Protein 8SL1 (pdb70)

Structure (mmCIF, N/CA/C/O backbone):
data_8SL1
#
_entry.id   8SL1
#
_cell.length_a   1.00
_cell.length_b   1.00
_cell.length_c   1.00
_cell.angle_alpha   90.00
_cell.angle_beta   90.00
_cell.angle_gamma   90.00
#
_symmetry.space_group_name_H-M   'P 1'
#
loop_
_entity.id
_entity.type
_entity.pdbx_description
1 polymer Pappalysin-2
2 branched 2-acetamido-2-deoxy-beta-D-glucopyranose-(1-4)-2-acetamido-2-deoxy-beta-D-glucopyranose
3 non-polymer 'ZINC ION'
4 non-polymer 2-acetamido-2-deoxy-beta-D-glucopyranose
5 non-polymer 'CALCIUM ION'
6 water water
#
loop_
_atom_site.group_PDB
_atom_site.id
_atom_site.type_symbol
_atom_site.label_atom_id
_atom_site.label_alt_id
_atom_site.label_comp_id
_atom_site.label_asym_id
_atom_site.label_entity_id
_atom_site.label_seq_id
_atom_site.pdbx_PDB_ins_code
_atom_site.Cartn_x
_atom_site.Cartn_y
_atom_site.Cartn_z
_atom_site.occupancy
_atom_site.B_iso_or_equiv
_atom_site.auth_seq_id
_atom_site.auth_comp_id
_atom_site.auth_asym_id
_atom_site.auth_atom_id
_atom_site.pdbx_PDB_model_num
ATOM 1 N N . GLY A 1 25 ? 139.277 121.264 150.726 1.00 79.26 25 GLY A N 1
ATOM 2 C CA . GLY A 1 25 ? 138.749 120.327 149.752 1.00 79.22 25 GLY A CA 1
ATOM 3 C C . GLY A 1 25 ? 137.704 119.402 150.342 1.00 76.48 25 GLY A C 1
ATOM 4 O O . GLY A 1 25 ? 137.782 119.034 151.514 1.00 76.72 25 GLY A O 1
ATOM 5 N N . LEU A 1 26 ? 136.724 119.024 149.525 1.00 67.04 26 LEU A N 1
ATOM 6 C CA . LEU A 1 26 ? 135.644 118.151 149.968 1.00 67.52 26 LEU A CA 1
ATOM 7 C C . LEU A 1 26 ? 135.862 116.749 149.416 1.00 66.90 26 LEU A C 1
ATOM 8 O O . LEU A 1 26 ? 135.723 116.544 148.199 1.00 66.75 26 LEU A O 1
ATOM 13 N N . PRO A 1 27 ? 136.201 115.759 150.243 1.00 63.31 27 PRO A N 1
ATOM 14 C CA . PRO A 1 27 ? 136.342 114.393 149.724 1.00 61.96 27 PRO A CA 1
ATOM 15 C C . PRO A 1 27 ? 135.043 113.899 149.105 1.00 61.13 27 PRO A C 1
ATOM 16 O O . PRO A 1 27 ? 133.948 114.211 149.576 1.00 68.49 27 PRO A O 1
ATOM 20 N N . ILE A 1 28 ? 135.178 113.121 148.035 1.00 50.96 28 ILE A N 1
ATOM 21 C CA . ILE A 1 28 ? 134.046 112.633 147.258 1.00 51.88 28 ILE A CA 1
ATOM 22 C C . ILE A 1 28 ? 134.279 111.166 146.932 1.00 53.16 28 ILE A C 1
ATOM 23 O O . ILE A 1 28 ? 135.406 110.759 146.632 1.00 58.84 28 ILE A O 1
ATOM 28 N N . LEU A 1 29 ? 133.212 110.371 146.986 1.00 48.08 29 LEU A N 1
ATOM 29 C CA . LEU A 1 29 ? 133.265 108.961 146.615 1.00 45.43 29 LEU A CA 1
ATOM 30 C C . LEU A 1 29 ? 132.636 108.799 145.237 1.00 47.65 29 LEU A C 1
ATOM 31 O O . LEU A 1 29 ? 131.421 108.940 145.084 1.00 51.95 29 LEU A O 1
ATOM 36 N N . TYR A 1 30 ? 133.461 108.512 144.237 1.00 43.12 30 TYR A N 1
ATOM 37 C CA . TYR A 1 30 ? 132.974 108.186 142.905 1.00 37.50 30 TYR A CA 1
ATOM 38 C C . TYR A 1 30 ? 132.703 106.691 142.837 1.00 35.41 30 TYR A C 1
ATOM 39 O O . TYR A 1 30 ? 133.606 105.878 143.072 1.00 41.48 30 TYR A O 1
ATOM 48 N N . PHE A 1 31 ? 131.463 106.334 142.523 1.00 34.01 31 PHE A N 1
ATOM 49 C CA . PHE A 1 31 ? 131.094 104.962 142.220 1.00 38.93 31 PHE A CA 1
ATOM 50 C C . PHE A 1 31 ? 130.980 104.832 140.709 1.00 45.15 31 PHE A C 1
ATOM 51 O O . PHE A 1 31 ? 130.256 105.602 140.071 1.00 51.12 31 PHE A O 1
ATOM 59 N N . SER A 1 32 ? 131.712 103.880 140.136 1.00 43.78 32 SER A N 1
ATOM 60 C CA . SER A 1 32 ? 131.763 103.702 138.691 1.00 38.11 32 SER A CA 1
ATOM 61 C C . SER A 1 32 ? 130.898 102.546 138.213 1.00 42.00 32 SER A C 1
ATOM 62 O O . SER A 1 32 ? 130.903 102.235 137.018 1.00 45.91 32 SER A O 1
ATOM 65 N N . GLY A 1 33 ? 130.152 101.906 139.109 1.00 44.35 33 GLY A N 1
ATOM 66 C CA . GLY A 1 33 ? 129.458 100.687 138.768 1.00 44.97 33 GLY A CA 1
ATOM 67 C C . GLY A 1 33 ? 130.350 99.471 138.690 1.00 46.26 33 GLY A C 1
ATOM 68 O O . GLY A 1 33 ? 129.848 98.369 138.439 1.00 48.42 33 GLY A O 1
ATOM 69 N N . ARG A 1 34 ? 131.654 99.635 138.903 1.00 48.31 34 ARG A N 1
ATOM 70 C CA . ARG A 1 34 ? 132.625 98.545 138.830 1.00 51.36 34 ARG A CA 1
ATOM 71 C C . ARG A 1 34 ? 132.793 97.841 140.166 1.00 56.08 34 ARG A C 1
ATOM 72 O O . ARG A 1 34 ? 133.909 97.734 140.683 1.00 58.11 34 ARG A O 1
ATOM 80 N N . ARG A 1 35 ? 131.700 97.348 140.747 1.00 57.35 35 ARG A N 1
ATOM 81 C CA . ARG A 1 35 ? 131.764 96.610 142.002 1.00 57.35 35 ARG A CA 1
ATOM 82 C C . ARG A 1 35 ? 132.391 97.455 143.105 1.00 58.31 35 ARG A C 1
ATOM 83 O O . ARG A 1 35 ? 133.494 97.158 143.575 1.00 59.12 35 ARG A O 1
ATOM 91 N N . GLU A 1 36 ? 131.712 98.532 143.497 1.00 54.41 36 GLU A N 1
ATOM 92 C CA . GLU A 1 36 ? 132.104 99.350 144.641 1.00 50.37 36 GLU A CA 1
ATOM 93 C C . GLU A 1 36 ? 130.887 99.516 145.542 1.00 52.92 36 GLU A C 1
ATOM 94 O O . GLU A 1 36 ? 130.018 100.351 145.271 1.00 59.31 36 GLU A O 1
ATOM 100 N N . ARG A 1 37 ? 130.826 98.721 146.609 1.00 51.82 37 ARG A N 1
ATOM 101 C CA . ARG A 1 37 ? 129.732 98.766 147.575 1.00 50.47 37 ARG A CA 1
ATOM 102 C C . ARG A 1 37 ? 130.337 98.899 148.964 1.00 54.99 37 ARG A C 1
ATOM 103 O O . ARG A 1 37 ? 131.117 98.041 149.388 1.00 58.83 37 ARG A O 1
ATOM 111 N N . LEU A 1 38 ? 129.977 99.965 149.672 1.00 52.72 38 LEU A N 1
ATOM 112 C CA . LEU A 1 38 ? 130.509 100.218 151.001 1.00 51.47 38 LEU A CA 1
ATOM 113 C C . LEU A 1 38 ? 129.530 99.761 152.075 1.00 52.48 38 LEU A C 1
ATOM 114 O O . LEU A 1 38 ? 128.342 99.553 151.818 1.00 54.23 38 LEU A O 1
ATOM 119 N N . LEU A 1 39 ? 130.054 99.600 153.287 1.00 57.56 39 LEU A N 1
ATOM 120 C CA . LEU A 1 39 ? 129.279 99.197 154.446 1.00 59.68 39 LEU A CA 1
ATOM 121 C C . LEU A 1 39 ? 129.810 99.936 155.664 1.00 63.18 39 LEU A C 1
ATOM 122 O O . LEU A 1 39 ? 130.998 100.266 155.739 1.00 65.09 39 LEU A O 1
ATOM 127 N N . LEU A 1 40 ? 128.923 100.188 156.621 1.00 64.61 40 LEU A N 1
ATOM 128 C CA . LEU A 1 40 ? 129.291 100.943 157.810 1.00 63.64 40 LEU A CA 1
ATOM 129 C C . LEU A 1 40 ? 129.899 100.015 158.852 1.00 66.74 40 LEU A C 1
ATOM 130 O O . LEU A 1 40 ? 129.304 98.995 159.214 1.00 66.54 40 LEU A O 1
ATOM 135 N N . ARG A 1 41 ? 131.086 100.369 159.331 1.00 71.87 41 ARG A N 1
ATOM 136 C CA . ARG A 1 41 ? 131.729 99.581 160.370 1.00 70.33 41 ARG A CA 1
ATOM 137 C C . ARG A 1 41 ? 130.873 99.612 161.634 1.00 70.51 41 ARG A C 1
ATOM 138 O O . ARG A 1 41 ? 130.413 100.690 162.036 1.00 69.67 41 ARG A O 1
ATOM 146 N N . PRO A 1 42 ? 130.632 98.470 162.286 1.00 73.04 42 PRO A N 1
ATOM 147 C CA . PRO A 1 42 ? 129.800 98.497 163.500 1.00 73.06 42 PRO A CA 1
ATOM 148 C C . PRO A 1 42 ? 130.347 99.403 164.588 1.00 72.88 42 PRO A C 1
ATOM 149 O O . PRO A 1 42 ? 129.563 100.011 165.328 1.00 72.28 42 PRO A O 1
ATOM 153 N N . GLU A 1 43 ? 131.671 99.513 164.709 1.00 74.30 43 GLU A N 1
ATOM 154 C CA . GLU A 1 43 ? 132.251 100.332 165.769 1.00 74.82 43 GLU A CA 1
ATOM 155 C C . GLU A 1 43 ? 131.921 101.808 165.577 1.00 75.41 43 GLU A C 1
ATOM 156 O O . GLU A 1 43 ? 131.727 102.538 166.555 1.00 71.68 43 GLU A O 1
ATOM 162 N N . VAL A 1 44 ? 131.857 102.264 164.325 1.00 77.27 44 VAL A N 1
ATOM 163 C CA . VAL A 1 44 ? 131.698 103.692 164.058 1.00 75.98 44 VAL A CA 1
ATOM 164 C C . VAL A 1 44 ? 130.372 104.196 164.613 1.00 73.08 44 VAL A C 1
ATOM 165 O O . VAL A 1 44 ? 130.311 105.238 165.277 1.00 72.08 44 VAL A O 1
ATOM 169 N N . LEU A 1 45 ? 129.292 103.465 164.352 1.00 73.03 45 LEU A N 1
ATOM 170 C CA . LEU A 1 45 ? 127.943 103.889 164.703 1.00 73.50 45 LEU A CA 1
ATOM 171 C C . LEU A 1 45 ? 127.350 102.915 165.710 1.00 73.18 45 LEU A C 1
ATOM 172 O O . LEU A 1 45 ? 127.362 101.700 165.486 1.00 74.60 45 LEU A O 1
ATOM 177 N N . ALA A 1 46 ? 126.831 103.453 166.816 1.00 76.53 46 ALA A N 1
ATOM 178 C CA . ALA A 1 46 ? 126.308 102.605 167.881 1.00 78.18 46 ALA A CA 1
ATOM 179 C C . ALA A 1 46 ? 125.036 101.886 167.445 1.00 78.39 46 ALA A C 1
ATOM 180 O O . ALA A 1 46 ? 124.907 100.670 167.625 1.00 76.47 46 ALA A O 1
ATOM 182 N N . GLU A 1 47 ? 124.084 102.620 166.872 1.00 82.68 47 GLU A N 1
ATOM 183 C CA . GLU A 1 47 ? 122.817 102.029 166.465 1.00 80.44 47 GLU A CA 1
ATOM 184 C C . GLU A 1 47 ? 122.189 102.895 165.383 1.00 78.58 47 GLU A C 1
ATOM 185 O O . GLU A 1 47 ? 122.218 104.125 165.470 1.00 77.12 47 GLU A O 1
ATOM 191 N N . ILE A 1 48 ? 121.628 102.243 164.370 1.00 71.09 48 ILE A N 1
ATOM 192 C CA . ILE A 1 48 ? 120.966 102.933 163.266 1.00 71.58 48 ILE A CA 1
ATOM 193 C C . ILE A 1 48 ? 119.599 103.416 163.740 1.00 73.09 48 ILE A C 1
ATOM 194 O O . ILE A 1 48 ? 118.929 102.709 164.507 1.00 74.15 48 ILE A O 1
ATOM 199 N N . PRO A 1 49 ? 119.147 104.599 163.324 1.00 72.04 49 PRO A N 1
ATOM 200 C CA . PRO A 1 49 ? 117.794 105.034 163.685 1.00 72.28 49 PRO A CA 1
ATOM 201 C C . PRO A 1 49 ? 116.744 104.039 163.216 1.00 73.31 49 PRO A C 1
ATOM 202 O O . PRO A 1 49 ? 116.860 103.440 162.145 1.00 70.43 49 PRO A O 1
ATOM 206 N N . ARG A 1 50 ? 115.709 103.870 164.036 1.00 92.82 50 ARG A N 1
ATOM 207 C CA . ARG A 1 50 ? 114.641 102.914 163.773 1.00 93.32 50 ARG A CA 1
ATOM 208 C C . ARG A 1 50 ? 113.289 103.584 163.593 1.00 92.49 50 ARG A C 1
ATOM 209 O O . ARG A 1 50 ? 112.550 103.236 162.665 1.00 91.21 50 ARG A O 1
ATOM 217 N N . GLU A 1 51 ? 112.941 104.541 164.453 1.00 86.44 51 GLU A N 1
ATOM 218 C CA . GLU A 1 51 ? 111.639 105.191 164.360 1.00 85.43 51 GLU A CA 1
ATOM 219 C C . GLU A 1 51 ? 111.647 106.292 163.305 1.00 83.84 51 GLU A C 1
ATOM 220 O O . GLU A 1 51 ? 110.885 106.243 162.334 1.00 84.71 51 GLU A O 1
ATOM 226 N N . ALA A 1 52 ? 112.507 107.292 163.480 1.00 68.55 52 ALA A N 1
ATOM 227 C CA . ALA A 1 52 ? 112.583 108.426 162.574 1.00 65.47 52 ALA A CA 1
ATOM 228 C C . ALA A 1 52 ? 114.019 108.620 162.113 1.00 66.25 52 ALA A C 1
ATOM 229 O O . ALA A 1 52 ? 114.967 108.254 162.812 1.00 72.55 52 ALA A O 1
ATOM 231 N N . PHE A 1 53 ? 114.168 109.195 160.923 1.00 54.90 53 PHE A N 1
ATOM 232 C CA . PHE A 1 53 ? 115.490 109.451 160.369 1.00 55.17 53 PHE A CA 1
ATOM 233 C C . PHE A 1 53 ? 115.391 110.505 159.274 1.00 54.98 53 PHE A C 1
ATOM 234 O O . PHE A 1 53 ? 114.306 110.834 158.785 1.00 61.54 53 PHE A O 1
ATOM 242 N N . THR A 1 54 ? 116.563 111.059 158.928 1.00 49.66 54 THR A N 1
ATOM 243 C CA . THR A 1 54 ? 116.660 112.087 157.857 1.00 50.28 54 THR A CA 1
ATOM 244 C C . THR A 1 54 ? 117.995 111.878 157.136 1.00 53.04 54 THR A C 1
ATOM 245 O O . THR A 1 54 ? 119.040 112.162 157.755 1.00 58.67 54 THR A O 1
ATOM 249 N N . VAL A 1 55 ? 117.966 111.396 155.893 1.00 46.77 55 VAL A N 1
ATOM 250 C CA . VAL A 1 55 ? 119.170 111.093 155.127 1.00 42.60 55 VAL A CA 1
ATOM 251 C C . VAL A 1 55 ? 119.286 112.110 154.003 1.00 37.86 55 VAL A C 1
ATOM 252 O O . VAL A 1 55 ? 118.382 112.226 153.169 1.00 44.31 55 VAL A O 1
ATOM 256 N N . GLU A 1 56 ? 120.395 112.846 153.973 1.00 34.08 56 GLU A N 1
ATOM 257 C CA . GLU A 1 56 ? 120.623 113.831 152.925 1.00 41.54 56 GLU A CA 1
ATOM 258 C C . GLU A 1 56 ? 122.013 113.644 152.338 1.00 43.24 56 GLU A C 1
ATOM 259 O O . GLU A 1 56 ? 122.943 113.219 153.029 1.00 45.29 56 GLU A O 1
ATOM 265 N N . ALA A 1 57 ? 122.147 113.958 151.050 1.00 33.61 57 ALA A N 1
ATOM 266 C CA . ALA A 1 57 ? 123.406 113.721 150.363 1.00 33.27 57 ALA A CA 1
ATOM 267 C C . ALA A 1 57 ? 123.495 114.581 149.112 1.00 27.41 57 ALA A C 1
ATOM 268 O O . ALA A 1 57 ? 122.508 114.746 148.392 1.00 35.93 57 ALA A O 1
ATOM 270 N N . TRP A 1 58 ? 124.691 115.106 148.855 1.00 31.45 58 TRP A N 1
ATOM 271 C CA . TRP A 1 58 ? 125.008 115.759 147.587 1.00 32.55 58 TRP A CA 1
ATOM 272 C C . TRP A 1 58 ? 125.441 114.671 146.615 1.00 28.20 58 TRP A C 1
ATOM 273 O O . TRP A 1 58 ? 126.547 114.135 146.718 1.00 39.52 58 TRP A O 1
ATOM 284 N N . VAL A 1 59 ? 124.570 114.339 145.668 1.00 22.86 59 VAL A N 1
ATOM 285 C CA . VAL A 1 59 ? 124.810 113.279 144.698 1.00 30.03 59 VAL A CA 1
ATOM 286 C C . VAL A 1 59 ? 124.903 113.914 143.319 1.00 31.44 59 VAL A C 1
ATOM 287 O O . VAL A 1 59 ? 124.048 114.726 142.943 1.00 43.71 59 VAL A O 1
ATOM 291 N N . LYS A 1 60 ? 125.947 113.562 142.579 1.00 21.75 60 LYS A N 1
ATOM 292 C CA . LYS A 1 60 ? 126.125 114.011 141.207 1.00 26.45 60 LYS A CA 1
ATOM 293 C C . LYS A 1 60 ? 126.039 112.792 140.299 1.00 31.12 60 LYS A C 1
ATOM 294 O O . LYS A 1 60 ? 127.058 112.139 140.044 1.00 36.93 60 LYS A O 1
ATOM 300 N N . PRO A 1 61 ? 124.848 112.432 139.828 1.00 27.96 61 PRO A N 1
ATOM 301 C CA . PRO A 1 61 ? 124.715 111.233 138.999 1.00 25.47 61 PRO A CA 1
ATOM 302 C C . PRO A 1 61 ? 125.189 111.487 137.577 1.00 33.44 61 PRO A C 1
ATOM 303 O O . PRO A 1 61 ? 125.440 112.618 137.158 1.00 39.63 61 PRO A O 1
ATOM 307 N N . GLU A 1 62 ? 125.313 110.394 136.830 1.00 35.07 62 GLU A N 1
ATOM 308 C CA . GLU A 1 62 ? 125.744 110.437 135.442 1.00 36.71 62 GLU A CA 1
ATOM 309 C C . GLU A 1 62 ? 124.734 109.692 134.583 1.00 34.06 62 GLU A C 1
ATOM 310 O O . GLU A 1 62 ? 124.089 108.743 135.031 1.00 35.24 62 GLU A O 1
ATOM 316 N N . GLY A 1 63 ? 124.613 110.129 133.334 1.00 30.30 63 GLY A N 1
ATOM 317 C CA . GLY A 1 63 ? 123.612 109.546 132.459 1.00 34.77 63 GLY A CA 1
ATOM 318 C C . GLY A 1 63 ? 123.774 108.040 132.358 1.00 35.27 63 GLY A C 1
ATOM 319 O O . GLY A 1 63 ? 124.888 107.511 132.357 1.00 32.47 63 GLY A O 1
ATOM 320 N N . GLY A 1 64 ? 122.644 107.345 132.287 1.00 38.70 64 GLY A N 1
ATOM 321 C CA . GLY A 1 64 ? 122.654 105.909 132.102 1.00 34.88 64 GLY A CA 1
ATOM 322 C C . GLY A 1 64 ? 123.116 105.124 133.311 1.00 32.58 64 GLY A C 1
ATOM 323 O O . GLY A 1 64 ? 124.183 104.505 133.280 1.00 40.48 64 GLY A O 1
ATOM 324 N N . GLN A 1 65 ? 122.330 105.143 134.381 1.00 24.75 65 GLN A N 1
ATOM 325 C CA . GLN A 1 65 ? 122.584 104.321 135.550 1.00 30.83 65 GLN A CA 1
ATOM 326 C C . GLN A 1 65 ? 121.670 103.099 135.514 1.00 32.03 65 GLN A C 1
ATOM 327 O O . GLN A 1 65 ? 120.790 102.978 134.657 1.00 34.05 65 GLN A O 1
ATOM 333 N N . ASN A 1 66 ? 121.876 102.179 136.450 1.00 36.97 66 ASN A N 1
ATOM 334 C CA . ASN A 1 66 ? 120.994 101.029 136.563 1.00 38.90 66 ASN A CA 1
ATOM 335 C C . ASN A 1 66 ? 119.582 101.492 136.895 1.00 49.99 66 ASN A C 1
ATOM 336 O O . ASN A 1 66 ? 119.379 102.538 137.516 1.00 55.26 66 ASN A O 1
ATOM 341 N N . ASN A 1 67 ? 118.593 100.707 136.462 1.00 54.97 67 ASN A N 1
ATOM 342 C CA . ASN A 1 67 ? 117.203 101.102 136.678 1.00 53.06 67 ASN A CA 1
ATOM 343 C C . ASN A 1 67 ? 116.927 101.384 138.151 1.00 60.14 67 ASN A C 1
ATOM 344 O O . ASN A 1 67 ? 116.688 102.552 138.501 1.00 57.51 67 ASN A O 1
ATOM 349 N N . PRO A 1 68 ? 116.956 100.396 139.063 1.00 51.95 68 PRO A N 1
ATOM 350 C CA . PRO A 1 68 ? 116.829 100.754 140.493 1.00 40.80 68 PRO A CA 1
ATOM 351 C C . PRO A 1 68 ? 118.179 101.000 141.160 1.00 38.40 68 PRO A C 1
ATOM 352 O O . PRO A 1 68 ? 118.621 100.251 142.034 1.00 50.74 68 PRO A O 1
ATOM 356 N N . ALA A 1 69 ? 118.865 102.065 140.751 1.00 28.29 69 ALA A N 1
ATOM 357 C CA . ALA A 1 69 ? 120.163 102.386 141.328 1.00 34.03 69 ALA A CA 1
ATOM 358 C C . ALA A 1 69 ? 119.978 102.943 142.733 1.00 39.35 69 ALA A C 1
ATOM 359 O O . ALA A 1 69 ? 119.048 103.714 142.982 1.00 50.37 69 ALA A O 1
ATOM 361 N N . ILE A 1 70 ? 120.867 102.563 143.648 1.00 28.41 70 ILE A N 1
ATOM 362 C CA . ILE A 1 70 ? 120.835 103.027 145.030 1.00 25.78 70 ILE A CA 1
ATOM 363 C C . ILE A 1 70 ? 122.104 103.815 145.316 1.00 30.78 70 ILE A C 1
ATOM 364 O O . ILE A 1 70 ? 123.215 103.341 145.052 1.00 44.43 70 ILE A O 1
ATOM 369 N N . ILE A 1 71 ? 121.934 105.021 145.856 1.00 26.12 71 ILE A N 1
ATOM 370 C CA . ILE A 1 71 ? 123.045 105.861 146.281 1.00 27.64 71 ILE A CA 1
ATOM 371 C C . ILE A 1 71 ? 123.395 105.500 147.716 1.00 26.94 71 ILE A C 1
ATOM 372 O O . ILE A 1 71 ? 124.571 105.466 148.093 1.00 38.70 71 ILE A O 1
ATOM 377 N N . ALA A 1 72 ? 122.372 105.244 148.527 1.00 29.20 72 ALA A N 1
ATOM 378 C CA . ALA A 1 72 ? 122.565 104.829 149.908 1.00 37.11 72 ALA A CA 1
ATOM 379 C C . ALA A 1 72 ? 121.320 104.082 150.357 1.00 35.93 72 ALA A C 1
ATOM 380 O O . ALA A 1 72 ? 120.238 104.248 149.790 1.00 38.12 72 ALA A O 1
ATOM 382 N N . GLY A 1 73 ? 121.486 103.254 151.383 1.00 44.02 73 GLY A N 1
ATOM 383 C CA . GLY A 1 73 ? 120.355 102.508 151.897 1.00 47.48 73 GLY A CA 1
ATOM 384 C C . GLY A 1 73 ? 120.668 101.612 153.075 1.00 50.68 73 GLY A C 1
ATOM 385 O O . GLY A 1 73 ? 121.747 101.021 153.149 1.00 54.61 73 GLY A O 1
ATOM 386 N N . VAL A 1 74 ? 119.725 101.501 154.004 1.00 55.65 74 VAL A N 1
ATOM 387 C CA . VAL A 1 74 ? 119.834 100.590 155.136 1.00 55.05 74 VAL A CA 1
ATOM 388 C C . VAL A 1 74 ? 119.065 99.326 154.782 1.00 59.66 74 VAL A C 1
ATOM 389 O O . VAL A 1 74 ? 117.860 99.377 154.509 1.00 57.22 74 VAL A O 1
ATOM 393 N N . PHE A 1 75 ? 119.760 98.192 154.787 1.00 68.43 75 PHE A N 1
ATOM 394 C CA . PHE A 1 75 ? 119.187 96.919 154.385 1.00 68.05 75 PHE A CA 1
ATOM 395 C C . PHE A 1 75 ? 119.447 95.870 155.455 1.00 70.22 75 PHE A C 1
ATOM 396 O O . PHE A 1 75 ? 120.373 95.984 156.264 1.00 70.52 75 PHE A O 1
ATOM 404 N N . ASP A 1 76 ? 118.604 94.840 155.449 1.00 93.69 76 ASP A N 1
ATOM 405 C CA . ASP A 1 76 ? 118.767 93.734 156.381 1.00 96.96 76 ASP A CA 1
ATOM 406 C C . ASP A 1 76 ? 120.077 93.006 156.110 1.00 96.31 76 ASP A C 1
ATOM 407 O O . ASP A 1 76 ? 120.414 92.710 154.959 1.00 93.20 76 ASP A O 1
ATOM 412 N N . ASN A 1 77 ? 120.815 92.715 157.179 1.00 103.24 77 ASN A N 1
ATOM 413 C CA . ASN A 1 77 ? 122.087 92.009 157.099 1.00 104.21 77 ASN A CA 1
ATOM 414 C C . ASN A 1 77 ? 121.946 90.528 157.429 1.00 106.32 77 ASN A C 1
ATOM 415 O O . ASN A 1 77 ? 122.565 89.684 156.775 1.00 104.98 77 ASN A O 1
ATOM 420 N N . CYS A 1 78 ? 121.139 90.196 158.439 1.00 109.32 78 CYS A N 1
ATOM 421 C CA . CYS A 1 78 ? 120.962 88.798 158.817 1.00 108.36 78 CYS A CA 1
ATOM 422 C C . CYS A 1 78 ? 120.326 88.000 157.685 1.00 109.29 78 CYS A C 1
ATOM 423 O O . CYS A 1 78 ? 120.755 86.881 157.381 1.00 108.69 78 CYS A O 1
ATOM 426 N N . SER A 1 79 ? 119.300 88.559 157.049 1.00 108.23 79 SER A N 1
ATOM 427 C CA . SER A 1 79 ? 118.626 87.862 155.962 1.00 107.63 79 SER A CA 1
ATOM 428 C C . SER A 1 79 ? 119.517 87.824 154.727 1.00 108.42 79 SER A C 1
ATOM 429 O O . SER A 1 79 ? 120.070 88.849 154.315 1.00 109.45 79 SER A O 1
ATOM 432 N N . HIS A 1 80 ? 119.654 86.638 154.136 1.00 110.98 80 HIS A N 1
ATOM 433 C CA . HIS A 1 80 ? 120.487 86.447 152.956 1.00 110.70 80 HIS A CA 1
ATOM 434 C C . HIS A 1 80 ? 119.697 86.470 151.654 1.00 111.17 80 HIS A C 1
ATOM 435 O O . HIS A 1 80 ? 120.304 86.574 150.584 1.00 111.33 80 HIS A O 1
ATOM 442 N N . THR A 1 81 ? 118.372 86.378 151.716 1.00 108.68 81 THR A N 1
ATOM 443 C CA . THR A 1 81 ? 117.541 86.402 150.520 1.00 108.78 81 THR A CA 1
ATOM 444 C C . THR A 1 81 ? 117.391 87.847 150.044 1.00 108.52 81 THR A C 1
ATOM 445 O O . THR A 1 81 ? 118.046 88.764 150.547 1.00 107.03 81 THR A O 1
ATOM 449 N N . VAL A 1 82 ? 116.520 88.066 149.056 1.00 103.85 82 VAL A N 1
ATOM 450 C CA . VAL A 1 82 ? 116.264 89.420 148.584 1.00 101.52 82 VAL A CA 1
ATOM 451 C C . VAL A 1 82 ? 115.756 90.258 149.746 1.00 101.55 82 VAL A C 1
ATOM 452 O O . VAL A 1 82 ? 114.812 89.872 150.447 1.00 100.95 82 VAL A O 1
ATOM 456 N N . SER A 1 83 ? 116.383 91.412 149.958 1.00 96.96 83 SER A N 1
ATOM 457 C CA . SER A 1 83 ? 116.103 92.271 151.106 1.00 96.39 83 SER A CA 1
ATOM 458 C C . SER A 1 83 ? 115.686 93.650 150.605 1.00 93.61 83 SER A C 1
ATOM 459 O O . SER A 1 83 ? 116.519 94.547 150.452 1.00 92.25 83 SER A O 1
ATOM 462 N N . ASP A 1 84 ? 114.390 93.815 150.351 1.00 94.83 84 ASP A N 1
ATOM 463 C CA . ASP A 1 84 ? 113.816 95.130 150.107 1.00 98.09 84 ASP A CA 1
ATOM 464 C C . ASP A 1 84 ? 113.394 95.825 151.395 1.00 99.58 84 ASP A C 1
ATOM 465 O O . ASP A 1 84 ? 112.937 96.971 151.343 1.00 98.51 84 ASP A O 1
ATOM 470 N N . LYS A 1 85 ? 113.539 95.160 152.538 1.00 93.66 85 LYS A N 1
ATOM 471 C CA . LYS A 1 85 ? 113.183 95.755 153.817 1.00 91.92 85 LYS A CA 1
ATOM 472 C C . LYS A 1 85 ? 114.141 96.890 154.159 1.00 90.64 85 LYS A C 1
ATOM 473 O O . LYS A 1 85 ? 115.316 96.879 153.784 1.00 90.49 85 LYS A O 1
ATOM 479 N N . GLY A 1 86 ? 113.624 97.876 154.877 1.00 79.73 86 GLY A N 1
ATOM 480 C CA . GLY A 1 86 ? 114.413 99.028 155.278 1.00 77.94 86 GLY A CA 1
ATOM 481 C C . GLY A 1 86 ? 114.079 100.243 154.423 1.00 78.36 86 GLY A C 1
ATOM 482 O O . GLY A 1 86 ? 112.923 100.648 154.339 1.00 81.29 86 GLY A O 1
ATOM 483 N N . TRP A 1 87 ? 115.096 100.814 153.789 1.00 57.26 87 TRP A N 1
ATOM 484 C CA . TRP A 1 87 ? 114.866 101.933 152.889 1.00 52.25 87 TRP A CA 1
ATOM 485 C C . TRP A 1 87 ? 116.058 102.076 151.957 1.00 49.82 87 TRP A C 1
ATOM 486 O O . TRP A 1 87 ? 117.151 101.573 152.229 1.00 52.92 87 TRP A O 1
ATOM 497 N N . ALA A 1 88 ? 115.824 102.775 150.851 1.00 40.46 88 ALA A N 1
ATOM 498 C CA . ALA A 1 88 ? 116.826 102.931 149.805 1.00 40.18 88 ALA A CA 1
ATOM 499 C C . ALA A 1 88 ? 116.566 104.235 149.072 1.00 35.75 88 ALA A C 1
ATOM 500 O O . ALA A 1 88 ? 115.472 104.440 148.537 1.00 38.51 88 ALA A O 1
ATOM 502 N N . LEU A 1 89 ? 117.566 105.105 149.050 1.00 27.00 89 LEU A N 1
ATOM 503 C CA . LEU A 1 89 ? 117.515 106.360 148.316 1.00 26.09 89 LEU A CA 1
ATOM 504 C C . LEU A 1 89 ? 118.362 106.208 147.062 1.00 26.88 89 LEU A C 1
ATOM 505 O O . LEU A 1 89 ? 119.450 105.632 147.120 1.00 40.16 89 LEU A O 1
ATOM 510 N N . GLY A 1 90 ? 117.862 106.696 145.929 1.00 24.04 90 GLY A N 1
ATOM 511 C CA . GLY A 1 90 ? 118.617 106.568 144.696 1.00 25.76 90 GLY A CA 1
ATOM 512 C C . GLY A 1 90 ? 117.891 107.068 143.465 1.00 24.51 90 GLY A C 1
ATOM 513 O O . GLY A 1 90 ? 117.248 108.117 143.504 1.00 42.22 90 GLY A O 1
ATOM 514 N N . ILE A 1 91 ? 117.971 106.314 142.370 1.00 21.01 91 ILE A N 1
ATOM 515 C CA . ILE A 1 91 ? 117.371 106.691 141.094 1.00 27.16 91 ILE A CA 1
ATOM 516 C C . ILE A 1 91 ? 116.611 105.492 140.540 1.00 36.65 91 ILE A C 1
ATOM 517 O O . ILE A 1 91 ? 117.178 104.403 140.398 1.00 46.02 91 ILE A O 1
ATOM 522 N N . ARG A 1 92 ? 115.338 105.699 140.207 1.00 41.19 92 ARG A N 1
ATOM 523 C CA . ARG A 1 92 ? 114.462 104.637 139.729 1.00 42.64 92 ARG A CA 1
ATOM 524 C C . ARG A 1 92 ? 113.828 105.062 138.414 1.00 48.54 92 ARG A C 1
ATOM 525 O O . ARG A 1 92 ? 113.594 106.254 138.190 1.00 53.52 92 ARG A O 1
ATOM 533 N N . SER A 1 93 ? 113.546 104.089 137.553 1.00 55.10 93 SER A N 1
ATOM 534 C CA . SER A 1 93 ? 112.885 104.335 136.280 1.00 55.19 93 SER A CA 1
ATOM 535 C C . SER A 1 93 ? 111.520 103.661 136.255 1.00 59.07 93 SER A C 1
ATOM 536 O O . SER A 1 93 ? 111.349 102.541 136.743 1.00 62.24 93 SER A O 1
ATOM 539 N N . GLY A 1 94 ? 110.546 104.359 135.678 1.00 71.70 94 GLY A N 1
ATOM 540 C CA . GLY A 1 94 ? 109.198 103.824 135.616 1.00 74.82 94 GLY A CA 1
ATOM 541 C C . GLY A 1 94 ? 109.162 102.485 134.899 1.00 76.99 94 GLY A C 1
ATOM 542 O O . GLY A 1 94 ? 109.742 102.313 133.826 1.00 74.99 94 GLY A O 1
ATOM 543 N N . LYS A 1 95 ? 108.464 101.524 135.509 1.00 88.10 95 LYS A N 1
ATOM 544 C CA . LYS A 1 95 ? 108.376 100.192 134.919 1.00 87.61 95 LYS A CA 1
ATOM 545 C C . LYS A 1 95 ? 107.681 100.236 133.565 1.00 89.26 95 LYS A C 1
ATOM 546 O O . LYS A 1 95 ? 108.097 99.551 132.623 1.00 87.93 95 LYS A O 1
ATOM 552 N N . ASP A 1 96 ? 106.622 101.039 133.445 1.00 89.52 96 ASP A N 1
ATOM 553 C CA . ASP A 1 96 ? 105.925 101.169 132.172 1.00 90.32 96 ASP A CA 1
ATOM 554 C C . ASP A 1 96 ? 106.792 101.810 131.097 1.00 89.35 96 ASP A C 1
ATOM 555 O O . ASP A 1 96 ? 106.433 101.745 129.917 1.00 87.89 96 ASP A O 1
ATOM 560 N N . LYS A 1 97 ? 107.913 102.424 131.475 1.00 77.51 97 LYS A N 1
ATOM 561 C CA . LYS A 1 97 ? 108.845 103.022 130.530 1.00 75.44 97 LYS A CA 1
ATOM 562 C C . LYS A 1 97 ? 110.149 102.238 130.460 1.00 75.48 97 LYS A C 1
ATOM 563 O O . LYS A 1 97 ? 110.563 101.816 129.376 1.00 73.37 97 LYS A O 1
ATOM 569 N N . GLY A 1 98 ? 110.809 102.026 131.596 1.00 71.58 98 GLY A N 1
ATOM 570 C CA . GLY A 1 98 ? 111.980 101.173 131.649 1.00 67.83 98 GLY A CA 1
ATOM 571 C C . GLY A 1 98 ? 113.244 101.810 131.109 1.00 64.99 98 GLY A C 1
ATOM 572 O O . GLY A 1 98 ? 114.232 101.955 131.835 1.00 65.06 98 GLY A O 1
ATOM 573 N N . LYS A 1 99 ? 113.228 102.194 129.834 1.00 61.16 99 LYS A N 1
ATOM 574 C CA . LYS A 1 99 ? 114.428 102.674 129.163 1.00 60.40 99 LYS A CA 1
ATOM 575 C C . LYS A 1 99 ? 114.627 104.180 129.276 1.00 57.58 99 LYS A C 1
ATOM 576 O O . LYS A 1 99 ? 115.678 104.678 128.860 1.00 55.22 99 LYS A O 1
ATOM 582 N N . ARG A 1 100 ? 113.662 104.916 129.824 1.00 52.82 100 ARG A N 1
ATOM 583 C CA . ARG A 1 100 ? 113.764 106.366 129.892 1.00 51.20 100 ARG A CA 1
ATOM 584 C C . ARG A 1 100 ? 113.006 106.864 131.114 1.00 52.30 100 ARG A C 1
ATOM 585 O O . ARG A 1 100 ? 112.364 106.094 131.833 1.00 56.87 100 ARG A O 1
ATOM 593 N N . ASP A 1 101 ? 113.087 108.175 131.341 1.00 51.41 101 ASP A N 1
ATOM 594 C CA . ASP A 1 101 ? 112.365 108.840 132.421 1.00 50.12 101 ASP A CA 1
ATOM 595 C C . ASP A 1 101 ? 112.791 108.288 133.782 1.00 49.13 101 ASP A C 1
ATOM 596 O O . ASP A 1 101 ? 111.995 107.735 134.543 1.00 53.09 101 ASP A O 1
ATOM 601 N N . ALA A 1 102 ? 114.078 108.447 134.074 1.00 34.43 102 ALA A N 1
ATOM 602 C CA . ALA A 1 102 ? 114.652 108.039 135.347 1.00 31.02 102 ALA A CA 1
ATOM 603 C C . ALA A 1 102 ? 114.636 109.222 136.304 1.00 37.03 102 ALA A C 1
ATOM 604 O O . ALA A 1 102 ? 115.155 110.294 135.979 1.00 39.85 102 ALA A O 1
ATOM 606 N N . ARG A 1 103 ? 114.046 109.022 137.480 1.00 39.28 103 ARG A N 1
ATOM 607 C CA . ARG A 1 103 ? 113.855 110.093 138.444 1.00 30.91 103 ARG A CA 1
ATOM 608 C C . ARG A 1 103 ? 114.384 109.647 139.799 1.00 30.52 103 ARG A C 1
ATOM 609 O O . ARG A 1 103 ? 114.390 108.458 140.126 1.00 32.68 103 ARG A O 1
ATOM 617 N N . PHE A 1 104 ? 114.838 110.620 140.586 1.00 22.78 104 PHE A N 1
ATOM 618 C CA . PHE A 1 104 ? 115.267 110.326 141.945 1.00 18.74 104 PHE A CA 1
ATOM 619 C C . PHE A 1 104 ? 114.117 109.702 142.725 1.00 23.33 104 PHE A C 1
ATOM 620 O O . PHE A 1 104 ? 112.959 110.107 142.598 1.00 38.75 104 PHE A O 1
ATOM 628 N N . PHE A 1 105 ? 114.443 108.701 143.536 1.00 26.28 105 PHE A N 1
ATOM 629 C CA . PHE A 1 105 ? 113.437 107.917 144.232 1.00 27.18 105 PHE A CA 1
ATOM 630 C C . PHE A 1 105 ? 113.910 107.608 145.644 1.00 30.72 105 PHE A C 1
ATOM 631 O O . PHE A 1 105 ? 115.104 107.640 145.955 1.00 37.83 105 PHE A O 1
ATOM 639 N N . PHE A 1 106 ? 112.937 107.309 146.499 1.00 38.48 106 PHE A N 1
ATOM 640 C CA . PHE A 1 106 ? 113.191 106.939 147.888 1.00 39.87 106 PHE A CA 1
ATOM 641 C C . PHE A 1 106 ? 112.150 105.894 148.259 1.00 43.92 106 PHE A C 1
ATOM 642 O O . PHE A 1 106 ? 110.967 106.221 148.389 1.00 53.06 106 PHE A O 1
ATOM 650 N N . SER A 1 107 ? 112.576 104.644 148.396 1.00 46.45 107 SER A N 1
ATOM 651 C CA . SER A 1 107 ? 111.674 103.529 148.654 1.00 50.72 107 SER A CA 1
ATOM 652 C C . SER A 1 107 ? 111.882 103.047 150.081 1.00 55.94 107 SER A C 1
ATOM 653 O O . SER A 1 107 ? 112.991 102.652 150.447 1.00 58.90 107 SER A O 1
ATOM 656 N N . LEU A 1 108 ? 110.818 103.070 150.876 1.00 65.74 108 LEU A N 1
ATOM 657 C CA . LEU A 1 108 ? 110.856 102.608 152.257 1.00 65.96 108 LEU A CA 1
ATOM 658 C C . LEU A 1 108 ? 109.885 101.449 152.424 1.00 68.35 108 LEU A C 1
ATOM 659 O O . LEU A 1 108 ? 108.754 101.505 151.930 1.00 68.39 108 LEU A O 1
ATOM 664 N N . CYS A 1 109 ? 110.334 100.400 153.111 1.00 80.68 109 CYS A N 1
ATOM 665 C CA . CYS A 1 109 ? 109.541 99.194 153.338 1.00 83.19 109 CYS A CA 1
ATOM 666 C C . CYS A 1 109 ? 109.720 98.780 154.795 1.00 82.76 109 CYS A C 1
ATOM 667 O O . CYS A 1 109 ? 110.739 98.181 155.156 1.00 84.43 109 CYS A O 1
ATOM 670 N N . THR A 1 110 ? 108.738 99.106 155.627 1.00 86.41 110 THR A N 1
ATOM 671 C CA . THR A 1 110 ? 108.740 98.649 157.006 1.00 88.10 110 THR A CA 1
ATOM 672 C C . THR A 1 110 ? 108.232 97.213 157.082 1.00 89.66 110 THR A C 1
ATOM 673 O O . THR A 1 110 ? 107.694 96.662 156.117 1.00 88.27 110 THR A O 1
ATOM 677 N N . ASP A 1 111 ? 108.409 96.605 158.253 1.00 99.14 111 ASP A N 1
ATOM 678 C CA . ASP A 1 111 ? 107.925 95.249 158.473 1.00 99.52 111 ASP A CA 1
ATOM 679 C C . ASP A 1 111 ? 106.408 95.175 158.577 1.00 99.36 111 ASP A C 1
ATOM 680 O O . ASP A 1 111 ? 105.862 94.066 158.593 1.00 99.76 111 ASP A O 1
ATOM 685 N N . ARG A 1 112 ? 105.720 96.314 158.643 1.00 99.50 112 ARG A N 1
ATOM 686 C CA . ARG A 1 112 ? 104.267 96.355 158.757 1.00 100.12 112 ARG A CA 1
ATOM 687 C C . ARG A 1 112 ? 103.577 96.328 157.399 1.00 99.15 112 ARG A C 1
ATOM 688 O O . ARG A 1 112 ? 102.748 95.450 157.143 1.00 98.76 112 ARG A O 1
ATOM 696 N N . VAL A 1 113 ? 103.901 97.272 156.520 1.00 93.38 113 VAL A N 1
ATOM 697 C CA . VAL A 1 113 ? 103.310 97.312 155.187 1.00 93.32 113 VAL A CA 1
ATOM 698 C C . VAL A 1 113 ? 104.043 96.318 154.296 1.00 93.30 113 VAL A C 1
ATOM 699 O O . VAL A 1 113 ? 105.277 96.327 154.216 1.00 90.61 113 VAL A O 1
ATOM 703 N N . LYS A 1 114 ? 103.280 95.455 153.621 1.00 98.49 114 LYS A N 1
ATOM 704 C CA . LYS A 1 114 ? 103.889 94.378 152.846 1.00 97.65 114 LYS A CA 1
ATOM 705 C C . LYS A 1 114 ? 104.702 94.920 151.677 1.00 96.72 114 LYS A C 1
ATOM 706 O O . LYS A 1 114 ? 105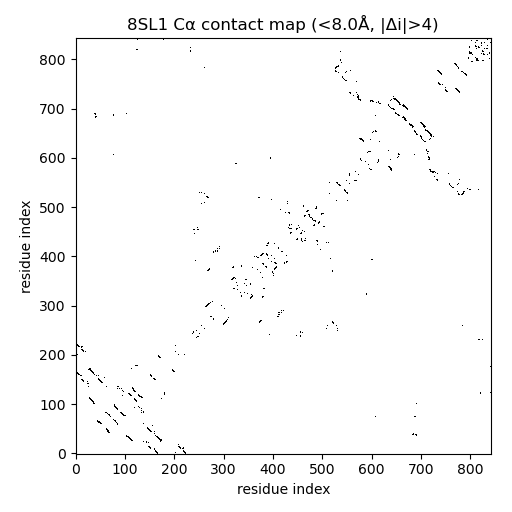.817 94.451 151.417 1.00 97.33 114 LYS A O 1
ATOM 712 N N . LYS A 1 115 ? 104.166 95.904 150.962 1.00 86.11 115 LYS A N 1
ATOM 713 C CA . LYS A 1 115 ? 104.783 96.418 149.746 1.00 84.23 115 LYS A CA 1
ATOM 714 C C . LYS A 1 115 ? 105.591 97.671 150.052 1.00 83.72 115 LYS A C 1
ATOM 715 O O . LYS A 1 115 ? 105.127 98.554 150.780 1.00 82.67 115 LYS A O 1
ATOM 721 N N . ALA A 1 116 ? 106.797 97.741 149.496 1.00 83.56 116 ALA A N 1
ATOM 722 C CA . ALA A 1 116 ? 107.615 98.935 149.634 1.00 83.26 116 ALA A CA 1
ATOM 723 C C . ALA A 1 116 ? 106.922 100.123 148.981 1.00 80.73 116 ALA A C 1
ATOM 724 O O . ALA A 1 116 ? 106.383 100.017 147.876 1.00 80.49 116 ALA A O 1
ATOM 726 N N . THR A 1 117 ? 106.939 101.259 149.669 1.00 71.03 117 THR A N 1
ATOM 727 C CA . THR A 1 117 ? 106.335 102.486 149.167 1.00 71.39 117 THR A CA 1
ATOM 728 C C . THR A 1 117 ? 107.435 103.407 148.661 1.00 69.11 117 THR A C 1
ATOM 729 O O . THR A 1 117 ? 108.402 103.682 149.380 1.00 68.51 117 THR A O 1
ATOM 733 N N . ILE A 1 118 ? 107.282 103.881 147.428 1.00 57.27 118 ILE A N 1
ATOM 734 C CA . ILE A 1 118 ? 108.332 104.600 146.717 1.00 55.90 118 ILE A CA 1
ATOM 735 C C . ILE A 1 118 ? 107.852 106.016 146.436 1.00 52.31 118 ILE A C 1
ATOM 736 O O . ILE A 1 118 ? 106.809 106.213 145.800 1.00 53.63 118 ILE A O 1
ATOM 741 N N . LEU A 1 119 ? 108.611 107.000 146.910 1.00 45.21 119 LEU A N 1
ATOM 742 C CA . LEU A 1 119 ? 108.434 108.386 146.504 1.00 43.21 119 LEU A CA 1
ATOM 743 C C . LEU A 1 119 ? 109.311 108.631 145.285 1.00 41.53 119 LEU A C 1
ATOM 744 O O . LEU A 1 119 ? 110.515 108.360 145.324 1.00 39.12 119 LEU A O 1
ATOM 749 N N . ILE A 1 120 ? 108.716 109.136 144.210 1.00 41.74 120 ILE A N 1
ATOM 750 C CA . ILE A 1 120 ? 109.417 109.364 142.952 1.00 36.61 120 ILE A CA 1
ATOM 751 C C . ILE A 1 120 ? 109.403 110.857 142.659 1.00 31.39 120 ILE A C 1
ATOM 752 O O . ILE A 1 120 ? 108.346 111.496 142.710 1.00 37.19 120 ILE A O 1
ATOM 757 N N . SER A 1 121 ? 110.574 111.408 142.351 1.00 18.64 121 SER A N 1
ATOM 758 C CA . SER A 1 121 ? 110.678 112.821 142.035 1.00 19.39 121 SER A CA 1
ATOM 759 C C . SER A 1 121 ? 109.775 113.169 140.852 1.00 31.28 121 SER A C 1
ATOM 760 O O . SER A 1 121 ? 109.207 112.300 140.188 1.00 38.95 121 SER A O 1
ATOM 763 N N . HIS A 1 122 ? 109.637 114.470 140.601 1.00 37.84 122 HIS A N 1
ATOM 764 C CA . HIS A 1 122 ? 108.767 114.948 139.535 1.00 33.01 122 HIS A CA 1
ATOM 765 C C . HIS A 1 122 ? 109.501 115.157 138.218 1.00 35.37 122 HIS A C 1
ATOM 766 O O . HIS A 1 122 ? 108.870 115.113 137.155 1.00 40.48 122 HIS A O 1
ATOM 773 N N . SER A 1 123 ? 110.811 115.380 138.257 1.00 36.65 123 SER A N 1
ATOM 774 C CA . SER A 1 123 ? 111.607 115.630 137.065 1.00 34.39 123 SER A CA 1
ATOM 775 C C . SER A 1 123 ? 112.713 114.590 136.947 1.00 39.40 123 SER A C 1
ATOM 776 O O . SER A 1 123 ? 113.247 114.122 137.956 1.00 40.76 123 SER A O 1
ATOM 779 N N . ARG A 1 124 ? 113.050 114.230 135.711 1.00 42.26 124 ARG A N 1
ATOM 780 C CA . ARG A 1 124 ? 114.174 113.334 135.481 1.00 39.23 124 ARG A CA 1
ATOM 781 C C . ARG A 1 124 ? 115.476 114.040 135.832 1.00 39.60 124 ARG A C 1
ATOM 782 O O . ARG A 1 124 ? 115.701 115.191 135.450 1.00 39.84 124 ARG A O 1
ATOM 790 N N . TYR A 1 125 ? 116.329 113.344 136.579 1.00 33.12 125 TYR A N 1
ATOM 791 C CA . TYR A 1 125 ? 117.522 113.969 137.123 1.00 33.04 125 TYR A CA 1
ATOM 792 C C . TYR A 1 125 ? 118.369 114.571 136.009 1.00 34.43 125 TYR A C 1
ATOM 793 O O . TYR A 1 125 ? 118.249 114.217 134.834 1.00 35.22 125 TYR A O 1
ATOM 802 N N . GLN A 1 126 ? 119.235 115.500 136.397 1.00 42.80 126 GLN A N 1
ATOM 803 C CA . GLN A 1 126 ? 120.138 116.154 135.460 1.00 42.32 126 GLN A CA 1
ATOM 804 C C . GLN A 1 126 ? 121.549 115.635 135.695 1.00 42.88 126 GLN A C 1
ATOM 805 O O . GLN A 1 126 ? 122.199 116.053 136.667 1.00 49.20 126 GLN A O 1
ATOM 811 N N . PRO A 1 127 ? 122.066 114.733 134.861 1.00 31.99 127 PRO A N 1
ATOM 812 C CA . PRO A 1 127 ? 123.420 114.219 135.095 1.00 32.49 127 PRO A CA 1
ATOM 813 C C . PRO A 1 127 ? 124.455 115.327 135.001 1.00 31.81 127 PRO A C 1
ATOM 814 O O . PRO A 1 127 ? 124.318 116.274 134.224 1.00 34.03 127 PRO A O 1
ATOM 818 N N . GLY A 1 128 ? 125.505 115.196 135.808 1.00 29.15 128 GLY A N 1
ATOM 819 C CA . GLY A 1 128 ? 126.564 116.179 135.847 1.00 33.14 128 GLY A CA 1
ATOM 820 C C . GLY A 1 128 ? 126.279 117.396 136.698 1.00 33.53 128 GLY A C 1
ATOM 821 O O . GLY A 1 128 ? 127.110 118.312 136.732 1.00 35.74 128 GLY A O 1
ATOM 822 N N . THR A 1 129 ? 125.138 117.442 137.382 1.00 27.23 129 THR A N 1
ATOM 823 C CA . THR A 1 129 ? 124.774 118.556 138.245 1.00 36.13 129 THR A CA 1
ATOM 824 C C . THR A 1 129 ? 124.681 118.065 139.682 1.00 37.71 129 THR A C 1
ATOM 825 O O . THR A 1 129 ? 123.980 117.087 139.963 1.00 32.86 129 THR A O 1
ATOM 829 N N . TRP A 1 130 ? 125.385 118.745 140.585 1.00 38.55 130 TRP A N 1
ATOM 830 C CA . TRP A 1 130 ? 125.339 118.403 142.001 1.00 34.54 130 TRP A CA 1
ATOM 831 C C . TRP A 1 130 ? 123.934 118.614 142.548 1.00 30.36 130 TRP A C 1
ATOM 832 O O . TRP A 1 130 ? 123.462 119.752 142.632 1.00 36.54 130 TRP A O 1
ATOM 843 N N . THR A 1 131 ? 123.260 117.531 142.923 1.00 24.93 131 THR A N 1
ATOM 844 C CA . THR A 1 131 ? 121.887 117.581 143.406 1.00 24.08 131 THR A CA 1
ATOM 845 C C . THR A 1 131 ? 121.851 117.185 144.875 1.00 23.3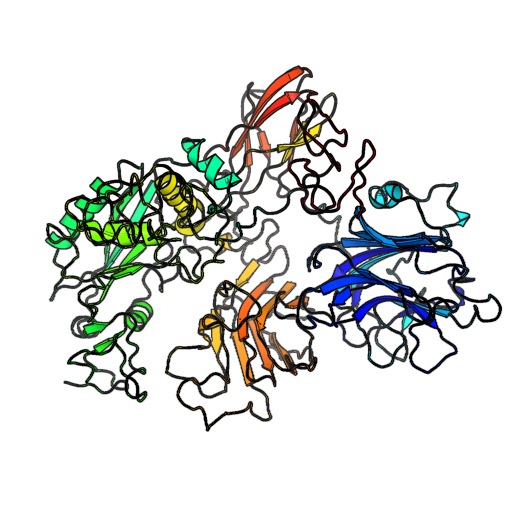8 131 THR A C 1
ATOM 846 O O . THR A 1 131 ? 122.354 116.120 145.244 1.00 36.44 131 THR A O 1
ATOM 850 N N . HIS A 1 132 ? 121.255 118.035 145.707 1.00 26.70 132 HIS A N 1
ATOM 851 C CA . HIS A 1 132 ? 121.111 117.746 147.134 1.00 27.09 132 HIS A CA 1
ATOM 852 C C . HIS A 1 132 ? 119.823 116.956 147.322 1.00 20.51 132 HIS A C 1
ATOM 853 O O . HIS A 1 132 ? 118.738 117.519 147.464 1.00 28.67 132 HIS A O 1
ATOM 860 N N . VAL A 1 133 ? 119.944 115.635 147.324 1.00 22.40 133 VAL A N 1
ATOM 861 C CA . VAL A 1 133 ? 118.794 114.755 147.490 1.00 21.07 133 VAL A CA 1
ATOM 862 C C . VAL A 1 133 ? 118.672 114.397 148.963 1.00 23.70 133 VAL A C 1
ATOM 863 O O . VAL A 1 133 ? 119.638 113.934 149.581 1.00 30.13 133 VAL A O 1
ATOM 867 N N . ALA A 1 134 ? 117.488 114.610 149.529 1.00 28.12 134 ALA A N 1
ATOM 868 C CA . ALA A 1 134 ? 117.241 114.333 150.933 1.00 30.92 134 ALA A CA 1
ATOM 869 C C . ALA A 1 134 ? 115.910 113.615 151.085 1.00 30.07 134 ALA A C 1
ATOM 870 O O . ALA A 1 134 ? 115.040 113.677 150.215 1.00 40.40 134 ALA A O 1
ATOM 872 N N . ALA A 1 135 ? 115.764 112.924 152.210 1.00 24.05 135 ALA A N 1
ATOM 873 C CA . ALA A 1 135 ? 114.534 112.203 152.498 1.00 27.07 135 ALA A CA 1
ATOM 874 C C . ALA A 1 135 ? 114.390 112.067 154.003 1.00 33.59 135 ALA A C 1
ATOM 875 O O . ALA A 1 135 ? 115.329 111.642 154.683 1.00 43.74 135 ALA A O 1
ATOM 877 N N . THR A 1 136 ? 113.213 112.412 154.511 1.00 42.35 136 THR A N 1
ATOM 878 C CA . THR A 1 136 ? 112.919 112.328 155.932 1.00 48.49 136 THR A CA 1
ATOM 879 C C . THR A 1 136 ? 111.764 111.366 156.156 1.00 47.79 136 THR A C 1
ATOM 880 O O . THR A 1 136 ? 110.899 111.199 155.292 1.00 49.19 136 THR A O 1
ATOM 884 N N . TYR A 1 137 ? 111.757 110.737 157.328 1.00 60.73 137 TYR A N 1
ATOM 885 C CA . TYR A 1 137 ? 110.663 109.855 157.717 1.00 62.31 137 TYR A CA 1
ATOM 886 C C . TYR A 1 137 ? 110.541 109.897 159.229 1.00 63.58 137 TYR A C 1
ATOM 887 O O . TYR A 1 137 ? 111.478 109.513 159.931 1.00 66.95 137 TYR A O 1
ATOM 896 N N . ASP A 1 138 ? 109.398 110.367 159.728 1.00 68.62 138 ASP A N 1
ATOM 897 C CA . ASP A 1 138 ? 109.127 110.424 161.164 1.00 71.76 138 ASP A CA 1
ATOM 898 C C . ASP A 1 138 ? 107.709 109.916 161.400 1.00 74.30 138 ASP A C 1
ATOM 899 O O . ASP A 1 138 ? 106.738 110.660 161.235 1.00 72.99 138 ASP A O 1
ATOM 904 N N . GLY A 1 139 ? 107.599 108.648 161.780 1.00 78.79 139 GLY A N 1
ATOM 905 C CA . GLY A 1 139 ? 106.320 108.053 162.106 1.00 78.60 139 GLY A CA 1
ATOM 906 C C . GLY A 1 139 ? 105.547 107.608 160.884 1.00 77.78 139 GLY A C 1
ATOM 907 O O . GLY A 1 139 ? 105.519 106.416 160.567 1.00 76.31 139 GLY A O 1
ATOM 908 N N . ARG A 1 140 ? 104.921 108.551 160.189 1.00 78.11 140 ARG A N 1
ATOM 909 C CA . ARG A 1 140 ? 104.167 108.243 158.977 1.00 78.87 140 ARG A CA 1
ATOM 910 C C . ARG A 1 140 ? 104.529 109.141 157.805 1.00 77.16 140 ARG A C 1
ATOM 911 O O . ARG A 1 140 ? 104.590 108.664 156.670 1.00 75.82 140 ARG A O 1
ATOM 919 N N . HIS A 1 141 ? 104.776 110.425 158.050 1.00 66.61 141 HIS A N 1
ATOM 920 C CA . HIS A 1 141 ? 104.978 111.398 156.979 1.00 64.32 141 HIS A CA 1
ATOM 921 C C . HIS A 1 141 ? 106.399 111.261 156.453 1.00 62.22 141 HIS A C 1
ATOM 922 O O . HIS A 1 141 ? 107.346 111.783 157.044 1.00 61.80 141 HIS A O 1
ATOM 929 N N . MET A 1 142 ? 106.552 110.560 155.333 1.00 59.96 142 MET A N 1
ATOM 930 C CA . MET A 1 142 ? 107.846 110.408 154.684 1.00 55.55 142 MET A CA 1
ATOM 931 C C . MET A 1 142 ? 107.894 111.308 153.456 1.00 50.15 142 MET A C 1
ATOM 932 O O . MET A 1 142 ? 107.007 111.249 152.599 1.00 51.17 142 MET A O 1
ATOM 937 N N . ALA A 1 143 ? 108.930 112.135 153.380 1.00 34.94 143 ALA A N 1
ATOM 938 C CA . ALA A 1 143 ? 109.038 113.168 152.361 1.00 38.29 143 ALA A CA 1
ATOM 939 C C . ALA A 1 143 ? 110.373 113.061 151.641 1.00 28.82 143 ALA A C 1
ATOM 940 O O . ALA A 1 143 ? 111.390 112.710 152.246 1.00 41.65 143 ALA A O 1
ATOM 942 N N . LEU A 1 144 ? 110.355 113.371 150.346 1.00 19.72 144 LEU A N 1
ATOM 943 C CA . LEU A 1 144 ? 111.525 113.316 149.479 1.00 25.74 144 LEU A CA 1
ATOM 944 C C . LEU A 1 144 ? 111.724 114.691 148.860 1.00 22.68 144 LEU A C 1
ATOM 945 O O . LEU A 1 144 ? 110.817 115.214 148.199 1.00 42.29 144 LEU A O 1
ATOM 950 N N . TYR A 1 145 ? 112.915 115.258 149.061 1.00 20.82 145 TYR A N 1
ATOM 951 C CA . TYR A 1 145 ? 113.252 116.613 148.653 1.00 23.38 145 TYR A CA 1
ATOM 952 C C . TYR A 1 145 ? 114.437 116.580 147.699 1.00 19.47 145 TYR A C 1
ATOM 953 O O . TYR A 1 145 ? 115.381 115.808 147.894 1.00 36.00 145 TYR A O 1
ATOM 962 N N . VAL A 1 146 ? 114.390 117.433 146.680 1.00 21.49 146 VAL A N 1
ATOM 963 C CA . VAL A 1 146 ? 115.473 117.575 145.715 1.00 24.58 146 VAL A CA 1
ATOM 964 C C . VAL A 1 146 ? 115.862 119.045 145.663 1.00 26.87 146 VAL A C 1
ATOM 965 O O . VAL A 1 146 ? 115.036 119.897 145.315 1.00 30.86 146 VAL A O 1
ATOM 969 N N . ASP A 1 147 ? 117.116 119.342 146.005 1.00 30.79 147 ASP A N 1
ATOM 970 C CA . ASP A 1 147 ? 117.621 120.715 146.047 1.00 30.51 147 ASP A CA 1
ATOM 971 C C . ASP A 1 147 ? 116.815 121.582 147.010 1.00 37.28 147 ASP A C 1
ATOM 972 O O . ASP A 1 147 ? 116.732 122.802 146.846 1.00 39.45 147 ASP A O 1
ATOM 977 N N . GLY A 1 148 ? 116.220 120.961 148.028 1.00 45.22 148 GLY A N 1
ATOM 978 C CA . GLY A 1 148 ? 115.453 121.666 149.028 1.00 45.82 148 GLY A CA 1
ATOM 979 C C . GLY A 1 148 ? 113.964 121.733 148.763 1.00 43.42 148 GLY A C 1
ATOM 980 O O . GLY A 1 148 ? 113.194 121.980 149.697 1.00 42.61 148 GLY A O 1
ATOM 981 N N . THR A 1 149 ? 113.535 121.513 147.524 1.00 39.19 149 THR A N 1
ATOM 982 C CA . THR A 1 149 ? 112.122 121.546 147.174 1.00 35.46 149 THR A CA 1
ATOM 983 C C . THR A 1 149 ? 111.536 120.153 147.357 1.00 30.79 149 THR A C 1
ATOM 984 O O . THR A 1 149 ? 111.996 119.196 146.728 1.00 42.16 149 THR A O 1
ATOM 988 N N . GLN A 1 150 ? 110.524 120.040 148.209 1.00 21.81 150 GLN A N 1
ATOM 989 C CA . GLN A 1 150 ? 109.888 118.751 148.456 1.00 23.95 150 GLN A CA 1
ATOM 990 C C . GLN A 1 150 ? 109.231 118.293 147.164 1.00 24.35 150 GLN A C 1
ATOM 991 O O . GLN A 1 150 ? 108.209 118.837 146.746 1.00 39.03 150 GLN A O 1
ATOM 997 N N . VAL A 1 151 ? 109.824 117.285 146.517 1.00 26.34 151 VAL A N 1
ATOM 998 C CA . VAL A 1 151 ? 109.280 116.773 145.265 1.00 18.72 151 VAL A CA 1
ATOM 999 C C . VAL A 1 151 ? 108.351 115.590 145.478 1.00 20.19 151 VAL A C 1
ATOM 1000 O O . VAL A 1 151 ? 107.724 115.130 144.514 1.00 30.20 151 VAL A O 1
ATOM 1004 N N . ALA A 1 152 ? 108.240 115.076 146.699 1.00 24.68 152 ALA A N 1
ATOM 1005 C CA . ALA A 1 152 ? 107.238 114.048 146.952 1.00 28.70 152 ALA A CA 1
ATOM 1006 C C . ALA A 1 152 ? 107.007 113.927 148.449 1.00 34.97 152 ALA A C 1
ATOM 1007 O O . ALA A 1 152 ? 107.860 114.297 149.258 1.00 47.81 152 ALA A O 1
ATOM 1009 N N . SER A 1 153 ? 105.844 113.388 148.804 1.00 38.06 153 SER A N 1
ATOM 1010 C CA . SER A 1 153 ? 105.515 113.128 150.198 1.00 39.15 153 SER A CA 1
ATOM 1011 C C . SER A 1 153 ? 104.432 112.063 150.244 1.00 41.49 153 SER A C 1
ATOM 1012 O O . SER A 1 153 ? 103.642 111.925 149.306 1.00 42.74 153 SER A O 1
ATOM 1015 N N . SER A 1 154 ? 104.403 111.312 151.340 1.00 47.95 154 SER A N 1
ATOM 1016 C CA . SER A 1 154 ? 103.452 110.218 151.473 1.00 52.63 154 SER A CA 1
ATOM 1017 C C . SER A 1 154 ? 103.281 109.878 152.947 1.00 55.15 154 SER A C 1
ATOM 1018 O O . SER A 1 154 ? 104.073 110.284 153.802 1.00 54.51 154 SER A O 1
ATOM 1021 N N . LEU A 1 155 ? 102.215 109.121 153.226 1.00 72.60 155 LEU A N 1
ATOM 1022 C CA . LEU A 1 155 ? 101.911 108.634 154.567 1.00 74.05 155 LEU A CA 1
ATOM 1023 C C . LEU A 1 155 ? 101.574 107.147 154.553 1.00 74.91 155 LEU A C 1
ATOM 1024 O O . LEU A 1 155 ? 100.965 106.645 155.503 1.00 73.52 155 LEU A O 1
ATOM 1029 N N . ASP A 1 156 ? 101.954 106.434 153.490 1.00 79.05 156 ASP A N 1
ATOM 1030 C CA . ASP A 1 156 ? 101.595 105.024 153.375 1.00 80.57 156 ASP A CA 1
ATOM 1031 C C . ASP A 1 156 ? 102.219 104.199 154.494 1.00 79.26 156 ASP A C 1
ATOM 1032 O O . ASP A 1 156 ? 101.555 103.339 155.085 1.00 78.92 156 ASP A O 1
ATOM 1037 N N . GLN A 1 157 ? 103.490 104.442 154.798 1.00 79.37 157 GLN A N 1
ATOM 1038 C CA . GLN A 1 157 ? 104.176 103.723 155.860 1.00 80.56 157 GLN A CA 1
ATOM 1039 C C . GLN A 1 157 ? 103.851 104.338 157.214 1.00 80.82 157 GLN A C 1
ATOM 1040 O O . GLN A 1 157 ? 103.535 105.525 157.321 1.00 81.45 157 GLN A O 1
ATOM 1046 N N . SER A 1 158 ? 103.930 103.511 158.254 1.00 87.18 158 SER A N 1
ATOM 1047 C CA . SER A 1 158 ? 103.676 103.966 159.612 1.00 87.80 158 SER A CA 1
ATOM 1048 C C . SER A 1 158 ? 104.437 103.077 160.583 1.00 90.29 158 SER A C 1
ATOM 1049 O O . SER A 1 158 ? 104.841 101.961 160.249 1.00 91.34 158 SER A O 1
ATOM 1052 N N . GLY A 1 159 ? 104.638 103.594 161.792 1.00 91.43 159 GLY A N 1
ATOM 1053 C CA . GLY A 1 159 ? 105.254 102.835 162.853 1.00 91.56 159 GLY A CA 1
ATOM 1054 C C . GLY A 1 159 ? 106.760 102.750 162.717 1.00 92.57 159 GLY A C 1
ATOM 1055 O O . GLY A 1 159 ? 107.352 103.248 161.755 1.00 92.95 159 GLY A O 1
ATOM 1056 N N . PRO A 1 160 ? 107.412 102.110 163.688 1.00 95.14 160 PRO A N 1
ATOM 1057 C CA . PRO A 1 160 ? 108.870 101.962 163.621 1.00 93.33 160 PRO A CA 1
ATOM 1058 C C . PRO A 1 160 ? 109.290 101.094 162.445 1.00 93.43 160 PRO A C 1
ATOM 1059 O O . PRO A 1 160 ? 108.540 100.234 161.978 1.00 93.00 160 PRO A O 1
ATOM 1063 N N . LEU A 1 161 ? 110.513 101.333 161.966 1.00 90.78 161 LEU A N 1
ATOM 1064 C CA . LEU A 1 161 ? 111.026 100.561 160.838 1.00 92.01 161 LEU A CA 1
ATOM 1065 C C . LEU A 1 161 ? 111.096 99.078 161.174 1.00 91.04 161 LEU A C 1
ATOM 1066 O O . LEU A 1 161 ? 110.725 98.229 160.354 1.00 90.99 161 LEU A O 1
ATOM 1071 N N . ASN A 1 162 ? 111.568 98.745 162.372 1.00 101.51 162 ASN A N 1
ATOM 1072 C CA . ASN A 1 162 ? 111.741 97.353 162.759 1.00 103.59 162 ASN A CA 1
ATOM 1073 C C . ASN A 1 162 ? 111.812 97.262 164.275 1.00 105.31 162 ASN A C 1
ATOM 1074 O O . ASN A 1 162 ? 112.052 98.256 164.966 1.00 104.49 162 ASN A O 1
ATOM 1079 N N . SER A 1 163 ? 111.599 96.052 164.780 1.00 116.08 163 SER A N 1
ATOM 1080 C CA . SER A 1 163 ? 111.716 95.818 166.210 1.00 116.18 163 SER A CA 1
ATOM 1081 C C . SER A 1 163 ? 113.172 95.985 166.645 1.00 116.73 163 SER A C 1
ATOM 1082 O O . SER A 1 163 ? 114.086 95.577 165.922 1.00 114.72 163 SER A O 1
ATOM 1085 N N . PRO A 1 164 ? 113.424 96.580 167.815 1.00 115.64 164 PRO A N 1
ATOM 1086 C CA . PRO A 1 164 ? 114.821 96.747 168.250 1.00 115.76 164 PRO A CA 1
ATOM 1087 C C . PRO A 1 164 ? 115.565 95.434 168.415 1.00 115.39 164 PRO A C 1
ATOM 1088 O O . PRO A 1 164 ? 116.798 95.415 168.305 1.00 114.26 164 PRO A O 1
ATOM 1092 N N . PHE A 1 165 ? 114.855 94.332 168.671 1.00 120.08 165 PHE A N 1
ATOM 1093 C CA . PHE A 1 165 ? 115.528 93.058 168.908 1.00 119.67 165 PHE A CA 1
ATOM 1094 C C . PHE A 1 165 ? 116.417 92.676 167.732 1.00 119.42 165 PHE A C 1
ATOM 1095 O O . PHE A 1 165 ? 117.547 92.211 167.924 1.00 118.76 165 PHE A O 1
ATOM 1103 N N . MET A 1 166 ? 115.927 92.863 166.507 1.00 116.49 166 MET A N 1
ATOM 1104 C CA . MET A 1 166 ? 116.691 92.567 165.303 1.00 117.33 166 MET A CA 1
ATOM 1105 C C . MET A 1 166 ? 117.371 93.808 164.735 1.00 117.03 166 MET A C 1
ATOM 1106 O O . MET A 1 166 ? 117.744 93.821 163.557 1.00 115.18 166 MET A O 1
ATOM 1111 N N . ALA A 1 167 ? 117.544 94.852 165.553 1.00 115.00 167 ALA A N 1
ATOM 1112 C CA . ALA A 1 167 ? 118.212 96.059 165.079 1.00 114.07 167 ALA A CA 1
ATOM 1113 C C . ALA A 1 167 ? 119.637 95.770 164.629 1.00 112.87 167 ALA A C 1
ATOM 1114 O O . ALA A 1 167 ? 120.161 96.460 163.747 1.00 113.08 167 ALA A O 1
ATOM 1116 N N . SER A 1 168 ? 120.277 94.758 165.216 1.00 109.78 168 SER A N 1
ATOM 1117 C CA . SER A 1 168 ? 121.627 94.386 164.813 1.00 110.13 168 SER A CA 1
ATOM 1118 C C . SER A 1 168 ? 121.679 93.804 163.407 1.00 110.25 168 SER A C 1
ATOM 1119 O O . SER A 1 168 ? 122.777 93.648 162.862 1.00 110.84 168 SER A O 1
ATOM 1122 N N . CYS A 1 169 ? 120.531 93.482 162.812 1.00 109.51 169 CYS A N 1
ATOM 1123 C CA . CYS A 1 169 ? 120.470 92.896 161.481 1.00 110.30 169 CYS A CA 1
ATOM 1124 C C . CYS A 1 169 ? 120.265 93.938 160.386 1.00 109.08 169 CYS A C 1
ATOM 1125 O O . CYS A 1 169 ? 119.984 93.569 159.241 1.00 107.96 169 CYS A O 1
ATOM 1128 N N . ARG A 1 170 ? 120.388 95.224 160.709 1.00 95.79 170 ARG A N 1
ATOM 1129 C CA . ARG A 1 170 ? 120.247 96.302 159.739 1.00 93.74 170 ARG A CA 1
ATOM 1130 C C . ARG A 1 170 ? 121.583 97.014 159.590 1.00 92.26 170 ARG A C 1
ATOM 1131 O O . ARG A 1 170 ? 122.181 97.429 160.588 1.00 91.93 170 ARG A O 1
ATOM 1133 N N . SER A 1 171 ? 122.047 97.155 158.349 1.00 76.01 171 SER A N 1
ATOM 1134 C CA . SER A 1 171 ? 123.329 97.783 158.067 1.00 74.14 171 SER A CA 1
ATOM 1135 C C . SER A 1 171 ? 123.184 98.768 156.916 1.00 73.05 171 SER A C 1
ATOM 1136 O O . SER A 1 171 ? 122.344 98.595 156.030 1.00 73.61 171 SER A O 1
ATOM 1139 N N . LEU A 1 172 ? 124.029 99.795 156.933 1.00 61.01 172 LEU A N 1
ATOM 1140 C CA . LEU A 1 172 ? 123.972 100.886 155.969 1.00 59.61 172 LEU A CA 1
ATOM 1141 C C . LEU A 1 172 ? 125.006 100.661 154.872 1.00 58.41 172 LEU A C 1
ATOM 1142 O O . LEU A 1 172 ? 126.166 100.351 155.161 1.00 61.59 172 LEU A O 1
ATOM 1147 N N . LEU A 1 173 ? 124.583 100.823 153.618 1.00 53.19 173 LEU A N 1
ATOM 1148 C CA . LEU A 1 173 ? 125.456 100.702 152.462 1.00 51.36 173 LEU A CA 1
ATOM 1149 C C . LEU A 1 173 ? 125.366 101.971 151.630 1.00 48.56 173 LEU A C 1
ATOM 1150 O O . LEU A 1 173 ? 124.335 102.650 151.615 1.00 53.37 173 LEU A O 1
ATOM 1155 N N . LEU A 1 174 ? 126.459 102.283 150.939 1.00 41.52 174 LEU A N 1
ATOM 1156 C CA . LEU A 1 174 ? 126.537 103.437 150.054 1.00 41.37 174 LEU A CA 1
ATOM 1157 C C . LEU A 1 174 ? 126.764 102.963 148.627 1.00 40.63 174 LEU A C 1
ATOM 1158 O O . LEU A 1 174 ? 127.637 102.126 148.377 1.00 49.80 174 LEU A O 1
ATOM 1163 N N . GLY A 1 175 ? 125.980 103.501 147.699 1.00 32.09 175 GLY A N 1
ATOM 1164 C CA . GLY A 1 175 ? 126.159 103.192 146.290 1.00 36.94 175 GLY A CA 1
ATOM 1165 C C . GLY A 1 175 ? 125.967 101.731 145.953 1.00 39.49 175 GLY A C 1
ATOM 1166 O O . GLY A 1 175 ? 126.733 101.175 145.156 1.00 40.97 175 GLY A O 1
ATOM 1167 N N . GLY A 1 176 ? 124.960 101.093 146.537 1.00 41.79 176 GLY A N 1
ATOM 1168 C CA . GLY A 1 176 ? 124.704 99.697 146.238 1.00 42.54 176 GLY A CA 1
ATOM 1169 C C . GLY A 1 176 ? 123.456 99.214 146.937 1.00 41.66 176 GLY A C 1
ATOM 1170 O O . GLY A 1 176 ? 122.840 99.930 147.731 1.00 45.04 176 GLY A O 1
ATOM 1171 N N . ASP A 1 177 ? 123.096 97.971 146.630 1.00 55.22 177 ASP A N 1
ATOM 1172 C CA . ASP A 1 177 ? 121.919 97.331 147.191 1.00 57.96 177 ASP A CA 1
ATOM 1173 C C . ASP A 1 177 ? 122.312 95.972 147.754 1.00 61.56 177 ASP A C 1
ATOM 1174 O O . ASP A 1 177 ? 123.250 95.327 147.278 1.00 67.54 177 ASP A O 1
ATOM 1179 N N . SER A 1 178 ? 121.582 95.545 148.785 1.00 68.87 178 SER A N 1
ATOM 1180 C CA . SER A 1 178 ? 121.897 94.279 149.437 1.00 68.84 178 SER A CA 1
ATOM 1181 C C . SER A 1 178 ? 121.710 93.094 148.499 1.00 72.86 178 SER A C 1
ATOM 1182 O O . SER A 1 178 ? 122.392 92.074 148.651 1.00 72.51 178 SER A O 1
ATOM 1185 N N . SER A 1 179 ? 120.804 93.204 147.531 1.00 71.93 179 SER A N 1
ATOM 1186 C CA . SER A 1 179 ? 120.528 92.091 146.637 1.00 72.56 179 SER A CA 1
ATOM 1187 C C . SER A 1 179 ? 121.737 91.792 145.755 1.00 71.61 179 SER A C 1
ATOM 1188 O O . SER A 1 179 ? 122.574 92.656 145.479 1.00 69.73 179 SER A O 1
ATOM 1191 N N . GLU A 1 180 ? 121.820 90.536 145.311 1.00 71.56 180 GLU A N 1
ATOM 1192 C CA . GLU A 1 180 ? 122.915 90.103 144.453 1.00 71.28 180 GLU A CA 1
ATOM 1193 C C . GLU A 1 180 ? 122.837 90.693 143.052 1.00 72.32 180 GLU A C 1
ATOM 1194 O O . GLU A 1 180 ? 123.816 90.598 142.305 1.00 70.44 180 GLU A O 1
ATOM 1200 N N . ASP A 1 181 ? 121.706 91.298 142.679 1.00 72.12 181 ASP A N 1
ATOM 1201 C CA . ASP A 1 181 ? 121.589 91.886 141.349 1.00 69.42 181 ASP A CA 1
ATOM 1202 C C . ASP A 1 181 ? 122.595 93.010 141.145 1.00 67.92 181 ASP A C 1
ATOM 1203 O O . ASP A 1 181 ? 122.928 93.344 140.002 1.00 65.42 181 ASP A O 1
ATOM 1208 N N . GLY A 1 182 ? 123.088 93.603 142.229 1.00 63.49 182 GLY A N 1
ATOM 1209 C CA . GLY A 1 182 ? 124.080 94.653 142.124 1.00 58.61 182 GLY A CA 1
ATOM 1210 C C . GLY A 1 182 ? 123.530 95.949 141.568 1.00 58.39 182 GLY A C 1
ATOM 1211 O O . GLY A 1 182 ? 123.886 96.356 140.459 1.00 62.55 182 GLY A O 1
ATOM 1212 N N . HIS A 1 183 ? 122.648 96.602 142.326 1.00 50.59 183 HIS A N 1
ATOM 1213 C CA . HIS A 1 183 ? 122.120 97.914 141.952 1.00 47.57 183 HIS A CA 1
ATOM 1214 C C . HIS A 1 183 ? 123.182 98.975 142.240 1.00 47.13 183 HIS A C 1
ATOM 1215 O O . HIS A 1 183 ? 123.165 99.674 143.255 1.00 55.26 183 HIS A O 1
ATOM 1222 N N . TYR A 1 184 ? 124.127 99.084 141.313 1.00 41.34 184 TYR A N 1
ATOM 1223 C CA . TYR A 1 184 ? 125.256 99.979 141.512 1.00 42.56 184 TYR A CA 1
ATOM 1224 C C . TYR A 1 184 ? 124.910 101.395 141.072 1.00 43.33 184 TYR A C 1
ATOM 1225 O O . TYR A 1 184 ? 124.216 101.605 140.074 1.00 47.31 184 TYR A O 1
ATOM 1234 N N . PHE A 1 185 ? 125.404 102.370 141.830 1.00 34.86 185 PHE A N 1
ATOM 1235 C CA . PHE A 1 185 ? 125.212 103.777 141.519 1.00 35.71 185 PHE A CA 1
ATOM 1236 C C . PHE A 1 185 ? 126.428 104.303 140.770 1.00 39.81 185 PHE A C 1
ATOM 1237 O O . PHE A 1 185 ? 127.568 104.069 141.176 1.00 47.68 185 PHE A O 1
ATOM 1245 N N . ARG A 1 186 ? 126.180 105.002 139.665 1.00 30.31 186 ARG A N 1
ATOM 1246 C CA . ARG A 1 186 ? 127.238 105.586 138.847 1.00 26.73 186 ARG A CA 1
ATOM 1247 C C . ARG A 1 186 ? 127.210 107.097 139.027 1.00 29.73 186 ARG A C 1
ATOM 1248 O O . ARG A 1 186 ? 126.260 107.759 138.598 1.00 39.66 186 ARG A O 1
ATOM 1256 N N . GLY A 1 187 ? 128.246 107.635 139.646 1.00 23.03 187 GLY A N 1
ATOM 1257 C CA . GLY A 1 187 ? 128.363 109.064 139.837 1.00 27.69 187 GLY A CA 1
ATOM 1258 C C . GLY A 1 187 ? 129.111 109.373 141.118 1.00 30.09 187 GLY A C 1
ATOM 1259 O O . GLY A 1 187 ? 129.626 108.485 141.792 1.00 40.22 187 GLY A O 1
ATOM 1260 N N . HIS A 1 188 ? 129.157 110.663 141.437 1.00 39.36 188 HIS A N 1
ATOM 1261 C CA . HIS A 1 188 ? 129.823 111.136 142.641 1.00 36.48 188 HIS A CA 1
ATOM 1262 C C . HIS A 1 188 ? 128.852 111.202 143.813 1.00 33.79 188 HIS A C 1
ATOM 1263 O O . HIS A 1 188 ? 127.662 111.482 143.647 1.00 35.64 188 HIS A O 1
ATOM 1270 N N . LEU A 1 189 ? 129.385 110.964 145.009 1.00 38.88 189 LEU A N 1
ATOM 1271 C CA . LEU A 1 189 ? 128.688 111.214 146.266 1.00 38.32 189 LEU A CA 1
ATOM 1272 C C . LEU A 1 189 ? 129.584 112.130 147.087 1.00 40.25 189 LEU A C 1
ATOM 1273 O O . LEU A 1 189 ? 130.677 111.727 147.498 1.00 41.96 189 LEU A O 1
ATOM 1278 N N . GLY A 1 190 ? 129.136 113.364 147.301 1.00 43.45 190 GLY A N 1
ATOM 1279 C CA . GLY A 1 190 ? 129.953 114.355 147.973 1.00 40.06 190 GLY A CA 1
ATOM 1280 C C . GLY A 1 190 ? 129.904 114.252 149.482 1.00 41.64 190 GLY A C 1
ATOM 1281 O O . GLY A 1 190 ? 130.935 114.051 150.130 1.00 51.29 190 GLY A O 1
ATOM 1282 N N . THR A 1 191 ? 128.711 114.389 150.052 1.00 39.97 191 THR A N 1
ATOM 1283 C CA . THR A 1 191 ? 128.530 114.328 151.494 1.00 45.78 191 THR A CA 1
ATOM 1284 C C . THR A 1 191 ? 127.295 113.504 151.812 1.00 45.37 191 THR A C 1
ATOM 1285 O O . THR A 1 191 ? 126.363 113.432 151.008 1.00 49.49 191 THR A O 1
ATOM 1289 N N . LEU A 1 192 ? 127.303 112.873 152.982 1.00 44.73 192 LEU A N 1
ATOM 1290 C CA . LEU A 1 192 ? 126.160 112.130 153.492 1.00 43.75 192 LEU A CA 1
ATOM 1291 C C . LEU A 1 192 ? 125.952 112.517 154.946 1.00 47.33 192 LEU A C 1
ATOM 1292 O O . LEU A 1 192 ? 126.905 112.517 155.731 1.00 52.48 192 LEU A O 1
ATOM 1297 N N . VAL A 1 193 ? 124.715 112.851 155.302 1.00 48.10 193 VAL A N 1
ATOM 1298 C CA . VAL A 1 193 ? 124.369 113.233 156.664 1.00 46.14 193 VAL A CA 1
ATOM 1299 C C . VAL A 1 193 ? 123.122 112.467 157.077 1.00 46.51 193 VAL A C 1
ATOM 1300 O O . VAL A 1 193 ? 122.176 112.323 156.290 1.00 50.11 193 VAL A O 1
ATOM 1304 N N . PHE A 1 194 ? 123.124 111.982 158.318 1.00 48.22 194 PHE A N 1
ATOM 1305 C CA . PHE A 1 194 ? 122.090 111.099 158.839 1.00 51.43 194 PHE A CA 1
ATOM 1306 C C . PHE A 1 194 ? 121.640 111.608 160.199 1.00 56.59 194 PHE A C 1
ATOM 1307 O O . PHE A 1 194 ? 122.446 111.667 161.134 1.00 59.29 194 PHE A O 1
ATOM 1315 N N . TRP A 1 195 ? 120.360 111.951 160.306 1.00 59.29 195 TRP A N 1
ATOM 1316 C CA . TRP A 1 195 ? 119.725 112.349 161.551 1.00 59.93 195 TRP A CA 1
ATOM 1317 C C . TRP A 1 195 ? 118.716 111.289 161.975 1.00 61.96 195 TRP A C 1
ATOM 1318 O O . TRP A 1 195 ? 118.289 110.452 161.175 1.00 60.78 195 TRP A O 1
ATOM 1329 N N . SER A 1 196 ? 118.329 111.342 163.249 1.00 67.27 196 SER A N 1
ATOM 1330 C CA . SER A 1 196 ? 117.385 110.392 163.823 1.00 66.75 196 SER A CA 1
ATOM 1331 C C . SER A 1 196 ? 115.958 110.923 163.881 1.00 67.47 196 SER A C 1
ATOM 1332 O O . SER A 1 196 ? 115.084 110.246 164.432 1.00 67.29 196 SER A O 1
ATOM 1335 N N . THR A 1 197 ? 115.700 112.112 163.340 1.00 61.26 197 THR A N 1
ATOM 1336 C CA . THR A 1 197 ? 114.364 112.691 163.324 1.00 57.82 197 THR A CA 1
ATOM 1337 C C . THR A 1 197 ? 114.182 113.473 162.034 1.00 62.77 197 THR A C 1
ATOM 1338 O O . THR A 1 197 ? 115.127 114.092 161.540 1.00 62.48 197 THR A O 1
ATOM 1342 N N . ALA A 1 198 ? 112.965 113.445 161.492 1.00 63.60 198 ALA A N 1
ATOM 1343 C CA . ALA A 1 198 ? 112.688 114.154 160.249 1.00 57.68 198 ALA A CA 1
ATOM 1344 C C . ALA A 1 198 ? 112.868 115.653 160.442 1.00 60.18 198 ALA A C 1
ATOM 1345 O O . ALA A 1 198 ? 112.079 116.296 161.141 1.00 63.85 198 ALA A O 1
ATOM 1347 N N . LEU A 1 199 ? 113.901 116.217 159.824 1.00 60.98 199 LEU A N 1
ATOM 1348 C CA . LEU A 1 199 ? 114.134 117.645 159.933 1.00 63.34 199 LEU A CA 1
ATOM 1349 C C . LEU A 1 199 ? 113.047 118.417 159.187 1.00 63.01 199 LEU A C 1
ATOM 1350 O O . LEU A 1 199 ? 112.439 117.898 158.247 1.00 62.66 199 LEU A O 1
ATOM 1355 N N . PRO A 1 200 ? 112.779 119.657 159.587 1.00 54.68 200 PRO A N 1
ATOM 1356 C CA . PRO A 1 200 ? 111.814 120.472 158.845 1.00 56.32 200 PRO A CA 1
ATOM 1357 C C . PRO A 1 200 ? 112.323 120.795 157.450 1.00 58.62 200 PRO A C 1
ATOM 1358 O O . PRO A 1 200 ? 113.529 120.877 157.204 1.00 59.63 200 PRO A O 1
ATOM 1362 N N . GLN A 1 201 ? 111.376 120.981 156.527 1.00 48.67 201 GLN A N 1
ATOM 1363 C CA . GLN A 1 201 ? 111.735 121.224 155.134 1.00 44.71 201 GLN A CA 1
ATOM 1364 C C . GLN A 1 201 ? 112.712 122.385 155.005 1.00 50.35 201 GLN A C 1
ATOM 1365 O O . GLN A 1 201 ? 113.671 122.317 154.226 1.00 48.92 201 GLN A O 1
ATOM 1371 N N . SER A 1 202 ? 112.508 123.446 155.789 1.00 60.82 202 SER A N 1
ATOM 1372 C CA . SER A 1 202 ? 113.330 124.643 155.654 1.00 61.13 202 SER A CA 1
ATOM 1373 C C . SER A 1 202 ? 114.809 124.354 155.863 1.00 63.77 202 SER A C 1
ATOM 1374 O O . SER A 1 202 ? 115.652 125.137 155.412 1.00 65.40 202 SER A O 1
ATOM 1377 N N . HIS A 1 203 ? 115.141 123.253 156.538 1.00 64.24 203 HIS A N 1
ATOM 1378 C CA . HIS A 1 203 ? 116.543 122.896 156.723 1.00 62.11 203 HIS A CA 1
ATOM 1379 C C . HIS A 1 203 ? 117.233 122.659 155.386 1.00 60.88 203 HIS A C 1
ATOM 1380 O O . HIS A 1 203 ? 118.362 123.117 155.172 1.00 63.21 203 HIS A O 1
ATOM 1387 N N . PHE A 1 204 ? 116.567 121.955 154.468 1.00 48.73 204 PHE A N 1
ATOM 1388 C CA . PHE A 1 204 ? 117.236 121.528 153.242 1.00 52.35 204 PHE A CA 1
ATOM 1389 C C . PHE A 1 204 ? 117.618 122.714 152.366 1.00 54.05 204 PHE A C 1
ATOM 1390 O O . PHE A 1 204 ? 118.716 122.739 151.797 1.00 51.47 204 PHE A O 1
ATOM 1398 N N . GLN A 1 205 ? 116.738 123.714 152.249 1.00 61.51 205 GLN A N 1
ATOM 1399 C CA . GLN A 1 205 ? 117.098 124.932 151.469 1.00 62.93 205 GLN A CA 1
ATOM 1400 C C . GLN A 1 205 ? 118.286 125.627 152.142 1.00 62.75 205 GLN A C 1
ATOM 1401 O O . GLN A 1 205 ? 119.048 126.308 151.428 1.00 62.26 205 GLN A O 1
ATOM 1407 N N . HIS A 1 206 ? 118.434 125.462 153.457 1.00 71.03 206 HIS A N 1
ATOM 1408 C CA . HIS A 1 206 ? 119.514 126.079 154.215 1.00 72.54 206 HIS A CA 1
ATOM 1409 C C . HIS A 1 206 ? 120.380 125.012 154.874 1.00 72.77 206 HIS A C 1
ATOM 1410 O O . HIS A 1 206 ? 120.776 125.133 156.035 1.00 76.09 206 HIS A O 1
ATOM 1417 N N . SER A 1 207 ? 120.679 123.943 154.131 1.00 73.79 207 SER A N 1
ATOM 1418 C CA . SER A 1 207 ? 121.480 122.857 154.687 1.00 74.01 207 SER A CA 1
ATOM 1419 C C . SER A 1 207 ? 122.866 123.346 155.087 1.00 74.67 207 SER A C 1
ATOM 1420 O O . SER A 1 207 ? 123.410 122.923 156.114 1.00 70.78 207 SER A O 1
ATOM 1423 N N . SER A 1 208 ? 123.455 124.235 154.287 1.00 88.77 208 SER A N 1
ATOM 1424 C CA . SER A 1 208 ? 124.772 124.779 154.590 1.00 86.80 208 SER A CA 1
ATOM 1425 C C . SER A 1 208 ? 124.737 125.850 155.671 1.00 87.08 208 SER A C 1
ATOM 1426 O O . SER A 1 208 ? 125.796 126.200 156.205 1.00 86.02 208 SER A O 1
ATOM 1429 N N . GLN A 1 209 ? 123.559 126.375 156.008 1.00 89.09 209 GLN A N 1
ATOM 1430 C CA . GLN A 1 209 ? 123.446 127.385 157.053 1.00 90.37 209 GLN A CA 1
ATOM 1431 C C . GLN A 1 209 ? 123.215 126.778 158.429 1.00 91.34 209 GLN A C 1
ATOM 1432 O O . GLN A 1 209 ? 123.657 127.351 159.432 1.00 90.08 209 GLN A O 1
ATOM 1438 N N . HIS A 1 210 ? 122.534 125.633 158.502 1.00 94.85 210 HIS A N 1
ATOM 1439 C CA . HIS A 1 210 ? 122.314 124.936 159.769 1.00 94.27 210 HIS A CA 1
ATOM 1440 C C . HIS A 1 210 ? 123.575 124.139 160.090 1.00 96.44 210 HIS A C 1
ATOM 1441 O O . HIS A 1 210 ? 123.656 122.925 159.896 1.00 96.14 210 HIS A O 1
ATOM 1448 N N . SER A 1 211 ? 124.581 124.852 160.594 1.00 117.83 211 SER A N 1
ATOM 1449 C CA . SER A 1 211 ? 125.900 124.273 160.848 1.00 117.98 211 SER A CA 1
ATOM 1450 C C . SER A 1 211 ? 125.936 123.730 162.270 1.00 119.33 211 SER A C 1
ATOM 1451 O O . SER A 1 211 ? 126.321 124.421 163.215 1.00 120.81 211 SER A O 1
ATOM 1454 N N . SER A 1 212 ? 125.534 122.470 162.421 1.00 118.95 212 SER A N 1
ATOM 1455 C CA . SER A 1 212 ? 125.626 121.749 163.688 1.00 118.84 212 SER A CA 1
ATOM 1456 C C . SER A 1 212 ? 124.998 122.551 164.828 1.00 118.81 212 SER A C 1
ATOM 1457 O O . SER A 1 212 ? 125.662 122.963 165.781 1.00 118.07 212 SER A O 1
ATOM 1460 N N . GLY A 1 213 ? 123.692 122.772 164.711 1.00 115.99 213 GLY A N 1
ATOM 1461 C CA . GLY A 1 213 ? 122.978 123.461 165.773 1.00 115.96 213 GLY A CA 1
ATOM 1462 C C . GLY A 1 213 ? 123.065 122.691 167.079 1.00 117.00 213 GLY A C 1
ATOM 1463 O O . GLY A 1 213 ? 123.088 121.458 167.098 1.00 117.27 213 GLY A O 1
ATOM 1464 N N . GLU A 1 214 ? 123.122 123.434 168.186 1.00 120.33 214 GLU A N 1
ATOM 1465 C CA . GLU A 1 214 ? 123.260 122.798 169.493 1.00 119.97 214 GLU A CA 1
ATOM 1466 C C . GLU A 1 214 ? 122.054 121.924 169.815 1.00 120.86 214 GLU A C 1
ATOM 1467 O O . GLU A 1 214 ? 122.204 120.819 170.349 1.00 118.81 214 GLU A O 1
ATOM 1473 N N . GLU A 1 215 ? 120.848 122.402 169.498 1.00 121.11 215 GLU A N 1
ATOM 1474 C CA . GLU A 1 215 ? 119.644 121.660 169.856 1.00 119.97 215 GLU A CA 1
ATOM 1475 C C . GLU A 1 215 ? 119.561 120.327 169.123 1.00 120.54 215 GLU A C 1
ATOM 1476 O O . GLU A 1 215 ? 118.992 119.365 169.652 1.00 121.97 215 GLU A O 1
ATOM 1482 N N . GLU A 1 216 ? 120.117 120.245 167.916 1.00 104.59 216 GLU A N 1
ATOM 1483 C CA . GLU A 1 216 ? 120.081 119.027 167.118 1.00 101.92 216 GLU A CA 1
ATOM 1484 C C . GLU A 1 216 ? 121.373 118.224 167.215 1.00 100.87 216 GLU A C 1
ATOM 1485 O O . GLU A 1 216 ? 121.578 117.302 166.420 1.00 98.64 216 GLU A O 1
ATOM 1491 N N . ALA A 1 217 ? 122.247 118.553 168.169 1.00 105.00 217 ALA A N 1
ATOM 1492 C CA . ALA A 1 217 ? 123.505 117.825 168.298 1.00 105.74 217 ALA A CA 1
ATOM 1493 C C . ALA A 1 217 ? 123.261 116.352 168.598 1.00 106.43 217 ALA A C 1
ATOM 1494 O O . ALA A 1 217 ? 123.916 115.476 168.021 1.00 103.20 217 ALA A O 1
ATOM 1496 N N . THR A 1 218 ? 122.321 116.057 169.498 1.00 106.27 218 THR A N 1
ATOM 1497 C CA . THR A 1 218 ? 122.032 114.675 169.858 1.00 104.82 218 THR A CA 1
ATOM 1498 C C . THR A 1 218 ? 121.349 113.903 168.738 1.00 102.94 218 THR A C 1
ATOM 1499 O O . THR A 1 218 ? 121.368 112.667 168.763 1.00 100.86 218 THR A O 1
ATOM 1503 N N . ASP A 1 219 ? 120.795 114.614 167.750 1.00 83.37 219 ASP A N 1
ATOM 1504 C CA . ASP A 1 219 ? 120.042 113.942 166.654 1.00 78.27 219 ASP A CA 1
ATOM 1505 C C . ASP A 1 219 ? 120.972 113.624 165.478 1.00 78.69 219 ASP A C 1
ATOM 1506 O O . ASP A 1 219 ? 120.578 112.798 164.631 1.00 77.95 219 ASP A O 1
ATOM 1511 N N . LEU A 1 220 ? 122.152 114.249 165.424 1.00 70.02 220 LEU A N 1
ATOM 1512 C CA . LEU A 1 220 ? 123.063 114.042 164.304 1.00 67.09 220 LEU A CA 1
ATOM 1513 C C . LEU A 1 220 ? 123.710 112.668 164.409 1.00 63.86 220 LEU A C 1
ATOM 1514 O O . LEU A 1 220 ? 124.783 112.522 165.004 1.00 64.46 220 LEU A O 1
ATOM 1519 N N . VAL A 1 221 ? 123.065 111.655 163.832 1.00 58.19 221 VAL A N 1
ATOM 1520 C CA . VAL A 1 221 ? 123.543 110.285 163.984 1.00 58.16 221 VAL A CA 1
ATOM 1521 C C . VAL A 1 221 ? 124.890 110.105 163.295 1.00 60.24 221 VAL A C 1
ATOM 1522 O O . VAL A 1 221 ? 125.833 109.556 163.877 1.00 62.63 221 VAL A O 1
ATOM 1526 N N . LEU A 1 222 ? 125.003 110.562 162.050 1.00 60.74 222 LEU A N 1
ATOM 1527 C CA . LEU A 1 222 ? 126.193 110.276 161.261 1.00 60.49 222 LEU A CA 1
ATOM 1528 C C . LEU A 1 222 ? 126.493 111.439 160.328 1.00 61.17 222 LEU A C 1
ATOM 1529 O O . LEU A 1 222 ? 125.584 112.098 159.818 1.00 62.97 222 LEU A O 1
ATOM 1534 N N . THR A 1 223 ? 127.786 111.671 160.099 1.00 55.05 223 THR A N 1
ATOM 1535 C CA . THR A 1 223 ? 128.260 112.689 159.158 1.00 52.55 223 THR A CA 1
ATOM 1536 C C . THR A 1 223 ? 129.463 112.090 158.433 1.00 58.95 223 THR A C 1
ATOM 1537 O O . THR A 1 223 ? 130.601 112.201 158.898 1.00 64.75 223 THR A O 1
ATOM 1541 N N . ALA A 1 224 ? 129.202 111.455 157.293 1.00 54.76 224 ALA A N 1
ATOM 1542 C CA . ALA A 1 224 ? 130.265 110.797 156.546 1.00 53.44 224 ALA A CA 1
ATOM 1543 C C . ALA A 1 224 ? 131.328 111.805 156.131 1.00 54.36 224 ALA A C 1
ATOM 1544 O O . ALA A 1 224 ? 131.013 112.890 155.632 1.00 52.66 224 ALA A O 1
ATOM 1546 N N . SER A 1 225 ? 132.592 111.443 156.341 1.00 62.21 225 SER A N 1
ATOM 1547 C CA . SER A 1 225 ? 133.724 112.284 155.969 1.00 64.66 225 SER A CA 1
ATOM 1548 C C . SER A 1 225 ? 134.278 111.929 154.595 1.00 63.71 225 SER A C 1
ATOM 1549 O O . SER A 1 225 ? 134.442 112.810 153.749 1.00 63.43 225 SER A O 1
ATOM 1552 N N . PHE A 1 226 ? 134.572 110.651 154.361 1.00 58.99 226 PHE A N 1
ATOM 1553 C CA . PHE A 1 226 ? 135.035 110.093 153.092 1.00 60.55 226 PHE A CA 1
ATOM 1554 C C . PHE A 1 226 ? 136.490 110.422 152.780 1.00 63.34 226 PHE A C 1
ATOM 1555 O O . PHE A 1 226 ? 137.010 109.927 151.772 1.00 57.11 226 PHE A O 1
ATOM 1563 N N . GLU A 1 227 ? 137.170 111.230 153.594 1.00 71.01 227 GLU A N 1
ATOM 1564 C CA . GLU A 1 227 ? 138.578 111.495 153.325 1.00 69.28 227 GLU A CA 1
ATOM 1565 C C . GLU A 1 227 ? 139.370 110.229 153.650 1.00 66.71 227 GLU A C 1
ATOM 1566 O O . GLU A 1 227 ? 140.040 109.692 152.759 1.00 65.82 227 GLU A O 1
ATOM 1572 N N . PRO A 1 228 ? 139.339 109.711 154.895 1.00 68.57 228 PRO A N 1
ATOM 1573 C CA . PRO A 1 228 ? 139.728 108.306 155.087 1.00 69.64 228 PRO A CA 1
ATOM 1574 C C . PRO A 1 228 ? 138.551 107.368 154.874 1.00 70.35 228 PRO A C 1
ATOM 1575 O O . PRO A 1 228 ? 137.557 107.441 155.603 1.00 68.41 228 PRO A O 1
ATOM 1579 N N . VAL A 1 229 ? 138.649 106.481 153.884 1.00 69.13 229 VAL A N 1
ATOM 1580 C CA . VAL A 1 229 ? 137.554 105.556 153.615 1.00 67.98 229 VAL A CA 1
ATOM 1581 C C . VAL A 1 229 ? 137.654 104.328 154.510 1.00 65.55 229 VAL A C 1
ATOM 1582 O O . VAL A 1 229 ? 136.636 103.795 154.969 1.00 62.85 229 VAL A O 1
ATOM 1586 N N . ASN A 1 230 ? 138.875 103.859 154.774 1.00 68.30 230 ASN A N 1
ATOM 1587 C CA . ASN A 1 230 ? 139.045 102.646 155.566 1.00 70.47 230 ASN A CA 1
ATOM 1588 C C . ASN A 1 230 ? 138.652 102.857 157.022 1.00 72.33 230 ASN A C 1
ATOM 1589 O O . ASN A 1 230 ? 138.175 101.922 157.673 1.00 71.32 230 ASN A O 1
ATOM 1594 N N . THR A 1 231 ? 138.838 104.068 157.549 1.00 77.64 231 THR A N 1
ATOM 1595 C CA . THR A 1 231 ? 138.562 104.302 158.963 1.00 77.60 231 THR A CA 1
ATOM 1596 C C . THR A 1 231 ? 137.088 104.085 159.286 1.00 76.61 231 THR A C 1
ATOM 1597 O O . THR A 1 231 ? 136.755 103.495 160.321 1.00 75.85 231 THR A O 1
ATOM 1601 N N . GLU A 1 232 ? 136.192 104.548 158.415 1.00 73.28 232 GLU A N 1
ATOM 1602 C CA . GLU A 1 232 ? 134.761 104.518 158.689 1.00 72.44 232 GLU A CA 1
ATOM 1603 C C . GLU A 1 232 ? 133.992 103.481 157.884 1.00 72.91 232 GLU A C 1
ATOM 1604 O O . GLU A 1 232 ? 132.947 103.020 158.347 1.00 73.24 232 GLU A O 1
ATOM 1610 N N . TRP A 1 233 ? 134.475 103.099 156.704 1.00 62.25 233 TRP A N 1
ATOM 1611 C CA . TRP A 1 233 ? 133.734 102.234 155.799 1.00 61.83 233 TRP A CA 1
ATOM 1612 C C . TRP A 1 233 ? 134.543 100.989 155.462 1.00 64.57 233 TRP A C 1
ATOM 1613 O O . TRP A 1 233 ? 135.778 101.011 155.460 1.00 64.84 233 TRP A O 1
ATOM 1624 N N . VAL A 1 234 ? 133.831 99.902 155.175 1.00 67.32 234 VAL A N 1
ATOM 1625 C CA . VAL A 1 234 ? 134.449 98.638 154.782 1.00 63.83 234 VAL A CA 1
ATOM 1626 C C . VAL A 1 234 ? 133.798 98.166 153.486 1.00 60.63 234 VAL A C 1
ATOM 1627 O O . VAL A 1 234 ? 132.569 98.234 153.360 1.00 62.65 234 VAL A O 1
ATOM 1631 N N . PRO A 1 235 ? 134.556 97.689 152.501 1.00 60.54 235 PRO A N 1
ATOM 1632 C CA . PRO A 1 235 ? 133.927 97.242 151.253 1.00 61.55 235 PRO A CA 1
ATOM 1633 C C . PRO A 1 235 ? 132.999 96.061 151.500 1.00 61.43 235 PRO A C 1
ATOM 1634 O O . PRO A 1 235 ? 133.225 95.243 152.394 1.00 62.08 235 PRO A O 1
ATOM 1638 N N . PHE A 1 236 ? 131.945 95.978 150.694 1.00 58.08 236 PHE A N 1
ATOM 1639 C CA . PHE A 1 236 ? 130.921 94.953 150.842 1.00 58.75 236 PHE A CA 1
ATOM 1640 C C . PHE A 1 236 ? 131.241 93.776 149.928 1.00 60.85 236 PHE A C 1
ATOM 1641 O O . PHE A 1 236 ? 131.235 93.918 148.701 1.00 65.38 236 PHE A O 1
ATOM 1649 N N . ARG A 1 237 ? 131.516 92.618 150.531 1.00 66.87 237 ARG A N 1
ATOM 1650 C CA . ARG A 1 237 ? 131.715 91.372 149.791 1.00 68.73 237 ARG A CA 1
ATOM 1651 C C . ARG A 1 237 ? 132.873 91.480 148.800 1.00 69.21 237 ARG A C 1
ATOM 1652 O O . ARG A 1 237 ? 132.720 91.213 147.606 1.00 68.60 237 ARG A O 1
ATOM 1660 N N . ASP A 1 238 ? 134.043 91.879 149.297 1.00 67.49 238 ASP A N 1
ATOM 1661 C CA . ASP A 1 238 ? 135.307 91.897 148.559 1.00 67.19 238 ASP A CA 1
ATOM 1662 C C . ASP A 1 238 ? 135.328 92.953 147.461 1.00 69.66 238 ASP A C 1
ATOM 1663 O O . ASP A 1 238 ? 136.361 93.121 146.796 1.00 72.71 238 ASP A O 1
ATOM 1668 N N . GLU A 1 239 ? 134.238 93.685 147.255 1.00 62.27 239 GLU A N 1
ATOM 1669 C CA . GLU A 1 239 ? 134.200 94.686 146.199 1.00 60.37 239 GLU A CA 1
ATOM 1670 C C . GLU A 1 239 ? 135.202 95.795 146.494 1.00 61.48 239 GLU A C 1
ATOM 1671 O O . GLU A 1 239 ? 135.538 96.050 147.653 1.00 61.22 239 GLU A O 1
ATOM 1677 N N . LYS A 1 240 ? 135.697 96.439 145.440 1.00 63.25 240 LYS A N 1
ATOM 1678 C CA . LYS A 1 240 ? 136.751 97.432 145.603 1.00 63.65 240 LYS A CA 1
ATOM 1679 C C . LYS A 1 240 ? 136.211 98.700 146.253 1.00 62.96 240 LYS A C 1
ATOM 1680 O O . LYS A 1 240 ? 135.015 98.997 146.199 1.00 62.18 240 LYS A O 1
ATOM 1686 N N . TYR A 1 241 ? 137.112 99.449 146.876 1.00 56.72 241 TYR A N 1
ATOM 1687 C CA . TYR A 1 241 ? 136.773 100.750 147.430 1.00 53.57 241 TYR A CA 1
ATOM 1688 C C . TYR A 1 241 ? 136.361 101.691 146.303 1.00 58.21 241 TYR A C 1
ATOM 1689 O O . TYR A 1 241 ? 137.070 101.768 145.288 1.00 62.50 241 TYR A O 1
ATOM 1698 N N . PRO A 1 242 ? 135.245 102.420 146.425 1.00 52.58 242 PRO A N 1
ATOM 1699 C CA . PRO A 1 242 ? 134.916 103.410 145.391 1.00 49.35 242 PRO A CA 1
ATOM 1700 C C . PRO A 1 242 ? 135.996 104.473 145.292 1.00 50.33 242 PRO A C 1
ATOM 1701 O O . PRO A 1 242 ? 136.637 104.800 146.296 1.00 50.73 242 PRO A O 1
ATOM 1705 N N . ARG A 1 243 ? 136.216 105.013 144.098 1.00 48.42 243 ARG A N 1
ATOM 1706 C CA . ARG A 1 243 ? 137.326 105.935 143.899 1.00 51.49 243 ARG A CA 1
ATOM 1707 C C . ARG A 1 243 ? 137.165 107.159 144.792 1.00 54.94 243 ARG A C 1
ATOM 1708 O O . ARG A 1 243 ? 136.051 107.612 145.057 1.00 57.76 243 ARG A O 1
ATOM 1716 N N . LEU A 1 244 ? 138.286 107.686 145.271 1.00 62.77 244 LEU A N 1
ATOM 1717 C CA . LEU A 1 244 ? 138.298 108.846 146.152 1.00 59.60 244 LEU A CA 1
ATOM 1718 C C . LEU A 1 244 ? 138.788 110.051 145.363 1.00 59.10 244 LEU A C 1
ATOM 1719 O O . LEU A 1 244 ? 139.882 110.017 144.788 1.00 65.80 244 LEU A O 1
ATOM 1724 N N . GLU A 1 245 ? 137.984 111.109 145.339 1.00 51.35 245 GLU A N 1
ATOM 1725 C CA . GLU A 1 245 ? 138.333 112.353 144.672 1.00 54.65 245 GLU A CA 1
ATOM 1726 C C . GLU A 1 245 ? 138.377 113.485 145.689 1.00 60.26 245 GLU A C 1
ATOM 1727 O O . GLU A 1 245 ? 137.737 113.421 146.741 1.00 68.26 245 GLU A O 1
ATOM 1733 N N . VAL A 1 246 ? 139.150 114.520 145.372 1.00 70.41 246 VAL A N 1
ATOM 1734 C CA . VAL A 1 246 ? 139.271 115.700 146.217 1.00 72.01 246 VAL A CA 1
ATOM 1735 C C . VAL A 1 246 ? 139.133 116.931 145.335 1.00 71.25 246 VAL A C 1
ATOM 1736 O O . VAL A 1 246 ? 139.797 117.034 144.298 1.00 71.68 246 VAL A O 1
ATOM 1740 N N . LEU A 1 247 ? 138.274 117.860 145.745 1.00 77.46 247 LEU A N 1
ATOM 1741 C CA . LEU A 1 247 ? 138.079 119.099 145.004 1.00 79.58 247 LEU A CA 1
ATOM 1742 C C . LEU A 1 247 ? 139.213 120.064 145.325 1.00 81.08 247 LEU A C 1
ATOM 1743 O O . LEU A 1 247 ? 139.423 120.419 146.490 1.00 79.56 247 LEU A O 1
ATOM 1748 N N . GLN A 1 248 ? 139.942 120.486 144.295 1.00 98.11 248 GLN A N 1
ATOM 1749 C CA . GLN A 1 248 ? 141.031 121.445 144.459 1.00 98.08 248 GLN A CA 1
ATOM 1750 C C . GLN A 1 248 ? 140.435 122.845 144.432 1.00 97.76 248 GLN A C 1
ATOM 1751 O O . GLN A 1 248 ? 140.155 123.397 143.366 1.00 96.91 248 GLN A O 1
ATOM 1757 N N . GLY A 1 249 ? 140.234 123.423 145.613 1.00 99.00 249 GLY A N 1
ATOM 1758 C CA . GLY A 1 249 ? 139.616 124.724 145.737 1.00 99.41 249 GLY A CA 1
ATOM 1759 C C . GLY A 1 249 ? 138.100 124.642 145.761 1.00 100.17 249 GLY A C 1
ATOM 1760 O O . GLY A 1 249 ? 137.486 123.624 145.433 1.00 98.74 249 GLY A O 1
ATOM 1761 N N . PHE A 1 250 ? 137.487 125.752 146.162 1.00 110.58 250 PHE A N 1
ATOM 1762 C CA . PHE A 1 250 ? 136.034 125.813 146.239 1.00 110.87 250 PHE A CA 1
ATOM 1763 C C . PHE A 1 250 ? 135.435 125.777 144.838 1.00 111.37 250 PHE A C 1
ATOM 1764 O O . PHE A 1 250 ? 135.848 126.535 143.955 1.00 111.23 250 PHE A O 1
ATOM 1772 N N . GLU A 1 251 ? 134.461 124.895 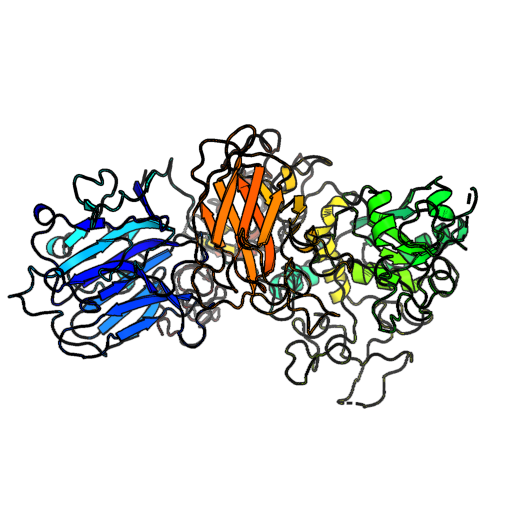144.637 1.00 106.66 251 GLU A N 1
ATOM 1773 C CA . GLU A 1 251 ? 133.823 124.782 143.338 1.00 105.38 251 GLU A CA 1
ATOM 1774 C C . GLU A 1 251 ? 132.891 125.971 143.096 1.00 106.29 251 GLU A C 1
ATOM 1775 O O . GLU A 1 251 ? 132.391 126.581 144.045 1.00 102.99 251 GLU A O 1
ATOM 1781 N N . PRO A 1 252 ? 132.644 126.324 141.835 1.00 107.36 252 PRO A N 1
ATOM 1782 C CA . PRO A 1 252 ? 131.678 127.391 141.555 1.00 105.30 252 PRO A CA 1
ATOM 1783 C C . PRO A 1 252 ? 130.296 127.034 142.082 1.00 104.03 252 PRO A C 1
ATOM 1784 O O . PRO A 1 252 ? 129.886 125.871 142.079 1.00 104.31 252 PRO A O 1
ATOM 1788 N N . GLU A 1 253 ? 129.577 128.054 142.540 1.00 94.82 253 GLU A N 1
ATOM 1789 C CA . GLU A 1 253 ? 128.239 127.836 143.059 1.00 95.19 253 GLU A CA 1
ATOM 1790 C C . GLU A 1 253 ? 127.327 127.319 141.947 1.00 94.30 253 GLU A C 1
ATOM 1791 O O . GLU A 1 253 ? 127.559 127.594 140.765 1.00 92.14 253 GLU A O 1
ATOM 1797 N N . PRO A 1 254 ? 126.286 126.563 142.292 1.00 88.51 254 PRO A N 1
ATOM 1798 C CA . PRO A 1 254 ? 125.378 126.058 141.255 1.00 87.38 254 PRO A CA 1
ATOM 1799 C C . PRO A 1 254 ? 124.747 127.203 140.478 1.00 83.84 254 PRO A C 1
ATOM 1800 O O . PRO A 1 254 ? 124.436 128.258 141.034 1.00 84.20 254 PRO A O 1
ATOM 1804 N N . GLU A 1 255 ? 124.566 126.987 139.177 1.00 69.33 255 GLU A N 1
ATOM 1805 C CA . GLU A 1 255 ? 124.016 128.027 138.319 1.00 69.58 255 GLU A CA 1
ATOM 1806 C C . GLU A 1 255 ? 122.655 128.471 138.838 1.00 71.06 255 GLU A C 1
ATOM 1807 O O . GLU A 1 255 ? 121.799 127.643 139.165 1.00 72.03 255 GLU A O 1
ATOM 1813 N N . ILE A 1 256 ? 122.457 129.789 138.909 1.00 60.24 256 ILE A N 1
ATOM 1814 C CA . ILE A 1 256 ? 121.215 130.329 139.449 1.00 56.31 256 ILE A CA 1
ATOM 1815 C C . ILE A 1 256 ? 120.156 130.521 138.373 1.00 57.60 256 ILE A C 1
ATOM 1816 O O . ILE A 1 256 ? 118.971 130.655 138.701 1.00 59.30 256 ILE A O 1
ATOM 1821 N N . LEU A 1 257 ? 120.544 130.537 137.101 1.00 47.13 257 LEU A N 1
ATOM 1822 C CA . LEU A 1 257 ? 119.620 130.757 135.998 1.00 44.91 257 LEU A CA 1
ATOM 1823 C C . LEU A 1 257 ? 119.563 129.508 135.134 1.00 47.71 257 LEU A C 1
ATOM 1824 O O . LEU A 1 257 ? 120.598 129.029 134.658 1.00 48.97 257 LEU A O 1
ATOM 1829 N N . SER A 1 258 ? 118.357 128.983 134.934 1.00 48.10 258 SER A N 1
ATOM 1830 C CA . SER A 1 258 ? 118.190 127.824 134.078 1.00 50.33 258 SER A CA 1
ATOM 1831 C C . SER A 1 258 ? 118.445 128.204 132.620 1.00 52.17 258 SER A C 1
ATOM 1832 O O . SER A 1 258 ? 118.194 129.342 132.213 1.00 49.69 258 SER A O 1
ATOM 1835 N N . PRO A 1 259 ? 118.943 127.272 131.811 1.00 53.89 259 PRO A N 1
ATOM 1836 C CA . PRO A 1 259 ? 119.200 127.588 130.403 1.00 51.60 259 PRO A CA 1
ATOM 1837 C C . PRO A 1 259 ? 117.909 127.847 129.644 1.00 52.66 259 PRO A C 1
ATOM 1838 O O . PRO A 1 259 ? 116.842 127.328 129.985 1.00 54.87 259 PRO A O 1
ATOM 1842 N N . LEU A 1 260 ? 118.017 128.667 128.599 1.00 48.76 260 LEU A N 1
ATOM 1843 C CA . LEU A 1 260 ? 116.871 129.010 127.758 1.00 45.51 260 LEU A CA 1
ATOM 1844 C C . LEU A 1 260 ? 116.656 127.882 126.753 1.00 48.17 260 LEU A C 1
ATOM 1845 O O . LEU A 1 260 ? 117.027 127.963 125.579 1.00 50.97 260 LEU A O 1
ATOM 1850 N N . GLN A 1 261 ? 116.038 126.808 127.228 1.00 49.72 261 GLN A N 1
ATOM 1851 C CA . GLN A 1 261 ? 115.789 125.670 126.358 1.00 54.53 261 GLN A CA 1
ATOM 1852 C C . GLN A 1 261 ? 114.781 126.055 125.276 1.00 55.46 261 GLN A C 1
ATOM 1853 O O . GLN A 1 261 ? 113.887 126.872 125.523 1.00 54.25 261 GLN A O 1
ATOM 1859 N N . PRO A 1 262 ? 114.895 125.496 124.074 1.00 45.91 262 PRO A N 1
ATOM 1860 C CA . PRO A 1 262 ? 113.962 125.848 122.999 1.00 40.26 262 PRO A CA 1
ATOM 1861 C C . PRO A 1 262 ? 112.562 125.352 123.308 1.00 39.95 262 PRO A C 1
ATOM 1862 O O . PRO A 1 262 ? 112.390 124.386 124.066 1.00 43.59 262 PRO A O 1
ATOM 1866 N N . PRO A 1 263 ? 111.530 125.983 122.740 1.00 39.75 263 PRO A N 1
ATOM 1867 C CA . PRO A 1 263 ? 110.162 125.504 122.976 1.00 45.23 263 PRO A CA 1
ATOM 1868 C C . PRO A 1 263 ? 109.936 124.127 122.378 1.00 48.53 263 PRO A C 1
ATOM 1869 O O . PRO A 1 263 ? 110.842 123.558 121.761 1.00 49.82 263 PRO A O 1
ATOM 1873 N N . LEU A 1 264 ? 108.733 123.580 122.554 1.00 57.07 264 LEU A N 1
ATOM 1874 C CA . LEU A 1 264 ? 108.458 122.237 122.056 1.00 58.95 264 LEU A CA 1
ATOM 1875 C C . LEU A 1 264 ? 108.637 122.167 120.545 1.00 58.33 264 LEU A C 1
ATOM 1876 O O . LEU A 1 264 ? 109.266 121.238 120.024 1.00 59.01 264 LEU A O 1
ATOM 1881 N N . CYS A 1 265 ? 108.094 123.145 119.824 1.00 62.86 265 CYS A N 1
ATOM 1882 C CA . CYS A 1 265 ? 108.167 123.160 118.370 1.00 62.88 265 CYS A CA 1
ATOM 1883 C C . CYS A 1 265 ? 109.406 123.868 117.841 1.00 58.56 265 CYS A C 1
ATOM 1884 O O . CYS A 1 265 ? 109.658 123.819 116.632 1.00 58.92 265 CYS A O 1
ATOM 1887 N N . GLY A 1 266 ? 110.180 124.521 118.704 1.00 43.27 266 GLY A N 1
ATOM 1888 C CA . GLY A 1 266 ? 111.425 125.129 118.293 1.00 38.64 266 GLY A CA 1
ATOM 1889 C C . GLY A 1 266 ? 112.554 124.121 118.244 1.00 44.77 266 GLY A C 1
ATOM 1890 O O . GLY A 1 266 ? 112.407 122.950 118.592 1.00 47.85 266 GLY A O 1
ATOM 1891 N N . GLN A 1 267 ? 113.714 124.598 117.793 1.00 41.14 267 GLN A N 1
ATOM 1892 C CA . GLN A 1 267 ? 114.893 123.756 117.668 1.00 38.29 267 GLN A CA 1
ATOM 1893 C C . GLN A 1 267 ? 116.163 124.412 118.188 1.00 38.97 267 GLN A C 1
ATOM 1894 O O . GLN A 1 267 ? 117.221 123.776 118.154 1.00 39.98 267 GLN A O 1
ATOM 1900 N N . THR A 1 268 ? 116.099 125.653 118.664 1.00 37.94 268 THR A N 1
ATOM 1901 C CA . THR A 1 268 ? 117.294 126.375 119.074 1.00 37.71 268 THR A CA 1
ATOM 1902 C C . THR A 1 268 ? 116.899 127.467 120.061 1.00 35.78 268 THR A C 1
ATOM 1903 O O . THR A 1 268 ? 115.724 127.816 120.198 1.00 38.94 268 THR A O 1
ATOM 1907 N N . VAL A 1 269 ? 117.904 128.010 120.754 1.00 40.68 269 VAL A N 1
ATOM 1908 C CA . VAL A 1 269 ? 117.677 129.086 121.713 1.00 41.98 269 VAL A CA 1
ATOM 1909 C C . VAL A 1 269 ? 117.065 130.323 121.077 1.00 41.12 269 VAL A C 1
ATOM 1910 O O . VAL A 1 269 ? 116.485 131.150 121.790 1.00 43.76 269 VAL A O 1
ATOM 1914 N N . CYS A 1 270 ? 117.183 130.478 119.761 1.00 25.87 270 CYS A N 1
ATOM 1915 C CA . CYS A 1 270 ? 116.536 131.572 119.051 1.00 21.27 270 CYS A CA 1
ATOM 1916 C C . CYS A 1 270 ? 115.074 131.282 118.744 1.00 28.23 270 CYS A C 1
ATOM 1917 O O . CYS A 1 270 ? 114.400 132.135 118.161 1.00 29.18 270 CYS A O 1
ATOM 1920 N N . ASP A 1 271 ? 114.577 130.098 119.098 1.00 36.46 271 ASP A N 1
ATOM 1921 C CA . ASP A 1 271 ? 113.153 129.807 119.046 1.00 36.43 271 ASP A CA 1
ATOM 1922 C C . ASP A 1 271 ? 112.452 130.079 120.369 1.00 40.32 271 ASP A C 1
ATOM 1923 O O . ASP A 1 271 ? 111.228 129.931 120.447 1.00 41.56 271 ASP A O 1
ATOM 1928 N N . ASN A 1 272 ? 113.194 130.467 121.403 1.00 39.40 272 ASN A N 1
ATOM 1929 C CA . ASN A 1 272 ? 112.592 130.764 122.694 1.00 41.02 272 ASN A CA 1
ATOM 1930 C C . ASN A 1 272 ? 111.799 132.062 122.625 1.00 46.08 272 ASN A C 1
ATOM 1931 O O . ASN A 1 272 ? 112.194 133.016 121.949 1.00 47.28 272 ASN A O 1
ATOM 1936 N N . VAL A 1 273 ? 110.674 132.095 123.339 1.00 47.65 273 VAL A N 1
ATOM 1937 C CA . VAL A 1 273 ? 109.792 133.255 123.275 1.00 46.41 273 VAL A CA 1
ATOM 1938 C C . VAL A 1 273 ? 110.469 134.479 123.880 1.00 45.60 273 VAL A C 1
ATOM 1939 O O . VAL A 1 273 ? 110.322 135.596 123.372 1.00 48.33 273 VAL A O 1
ATOM 1943 N N . GLU A 1 274 ? 111.222 134.296 124.966 1.00 39.77 274 GLU A N 1
ATOM 1944 C CA . GLU A 1 274 ? 111.844 135.439 125.631 1.00 41.29 274 GLU A CA 1
ATOM 1945 C C . GLU A 1 274 ? 112.931 136.059 124.760 1.00 41.27 274 GLU A C 1
ATOM 1946 O O . GLU A 1 274 ? 112.958 137.279 124.554 1.00 46.48 274 GLU A O 1
ATOM 1952 N N . LEU A 1 275 ? 113.837 135.232 124.236 1.00 36.84 275 LEU A N 1
ATOM 1953 C CA . LEU A 1 275 ? 114.913 135.756 123.401 1.00 36.66 275 LEU A CA 1
ATOM 1954 C C . LEU A 1 275 ? 114.368 136.317 122.093 1.00 36.60 275 LEU A C 1
ATOM 1955 O O . LEU A 1 275 ? 114.844 137.349 121.604 1.00 40.97 275 LEU A O 1
ATOM 1960 N N . ILE A 1 276 ? 113.364 135.657 121.515 1.00 33.38 276 ILE A N 1
ATOM 1961 C CA . ILE A 1 276 ? 112.749 136.171 120.295 1.00 32.70 276 ILE A CA 1
ATOM 1962 C C . ILE A 1 276 ? 112.103 137.524 120.557 1.00 38.03 276 ILE A C 1
ATOM 1963 O O . ILE A 1 276 ? 112.215 138.449 119.745 1.00 45.49 276 ILE A O 1
ATOM 1968 N N . SER A 1 277 ? 111.403 137.660 121.685 1.00 26.61 277 SER A N 1
ATOM 1969 C CA . SER A 1 277 ? 110.793 138.941 122.021 1.00 31.64 277 SER A CA 1
ATOM 1970 C C . SER A 1 277 ? 111.855 140.016 122.206 1.00 31.40 277 SER A C 1
ATOM 1971 O O . SER A 1 277 ? 111.683 141.156 121.759 1.00 35.79 277 SER A O 1
ATOM 1974 N N . GLN A 1 278 ? 112.962 139.670 122.866 1.00 34.79 278 GLN A N 1
ATOM 1975 C CA . GLN A 1 278 ? 114.030 140.644 123.059 1.00 37.88 278 GLN A CA 1
ATOM 1976 C C . GLN A 1 278 ? 114.650 141.059 121.732 1.00 30.56 278 GLN A C 1
ATOM 1977 O O . GLN A 1 278 ? 115.071 142.211 121.578 1.00 30.46 278 GLN A O 1
ATOM 1983 N N . TYR A 1 279 ? 114.722 140.140 120.769 1.00 26.91 279 TYR A N 1
ATOM 1984 C CA . TYR A 1 279 ? 115.242 140.493 119.452 1.00 28.21 279 TYR A CA 1
ATOM 1985 C C . TYR A 1 279 ? 114.250 141.329 118.654 1.00 30.64 279 TYR A C 1
ATOM 1986 O O . TYR A 1 279 ? 114.662 142.194 117.872 1.00 26.63 279 TYR A O 1
ATOM 1995 N N . ASN A 1 280 ? 112.950 141.087 118.832 1.00 37.66 280 ASN A N 1
ATOM 1996 C CA . ASN A 1 280 ? 111.946 141.895 118.146 1.00 28.98 280 ASN A CA 1
ATOM 1997 C C . ASN A 1 280 ? 111.894 143.308 118.712 1.00 36.08 280 ASN A C 1
ATOM 1998 O O . ASN A 1 280 ? 111.656 144.270 117.973 1.00 36.04 280 ASN A O 1
ATOM 2003 N N . GLY A 1 281 ? 112.110 143.454 120.018 1.00 38.64 281 GLY A N 1
ATOM 2004 C CA . GLY A 1 281 ? 111.975 144.743 120.669 1.00 33.64 281 GLY A CA 1
ATOM 2005 C C . GLY A 1 281 ? 113.212 145.616 120.598 1.00 32.55 281 GLY A C 1
ATOM 2006 O O . GLY A 1 281 ? 113.143 146.763 120.149 1.00 30.99 281 GLY A O 1
ATOM 2007 N N . TYR A 1 282 ? 114.349 145.088 121.042 1.00 31.27 282 TYR A N 1
ATOM 2008 C CA . TYR A 1 282 ? 115.582 145.868 121.113 1.00 33.18 282 TYR A CA 1
ATOM 2009 C C . TYR A 1 282 ? 116.231 145.915 119.734 1.00 32.99 282 TYR A C 1
ATOM 2010 O O . TYR A 1 282 ? 116.764 144.910 119.254 1.00 32.85 282 TYR A O 1
ATOM 2019 N N . TRP A 1 283 ? 116.182 147.083 119.090 1.00 31.65 283 TRP A N 1
ATOM 2020 C CA . TRP A 1 283 ? 116.627 147.225 117.708 1.00 29.91 283 TRP A CA 1
ATOM 2021 C C . TRP A 1 283 ? 118.142 147.100 117.547 1.00 34.73 283 TRP A C 1
ATOM 2022 O O . TRP A 1 283 ? 118.597 146.720 116.462 1.00 45.37 283 TRP A O 1
ATOM 2033 N N . PRO A 1 284 ? 118.997 147.384 118.557 1.00 28.35 284 PRO A N 1
ATOM 2034 C CA . PRO A 1 284 ? 120.435 147.123 118.409 1.00 29.60 284 PRO A CA 1
ATOM 2035 C C . PRO A 1 284 ? 120.671 145.628 118.136 1.00 32.22 284 PRO A C 1
ATOM 2036 O O . PRO A 1 284 ? 121.624 145.317 117.445 1.00 33.01 284 PRO A O 1
ATOM 2040 N N . LEU A 1 285 ? 119.811 144.747 118.666 1.00 28.42 285 LEU A N 1
ATOM 2041 C CA . LEU A 1 285 ? 119.939 143.319 118.405 1.00 26.00 285 LEU A CA 1
ATOM 2042 C C . LEU A 1 285 ? 119.576 142.949 116.973 1.00 30.27 285 LEU A C 1
ATOM 2043 O O . LEU A 1 285 ? 119.586 141.761 116.634 1.00 26.16 285 LEU A O 1
ATOM 2048 N N . ARG A 1 286 ? 119.251 143.930 116.137 1.00 30.97 286 ARG A N 1
ATOM 2049 C CA . ARG A 1 286 ? 118.985 143.752 114.715 1.00 23.38 286 ARG A CA 1
ATOM 2050 C C . ARG A 1 286 ? 119.791 144.765 113.916 1.00 21.67 286 ARG A C 1
ATOM 2051 O O . ARG A 1 286 ? 119.281 145.459 113.035 1.00 23.41 286 ARG A O 1
ATOM 2059 N N . GLY A 1 287 ? 121.079 144.863 114.231 1.00 30.67 287 GLY A N 1
ATOM 2060 C CA . GLY A 1 287 ? 121.939 145.871 113.655 1.00 35.80 287 GLY A CA 1
ATOM 2061 C C . GLY A 1 287 ? 122.404 145.514 112.256 1.00 34.74 287 GLY A C 1
ATOM 2062 O O . GLY A 1 287 ? 121.923 144.577 111.616 1.00 36.43 287 GLY A O 1
ATOM 2063 N N . GLU A 1 288 ? 123.373 146.292 111.781 1.00 40.69 288 GLU A N 1
ATOM 2064 C CA . GLU A 1 288 ? 123.877 146.167 110.417 1.00 42.11 288 GLU A CA 1
ATOM 2065 C C . GLU A 1 288 ? 124.876 145.019 110.350 1.00 43.79 288 GLU A C 1
ATOM 2066 O O . GLU A 1 288 ? 125.976 145.108 110.905 1.00 45.81 288 GLU A O 1
ATOM 2072 N N . LYS A 1 289 ? 124.495 143.943 109.665 1.00 28.18 289 LYS A N 1
ATOM 2073 C CA . LYS A 1 289 ? 125.342 142.776 109.466 1.00 27.91 289 LYS A CA 1
ATOM 2074 C C . LYS A 1 289 ? 125.672 142.647 107.987 1.00 32.60 289 LYS A C 1
ATOM 2075 O O . LYS A 1 289 ? 124.827 142.921 107.129 1.00 45.32 289 LYS A O 1
ATOM 2081 N N . VAL A 1 290 ? 126.900 142.233 107.689 1.00 20.61 290 VAL A N 1
ATOM 2082 C CA . VAL A 1 290 ? 127.385 142.119 106.318 1.00 23.09 290 VAL A CA 1
ATOM 2083 C C . VAL A 1 290 ? 127.855 140.683 106.131 1.00 29.04 290 VAL A C 1
ATOM 2084 O O . VAL A 1 290 ? 129.006 140.352 106.436 1.00 33.59 290 VAL A O 1
ATOM 2088 N N . ILE A 1 291 ? 126.972 139.824 105.617 1.00 25.06 291 ILE A N 1
ATOM 2089 C CA . ILE A 1 291 ? 127.322 138.419 105.453 1.00 24.47 291 ILE A CA 1
ATOM 2090 C C . ILE A 1 291 ? 128.290 138.254 104.286 1.00 28.27 291 ILE A C 1
ATOM 2091 O O . ILE A 1 291 ? 128.377 139.090 103.380 1.00 35.85 291 ILE A O 1
ATOM 2096 N N . ARG A 1 292 ? 129.037 137.153 104.322 1.00 26.37 292 ARG A N 1
ATOM 2097 C CA . ARG A 1 292 ? 129.918 136.750 103.235 1.00 28.63 292 ARG A CA 1
ATOM 2098 C C . ARG A 1 292 ? 129.446 135.409 102.698 1.00 34.15 292 ARG A C 1
ATOM 2099 O O . ARG A 1 292 ? 129.272 134.457 103.465 1.00 38.31 292 ARG A O 1
ATOM 2107 N N . TYR A 1 293 ? 129.241 135.336 101.387 1.00 35.12 293 TYR A N 1
ATOM 2108 C CA . TYR A 1 293 ? 128.818 134.109 100.732 1.00 32.01 293 TYR A CA 1
ATOM 2109 C C . TYR A 1 293 ? 129.735 133.828 99.553 1.00 36.05 293 TYR A C 1
ATOM 2110 O O . TYR A 1 293 ? 130.225 134.748 98.892 1.00 41.55 293 TYR A O 1
ATOM 2119 N N . GLN A 1 294 ? 129.969 132.543 99.305 1.00 34.73 294 GLN A N 1
ATOM 2120 C CA . GLN A 1 294 ? 130.878 132.091 98.264 1.00 36.18 294 GLN A CA 1
ATOM 2121 C C . GLN A 1 294 ? 130.091 131.401 97.161 1.00 36.84 294 GLN A C 1
ATOM 2122 O O . GLN A 1 294 ? 129.156 130.643 97.433 1.00 40.29 294 GLN A O 1
ATOM 2128 N N . VAL A 1 295 ? 130.477 131.668 95.917 1.00 34.21 295 VAL A N 1
ATOM 2129 C CA . VAL A 1 295 ? 129.839 131.088 94.743 1.00 39.34 295 VAL A CA 1
ATOM 2130 C C . VAL A 1 295 ? 130.882 130.284 93.984 1.00 48.61 295 VAL A C 1
ATOM 2131 O O . VAL A 1 295 ? 131.956 130.802 93.658 1.00 46.11 295 VAL A O 1
ATOM 2135 N N . VAL A 1 296 ? 130.567 129.020 93.707 1.00 52.94 296 VAL A N 1
ATOM 2136 C CA . VAL A 1 296 ? 131.453 128.144 92.949 1.00 42.12 296 VAL A CA 1
ATOM 2137 C C . VAL A 1 296 ? 131.108 128.334 91.475 1.00 46.85 296 VAL A C 1
ATOM 2138 O O . VAL A 1 296 ? 130.098 127.829 90.986 1.00 47.82 296 VAL A O 1
ATOM 2142 N N . ASN A 1 297 ? 131.950 129.081 90.765 1.00 55.24 297 ASN A N 1
ATOM 2143 C CA . ASN A 1 297 ? 131.680 129.380 89.366 1.00 57.02 297 ASN A CA 1
ATOM 2144 C C . ASN A 1 297 ? 131.565 128.093 88.560 1.00 59.92 297 ASN A C 1
ATOM 2145 O O . ASN A 1 297 ? 132.388 127.183 88.689 1.00 59.92 297 ASN A O 1
ATOM 2150 N N . ILE A 1 298 ? 130.528 128.018 87.726 1.00 63.63 298 ILE A N 1
ATOM 2151 C CA . ILE A 1 298 ? 130.280 126.859 86.868 1.00 66.78 298 ILE A CA 1
ATOM 2152 C C . ILE A 1 298 ? 130.080 127.396 85.453 1.00 58.22 298 ILE A C 1
ATOM 2153 O O . ILE A 1 298 ? 128.964 127.737 85.051 1.00 54.21 298 ILE A O 1
ATOM 2158 N N . CYS A 1 299 ? 131.167 127.471 84.690 1.00 60.21 299 CYS A N 1
ATOM 2159 C CA . CYS A 1 299 ? 131.113 127.882 83.295 1.00 61.55 299 CYS A CA 1
ATOM 2160 C C . CYS A 1 299 ? 132.376 127.390 82.607 1.00 66.91 299 CYS A C 1
ATOM 2161 O O . CYS A 1 299 ? 133.436 127.288 83.231 1.00 70.46 299 CYS A O 1
ATOM 2164 N N . ASP A 1 300 ? 132.252 127.087 81.318 1.00 83.76 300 ASP A N 1
ATOM 2165 C CA . ASP A 1 300 ? 133.383 126.553 80.572 1.00 85.90 300 ASP A CA 1
ATOM 2166 C C . ASP A 1 300 ? 134.555 127.525 80.612 1.00 85.85 300 ASP A C 1
ATOM 2167 O O . ASP A 1 300 ? 134.392 128.733 80.419 1.00 86.72 300 ASP A O 1
ATOM 2172 N N . ASP A 1 301 ? 135.744 126.988 80.866 1.00 82.68 301 ASP A N 1
ATOM 2173 C CA . ASP A 1 301 ? 136.950 127.800 80.965 1.00 81.75 301 ASP A CA 1
ATOM 2174 C C . ASP A 1 301 ? 137.196 128.565 79.669 1.00 83.40 301 ASP A C 1
ATOM 2175 O O . ASP A 1 301 ? 137.911 129.566 79.654 1.00 84.26 301 ASP A O 1
ATOM 2180 N N . ILE A 1 307 ? 127.188 127.922 81.850 1.00 67.29 307 ILE A N 1
ATOM 2181 C CA . ILE A 1 307 ? 126.143 127.434 82.740 1.00 68.39 307 ILE A CA 1
ATOM 2182 C C . ILE A 1 307 ? 125.828 128.511 83.774 1.00 67.37 307 ILE A C 1
ATOM 2183 O O . ILE A 1 307 ? 124.674 128.910 83.931 1.00 66.76 307 ILE A O 1
ATOM 2188 N N . VAL A 1 308 ? 126.857 128.979 84.478 1.00 58.41 308 VAL A N 1
ATOM 2189 C CA . VAL A 1 308 ? 126.736 130.094 85.418 1.00 58.94 308 VAL A CA 1
ATOM 2190 C C . VAL A 1 308 ? 127.801 131.109 85.007 1.00 57.49 308 VAL A C 1
ATOM 2191 O O . VAL A 1 308 ? 128.962 131.017 85.416 1.00 60.16 308 VAL A O 1
ATOM 2195 N N . SER A 1 309 ? 127.410 132.079 84.188 1.00 53.70 309 SER A N 1
ATOM 2196 C CA . SER A 1 309 ? 128.338 133.087 83.694 1.00 54.92 309 SER A CA 1
ATOM 2197 C C . SER A 1 309 ? 128.518 134.172 84.753 1.00 55.75 309 SER A C 1
ATOM 2198 O O . SER A 1 309 ? 128.040 134.058 85.885 1.00 55.20 309 SER A O 1
ATOM 2201 N N . GLU A 1 310 ? 129.223 135.244 84.392 1.00 61.73 310 GLU A N 1
ATOM 2202 C CA . GLU A 1 310 ? 129.420 136.351 85.318 1.00 62.30 310 GLU A CA 1
ATOM 2203 C C . GLU A 1 310 ? 128.172 137.214 85.447 1.00 60.15 310 GLU A C 1
ATOM 2204 O O . GLU A 1 310 ? 127.912 137.763 86.523 1.00 61.57 310 GLU A O 1
ATOM 2210 N N . GLU A 1 311 ? 127.396 137.347 84.368 1.00 58.24 311 GLU A N 1
ATOM 2211 C CA . GLU A 1 311 ? 126.177 138.146 84.431 1.00 59.43 311 GLU A CA 1
ATOM 2212 C C . GLU A 1 311 ? 125.182 137.549 85.415 1.00 55.14 311 GLU A C 1
ATOM 2213 O O . GLU A 1 311 ? 124.526 138.280 86.166 1.00 54.08 311 GLU A O 1
ATOM 2219 N N . GLN A 1 312 ? 125.045 136.222 85.420 1.00 49.11 312 GLN A N 1
ATOM 2220 C CA . GLN A 1 312 ? 124.170 135.577 86.393 1.00 47.89 312 GLN A CA 1
ATOM 2221 C C . GLN A 1 312 ? 124.599 135.919 87.813 1.00 47.02 312 GLN A C 1
ATOM 2222 O O . GLN A 1 312 ? 123.771 136.289 88.653 1.00 52.40 312 GLN A O 1
ATOM 2228 N N . ILE A 1 313 ? 125.898 135.811 88.093 1.00 47.47 313 ILE A N 1
ATOM 2229 C CA . ILE A 1 313 ? 126.399 136.087 89.437 1.00 46.59 313 ILE A CA 1
ATOM 2230 C C . ILE A 1 313 ? 126.114 137.533 89.818 1.00 53.15 313 ILE A C 1
ATOM 2231 O O . ILE A 1 313 ? 125.633 137.820 90.919 1.00 57.74 313 ILE A O 1
ATOM 2236 N N . ARG A 1 314 ? 126.409 138.467 88.912 1.00 53.26 314 ARG A N 1
ATOM 2237 C CA . ARG A 1 314 ? 126.238 139.881 89.228 1.00 52.55 314 ARG A CA 1
ATOM 2238 C C . ARG A 1 314 ? 124.770 140.217 89.466 1.00 48.86 314 ARG A C 1
ATOM 2239 O O . ARG A 1 314 ? 124.427 140.904 90.437 1.00 46.02 314 ARG A O 1
ATOM 2247 N N . LEU A 1 315 ? 123.885 139.737 88.590 1.00 50.34 315 LEU A N 1
ATOM 2248 C CA . LEU A 1 315 ? 122.465 140.034 88.746 1.00 49.27 315 LEU A CA 1
ATOM 2249 C C . LEU A 1 315 ? 121.907 139.405 90.016 1.00 46.63 315 LEU A C 1
ATOM 2250 O O . LEU A 1 315 ? 121.116 140.034 90.728 1.00 50.44 315 LEU A O 1
ATOM 2255 N N . GLN A 1 316 ? 122.300 138.165 90.318 1.00 39.03 316 GLN A N 1
ATOM 2256 C CA . GLN A 1 316 ? 121.814 137.524 91.532 1.00 34.68 316 GLN A CA 1
ATOM 2257 C C . GLN A 1 316 ? 122.323 138.242 92.772 1.00 33.52 316 GLN A C 1
ATOM 2258 O O . GLN A 1 316 ? 121.587 138.394 93.752 1.00 43.15 316 GLN A O 1
ATOM 2264 N N . HIS A 1 317 ? 123.582 138.683 92.756 1.00 36.70 317 HIS A N 1
ATOM 2265 C CA . HIS A 1 317 ? 124.112 139.432 93.889 1.00 43.29 317 HIS A CA 1
ATOM 2266 C C . HIS A 1 317 ? 123.356 140.739 94.079 1.00 44.72 317 HIS A C 1
ATOM 2267 O O . HIS A 1 317 ? 123.021 141.114 95.210 1.00 42.24 317 HIS A O 1
ATOM 2274 N N . GLU A 1 318 ? 123.073 141.446 92.983 1.00 46.42 318 GLU A N 1
ATOM 2275 C CA . GLU A 1 318 ? 122.317 142.689 93.090 1.00 42.95 318 GLU A CA 1
ATOM 2276 C C . GLU A 1 318 ? 120.918 142.435 93.636 1.00 39.14 318 GLU A C 1
ATOM 2277 O O . GLU A 1 318 ? 120.437 143.177 94.500 1.00 41.06 318 GLU A O 1
ATOM 2283 N N . ALA A 1 319 ? 120.248 141.390 93.146 1.00 37.70 319 ALA A N 1
ATOM 2284 C CA . ALA A 1 319 ? 118.909 141.080 93.636 1.00 34.84 319 ALA A CA 1
ATOM 2285 C C . ALA A 1 319 ? 118.935 140.713 95.113 1.00 31.63 319 ALA A C 1
ATOM 2286 O O . ALA A 1 319 ? 118.068 141.140 95.884 1.00 41.03 319 ALA A O 1
ATOM 2288 N N . LEU A 1 320 ? 119.925 139.919 95.526 1.00 31.16 320 LEU A N 1
ATOM 2289 C CA . LEU A 1 320 ? 120.048 139.548 96.931 1.00 31.93 320 LEU A CA 1
ATOM 2290 C C . LEU A 1 320 ? 120.265 140.775 97.804 1.00 36.16 320 LEU A C 1
ATOM 2291 O O . LEU A 1 320 ? 119.625 140.924 98.853 1.00 37.17 320 LEU A O 1
ATOM 2296 N N . ASN A 1 321 ? 121.161 141.671 97.385 1.00 38.02 321 ASN A N 1
ATOM 2297 C CA . ASN A 1 321 ? 121.399 142.881 98.161 1.00 35.32 321 ASN A CA 1
ATOM 2298 C C . ASN A 1 321 ? 120.141 143.733 98.244 1.00 38.03 321 ASN A C 1
ATOM 2299 O O . ASN A 1 321 ? 119.789 144.226 99.318 1.00 42.35 321 ASN A O 1
ATOM 2304 N N . GLU A 1 322 ? 119.437 143.904 97.125 1.00 40.58 322 GLU A N 1
ATOM 2305 C CA . GLU A 1 322 ? 118.226 144.717 97.146 1.00 39.72 322 GLU A CA 1
ATOM 2306 C C . GLU A 1 322 ? 117.172 144.110 98.063 1.00 38.26 322 GLU A C 1
ATOM 2307 O O . GLU A 1 322 ? 116.484 144.833 98.793 1.00 41.46 322 GLU A O 1
ATOM 2313 N N . ALA A 1 323 ? 117.029 142.786 98.043 1.00 39.31 323 ALA A N 1
ATOM 2314 C CA . ALA A 1 323 ? 115.990 142.131 98.824 1.00 34.20 323 ALA A CA 1
ATOM 2315 C C . ALA A 1 323 ? 116.358 141.942 100.289 1.00 29.70 323 ALA A C 1
ATOM 2316 O O . ALA A 1 323 ? 115.466 141.649 101.092 1.00 34.21 323 ALA A O 1
ATOM 2318 N N . PHE A 1 324 ? 117.633 142.091 100.663 1.00 32.76 324 PHE A N 1
ATOM 2319 C CA . PHE A 1 324 ? 118.043 141.865 102.042 1.00 31.57 324 PHE A CA 1
ATOM 2320 C C . PHE A 1 324 ? 118.626 143.083 102.747 1.00 27.01 324 PHE A C 1
ATOM 2321 O O . PHE A 1 324 ? 118.815 143.025 103.966 1.00 32.10 324 PHE A O 1
ATOM 2329 N N . SER A 1 325 ? 118.913 144.178 102.039 1.00 34.61 325 SER A N 1
ATOM 2330 C CA . SER A 1 325 ? 119.535 145.332 102.678 1.00 34.86 325 SER A CA 1
ATOM 2331 C C . SER A 1 325 ? 118.555 146.158 103.498 1.00 38.14 325 SER A C 1
ATOM 2332 O O . SER A 1 325 ? 118.976 146.815 104.456 1.00 39.49 325 SER A O 1
ATOM 2335 N N . ARG A 1 326 ? 117.268 146.147 103.151 1.00 40.02 326 ARG A N 1
ATOM 2336 C CA . ARG A 1 326 ? 116.289 146.871 103.949 1.00 41.81 326 ARG A CA 1
ATOM 2337 C C . ARG A 1 326 ? 116.168 146.310 105.359 1.00 33.71 326 ARG A C 1
ATOM 2338 O O . ARG A 1 326 ? 115.609 146.984 106.231 1.00 32.10 326 ARG A O 1
ATOM 2346 N N . TYR A 1 327 ? 116.677 145.101 105.598 1.00 29.17 327 TYR A N 1
ATOM 2347 C CA . TYR A 1 327 ? 116.679 144.479 106.915 1.00 29.93 327 TYR A CA 1
ATOM 2348 C C . TYR A 1 327 ? 118.047 144.559 107.583 1.00 26.30 327 TYR A C 1
ATOM 2349 O O . TYR A 1 327 ? 118.344 143.762 108.478 1.00 19.41 327 TYR A O 1
ATOM 2358 N N . ASN A 1 328 ? 118.887 145.503 107.160 1.00 29.03 328 ASN A N 1
ATOM 2359 C CA . ASN A 1 328 ? 120.222 145.682 107.726 1.00 28.08 328 ASN A CA 1
ATOM 2360 C C . ASN A 1 328 ? 121.099 144.451 107.509 1.00 30.08 328 ASN A C 1
ATOM 2361 O O . ASN A 1 328 ? 121.959 144.137 108.335 1.00 29.20 328 ASN A O 1
ATOM 2366 N N . ILE A 1 329 ? 120.889 143.745 106.400 1.00 30.55 329 ILE A N 1
ATOM 2367 C CA . ILE A 1 329 ? 121.686 142.578 106.034 1.00 24.04 329 ILE A CA 1
ATOM 2368 C C . ILE A 1 329 ? 122.163 142.801 104.606 1.00 26.19 329 ILE A C 1
ATOM 2369 O O . ILE A 1 329 ? 121.384 142.670 103.655 1.00 33.13 329 ILE A O 1
ATOM 2374 N N . SER A 1 330 ? 123.438 143.135 104.445 1.00 21.53 330 SER A N 1
ATOM 2375 C CA . SER A 1 330 ? 124.058 143.242 103.134 1.00 26.40 330 SER A CA 1
ATOM 2376 C C . SER A 1 330 ? 124.989 142.057 102.910 1.00 28.76 330 SER A C 1
ATOM 2377 O O . SER A 1 330 ? 125.399 141.374 103.851 1.00 38.00 330 SER A O 1
ATOM 2380 N N . TRP A 1 331 ? 125.316 141.815 101.644 1.00 30.45 331 TRP A N 1
ATOM 2381 C CA . TRP A 1 331 ? 126.113 140.664 101.248 1.00 33.44 331 TRP A CA 1
ATOM 2382 C C . TRP A 1 331 ? 127.319 141.114 100.437 1.00 36.56 331 TRP A C 1
ATOM 2383 O O . TRP A 1 331 ? 127.214 142.006 99.590 1.00 42.67 331 TRP A O 1
ATOM 2394 N N . GLN A 1 332 ? 128.463 140.493 100.707 1.00 37.08 332 GLN A N 1
ATOM 2395 C CA . GLN A 1 332 ? 129.689 140.717 99.955 1.00 39.61 332 GLN A CA 1
ATOM 2396 C C . GLN A 1 332 ? 129.950 139.501 99.078 1.00 47.24 332 GLN A C 1
ATOM 2397 O O . GLN A 1 332 ? 129.827 138.361 99.539 1.00 42.57 332 GLN A O 1
ATOM 2403 N N . LEU A 1 333 ? 130.304 139.744 97.819 1.00 51.33 333 LEU A N 1
ATOM 2404 C CA . LEU A 1 333 ? 130.436 138.676 96.838 1.00 45.53 333 LEU A CA 1
ATOM 2405 C C . LEU A 1 333 ? 131.847 138.106 96.858 1.00 43.37 333 LEU A C 1
ATOM 2406 O O . LEU A 1 333 ? 132.830 138.853 96.847 1.00 46.13 333 LEU A O 1
ATOM 2411 N N . SER A 1 334 ? 131.935 136.779 96.888 1.00 44.42 334 SER A N 1
ATOM 2412 C CA . SER A 1 334 ? 133.199 136.062 96.752 1.00 46.30 334 SER A CA 1
ATOM 2413 C C . SER A 1 334 ? 132.944 134.883 95.824 1.00 44.34 334 SER A C 1
ATOM 2414 O O . SER A 1 334 ? 132.142 134.003 96.148 1.00 41.06 334 SER A O 1
ATOM 2417 N N . VAL A 1 335 ? 133.609 134.867 94.674 1.00 47.20 335 VAL A N 1
ATOM 2418 C CA . VAL A 1 335 ? 133.417 133.830 93.668 1.00 47.88 335 VAL A CA 1
ATOM 2419 C C . VAL A 1 335 ? 134.658 132.951 93.648 1.00 52.52 335 VAL A C 1
ATOM 2420 O O . VAL A 1 335 ? 135.779 133.448 93.482 1.00 54.47 335 VAL A O 1
ATOM 2424 N N . HIS A 1 336 ? 134.458 131.649 93.830 1.00 53.67 336 HIS A N 1
ATOM 2425 C CA . HIS A 1 336 ? 135.536 130.667 93.825 1.00 50.16 336 HIS A CA 1
ATOM 2426 C C . HIS A 1 336 ? 135.442 129.877 92.528 1.00 54.86 336 HIS A C 1
ATOM 2427 O O . HIS A 1 336 ? 134.515 129.080 92.346 1.00 55.19 336 HIS A O 1
ATOM 2434 N N . GLN A 1 337 ? 136.397 130.098 91.631 1.00 60.76 337 GLN A N 1
ATOM 2435 C CA . GLN A 1 337 ? 136.406 129.438 90.332 1.00 60.16 337 GLN A CA 1
ATOM 2436 C C . GLN A 1 337 ? 137.153 128.116 90.455 1.00 61.65 337 GLN A C 1
ATOM 2437 O O . GLN A 1 337 ? 138.322 128.092 90.856 1.00 60.49 337 GLN A O 1
ATOM 2443 N N . VAL A 1 338 ? 136.480 127.025 90.110 1.00 59.83 338 VAL A N 1
ATOM 2444 C CA . VAL A 1 338 ? 137.039 125.683 90.204 1.00 57.72 338 VAL A CA 1
ATOM 2445 C C . VAL A 1 338 ? 137.448 125.258 88.800 1.00 60.99 338 VAL A C 1
ATOM 2446 O O . VAL A 1 338 ? 136.594 124.976 87.953 1.00 65.34 338 VAL A O 1
ATOM 2450 N N . HIS A 1 339 ? 138.755 125.211 88.550 1.00 64.07 339 HIS A N 1
ATOM 2451 C CA . HIS A 1 339 ? 139.282 124.815 87.244 1.00 61.32 339 HIS A CA 1
ATOM 2452 C C . HIS A 1 339 ? 139.574 123.314 87.219 1.00 63.00 339 HIS A C 1
ATOM 2453 O O . HIS A 1 339 ? 140.671 122.863 86.892 1.00 66.79 339 HIS A O 1
ATOM 2460 N N . ASN A 1 340 ? 138.556 122.536 87.577 1.00 63.81 340 ASN A N 1
ATOM 2461 C CA . ASN A 1 340 ? 138.627 121.077 87.560 1.00 64.99 340 ASN A CA 1
ATOM 2462 C C . ASN A 1 340 ? 137.612 120.589 86.534 1.00 63.28 340 ASN A C 1
ATOM 2463 O O . ASN A 1 340 ? 136.436 120.392 86.856 1.00 61.63 340 ASN A O 1
ATOM 2468 N N . SER A 1 341 ? 138.074 120.394 85.298 1.00 71.14 341 SER A N 1
ATOM 2469 C CA . SER A 1 341 ? 137.184 119.942 84.236 1.00 73.97 341 SER A CA 1
ATOM 2470 C C . SER A 1 341 ? 136.486 118.644 84.624 1.00 71.82 341 SER A C 1
ATOM 2471 O O . SER A 1 341 ? 135.337 118.400 84.228 1.00 70.43 341 SER A O 1
ATOM 2474 N N . THR A 1 342 ? 137.162 117.807 85.415 1.00 73.76 342 THR A N 1
ATOM 2475 C CA . THR A 1 342 ? 136.569 116.546 85.846 1.00 74.72 342 THR A CA 1
ATOM 2476 C C . THR A 1 342 ? 135.220 116.782 86.513 1.00 75.71 342 THR A C 1
ATOM 2477 O O . THR A 1 342 ? 134.203 116.215 86.100 1.00 74.81 342 THR A O 1
ATOM 2481 N N . LEU A 1 343 ? 135.187 117.648 87.528 1.00 74.40 343 LEU A N 1
ATOM 2482 C CA . LEU A 1 343 ? 133.927 118.014 88.163 1.00 72.67 343 LEU A CA 1
ATOM 2483 C C . LEU A 1 343 ? 133.069 118.899 87.275 1.00 73.45 343 LEU A C 1
ATOM 2484 O O . LEU A 1 343 ? 131.844 118.922 87.439 1.00 71.39 343 LEU A O 1
ATOM 2489 N N . ARG A 1 344 ? 133.684 119.626 86.341 1.00 69.19 344 ARG A N 1
ATOM 2490 C CA . ARG A 1 344 ? 132.924 120.526 85.484 1.00 65.74 344 ARG A CA 1
ATOM 2491 C C . ARG A 1 344 ? 131.944 119.754 84.611 1.00 67.99 344 ARG A C 1
ATOM 2492 O O . ARG A 1 344 ? 130.784 120.155 84.457 1.00 67.05 344 ARG A O 1
ATOM 2500 N N . HIS A 1 345 ? 132.389 118.639 84.026 1.00 76.99 345 HIS A N 1
ATOM 2501 C CA . HIS A 1 345 ? 131.517 117.908 83.109 1.00 75.36 345 HIS A CA 1
ATOM 2502 C C . HIS A 1 345 ? 130.434 117.089 83.804 1.00 76.71 345 HIS A C 1
ATOM 2503 O O . HIS A 1 345 ? 129.311 117.037 83.293 1.00 77.79 345 HIS A O 1
ATOM 2510 N N . ARG A 1 346 ? 130.720 116.453 84.938 1.00 84.70 346 ARG A N 1
ATOM 2511 C CA . ARG A 1 346 ? 129.707 115.607 85.559 1.00 87.63 346 ARG A CA 1
ATOM 2512 C C . ARG A 1 346 ? 128.480 116.424 85.936 1.00 87.15 346 ARG A C 1
ATOM 2513 O O . ARG A 1 346 ? 128.585 117.584 86.344 1.00 85.93 346 ARG A O 1
ATOM 2521 N N . VAL A 1 347 ? 127.312 115.808 85.797 1.00 87.96 347 VAL A N 1
ATOM 2522 C CA . VAL A 1 347 ? 126.072 116.416 86.261 1.00 86.55 347 VAL A CA 1
ATOM 2523 C C . VAL A 1 347 ? 125.941 116.163 87.756 1.00 88.19 347 VAL A C 1
ATOM 2524 O O . VAL A 1 347 ? 126.021 115.016 88.216 1.00 89.81 347 VAL A O 1
ATOM 2528 N N . VAL A 1 348 ? 125.760 117.235 88.519 1.00 79.94 348 VAL A N 1
ATOM 2529 C CA . VAL A 1 348 ? 125.656 117.153 89.971 1.00 76.29 348 VAL A CA 1
ATOM 2530 C C . VAL A 1 348 ? 124.181 117.077 90.337 1.00 76.48 348 VAL A C 1
ATOM 2531 O O . VAL A 1 348 ? 123.410 117.997 90.046 1.00 80.26 348 VAL A O 1
ATOM 2535 N N . LEU A 1 349 ? 123.790 115.981 90.978 1.00 85.72 349 LEU A N 1
ATOM 2536 C CA . LEU A 1 349 ? 122.403 115.715 91.329 1.00 88.16 349 LEU A CA 1
ATOM 2537 C C . LEU A 1 349 ? 122.239 115.812 92.839 1.00 86.02 349 LEU A C 1
ATOM 2538 O O . LEU A 1 349 ? 123.060 115.278 93.593 1.00 87.89 349 LEU A O 1
ATOM 2543 N N . VAL A 1 350 ? 121.183 116.492 93.273 1.00 81.41 350 VAL A N 1
ATOM 2544 C CA . VAL A 1 350 ? 120.926 116.681 94.696 1.00 82.90 350 VAL A CA 1
ATOM 2545 C C . VAL A 1 350 ? 120.244 115.431 95.239 1.00 85.80 350 VAL A C 1
ATOM 2546 O O . VAL A 1 350 ? 119.207 115.002 94.723 1.00 87.11 350 VAL A O 1
ATOM 2550 N N . ASN A 1 351 ? 120.827 114.846 96.284 1.00 98.57 351 ASN A N 1
ATOM 2551 C CA . ASN A 1 351 ? 120.279 113.704 97.009 1.00 100.89 351 ASN A CA 1
ATOM 2552 C C . ASN A 1 351 ? 120.320 112.408 96.210 1.00 101.34 351 ASN A C 1
ATOM 2553 O O . ASN A 1 351 ? 119.732 111.410 96.642 1.00 101.39 351 ASN A O 1
ATOM 2558 N N . CYS A 1 352 ? 120.988 112.389 95.056 1.00 102.17 352 CYS A N 1
ATOM 2559 C CA . CYS A 1 352 ? 121.122 111.171 94.256 1.00 102.95 352 CYS A CA 1
ATOM 2560 C C . CYS A 1 352 ? 122.547 110.646 94.412 1.00 102.09 352 CYS A C 1
ATOM 2561 O O . CYS A 1 352 ? 123.432 110.898 93.594 1.00 100.11 352 CYS A O 1
ATOM 2564 N N . GLU A 1 353 ? 122.759 109.894 95.488 1.00 97.27 353 GLU A N 1
ATOM 2565 C CA . GLU A 1 353 ? 124.046 109.262 95.717 1.00 97.07 353 GLU A CA 1
ATOM 2566 C C . GLU A 1 353 ? 124.295 108.189 94.656 1.00 98.53 353 GLU A C 1
ATOM 2567 O O . GLU A 1 353 ? 123.356 107.533 94.197 1.00 100.18 353 GLU A O 1
ATOM 2573 N N . PRO A 1 354 ? 125.551 107.989 94.243 1.00 105.40 354 PRO A N 1
ATOM 2574 C CA . PRO A 1 354 ? 125.811 106.977 93.205 1.00 105.99 354 PRO A CA 1
ATOM 2575 C C . PRO A 1 354 ? 125.355 105.578 93.581 1.00 105.08 354 PRO A C 1
ATOM 2576 O O . PRO A 1 354 ? 125.099 104.763 92.686 1.00 104.19 354 PRO A O 1
ATOM 2580 N N . SER A 1 355 ? 125.247 105.268 94.871 1.00 104.72 355 SER A N 1
ATOM 2581 C CA . SER A 1 355 ? 124.914 103.917 95.307 1.00 103.87 355 SER A CA 1
ATOM 2582 C C . SER A 1 355 ? 123.414 103.654 95.379 1.00 104.90 355 SER A C 1
ATOM 2583 O O . SER A 1 355 ? 123.019 102.520 95.671 1.00 105.57 355 SER A O 1
ATOM 2586 N N . LYS A 1 356 ? 122.570 104.657 95.125 1.00 109.29 356 LYS A N 1
ATOM 2587 C CA . LYS A 1 356 ? 121.129 104.439 95.209 1.00 109.90 356 LYS A CA 1
ATOM 2588 C C . LYS A 1 356 ? 120.617 103.572 94.065 1.00 109.55 356 LYS A C 1
ATOM 2589 O O . LYS A 1 356 ? 119.660 102.812 94.248 1.00 110.05 356 LYS A O 1
ATOM 2595 N N . ILE A 1 357 ? 121.232 103.670 92.887 1.00 111.65 357 ILE A N 1
ATOM 2596 C CA . ILE A 1 357 ? 120.769 102.912 91.730 1.00 113.27 357 ILE A CA 1
ATOM 2597 C C . ILE A 1 357 ? 120.842 101.422 92.034 1.00 113.88 357 ILE A C 1
ATOM 2598 O O . ILE A 1 357 ? 121.841 100.928 92.574 1.00 112.57 357 ILE A O 1
ATOM 2603 N N . GLY A 1 358 ? 119.779 100.698 91.690 1.00 119.49 358 GLY A N 1
ATOM 2604 C CA . GLY A 1 358 ? 119.743 99.263 91.886 1.00 118.86 358 GLY A CA 1
ATOM 2605 C C . GLY A 1 358 ? 119.219 98.860 93.249 1.00 118.46 358 GLY A C 1
ATOM 2606 O O . GLY A 1 358 ? 119.856 98.073 93.955 1.00 117.58 358 GLY A O 1
ATOM 2607 N N . ASN A 1 359 ? 118.057 99.394 93.630 1.00 127.26 359 ASN A N 1
ATOM 2608 C CA . ASN A 1 359 ? 117.440 99.091 94.917 1.00 128.28 359 ASN A CA 1
ATOM 2609 C C . ASN A 1 359 ? 116.009 98.585 94.762 1.00 128.83 359 ASN A C 1
ATOM 2610 O O . ASN A 1 359 ? 115.239 98.612 95.727 1.00 127.89 359 ASN A O 1
ATOM 2615 N N . ASP A 1 360 ? 115.636 98.127 93.568 1.00 132.17 360 ASP A N 1
ATOM 2616 C CA . ASP A 1 360 ? 114.314 97.563 93.307 1.00 131.68 360 ASP A CA 1
ATOM 2617 C C . ASP A 1 360 ? 113.192 98.565 93.559 1.00 131.02 360 ASP A C 1
ATOM 2618 O O . ASP A 1 360 ? 112.029 98.175 93.699 1.00 131.41 360 ASP A O 1
ATOM 2623 N N . HIS A 1 361 ? 113.515 99.856 93.620 1.00 129.66 361 HIS A N 1
ATOM 2624 C CA . HIS A 1 361 ? 112.523 100.892 93.859 1.00 130.28 361 HIS A CA 1
ATOM 2625 C C . HIS A 1 361 ? 112.788 102.065 92.928 1.00 129.62 361 HIS A C 1
ATOM 2626 O O . HIS A 1 361 ? 113.921 102.289 92.494 1.00 128.61 361 HIS A O 1
ATOM 2633 N N . CYS A 1 362 ? 111.729 102.811 92.624 1.00 127.48 362 CYS A N 1
ATOM 2634 C CA . CYS A 1 362 ? 111.822 103.983 91.760 1.00 127.66 362 CYS A CA 1
ATOM 2635 C C . CYS A 1 362 ? 112.234 105.178 92.612 1.00 127.76 362 CYS A C 1
ATOM 2636 O O . CYS A 1 362 ? 111.473 105.626 93.476 1.00 127.68 362 CYS A O 1
ATOM 2639 N N . ASP A 1 363 ? 113.438 105.693 92.367 1.00 122.39 363 ASP A N 1
ATOM 2640 C CA . ASP A 1 363 ? 113.969 106.805 93.139 1.00 120.77 363 ASP A CA 1
ATOM 2641 C C . ASP A 1 363 ? 113.731 108.100 92.377 1.00 120.40 363 ASP A C 1
ATOM 2642 O O . ASP A 1 363 ? 114.335 108.296 91.311 1.00 119.71 363 ASP A O 1
ATOM 2647 N N . PRO A 1 364 ? 112.876 109.005 92.863 1.00 121.49 364 PRO A N 1
ATOM 2648 C CA . PRO A 1 364 ? 112.641 110.251 92.114 1.00 121.37 364 PRO A CA 1
ATOM 2649 C C . PRO A 1 364 ? 113.897 111.076 91.897 1.00 120.63 364 PRO A C 1
ATOM 2650 O O . PRO A 1 364 ? 114.023 111.734 90.857 1.00 119.05 364 PRO A O 1
ATOM 2654 N N . GLU A 1 365 ? 114.832 111.064 92.848 1.00 116.93 365 GLU A N 1
ATOM 2655 C CA . GLU A 1 365 ? 116.023 111.897 92.741 1.00 115.72 365 GLU A CA 1
ATOM 2656 C C . GLU A 1 365 ? 117.015 111.390 91.703 1.00 115.76 365 GLU A C 1
ATOM 2657 O O . GLU A 1 365 ? 117.910 112.147 91.312 1.00 115.46 365 GLU A O 1
ATOM 2663 N N . CYS A 1 366 ? 116.881 110.143 91.246 1.00 115.44 366 CYS A N 1
ATOM 2664 C CA . CYS A 1 366 ? 117.831 109.549 90.312 1.00 114.28 366 CYS A CA 1
ATOM 2665 C C . CYS A 1 366 ? 117.180 109.166 88.987 1.00 114.04 366 CYS A C 1
ATOM 2666 O O . CYS A 1 366 ? 117.701 108.306 88.271 1.00 113.67 366 CYS A O 1
ATOM 2669 N N . GLU A 1 367 ? 116.051 109.787 88.642 1.00 113.57 367 GLU A N 1
ATOM 2670 C CA . GLU A 1 367 ? 115.426 109.551 87.347 1.00 112.87 367 GLU A CA 1
ATOM 2671 C C . GLU A 1 367 ? 116.072 110.430 86.283 1.00 113.09 367 GLU A C 1
ATOM 2672 O O . GLU A 1 367 ? 115.385 111.198 85.602 1.00 111.71 367 GLU A O 1
ATOM 2678 N N . HIS A 1 368 ? 117.391 110.319 86.134 1.00 108.95 368 HIS A N 1
ATOM 2679 C CA . HIS A 1 368 ? 118.151 111.111 85.183 1.00 108.26 368 HIS A CA 1
ATOM 2680 C C . HIS A 1 368 ? 118.557 110.255 83.986 1.00 106.69 368 HIS A C 1
ATOM 2681 O O . HIS A 1 368 ? 118.764 109.046 84.127 1.00 106.36 368 HIS A O 1
ATOM 2688 N N . PRO A 1 369 ? 118.677 110.843 82.791 1.00 106.36 369 PRO A N 1
ATOM 2689 C CA . PRO A 1 369 ? 119.159 110.051 81.649 1.00 107.42 369 PRO A CA 1
ATOM 2690 C C . PRO A 1 369 ? 120.526 109.436 81.883 1.00 106.26 369 PRO A C 1
ATOM 2691 O O . PRO A 1 369 ? 120.799 108.342 81.373 1.00 104.75 369 PRO A O 1
ATOM 2695 N N . LEU A 1 370 ? 121.393 110.103 82.640 1.00 106.76 370 LEU A N 1
ATOM 2696 C CA . LEU A 1 370 ? 122.733 109.604 82.915 1.00 108.44 370 LEU A CA 1
ATOM 2697 C C . LEU A 1 370 ? 122.776 108.633 84.088 1.00 107.82 370 LEU A C 1
ATOM 2698 O O . LEU A 1 370 ? 123.853 108.118 84.406 1.00 106.99 370 LEU A O 1
ATOM 2703 N N . THR A 1 371 ? 121.641 108.373 84.739 1.00 106.97 371 THR A N 1
ATOM 2704 C CA . THR A 1 371 ? 121.568 107.417 85.838 1.00 107.37 371 THR A CA 1
ATOM 2705 C C . THR A 1 371 ? 120.708 106.206 85.499 1.00 107.24 371 THR A C 1
ATOM 2706 O O . THR A 1 371 ? 120.444 105.380 86.381 1.00 106.90 371 THR A O 1
ATOM 2710 N N . GLY A 1 372 ? 120.265 106.075 84.252 1.00 101.22 372 GLY A N 1
ATOM 2711 C CA . GLY A 1 372 ? 119.433 104.956 83.854 1.00 100.61 372 GLY A CA 1
ATOM 2712 C C . GLY A 1 372 ? 118.049 105.011 84.472 1.00 100.85 372 GLY A C 1
ATOM 2713 O O . GLY A 1 372 ? 117.855 104.608 85.619 1.00 99.88 372 GLY A O 1
ATOM 2714 N N . THR A 1 421 ? 128.519 108.706 79.111 1.00 108.18 421 THR A N 1
ATOM 2715 C CA . THR A 1 421 ? 127.961 107.396 78.795 1.00 108.25 421 THR A CA 1
ATOM 2716 C C . THR A 1 421 ? 128.334 106.363 79.854 1.00 107.73 421 THR A C 1
ATOM 2717 O O . THR A 1 421 ? 127.805 105.252 79.859 1.00 107.95 421 THR A O 1
ATOM 2721 N N . CYS A 1 422 ? 129.247 106.732 80.751 1.00 104.15 422 CYS A N 1
ATOM 2722 C CA . CYS A 1 422 ? 129.707 105.838 81.811 1.00 104.72 422 CYS A CA 1
ATOM 2723 C C . CYS A 1 422 ? 128.764 105.982 82.999 1.00 106.44 422 CYS A C 1
ATOM 2724 O O . CYS A 1 422 ? 128.873 106.928 83.783 1.00 107.20 422 CYS A O 1
ATOM 2727 N N . PHE A 1 423 ? 127.832 105.041 83.132 1.00 106.92 423 PHE A N 1
ATOM 2728 C CA . PHE A 1 423 ? 126.848 105.064 84.206 1.00 105.53 423 PHE A CA 1
ATOM 2729 C C . PHE A 1 423 ? 127.259 104.220 85.406 1.00 106.74 423 PHE A C 1
ATOM 2730 O O . PHE A 1 423 ? 126.479 104.105 86.357 1.00 105.99 423 PHE A O 1
ATOM 2738 N N . ASP A 1 424 ? 128.447 103.633 85.389 1.00 112.39 424 ASP A N 1
ATOM 2739 C CA . ASP A 1 424 ? 128.876 102.770 86.484 1.00 111.92 424 ASP A CA 1
ATOM 2740 C C . ASP A 1 424 ? 129.232 103.612 87.703 1.00 111.70 424 ASP A C 1
ATOM 2741 O O . ASP A 1 424 ? 130.098 104.491 87.603 1.00 110.42 424 ASP A O 1
ATOM 2746 N N . PRO A 1 425 ? 128.605 103.389 88.862 1.00 114.30 425 PRO A N 1
ATOM 2747 C CA . PRO A 1 425 ? 128.913 104.237 90.026 1.00 113.05 425 PRO A CA 1
ATOM 2748 C C . PRO A 1 425 ? 130.359 104.152 90.477 1.00 113.29 425 PRO A C 1
ATOM 2749 O O . PRO A 1 425 ? 130.900 105.145 90.981 1.00 113.32 425 PRO A O 1
ATOM 2753 N N . ASP A 1 426 ? 131.005 102.998 90.314 1.00 111.20 426 ASP A N 1
ATOM 2754 C CA . ASP A 1 426 ? 132.348 102.773 90.829 1.00 111.17 426 ASP A CA 1
ATOM 2755 C C . ASP A 1 426 ? 133.437 103.138 89.826 1.00 109.76 426 ASP A C 1
ATOM 2756 O O . ASP A 1 426 ? 134.563 102.640 89.942 1.00 107.83 426 ASP A O 1
ATOM 2761 N N . SER A 1 427 ? 133.133 103.996 88.850 1.00 107.33 427 SER A N 1
ATOM 2762 C CA . SER A 1 427 ? 134.125 104.390 87.864 1.00 107.37 427 SER A CA 1
ATOM 2763 C C . SER A 1 427 ? 134.687 105.770 88.189 1.00 108.93 427 SER A C 1
ATOM 2764 O O . SER A 1 427 ? 133.922 106.683 88.522 1.00 107.70 427 SER A O 1
ATOM 2767 N N . PRO A 1 428 ? 136.008 105.960 88.107 1.00 107.58 428 PRO A N 1
ATOM 2768 C CA . PRO A 1 428 ? 136.575 107.289 88.388 1.00 106.64 428 PRO A CA 1
ATOM 2769 C C . PRO A 1 428 ? 136.220 108.340 87.350 1.00 107.17 428 PRO A C 1
ATOM 2770 O O . PRO A 1 428 ? 136.370 109.535 87.636 1.00 105.90 428 PRO A O 1
ATOM 2774 N N . LYS A 1 429 ? 135.758 107.941 86.164 1.00 103.72 429 LYS A N 1
ATOM 2775 C CA . LYS A 1 429 ? 135.428 108.870 85.091 1.00 101.21 429 LYS A CA 1
ATOM 2776 C C . LYS A 1 429 ? 133.928 108.929 84.818 1.00 101.99 429 LYS A C 1
ATOM 2777 O O . LYS A 1 429 ? 133.518 109.223 83.691 1.00 104.54 429 LYS A O 1
ATOM 2779 N N . ARG A 1 430 ? 133.103 108.657 85.825 1.00 97.44 430 ARG A N 1
ATOM 2780 C CA . ARG A 1 430 ? 131.660 108.698 85.636 1.00 97.36 430 ARG A CA 1
ATOM 2781 C C . ARG A 1 430 ? 131.202 110.117 85.320 1.00 95.93 430 ARG A C 1
ATOM 2782 O O . ARG A 1 430 ? 131.818 111.101 85.737 1.00 96.97 430 ARG A O 1
ATOM 2790 N N . ALA A 1 431 ? 130.114 110.214 84.560 1.00 95.08 431 ALA A N 1
ATOM 2791 C CA . ALA A 1 431 ? 129.580 111.494 84.114 1.00 96.11 431 ALA A CA 1
ATOM 2792 C C . ALA A 1 431 ? 128.500 112.048 85.034 1.00 96.45 431 ALA A C 1
ATOM 2793 O O . ALA A 1 431 ? 127.939 113.107 84.733 1.00 97.50 431 ALA A O 1
ATOM 2795 N N . TYR A 1 432 ? 128.188 111.366 86.133 1.00 97.72 432 TYR A N 1
ATOM 2796 C CA . TYR A 1 432 ? 127.206 111.843 87.095 1.00 97.67 432 TYR A CA 1
ATOM 2797 C C . TYR A 1 432 ? 127.794 111.761 88.495 1.00 95.51 432 TYR A C 1
ATOM 2798 O O . TYR A 1 432 ? 128.623 110.895 88.787 1.00 95.33 432 TYR A O 1
ATOM 2807 N N . MET A 1 433 ? 127.356 112.672 89.362 1.00 83.21 433 MET A N 1
ATOM 2808 C CA . MET A 1 433 ? 127.891 112.745 90.712 1.00 82.41 433 MET A CA 1
ATOM 2809 C C . MET A 1 433 ? 126.841 113.374 91.616 1.00 82.84 433 MET A C 1
ATOM 2810 O O . MET A 1 433 ? 125.917 114.039 91.144 1.00 86.62 433 MET A O 1
ATOM 2815 N N . SER A 1 434 ? 126.980 113.139 92.918 1.00 77.19 434 SER A N 1
ATOM 2816 C CA . SER A 1 434 ? 126.078 113.729 93.893 1.00 78.07 434 SER A CA 1
ATOM 2817 C C . SER A 1 434 ? 126.668 115.020 94.452 1.00 78.81 434 SER A C 1
ATOM 2818 O O . SER A 1 434 ? 127.885 115.223 94.471 1.00 77.98 434 SER A O 1
ATOM 2821 N N . VAL A 1 435 ? 125.780 115.902 94.916 1.00 70.28 435 VAL A N 1
ATOM 2822 C CA . VAL A 1 435 ? 126.235 117.172 95.472 1.00 65.61 435 VAL A CA 1
ATOM 2823 C C . VAL A 1 435 ? 127.029 116.944 96.750 1.00 68.74 435 VAL A C 1
ATOM 2824 O O . VAL A 1 435 ? 127.929 117.727 97.077 1.00 70.56 435 VAL A O 1
ATOM 2828 N N . LYS A 1 436 ? 126.715 115.884 97.497 1.00 68.07 436 LYS A N 1
ATOM 2829 C CA . LYS A 1 436 ? 127.522 115.547 98.665 1.00 63.03 436 LYS A CA 1
ATOM 2830 C C . LYS A 1 436 ? 128.964 115.270 98.264 1.00 60.96 436 LYS A C 1
ATOM 2831 O O . LYS A 1 436 ? 129.903 115.730 98.924 1.00 62.35 436 LYS A O 1
ATOM 2837 N N . GLU A 1 437 ? 129.158 114.520 97.176 1.00 67.34 437 GLU A N 1
ATOM 2838 C CA . GLU A 1 437 ? 130.509 114.226 96.713 1.00 72.62 437 GLU A CA 1
ATOM 2839 C C . GLU A 1 437 ? 131.221 115.496 96.268 1.00 68.48 437 GLU A C 1
ATOM 2840 O O . GLU A 1 437 ? 132.420 115.662 96.516 1.00 68.89 437 GLU A O 1
ATOM 2846 N N . LEU A 1 438 ? 130.502 116.400 95.599 1.00 59.19 438 LEU A N 1
ATOM 2847 C CA . LEU A 1 438 ? 131.105 117.667 95.199 1.00 59.77 438 LEU A CA 1
ATOM 2848 C C . LEU A 1 438 ? 131.536 118.470 96.418 1.00 59.70 438 LEU A C 1
ATOM 2849 O O . LEU A 1 438 ? 132.632 119.044 96.441 1.00 62.63 438 LEU A O 1
ATOM 2854 N N . LYS A 1 439 ? 130.686 118.517 97.447 1.00 52.95 439 LYS A N 1
ATOM 2855 C CA . LYS A 1 439 ? 131.037 119.229 98.670 1.00 47.84 439 LYS A CA 1
ATOM 2856 C C . LYS A 1 439 ? 132.275 118.621 99.316 1.00 54.09 439 LYS A C 1
ATOM 2857 O O . LYS A 1 439 ? 133.192 119.339 99.730 1.00 53.71 439 LYS A O 1
ATOM 2863 N N . GLU A 1 440 ? 132.319 117.290 99.404 1.00 62.86 440 GLU A N 1
ATOM 2864 C CA . GLU A 1 440 ? 133.459 116.630 100.033 1.00 59.80 440 GLU A CA 1
ATOM 2865 C C . GLU A 1 440 ? 134.740 116.868 99.244 1.00 57.26 440 GLU A C 1
ATOM 2866 O O . GLU A 1 440 ? 135.802 117.105 99.829 1.00 60.61 440 GLU A O 1
ATOM 2872 N N . ALA A 1 441 ? 134.663 116.802 97.914 1.00 50.56 441 ALA A N 1
ATOM 2873 C CA . ALA A 1 441 ? 135.853 117.010 97.096 1.00 51.55 441 ALA A CA 1
ATOM 2874 C C . ALA A 1 441 ? 136.348 118.447 97.194 1.00 50.83 441 ALA A C 1
ATOM 2875 O O . ALA A 1 441 ? 137.558 118.687 97.283 1.00 51.75 441 ALA A O 1
ATOM 2877 N N . LEU A 1 442 ? 135.433 119.417 97.175 1.00 52.47 442 LEU A N 1
ATOM 2878 C CA . LEU A 1 442 ? 135.846 120.816 97.193 1.00 50.88 442 LEU A CA 1
ATOM 2879 C C . LEU A 1 442 ? 136.461 121.197 98.535 1.00 52.95 442 LEU A C 1
ATOM 2880 O O . LEU A 1 442 ? 137.549 121.782 98.585 1.00 53.54 442 LEU A O 1
ATOM 2885 N N . GLN A 1 443 ? 135.786 120.864 99.633 1.00 54.44 443 GLN A N 1
ATOM 2886 C CA . GLN A 1 443 ? 136.211 121.253 100.976 1.00 52.02 443 GLN A CA 1
ATOM 2887 C C . GLN A 1 443 ? 136.564 122.740 101.024 1.00 51.56 443 GLN A C 1
ATOM 2888 O O . GLN A 1 443 ? 137.679 123.137 101.364 1.00 50.49 443 GLN A O 1
ATOM 2894 N N . LEU A 1 444 ? 135.583 123.563 100.669 1.00 41.51 444 LEU A N 1
ATOM 2895 C CA . LEU A 1 444 ? 135.771 125.003 100.687 1.00 40.61 444 LEU A CA 1
ATOM 2896 C C . LEU A 1 444 ? 135.739 125.527 102.119 1.00 46.37 444 LEU A C 1
ATOM 2897 O O . LEU A 1 444 ? 135.318 124.839 103.053 1.00 45.83 444 LEU A O 1
ATOM 2902 N N . ASN A 1 445 ? 136.191 126.769 102.283 1.00 41.96 445 ASN A N 1
ATOM 2903 C CA . ASN A 1 445 ? 136.174 127.407 103.592 1.00 32.60 445 ASN A CA 1
ATOM 2904 C C . ASN A 1 445 ? 134.748 127.771 103.978 1.00 30.99 445 ASN A C 1
ATOM 2905 O O . ASN A 1 445 ? 134.264 128.856 103.640 1.00 40.79 445 ASN A O 1
ATOM 2910 N N . SER A 1 446 ? 134.071 126.872 104.685 1.00 29.88 446 SER A N 1
ATOM 2911 C CA . SER A 1 446 ? 132.707 127.099 105.137 1.00 33.89 446 SER A CA 1
ATOM 2912 C C . SER A 1 446 ? 132.642 127.737 106.517 1.00 31.59 446 SER A C 1
ATOM 2913 O O . SER A 1 446 ? 131.543 127.920 107.047 1.00 37.92 446 SER A O 1
ATOM 2916 N N . THR A 1 447 ? 133.788 128.071 107.111 1.00 35.26 447 THR A N 1
ATOM 2917 C CA . THR A 1 447 ? 133.788 128.659 108.444 1.00 25.51 447 THR A CA 1
ATOM 2918 C C . THR A 1 447 ? 133.615 130.172 108.385 1.00 24.44 447 THR A C 1
ATOM 2919 O O . THR A 1 447 ? 133.064 130.770 109.315 1.00 33.87 447 THR A O 1
ATOM 2923 N N . HIS A 1 448 ? 134.068 130.806 107.303 1.00 30.40 448 HIS A N 1
ATOM 2924 C CA . HIS A 1 448 ? 133.951 132.248 107.138 1.00 29.60 448 HIS A CA 1
ATOM 2925 C C . HIS A 1 448 ? 133.099 132.658 105.945 1.00 29.17 448 HIS A C 1
ATOM 2926 O O . HIS A 1 448 ? 132.967 133.859 105.688 1.00 37.73 448 HIS A O 1
ATOM 2933 N N . PHE A 1 449 ? 132.523 131.710 105.210 1.00 16.66 449 PHE A N 1
ATOM 2934 C CA . PHE A 1 449 ? 131.761 132.024 104.012 1.00 16.51 449 PHE A CA 1
ATOM 2935 C C . PHE A 1 449 ? 130.505 131.168 103.961 1.00 22.73 449 PHE A C 1
ATOM 2936 O O . PHE A 1 449 ? 130.445 130.077 104.531 1.00 20.70 449 PHE A O 1
ATOM 2944 N N . LEU A 1 450 ? 129.495 131.687 103.266 1.00 31.57 450 LEU A N 1
ATOM 2945 C CA . LEU A 1 450 ? 128.290 130.934 102.925 1.00 30.12 450 LEU A CA 1
ATOM 2946 C C . LEU A 1 450 ? 128.453 130.455 101.487 1.00 32.88 450 LEU A C 1
ATOM 2947 O O . LEU A 1 450 ? 128.273 131.225 100.540 1.00 34.10 450 LEU A O 1
ATOM 2952 N N . ASN A 1 451 ? 128.789 129.180 101.325 1.00 36.89 451 ASN A N 1
ATOM 2953 C CA . ASN A 1 451 ? 129.139 128.634 100.023 1.00 31.55 451 ASN A CA 1
ATOM 2954 C C . ASN A 1 451 ? 127.882 128.323 99.223 1.00 30.58 451 ASN A C 1
ATOM 2955 O O . ASN A 1 451 ? 126.934 127.727 99.746 1.00 35.53 451 ASN A O 1
ATOM 2960 N N . ILE A 1 452 ? 127.881 128.727 97.955 1.00 32.62 452 ILE A N 1
ATOM 2961 C CA . ILE A 1 452 ? 126.789 128.462 97.026 1.00 36.49 452 ILE A CA 1
ATOM 2962 C C . ILE A 1 452 ? 127.259 127.404 96.041 1.00 38.17 452 ILE A C 1
ATOM 2963 O O . ILE A 1 452 ? 128.319 127.552 95.420 1.00 36.23 452 ILE A O 1
ATOM 2968 N N . TYR A 1 453 ? 126.476 126.340 95.901 1.00 41.66 453 TYR A N 1
ATOM 2969 C CA . TYR A 1 453 ? 126.785 125.239 95.001 1.00 39.81 453 TYR A CA 1
ATOM 2970 C C . TYR A 1 453 ? 125.707 125.150 93.933 1.00 42.55 453 TYR A C 1
ATOM 2971 O O . TYR A 1 453 ? 124.562 125.550 94.160 1.00 47.11 453 TYR A O 1
ATOM 2980 N N . PHE A 1 454 ? 126.080 124.642 92.763 1.00 44.45 454 PHE A N 1
ATOM 2981 C CA . PHE A 1 454 ? 125.196 124.601 91.602 1.00 40.03 454 PHE A CA 1
ATOM 2982 C C . PHE A 1 454 ? 125.017 123.151 91.171 1.00 42.17 454 PHE A C 1
ATOM 2983 O O . PHE A 1 454 ? 125.855 122.597 90.454 1.00 50.37 454 PHE A O 1
ATOM 2991 N N . ALA A 1 455 ? 123.917 122.543 91.605 1.00 50.10 455 ALA A N 1
ATOM 2992 C CA . ALA A 1 455 ? 123.579 121.170 91.265 1.00 57.48 455 ALA A CA 1
ATOM 2993 C C . ALA A 1 455 ? 122.280 121.153 90.474 1.00 61.30 455 ALA A C 1
ATOM 2994 O O . ALA A 1 455 ? 121.271 121.711 90.918 1.00 66.19 455 ALA A O 1
ATOM 2996 N N . SER A 1 456 ? 122.306 120.511 89.310 1.00 69.25 456 SER A N 1
ATOM 2997 C CA . SER A 1 456 ? 121.141 120.450 88.429 1.00 71.33 456 SER A CA 1
ATOM 2998 C C . SER A 1 456 ? 120.242 119.312 88.890 1.00 73.22 456 SER A C 1
ATOM 2999 O O . SER A 1 456 ? 120.475 118.146 88.561 1.00 76.72 456 SER A O 1
ATOM 3002 N N . SER A 1 457 ? 119.205 119.646 89.652 1.00 87.04 457 SER A N 1
ATOM 3003 C CA . SER A 1 457 ? 118.263 118.646 90.131 1.00 89.05 457 SER A CA 1
ATOM 3004 C C . SER A 1 457 ? 117.355 118.186 88.998 1.00 92.72 457 SER A C 1
ATOM 3005 O O . SER A 1 457 ? 116.950 118.981 88.144 1.00 90.90 457 SER A O 1
ATOM 3008 N N . VAL A 1 458 ? 117.035 116.891 88.996 1.00 105.65 458 VAL A N 1
ATOM 3009 C CA . VAL A 1 458 ? 116.168 116.343 87.957 1.00 105.34 458 VAL A CA 1
ATOM 3010 C C . VAL A 1 458 ? 114.781 116.967 88.039 1.00 105.79 458 VAL A C 1
ATOM 3011 O O . VAL A 1 458 ? 114.198 117.358 87.020 1.00 103.74 458 VAL A O 1
ATOM 3015 N N . ARG A 1 459 ? 114.231 117.069 89.247 1.00 108.19 459 ARG A N 1
ATOM 3016 C CA . ARG A 1 459 ? 112.904 117.645 89.416 1.00 108.22 459 ARG A CA 1
ATOM 3017 C C . ARG A 1 459 ? 112.897 119.101 88.969 1.00 107.11 459 ARG A C 1
ATOM 3018 O O . ARG A 1 459 ? 113.786 119.879 89.328 1.00 106.22 459 ARG A O 1
ATOM 3026 N N . GLU A 1 460 ? 111.885 119.468 88.181 1.00 108.62 460 GLU A N 1
ATOM 3027 C CA . GLU A 1 460 ? 111.779 120.845 87.714 1.00 108.74 460 GLU A CA 1
ATOM 3028 C C . GLU A 1 460 ? 111.312 121.779 88.822 1.00 107.87 460 GLU A C 1
ATOM 3029 O O . GLU A 1 460 ? 111.703 122.952 88.847 1.00 105.99 460 GLU A O 1
ATOM 3035 N N . ASP A 1 461 ? 110.482 121.286 89.740 1.00 108.27 461 ASP A N 1
ATOM 3036 C CA . ASP A 1 461 ? 109.965 122.101 90.831 1.00 108.71 461 ASP A CA 1
ATOM 3037 C C . ASP A 1 461 ? 110.936 122.226 91.998 1.00 107.53 461 ASP A C 1
ATOM 3038 O O . ASP A 1 461 ? 110.752 123.110 92.841 1.00 105.96 461 ASP A O 1
ATOM 3043 N N . LEU A 1 462 ? 111.957 121.375 92.068 1.00 95.32 462 LEU A N 1
ATOM 3044 C CA . LEU A 1 462 ? 112.938 121.408 93.152 1.00 93.72 462 LEU A CA 1
ATOM 3045 C C . LEU A 1 462 ? 114.075 122.325 92.711 1.00 93.06 462 LEU A C 1
ATOM 3046 O O . LEU A 1 462 ? 115.082 121.879 92.161 1.00 91.51 462 LEU A O 1
ATOM 3051 N N . ALA A 1 463 ? 113.902 123.625 92.958 1.00 75.69 463 ALA A N 1
ATOM 3052 C CA . ALA A 1 463 ? 114.903 124.597 92.531 1.00 73.07 463 ALA A CA 1
ATOM 3053 C C . ALA A 1 463 ? 116.237 124.367 93.230 1.00 75.98 463 ALA A C 1
ATOM 3054 O O . ALA A 1 463 ? 117.295 124.441 92.595 1.00 74.92 463 ALA A O 1
ATOM 3056 N N . GLY A 1 464 ? 116.210 124.086 94.526 1.00 66.28 464 GLY A N 1
ATOM 3057 C CA . GLY A 1 464 ? 117.447 123.900 95.257 1.00 59.87 464 GLY A CA 1
ATOM 3058 C C . GLY A 1 464 ? 117.183 123.452 96.677 1.00 57.36 464 GLY A C 1
ATOM 3059 O O . GLY A 1 464 ? 116.095 122.978 97.011 1.00 55.77 464 GLY A O 1
ATOM 3060 N N . ALA A 1 465 ? 118.210 123.608 97.509 1.00 47.65 465 ALA A N 1
ATOM 3061 C CA . ALA A 1 465 ? 118.140 123.199 98.905 1.00 44.13 465 ALA A CA 1
ATOM 3062 C C . ALA A 1 465 ? 119.093 124.048 99.733 1.00 42.28 465 ALA A C 1
ATOM 3063 O O . ALA A 1 465 ? 120.039 124.648 99.214 1.00 42.37 465 ALA A O 1
ATOM 3065 N N . ALA A 1 466 ? 118.832 124.084 101.040 1.00 34.51 466 ALA A N 1
ATOM 3066 C CA . ALA A 1 466 ? 119.620 124.870 101.978 1.00 30.51 466 ALA A CA 1
ATOM 3067 C C . ALA A 1 466 ? 119.768 124.100 103.282 1.00 30.70 466 ALA A C 1
ATOM 3068 O O . ALA A 1 466 ? 118.983 123.200 103.590 1.00 29.43 466 ALA A O 1
ATOM 3070 N N . THR A 1 467 ? 120.787 124.473 104.053 1.00 30.19 467 THR A N 1
ATOM 3071 C CA . THR A 1 467 ? 121.126 123.795 105.297 1.00 27.95 467 THR A CA 1
ATOM 3072 C C . THR A 1 467 ? 120.576 124.576 106.484 1.00 31.26 467 THR A C 1
ATOM 3073 O O . THR A 1 467 ? 120.730 125.800 106.556 1.00 32.67 467 THR A O 1
ATOM 3077 N N . TRP A 1 468 ? 119.929 123.867 107.404 1.00 31.23 468 TRP A N 1
ATOM 3078 C CA . TRP A 1 468 ? 119.375 124.506 108.587 1.00 22.26 468 TRP A CA 1
ATOM 3079 C C . TRP A 1 468 ? 120.497 124.960 109.521 1.00 27.94 468 TRP A C 1
ATOM 3080 O O . TRP A 1 468 ? 121.551 124.320 109.581 1.00 40.89 468 TRP A O 1
ATOM 3091 N N . PRO A 1 469 ? 120.307 126.058 110.260 1.00 20.25 469 PRO A N 1
ATOM 3092 C CA . PRO A 1 469 ? 121.293 126.412 111.296 1.00 24.55 469 PRO A CA 1
ATOM 3093 C C . PRO A 1 469 ? 121.453 125.351 112.368 1.00 28.50 469 PRO A C 1
ATOM 3094 O O . PRO A 1 469 ? 122.555 125.191 112.908 1.00 25.99 469 PRO A O 1
ATOM 3098 N N . TRP A 1 470 ? 120.391 124.620 112.696 1.00 25.92 470 TRP A N 1
ATOM 3099 C CA . TRP A 1 470 ? 120.433 123.630 113.764 1.00 29.34 470 TRP A CA 1
ATOM 3100 C C . TRP A 1 470 ? 120.871 122.256 113.275 1.00 35.23 470 TRP A C 1
ATOM 3101 O O . TRP A 1 470 ? 120.833 121.295 114.051 1.00 41.68 470 TRP A O 1
ATOM 3112 N N . ASP A 1 471 ? 121.279 122.137 112.016 1.00 31.00 471 ASP A N 1
ATOM 3113 C CA . ASP A 1 471 ? 121.881 120.912 111.518 1.00 34.58 471 ASP A CA 1
ATOM 3114 C C . ASP A 1 471 ? 123.381 120.935 111.779 1.00 37.52 471 ASP A C 1
ATOM 3115 O O . ASP A 1 471 ? 124.005 121.998 111.842 1.00 39.60 471 ASP A O 1
ATOM 3120 N N . LYS A 1 472 ? 123.959 119.741 111.926 1.00 33.31 472 LYS A N 1
ATOM 3121 C CA . LYS A 1 472 ? 125.341 119.632 112.381 1.00 30.78 472 LYS A CA 1
ATOM 3122 C C . LYS A 1 472 ? 126.336 120.251 111.410 1.00 35.28 472 LYS A C 1
ATOM 3123 O O . LYS A 1 472 ? 127.477 120.519 111.802 1.00 34.67 472 LYS A O 1
ATOM 3129 N N . ASP A 1 473 ? 125.942 120.486 110.159 1.00 35.24 473 ASP A N 1
ATOM 3130 C CA . ASP A 1 473 ? 126.856 120.961 109.127 1.00 29.50 473 ASP A CA 1
ATOM 3131 C C . ASP A 1 473 ? 126.554 122.399 108.712 1.00 34.37 473 ASP A C 1
ATOM 3132 O O . ASP A 1 473 ? 126.736 122.769 107.551 1.00 39.37 473 ASP A O 1
ATOM 3137 N N . ALA A 1 474 ? 126.101 123.223 109.657 1.00 37.88 474 ALA A N 1
ATOM 3138 C CA . ALA A 1 474 ? 125.738 124.597 109.329 1.00 31.78 474 ALA A CA 1
ATOM 3139 C C . ALA A 1 474 ? 126.946 125.387 108.838 1.00 28.78 474 ALA A C 1
ATOM 3140 O O . ALA A 1 474 ? 126.859 126.126 107.850 1.00 27.17 474 ALA A O 1
ATOM 3142 N N . VAL A 1 475 ? 128.086 125.241 109.512 1.00 35.56 475 VAL A N 1
ATOM 3143 C CA . VAL A 1 475 ? 129.284 126.019 109.210 1.00 38.65 475 VAL A CA 1
ATOM 3144 C C . VAL A 1 475 ? 130.414 125.165 108.662 1.00 42.97 475 VAL A C 1
ATOM 3145 O O . VAL A 1 475 ? 131.500 125.699 108.393 1.00 36.66 475 VAL A O 1
ATOM 3149 N N . THR A 1 476 ? 130.201 123.866 108.482 1.00 37.10 476 THR A N 1
ATOM 3150 C CA . THR A 1 476 ? 131.232 122.993 107.944 1.00 31.98 476 THR A CA 1
ATOM 3151 C C . THR A 1 476 ? 131.135 122.938 106.420 1.00 34.22 476 THR A C 1
ATOM 3152 O O . THR A 1 476 ? 130.207 123.469 105.808 1.00 38.41 476 THR A O 1
ATOM 3156 N N . HIS A 1 477 ? 132.123 122.285 105.802 1.00 44.14 477 HIS A N 1
ATOM 3157 C CA . HIS A 1 477 ? 132.198 122.255 104.345 1.00 42.20 477 HIS A CA 1
ATOM 3158 C C . HIS A 1 477 ? 130.954 121.650 103.709 1.00 34.71 477 HIS A C 1
ATOM 3159 O O . HIS A 1 477 ? 130.647 121.966 102.555 1.00 38.01 477 HIS A O 1
ATOM 3166 N N . LEU A 1 478 ? 130.233 120.795 104.428 1.00 35.13 478 LEU A N 1
ATOM 3167 C CA . LEU A 1 478 ? 129.019 120.180 103.911 1.00 37.60 478 LEU A CA 1
ATOM 3168 C C . LEU A 1 478 ? 127.826 121.127 103.901 1.00 38.65 478 LEU A C 1
ATOM 3169 O O . LEU A 1 478 ? 126.766 120.752 103.390 1.00 39.85 478 LEU A O 1
ATOM 3174 N N . GLY A 1 479 ? 127.964 122.333 104.453 1.00 38.10 479 GLY A N 1
ATOM 3175 C CA . GLY A 1 479 ? 126.873 123.280 104.513 1.00 35.70 479 GLY A CA 1
ATOM 3176 C C . GLY A 1 479 ? 126.938 124.320 103.405 1.00 29.52 479 GLY A C 1
ATOM 3177 O O . GLY A 1 479 ? 127.974 124.558 102.790 1.00 29.90 479 GLY A O 1
ATOM 3178 N N . GLY A 1 480 ? 125.794 124.944 103.164 1.00 24.44 480 GLY A N 1
ATOM 3179 C CA . GLY A 1 480 ? 125.645 125.953 102.143 1.00 23.82 480 GLY A CA 1
ATOM 3180 C C . GLY A 1 480 ? 124.311 125.798 101.450 1.00 31.08 480 GLY A C 1
ATOM 3181 O O . GLY A 1 480 ? 123.424 125.096 101.932 1.00 28.38 480 GLY A O 1
ATOM 3182 N N . ILE A 1 481 ? 124.177 126.462 100.305 1.00 38.72 481 ILE A N 1
ATOM 3183 C CA . ILE A 1 481 ? 122.966 126.412 99.494 1.00 30.84 481 ILE A CA 1
ATOM 3184 C C . ILE A 1 481 ? 123.317 125.829 98.135 1.00 40.14 481 ILE A C 1
ATOM 3185 O O . ILE A 1 481 ? 124.327 126.211 97.532 1.00 40.53 481 ILE A O 1
ATOM 3190 N N . VAL A 1 482 ? 122.485 124.907 97.659 1.00 49.33 482 VAL A N 1
ATOM 3191 C CA . VAL A 1 482 ? 122.593 124.355 96.314 1.00 47.19 482 VAL A CA 1
ATOM 3192 C C . VAL A 1 482 ? 121.447 124.925 95.490 1.00 51.17 482 VAL A C 1
ATOM 3193 O O . VAL A 1 482 ? 120.284 124.854 95.904 1.00 53.35 482 VAL A O 1
ATOM 3197 N N . LEU A 1 483 ? 121.777 125.512 94.339 1.00 43.00 483 LEU A N 1
ATOM 3198 C CA . LEU A 1 483 ? 120.797 126.181 93.497 1.00 39.21 483 LEU A CA 1
ATOM 3199 C C . LEU A 1 483 ? 121.007 125.780 92.045 1.00 46.76 483 LEU A C 1
ATOM 3200 O O . LEU A 1 483 ? 122.141 125.621 91.588 1.00 55.67 483 LEU A O 1
ATOM 3205 N N . SER A 1 484 ? 119.906 125.636 91.321 1.00 47.05 484 SER A N 1
ATOM 3206 C CA . SER A 1 484 ? 119.989 125.286 89.908 1.00 46.18 484 SER A CA 1
ATOM 3207 C C . SER A 1 484 ? 120.653 126.419 89.132 1.00 45.33 484 SER A C 1
ATOM 3208 O O . SER A 1 484 ? 120.311 127.588 89.343 1.00 46.67 484 SER A O 1
ATOM 3211 N N . PRO A 1 485 ? 121.600 126.126 88.236 1.00 55.36 485 PRO A N 1
ATOM 3212 C CA . PRO A 1 485 ? 122.206 127.211 87.446 1.00 58.65 485 PRO A CA 1
ATOM 3213 C C . PRO A 1 485 ? 121.203 127.980 86.606 1.00 61.76 485 PRO A C 1
ATOM 3214 O O . PRO A 1 485 ? 121.356 129.195 86.431 1.00 64.55 485 PRO A O 1
ATOM 3218 N N . ALA A 1 486 ? 120.184 127.305 86.070 1.00 60.98 486 ALA A N 1
ATOM 3219 C CA . ALA A 1 486 ? 119.207 127.976 85.222 1.00 59.38 486 ALA A CA 1
ATOM 3220 C C . ALA A 1 486 ? 118.304 128.915 86.007 1.00 57.72 486 ALA A C 1
ATOM 3221 O O . ALA A 1 486 ? 117.626 129.752 85.402 1.00 57.52 486 ALA A O 1
ATOM 3223 N N . TYR A 1 487 ? 118.269 128.789 87.334 1.00 57.61 487 TYR A N 1
ATOM 3224 C CA . TYR A 1 487 ? 117.444 129.631 88.190 1.00 57.89 487 TYR A CA 1
ATOM 3225 C C . TYR A 1 487 ? 118.284 130.563 89.057 1.00 56.54 487 TYR A C 1
ATOM 3226 O O . TYR A 1 487 ? 117.791 131.080 90.065 1.00 55.93 487 TYR A O 1
ATOM 3235 N N . TYR A 1 488 ? 119.542 130.789 88.686 1.00 46.92 488 TYR A N 1
ATOM 3236 C CA . TYR A 1 488 ? 120.468 131.601 89.470 1.00 50.09 488 TYR A CA 1
ATOM 3237 C C . TYR A 1 488 ? 120.874 132.811 88.639 1.00 48.74 488 TYR A C 1
ATOM 3238 O O . TYR A 1 488 ? 121.667 132.686 87.700 1.00 49.03 488 TYR A O 1
ATOM 3247 N N . GLY A 1 489 ? 120.335 133.978 88.988 1.00 42.57 489 GLY A N 1
ATOM 3248 C CA . GLY A 1 489 ? 120.696 135.218 88.336 1.00 43.13 489 GLY A CA 1
ATOM 3249 C C . GLY A 1 489 ? 119.927 135.532 87.074 1.00 45.90 489 GLY A C 1
ATOM 3250 O O . GLY A 1 489 ? 120.082 136.635 86.535 1.00 45.54 489 GLY A O 1
ATOM 3251 N N . MET A 1 490 ? 119.113 134.611 86.579 1.00 49.84 490 MET A N 1
ATOM 3252 C CA . MET A 1 490 ? 118.290 134.903 85.415 1.00 50.94 490 MET A CA 1
ATOM 3253 C C . MET A 1 490 ? 117.144 135.823 85.824 1.00 52.40 490 MET A C 1
ATOM 3254 O O . MET A 1 490 ? 116.567 135.639 86.902 1.00 50.63 490 MET A O 1
ATOM 3259 N N . PRO A 1 491 ? 116.785 136.814 85.010 1.00 54.00 491 PRO A N 1
ATOM 3260 C CA . PRO A 1 491 ? 115.650 137.673 85.367 1.00 49.99 491 PRO A CA 1
ATOM 3261 C C . PRO A 1 491 ? 114.384 136.854 85.566 1.00 52.91 491 PRO A C 1
ATOM 3262 O O . PRO A 1 491 ? 114.109 135.908 84.826 1.00 54.34 491 PRO A O 1
ATOM 3266 N N . GLY A 1 492 ? 113.607 137.226 86.581 1.00 54.73 492 GLY A N 1
ATOM 3267 C CA . GLY A 1 492 ? 112.384 136.526 86.903 1.00 56.13 492 GLY A CA 1
ATOM 3268 C C . GLY A 1 492 ? 112.560 135.292 87.760 1.00 57.92 492 GLY A C 1
ATOM 3269 O O . GLY A 1 492 ? 111.575 134.580 87.997 1.00 58.76 492 GLY A O 1
ATOM 3270 N N . HIS A 1 493 ? 113.779 135.009 88.229 1.00 55.64 493 HIS A N 1
ATOM 3271 C CA . HIS A 1 493 ? 114.014 133.844 89.073 1.00 52.82 493 HIS A CA 1
ATOM 3272 C C . HIS A 1 493 ? 114.971 134.132 90.224 1.00 52.94 493 HIS A C 1
ATOM 3273 O O . HIS A 1 493 ? 115.378 133.191 90.917 1.00 56.36 493 HIS A O 1
ATOM 3280 N N . THR A 1 494 ? 115.340 135.393 90.457 1.00 46.43 494 THR A N 1
ATOM 3281 C CA . THR A 1 494 ? 116.302 135.718 91.503 1.00 41.78 494 THR A CA 1
ATOM 3282 C C . THR A 1 494 ? 115.757 135.495 92.907 1.00 36.90 494 THR A C 1
ATOM 3283 O O . THR A 1 494 ? 116.545 135.481 93.859 1.00 39.18 494 THR A O 1
ATOM 3287 N N . ASP A 1 495 ? 114.445 135.323 93.065 1.00 37.17 495 ASP A N 1
ATOM 3288 C CA . ASP A 1 495 ? 113.861 135.173 94.391 1.00 41.09 495 ASP A CA 1
ATOM 3289 C C . ASP A 1 495 ? 114.003 133.766 94.954 1.00 42.41 495 ASP A C 1
ATOM 3290 O O . ASP A 1 495 ? 113.821 133.582 96.163 1.00 41.88 495 ASP A O 1
ATOM 3295 N N . THR A 1 496 ? 114.321 132.771 94.123 1.00 46.44 496 THR A N 1
ATOM 3296 C CA . THR A 1 496 ? 114.530 131.425 94.648 1.00 47.49 496 THR A CA 1
ATOM 3297 C C . THR A 1 496 ? 115.748 131.377 95.561 1.00 46.46 496 THR A C 1
ATOM 3298 O O . THR A 1 496 ? 115.720 130.724 96.613 1.00 45.17 496 THR A O 1
ATOM 3302 N N . MET A 1 497 ? 116.831 132.060 95.181 1.00 43.84 497 MET A N 1
ATOM 3303 C CA . MET A 1 497 ? 117.994 132.104 96.058 1.00 37.10 497 MET A CA 1
ATOM 3304 C C . MET A 1 497 ? 117.672 132.848 97.345 1.00 35.64 497 MET A C 1
ATOM 3305 O O . MET A 1 497 ? 118.203 132.514 98.406 1.00 35.48 497 MET A O 1
ATOM 3310 N N . ILE A 1 498 ? 116.821 133.873 97.270 1.00 42.35 498 ILE A N 1
ATOM 3311 C CA . ILE A 1 498 ? 116.410 134.574 98.483 1.00 39.43 498 ILE A CA 1
ATOM 3312 C C . ILE A 1 498 ? 115.626 133.638 99.393 1.00 31.48 498 ILE A C 1
ATOM 3313 O O . ILE A 1 498 ? 115.815 133.631 100.615 1.00 28.00 498 ILE A O 1
ATOM 3318 N N . HIS A 1 499 ? 114.736 132.832 98.814 1.00 26.53 499 HIS A N 1
ATOM 3319 C CA . HIS A 1 499 ? 114.015 131.834 99.596 1.00 22.52 499 HIS A CA 1
ATOM 3320 C C . HIS A 1 499 ? 114.983 130.869 100.270 1.00 38.68 499 HIS A C 1
ATOM 3321 O O . HIS A 1 499 ? 114.865 130.579 101.468 1.00 42.53 499 HIS A O 1
ATOM 3328 N N . GLN A 1 500 ? 115.960 130.366 99.514 1.00 42.93 500 GLN A N 1
ATOM 3329 C CA . GLN A 1 500 ? 116.898 129.398 100.077 1.00 30.01 500 GLN A CA 1
ATOM 3330 C C . GLN A 1 500 ? 117.780 130.032 101.148 1.00 27.30 500 GLN A C 1
ATOM 3331 O O . GLN A 1 500 ? 118.107 129.388 102.150 1.00 29.72 500 GLN A O 1
ATOM 3337 N N . VAL A 1 501 ? 118.184 131.289 100.952 1.00 30.40 501 VAL A N 1
ATOM 3338 C CA . VAL A 1 501 ? 118.988 131.985 101.952 1.00 29.37 501 VAL A CA 1
ATOM 3339 C C . VAL A 1 501 ? 118.181 132.197 103.225 1.00 26.67 501 VAL A C 1
ATOM 3340 O O . VAL A 1 501 ? 118.696 132.041 104.337 1.00 28.58 501 VAL A O 1
ATOM 3344 N N . GLY A 1 502 ? 116.908 132.568 103.086 1.00 27.43 502 GLY A N 1
ATOM 3345 C CA . GLY A 1 502 ? 116.048 132.639 104.253 1.00 21.82 502 GLY A CA 1
ATOM 3346 C C . GLY A 1 502 ? 115.947 131.304 104.961 1.00 16.79 502 GLY A C 1
ATOM 3347 O O . GLY A 1 502 ? 115.915 131.242 106.191 1.00 27.97 502 GLY A O 1
ATOM 3348 N N . HIS A 1 503 ? 115.898 130.216 104.191 1.00 22.49 503 HIS A N 1
ATOM 3349 C CA . HIS A 1 503 ? 115.946 128.889 104.797 1.00 22.57 503 HIS A CA 1
ATOM 3350 C C . HIS A 1 503 ? 117.252 128.684 105.555 1.00 23.54 503 HIS A C 1
ATOM 3351 O O . HIS A 1 503 ? 117.273 128.047 106.615 1.00 21.57 503 HIS A O 1
ATOM 3358 N N . VAL A 1 504 ? 118.356 129.211 105.021 1.00 31.46 504 VAL A N 1
ATOM 3359 C CA . VAL A 1 504 ? 119.648 129.077 105.689 1.00 22.63 504 VAL A CA 1
ATOM 3360 C C . VAL A 1 504 ? 119.618 129.766 107.044 1.00 28.07 504 VAL A C 1
ATOM 3361 O O . VAL A 1 504 ? 120.155 129.250 108.030 1.00 35.61 504 VAL A O 1
ATOM 3365 N N . LEU A 1 505 ? 118.996 130.943 107.116 1.00 22.93 505 LEU A N 1
ATOM 3366 C CA . LEU A 1 505 ? 119.017 131.769 108.316 1.00 7.15 505 LEU A CA 1
ATOM 3367 C C . LEU A 1 505 ? 117.895 131.425 109.288 1.00 9.39 505 LEU A C 1
ATOM 3368 O O . LEU A 1 505 ? 117.463 132.287 110.064 1.00 6.34 505 LEU A O 1
ATOM 3373 N N . GLY A 1 506 ? 117.403 130.191 109.257 1.00 17.83 506 GLY A N 1
ATOM 3374 C CA . GLY A 1 506 ? 116.512 129.698 110.283 1.00 17.16 506 GLY A CA 1
ATOM 3375 C C . GLY A 1 506 ? 115.037 129.904 110.037 1.00 20.42 506 GLY A C 1
ATOM 3376 O O . GLY A 1 506 ? 114.241 129.669 110.952 1.00 26.92 506 GLY A O 1
ATOM 3377 N N . LEU A 1 507 ? 114.641 130.323 108.839 1.00 29.38 507 LEU A N 1
ATOM 3378 C CA . LEU A 1 507 ? 113.241 130.593 108.544 1.00 23.43 507 LEU A CA 1
ATOM 3379 C C . LEU A 1 507 ? 112.581 129.353 107.956 1.00 20.43 507 LEU A C 1
ATOM 3380 O O . LEU A 1 507 ? 113.052 128.808 106.954 1.00 22.22 507 LEU A O 1
ATOM 3385 N N . TYR A 1 508 ? 111.490 128.914 108.578 1.00 29.29 508 TYR A N 1
ATOM 3386 C CA . TYR A 1 508 ? 110.685 127.835 108.021 1.00 31.86 508 TYR A CA 1
ATOM 3387 C C . TYR A 1 508 ? 109.812 128.393 106.900 1.00 36.06 508 TYR A C 1
ATOM 3388 O O . TYR A 1 508 ? 110.005 129.514 106.422 1.00 35.74 508 TYR A O 1
ATOM 3397 N N . HIS A 1 509 ? 108.839 127.602 106.462 1.00 41.65 509 HIS A N 1
ATOM 3398 C CA . HIS A 1 509 ? 107.893 128.031 105.446 1.00 46.75 509 HIS A CA 1
ATOM 3399 C C . HIS A 1 509 ? 106.664 128.639 106.106 1.00 47.26 509 HIS A C 1
ATOM 3400 O O . HIS A 1 509 ? 106.178 128.137 107.123 1.00 43.37 509 HIS A O 1
ATOM 3407 N N . VAL A 1 510 ? 106.159 129.725 105.514 1.00 47.40 510 VAL A N 1
ATOM 3408 C CA . VAL A 1 510 ? 104.972 130.381 106.057 1.00 40.39 510 VAL A CA 1
ATOM 3409 C C . VAL A 1 510 ? 103.814 129.403 106.153 1.00 47.41 510 VAL A C 1
ATOM 3410 O O . VAL A 1 510 ? 102.921 129.565 106.993 1.00 53.00 510 VAL A O 1
ATOM 3414 N N . PHE A 1 511 ? 103.806 128.375 105.306 1.00 55.28 511 PHE A N 1
ATOM 3415 C CA . PHE A 1 511 ? 102.761 127.360 105.360 1.00 55.29 511 PHE A CA 1
ATOM 3416 C C . PHE A 1 511 ? 103.079 126.245 106.347 1.00 56.23 511 PHE A C 1
ATOM 3417 O O . PHE A 1 511 ? 102.339 125.257 106.400 1.00 59.51 511 PHE A O 1
ATOM 3425 N N . LYS A 1 512 ? 104.153 126.376 107.120 1.00 52.99 512 LYS A N 1
ATOM 3426 C CA . LYS A 1 512 ? 104.424 125.427 108.189 1.00 52.89 512 LYS A CA 1
ATOM 3427 C C . LYS A 1 512 ? 103.299 125.462 109.217 1.00 55.81 512 LYS A C 1
ATOM 3428 O O . LYS A 1 512 ? 102.821 126.531 109.604 1.00 54.30 512 LYS A O 1
ATOM 3434 N N . GLY A 1 513 ? 102.872 124.279 109.655 1.00 60.99 513 GLY A N 1
ATOM 3435 C CA . GLY A 1 513 ? 101.810 124.147 110.626 1.00 62.63 513 GLY A CA 1
ATOM 3436 C C . GLY A 1 513 ? 100.444 123.863 110.039 1.00 59.73 513 GLY A C 1
ATOM 3437 O O . GLY A 1 513 ? 99.585 123.318 110.740 1.00 60.92 513 GLY A O 1
ATOM 3438 N N . VAL A 1 514 ? 100.218 124.213 108.773 1.00 63.52 514 VAL A N 1
ATOM 3439 C CA . VAL A 1 514 ? 98.982 123.894 108.074 1.00 67.33 514 VAL A CA 1
ATOM 3440 C C . VAL A 1 514 ? 99.232 122.980 106.883 1.00 68.68 514 VAL A C 1
ATOM 3441 O O . VAL A 1 514 ? 98.438 122.071 106.614 1.00 65.56 514 VAL A O 1
ATOM 3445 N N . SER A 1 515 ? 100.327 123.201 106.157 1.00 66.44 515 SER A N 1
ATOM 3446 C CA . SER A 1 515 ? 100.724 122.327 105.061 1.00 63.32 515 SER A CA 1
ATOM 3447 C C . SER A 1 515 ? 101.710 121.260 105.524 1.00 62.50 515 SER A C 1
ATOM 3448 O O . SER A 1 515 ? 101.493 120.066 105.293 1.00 65.70 515 SER A O 1
ATOM 3451 N N . GLU A 1 516 ? 102.792 121.675 106.180 1.00 60.46 516 GLU A N 1
ATOM 3452 C CA . GLU A 1 516 ? 103.822 120.750 106.651 1.00 65.34 516 GLU A CA 1
ATOM 3453 C C . GLU A 1 516 ? 103.542 120.330 108.095 1.00 66.59 516 GLU A C 1
ATOM 3454 O O . GLU A 1 516 ? 104.348 120.522 109.004 1.00 66.76 516 GLU A O 1
ATOM 3460 N N . ARG A 1 517 ? 102.365 119.740 108.290 1.00 82.85 517 ARG A N 1
ATOM 3461 C CA . ARG A 1 517 ? 101.930 119.251 109.589 1.00 84.01 517 ARG A CA 1
ATOM 3462 C C . ARG A 1 517 ? 101.663 117.754 109.506 1.00 85.56 517 ARG A C 1
ATOM 3463 O O . ARG A 1 517 ? 101.151 117.253 108.501 1.00 85.15 517 ARG A O 1
ATOM 3465 N N . GLU A 1 518 ? 102.014 117.043 110.578 1.00 98.17 518 GLU A N 1
ATOM 3466 C CA . GLU A 1 518 ? 101.899 115.588 110.577 1.00 99.12 518 GLU A CA 1
ATOM 3467 C C . GLU A 1 518 ? 100.458 115.145 110.815 1.00 99.53 518 GLU A C 1
ATOM 3468 O O . GLU A 1 518 ? 99.853 114.482 109.966 1.00 98.61 518 GLU A O 1
ATOM 3474 N N . SER A 1 519 ? 99.895 115.502 111.968 1.00 103.27 519 SER A N 1
ATOM 3475 C CA . SER A 1 519 ? 98.564 115.054 112.351 1.00 103.11 519 SER A CA 1
ATOM 3476 C C . SER A 1 519 ? 97.797 116.213 112.971 1.00 103.94 519 SER A C 1
ATOM 3477 O O . SER A 1 519 ? 98.347 117.287 113.230 1.00 103.72 519 SER A O 1
ATOM 3480 N N . CYS A 1 520 ? 96.503 115.981 113.207 1.00 108.76 520 CYS A N 1
ATOM 3481 C CA . CYS A 1 520 ? 95.662 116.998 113.826 1.00 108.33 520 CYS A CA 1
ATOM 3482 C C . CYS A 1 520 ? 96.123 117.343 115.235 1.00 107.21 520 CYS A C 1
ATOM 3483 O O . CYS A 1 520 ? 95.786 118.419 115.740 1.00 104.87 520 CYS A O 1
ATOM 3486 N N . ASN A 1 521 ? 96.881 116.459 115.879 1.00 104.45 521 ASN A N 1
ATOM 3487 C CA . ASN A 1 521 ? 97.403 116.695 117.217 1.00 104.12 521 ASN A CA 1
ATOM 3488 C C . ASN A 1 521 ? 98.774 117.358 117.201 1.00 103.02 521 ASN A C 1
ATOM 3489 O O . ASN A 1 521 ? 99.396 117.495 118.259 1.00 101.44 521 ASN A O 1
ATOM 3494 N N . ASP A 1 522 ? 99.255 117.768 116.036 1.00 91.62 522 ASP A N 1
ATOM 3495 C CA . ASP A 1 522 ? 100.571 118.385 115.942 1.00 90.56 522 ASP A CA 1
ATOM 3496 C C . ASP A 1 522 ? 100.567 119.705 116.703 1.00 88.82 522 ASP A C 1
ATOM 3497 O O . ASP A 1 522 ? 99.773 120.594 116.369 1.00 86.86 522 ASP A O 1
ATOM 3502 N N . PRO A 1 523 ? 101.406 119.885 117.750 1.00 77.58 523 PRO A N 1
ATOM 3503 C CA . PRO A 1 523 ? 101.460 121.150 118.490 1.00 76.45 523 PRO A CA 1
ATOM 3504 C C . PRO A 1 523 ? 101.861 122.332 117.598 1.00 75.36 523 PRO A C 1
ATOM 3505 O O . PRO A 1 523 ? 101.395 123.426 117.851 1.00 74.89 523 PRO A O 1
ATOM 3509 N N . CYS A 1 524 ? 102.698 122.089 116.586 1.00 70.17 524 CYS A N 1
ATOM 3510 C CA . CYS A 1 524 ? 103.182 123.163 115.728 1.00 69.44 524 CYS A CA 1
ATOM 3511 C C . CYS A 1 524 ? 102.101 123.722 114.815 1.00 69.53 524 CYS A C 1
ATOM 3512 O O . CYS A 1 524 ? 102.343 124.737 114.153 1.00 70.20 524 CYS A O 1
ATOM 3515 N N . LYS A 1 525 ? 100.930 123.093 114.756 1.00 70.54 525 LYS A N 1
ATOM 3516 C CA . LYS A 1 525 ? 99.867 123.584 113.891 1.00 70.05 525 LYS A CA 1
ATOM 3517 C C . LYS A 1 525 ? 99.544 125.033 114.229 1.00 68.02 525 LYS A C 1
ATOM 3518 O O . LYS A 1 525 ? 99.326 125.381 115.393 1.00 72.64 525 LYS A O 1
ATOM 3524 N N . GLU A 1 526 ? 99.512 125.878 113.201 1.00 55.17 526 GLU A N 1
ATOM 3525 C CA . GLU A 1 526 ? 99.330 127.320 113.362 1.00 55.53 526 GLU A CA 1
ATOM 3526 C C . GLU A 1 526 ? 97.871 127.655 113.070 1.00 59.56 526 GLU A C 1
ATOM 3527 O O . GLU A 1 526 ? 97.494 127.942 111.934 1.00 61.63 526 GLU A O 1
ATOM 3533 N N . THR A 1 527 ? 97.041 127.611 114.112 1.00 64.75 527 THR A N 1
ATOM 3534 C CA . THR A 1 527 ? 95.653 128.038 113.990 1.00 66.64 527 THR A CA 1
ATOM 3535 C C . THR A 1 527 ? 95.480 129.526 114.253 1.00 68.09 527 THR A C 1
ATOM 3536 O O . THR A 1 527 ? 94.562 130.142 113.699 1.00 67.31 527 THR A O 1
ATOM 3540 N N . VAL A 1 528 ? 96.337 130.113 115.081 1.00 66.57 528 VAL A N 1
ATOM 3541 C CA . VAL A 1 528 ? 96.292 131.543 115.368 1.00 65.56 528 VAL A CA 1
ATOM 3542 C C . VAL A 1 528 ? 97.709 132.095 115.271 1.00 66.38 528 VAL A C 1
ATOM 3543 O O . VAL A 1 528 ? 98.676 131.346 115.474 1.00 65.97 528 VAL A O 1
ATOM 3547 N N . PRO A 1 529 ? 97.887 133.383 114.961 1.00 66.12 529 PRO A N 1
ATOM 3548 C CA . PRO A 1 529 ? 99.241 133.952 114.952 1.00 63.62 529 PRO A CA 1
ATOM 3549 C C . PRO A 1 529 ? 99.949 133.745 116.280 1.00 63.82 529 PRO A C 1
ATOM 3550 O O . PRO A 1 529 ? 99.532 134.296 117.304 1.00 63.63 529 PRO A O 1
ATOM 3554 N N . SER A 1 530 ? 101.021 132.955 116.277 1.00 53.40 530 SER A N 1
ATOM 3555 C CA . SER A 1 530 ? 101.713 132.593 117.504 1.00 53.96 530 SER A CA 1
ATOM 3556 C C . SER A 1 530 ? 103.205 132.478 117.234 1.00 52.90 530 SER A C 1
ATOM 3557 O O . SER A 1 530 ? 103.644 132.328 116.092 1.00 52.75 530 SER A O 1
ATOM 3560 N N . MET A 1 531 ? 103.981 132.553 118.314 1.00 48.01 531 MET A N 1
ATOM 3561 C CA . MET A 1 531 ? 105.431 132.452 118.257 1.00 42.71 531 MET A CA 1
ATOM 3562 C C . MET A 1 531 ? 105.935 131.068 118.644 1.00 45.61 531 MET A C 1
ATOM 3563 O O . MET A 1 531 ? 107.147 130.879 118.788 1.00 49.63 531 MET A O 1
ATOM 3568 N N . GLU A 1 532 ? 105.035 130.099 118.821 1.00 53.49 532 GLU A N 1
ATOM 3569 C CA . GLU A 1 532 ? 105.415 128.752 119.219 1.00 57.01 532 GLU A CA 1
ATOM 3570 C C . GLU A 1 532 ? 104.840 127.673 118.313 1.00 51.98 532 GLU A C 1
ATOM 3571 O O . GLU A 1 532 ? 105.040 126.486 118.593 1.00 48.62 532 GLU A O 1
ATOM 3577 N N . THR A 1 533 ? 104.135 128.042 117.248 1.00 48.76 533 THR A N 1
ATOM 3578 C CA . THR A 1 533 ? 103.532 127.084 116.336 1.00 55.79 533 THR A CA 1
ATOM 3579 C C . THR A 1 533 ? 103.793 127.517 114.901 1.00 57.90 533 THR A C 1
ATOM 3580 O O . THR A 1 533 ? 104.006 128.697 114.614 1.00 59.17 533 THR A O 1
ATOM 3584 N N . GLY A 1 534 ? 103.775 126.542 114.000 1.00 56.51 534 GLY A N 1
ATOM 3585 C CA . GLY A 1 534 ? 104.017 126.844 112.599 1.00 52.77 534 GLY A CA 1
ATOM 3586 C C . GLY A 1 534 ? 105.459 127.251 112.380 1.00 49.34 534 GLY A C 1
ATOM 3587 O O . GLY A 1 534 ? 106.393 126.560 112.802 1.00 45.22 534 GLY A O 1
ATOM 3588 N N . ASP A 1 535 ? 105.653 128.388 111.713 1.00 42.07 535 ASP A N 1
ATOM 3589 C CA . ASP A 1 535 ? 106.981 128.895 111.403 1.00 37.63 535 ASP A CA 1
ATOM 3590 C C . ASP A 1 535 ? 107.548 129.773 112.513 1.00 42.76 535 ASP A C 1
ATOM 3591 O O . ASP A 1 535 ? 108.492 130.532 112.268 1.00 45.03 535 ASP A O 1
ATOM 3596 N N . LEU A 1 536 ? 106.996 129.686 113.723 1.00 42.37 536 LEU A N 1
ATOM 3597 C CA . LEU A 1 536 ? 107.507 130.432 114.872 1.00 42.06 536 LEU A CA 1
ATOM 3598 C C . LEU A 1 536 ? 107.578 131.928 114.575 1.00 39.94 536 LEU A C 1
ATOM 3599 O O . LEU A 1 536 ? 108.544 132.609 114.927 1.00 36.94 536 LEU A O 1
ATOM 3604 N N . CYS A 1 537 ? 106.542 132.445 113.919 1.00 37.84 537 CYS A N 1
ATOM 3605 C CA . CYS A 1 537 ? 106.433 133.870 113.638 1.00 39.85 537 CYS A CA 1
ATOM 3606 C C . CYS A 1 537 ? 104.975 134.282 113.749 1.00 42.24 537 CYS A C 1
ATOM 3607 O O . CYS A 1 537 ? 104.103 133.657 113.139 1.00 43.20 537 CYS A O 1
ATOM 3610 N N . ALA A 1 538 ? 104.715 135.330 114.532 1.00 45.57 538 ALA A N 1
ATOM 3611 C CA . ALA A 1 538 ? 103.349 135.803 114.716 1.00 45.25 538 ALA A CA 1
ATOM 3612 C C . ALA A 1 538 ? 102.846 136.588 113.513 1.00 45.78 538 ALA A C 1
ATOM 3613 O O . ALA A 1 538 ? 101.669 136.476 113.155 1.00 47.29 538 ALA A O 1
ATOM 3615 N N . ASP A 1 539 ? 103.711 137.379 112.876 1.00 45.99 539 ASP A N 1
ATOM 3616 C CA . ASP A 1 539 ? 103.266 138.199 111.755 1.00 45.99 539 ASP A CA 1
ATOM 3617 C C . ASP A 1 539 ? 102.779 137.334 110.599 1.00 39.71 539 ASP A C 1
ATOM 3618 O O . ASP A 1 539 ? 101.847 137.712 109.880 1.00 41.96 539 ASP A O 1
ATOM 3623 N N . THR A 1 540 ? 103.394 136.169 110.405 1.00 43.09 540 THR A N 1
ATOM 3624 C CA . THR A 1 540 ? 103.045 135.288 109.296 1.00 48.67 540 THR A CA 1
ATOM 3625 C C . THR A 1 540 ? 101.772 134.527 109.642 1.00 48.88 540 THR A C 1
ATOM 3626 O O . THR A 1 540 ? 101.783 133.643 110.504 1.00 49.06 540 THR A O 1
ATOM 3630 N N . ALA A 1 541 ? 100.675 134.866 108.970 1.00 57.41 541 ALA A N 1
ATOM 3631 C CA . ALA A 1 541 ? 99.419 134.174 109.185 1.00 57.25 541 ALA A CA 1
ATOM 3632 C C . ALA A 1 541 ? 99.475 132.774 108.578 1.00 61.92 541 ALA A C 1
ATOM 3633 O O . ALA A 1 541 ? 100.258 132.515 107.662 1.00 63.45 541 ALA A O 1
ATOM 3635 N N . PRO A 1 542 ? 98.650 131.850 109.073 1.00 63.38 542 PRO A N 1
ATOM 3636 C CA . PRO A 1 542 ? 98.686 130.471 108.558 1.00 62.03 542 PRO A CA 1
ATOM 3637 C C . PRO A 1 542 ? 98.043 130.379 107.182 1.00 66.03 542 PRO A C 1
ATOM 3638 O O . PRO A 1 542 ? 96.896 130.788 106.989 1.00 68.28 542 PRO A O 1
ATOM 3642 N N . THR A 1 543 ? 98.791 129.833 106.224 1.00 66.03 543 THR A N 1
ATOM 3643 C CA . THR A 1 543 ? 98.305 129.633 104.869 1.00 65.69 543 THR A CA 1
ATOM 3644 C C . THR A 1 543 ? 98.736 128.263 104.365 1.00 67.11 543 THR A C 1
ATOM 3645 O O . THR A 1 543 ? 99.857 127.827 104.648 1.00 66.60 543 THR A O 1
ATOM 3649 N N . PRO A 1 544 ? 97.883 127.559 103.625 1.00 74.01 544 PRO A N 1
ATOM 3650 C CA . PRO A 1 544 ? 98.314 126.301 103.013 1.00 72.05 544 PRO A CA 1
ATOM 3651 C C . PRO A 1 544 ? 99.251 126.556 101.844 1.00 73.08 544 PRO A C 1
ATOM 3652 O O . PRO A 1 544 ? 99.284 127.641 101.259 1.00 74.27 544 PRO A O 1
ATOM 3656 N N . LYS A 1 545 ? 100.028 125.529 101.507 1.00 66.36 545 LYS A N 1
ATOM 3657 C CA . LYS A 1 545 ? 100.941 125.631 100.377 1.00 66.28 545 LYS A CA 1
ATOM 3658 C C . LYS A 1 545 ? 100.148 125.855 99.097 1.00 67.76 545 LYS A C 1
ATOM 3659 O O . LYS A 1 545 ? 99.442 124.955 98.630 1.00 65.99 545 LYS A O 1
ATOM 3661 N N . SER A 1 546 ? 100.254 127.053 98.526 1.00 69.60 546 SER A N 1
ATOM 3662 C CA . SER A 1 546 ? 99.526 127.405 97.317 1.00 70.22 546 SER A CA 1
ATOM 3663 C C . SER A 1 546 ? 100.413 128.262 96.429 1.00 70.70 546 SER A C 1
ATOM 3664 O O . SER A 1 546 ? 101.154 129.118 96.919 1.00 69.43 546 SER A O 1
ATOM 3667 N N . GLU A 1 547 ? 100.332 128.025 95.121 1.00 74.30 547 GLU A N 1
ATOM 3668 C CA . GLU A 1 547 ? 101.119 128.771 94.150 1.00 74.98 547 GLU A CA 1
ATOM 3669 C C . GLU A 1 547 ? 100.425 130.039 93.672 1.00 77.69 547 GLU A C 1
ATOM 3670 O O . GLU A 1 547 ? 101.051 130.843 92.974 1.00 77.04 547 GLU A O 1
ATOM 3676 N N . LEU A 1 548 ? 99.158 130.236 94.026 1.00 82.10 548 LEU A N 1
ATOM 3677 C CA . LEU A 1 548 ? 98.441 131.434 93.618 1.00 78.70 548 LEU A CA 1
ATOM 3678 C C . LEU A 1 548 ? 98.800 132.605 94.524 1.00 80.29 548 LEU A C 1
ATOM 3679 O O . LEU A 1 548 ? 98.914 132.463 95.744 1.00 82.60 548 LEU A O 1
ATOM 3684 N N . CYS A 1 549 ? 98.973 133.776 93.917 1.00 82.64 549 CYS A N 1
ATOM 3685 C CA . CYS A 1 549 ? 99.214 134.999 94.681 1.00 84.87 549 CYS A CA 1
ATOM 3686 C C . CYS A 1 549 ? 97.898 135.648 95.103 1.00 85.38 549 CYS A C 1
ATOM 3687 O O . CYS A 1 549 ? 97.649 136.831 94.874 1.00 84.58 549 CYS A O 1
ATOM 3690 N N . ARG A 1 550 ? 97.042 134.846 95.732 1.00 86.02 550 ARG A N 1
ATOM 3691 C CA . ARG A 1 550 ? 95.789 135.317 96.299 1.00 83.76 550 ARG A CA 1
ATOM 3692 C C . ARG A 1 550 ? 95.469 134.449 97.505 1.00 84.92 550 ARG A C 1
ATOM 3693 O O . ARG A 1 550 ? 96.017 133.355 97.666 1.00 84.20 550 ARG A O 1
ATOM 3701 N N . GLU A 1 551 ? 94.579 134.943 98.353 1.00 85.83 551 GLU A N 1
ATOM 3702 C CA . GLU A 1 551 ? 94.238 134.217 99.565 1.00 85.11 551 GLU A CA 1
ATOM 3703 C C . GLU A 1 551 ? 93.662 132.852 99.196 1.00 84.38 551 GLU A C 1
ATOM 3704 O O . GLU A 1 551 ? 92.672 132.790 98.451 1.00 83.17 551 GLU A O 1
ATOM 3710 N N . PRO A 1 552 ? 94.237 131.749 99.676 1.00 85.31 552 PRO A N 1
ATOM 3711 C CA . PRO A 1 552 ? 93.737 130.428 99.277 1.00 85.98 552 PRO A CA 1
ATOM 3712 C C . PRO A 1 552 ? 92.277 130.236 99.655 1.00 86.91 552 PRO A C 1
ATOM 3713 O O . PRO A 1 552 ? 91.710 130.965 100.472 1.00 83.87 552 PRO A O 1
ATOM 3717 N N . GLU A 1 553 ? 91.669 129.227 99.041 1.00 100.57 553 GLU A N 1
ATOM 3718 C CA . GLU A 1 553 ? 90.283 128.894 99.319 1.00 99.60 553 GLU A CA 1
ATOM 3719 C C . GLU A 1 553 ? 90.183 128.078 100.604 1.00 99.05 553 GLU A C 1
ATOM 3720 O O . GLU A 1 553 ? 91.166 127.482 101.051 1.00 98.90 553 GLU A O 1
ATOM 3726 N N . PRO A 1 554 ? 89.001 128.034 101.222 1.00 97.32 554 PRO A N 1
ATOM 3727 C CA . PRO A 1 554 ? 88.850 127.241 102.450 1.00 96.70 554 PRO A CA 1
ATOM 3728 C C . PRO A 1 554 ? 88.999 125.751 102.197 1.00 97.49 554 PRO A C 1
ATOM 3729 O O . PRO A 1 554 ? 88.194 125.154 101.475 1.00 96.60 554 PRO A O 1
ATOM 3733 N N . THR A 1 555 ? 90.023 125.141 102.785 1.00 93.43 555 THR A N 1
ATOM 3734 C CA . THR A 1 555 ? 90.249 123.709 102.631 1.00 92.99 555 THR A CA 1
ATOM 3735 C C . THR A 1 555 ? 89.445 122.928 103.665 1.00 92.78 555 THR A C 1
ATOM 3736 O O . THR A 1 555 ? 89.071 123.465 104.708 1.00 91.05 555 THR A O 1
ATOM 3740 N N . THR A 1 562 ? 88.788 125.172 107.812 1.00 92.67 562 THR A N 1
ATOM 3741 C CA . THR A 1 562 ? 89.604 126.271 108.315 1.00 93.21 562 THR A CA 1
ATOM 3742 C C . THR A 1 562 ? 89.771 127.350 107.250 1.00 92.37 562 THR A C 1
ATOM 3743 O O . THR A 1 562 ? 89.987 127.048 106.077 1.00 90.65 562 THR A O 1
ATOM 3747 N N . ARG A 1 563 ? 89.669 128.606 107.667 1.00 93.64 563 ARG A N 1
ATOM 3748 C CA . ARG A 1 563 ? 89.821 129.747 106.778 1.00 92.39 563 ARG A CA 1
ATOM 3749 C C . ARG A 1 563 ? 91.202 130.366 106.964 1.00 91.53 563 ARG A C 1
ATOM 3750 O O . ARG A 1 563 ? 91.831 130.234 108.017 1.00 92.20 563 ARG A O 1
ATOM 3758 N N . PHE A 1 564 ? 91.670 131.051 105.922 1.00 81.13 564 PHE A N 1
ATOM 3759 C CA . PHE A 1 564 ? 93.003 131.655 105.903 1.00 81.38 564 PHE A CA 1
ATOM 3760 C C . PHE A 1 564 ? 92.894 133.117 105.490 1.00 79.89 564 PHE A C 1
ATOM 3761 O O . PHE A 1 564 ? 93.289 133.497 104.382 1.00 80.48 564 PHE A O 1
ATOM 3769 N N . PRO A 1 565 ? 92.362 133.969 106.364 1.00 76.86 565 PRO A N 1
ATOM 3770 C CA . PRO A 1 565 ? 92.340 135.405 106.069 1.00 78.21 565 PRO A CA 1
ATOM 3771 C C . PRO A 1 565 ? 93.717 136.030 106.225 1.00 77.15 565 PRO A C 1
ATOM 3772 O O . PRO A 1 565 ? 94.490 135.670 107.117 1.00 74.72 565 PRO A O 1
ATOM 3776 N N . GLY A 1 566 ? 94.019 136.976 105.342 1.00 73.93 566 GLY A N 1
ATOM 3777 C CA . GLY A 1 566 ? 95.298 137.667 105.399 1.00 71.88 566 GLY A CA 1
ATOM 3778 C C . GLY A 1 566 ? 96.492 136.762 105.189 1.00 74.86 566 GLY A C 1
ATOM 3779 O O . GLY A 1 566 ? 97.501 136.896 105.892 1.00 73.75 566 GLY A O 1
ATOM 3780 N N . ALA A 1 567 ? 96.404 135.843 104.233 1.00 78.58 567 ALA A N 1
ATOM 3781 C CA . ALA A 1 567 ? 97.509 134.931 103.984 1.00 74.81 567 ALA A CA 1
ATOM 3782 C C . ALA A 1 567 ? 98.728 135.710 103.492 1.00 71.99 567 ALA A C 1
ATOM 3783 O O . ALA A 1 567 ? 98.588 136.633 102.680 1.00 72.62 567 ALA A O 1
ATOM 3785 N N . PRO A 1 568 ? 99.939 135.373 103.957 1.00 56.87 568 PRO A N 1
ATOM 3786 C CA . PRO A 1 568 ? 101.142 136.110 103.535 1.00 58.56 568 PRO A CA 1
ATOM 3787 C C . PRO A 1 568 ? 101.746 135.562 102.243 1.00 60.06 568 PRO A C 1
ATOM 3788 O O . PRO A 1 568 ? 102.867 135.044 102.220 1.00 60.73 568 PRO A O 1
ATOM 3792 N N . PHE A 1 569 ? 100.996 135.679 101.146 1.00 68.17 569 PHE A N 1
ATOM 3793 C CA . PHE A 1 569 ? 101.510 135.237 99.854 1.00 68.31 569 PHE A CA 1
ATOM 3794 C C . PHE A 1 569 ? 102.608 136.148 99.319 1.00 67.01 569 PHE A C 1
ATOM 3795 O O . PHE A 1 569 ? 103.254 135.791 98.329 1.00 66.84 569 PHE A O 1
ATOM 3803 N N . THR A 1 570 ? 102.829 137.305 99.941 1.00 57.36 570 THR A N 1
ATOM 3804 C CA . THR A 1 570 ? 103.894 138.215 99.544 1.00 56.11 570 THR A CA 1
ATOM 3805 C C . THR A 1 570 ? 105.225 137.893 100.212 1.00 53.00 570 THR A C 1
ATOM 3806 O O . THR A 1 570 ? 106.241 138.503 99.862 1.00 52.70 570 THR A O 1
ATOM 3810 N N . ASN A 1 571 ? 105.247 136.956 101.155 1.00 43.10 571 ASN A N 1
ATOM 3811 C CA . ASN A 1 571 ? 106.471 136.648 101.879 1.00 41.96 571 ASN A CA 1
ATOM 3812 C C . ASN A 1 571 ? 107.440 135.869 100.998 1.00 46.90 571 ASN A C 1
ATOM 3813 O O . ASN A 1 571 ? 107.041 135.058 100.159 1.00 53.05 571 ASN A O 1
ATOM 3818 N N . TYR A 1 572 ? 108.735 136.124 101.203 1.00 44.41 572 TYR A N 1
ATOM 3819 C CA . TYR A 1 572 ? 109.758 135.455 100.407 1.00 34.65 572 TYR A CA 1
ATOM 3820 C C . TYR A 1 572 ? 109.747 133.948 100.621 1.00 36.43 572 TYR A C 1
ATOM 3821 O O . TYR A 1 572 ? 110.114 133.192 99.715 1.00 44.51 572 TYR A O 1
ATOM 3830 N N . MET A 1 573 ? 109.326 133.490 101.802 1.00 32.25 573 MET A N 1
ATOM 3831 C CA . MET A 1 573 ? 109.362 132.074 102.149 1.00 38.39 573 MET A CA 1
ATOM 3832 C C . MET A 1 573 ? 108.088 131.340 101.754 1.00 43.13 573 MET A C 1
ATOM 3833 O O . MET A 1 573 ? 107.735 130.334 102.383 1.00 44.52 573 MET A O 1
ATOM 3838 N N . SER A 1 574 ? 107.387 131.819 100.733 1.00 49.36 574 SER A N 1
ATOM 3839 C CA . SER A 1 574 ? 106.225 131.145 100.181 1.00 51.28 574 SER A CA 1
ATOM 3840 C C . SER A 1 574 ? 106.559 130.596 98.801 1.00 55.07 574 SER A C 1
ATOM 3841 O O . SER A 1 574 ? 107.456 131.087 98.111 1.00 54.59 574 SER A O 1
ATOM 3844 N N . TYR A 1 575 ? 105.821 129.563 98.401 1.00 66.74 575 TYR A N 1
ATOM 3845 C CA . TYR A 1 575 ? 106.033 128.912 97.115 1.00 67.97 575 TYR A CA 1
ATOM 3846 C C . TYR A 1 575 ? 105.438 129.695 95.949 1.00 64.11 575 TYR A C 1
ATOM 3847 O O . TYR A 1 575 ? 105.376 129.164 94.835 1.00 62.51 575 TYR A O 1
ATOM 3856 N N . THR A 1 576 ? 105.007 130.933 96.172 1.00 62.93 576 THR A N 1
ATOM 3857 C CA . THR A 1 576 ? 104.444 131.742 95.105 1.00 64.62 576 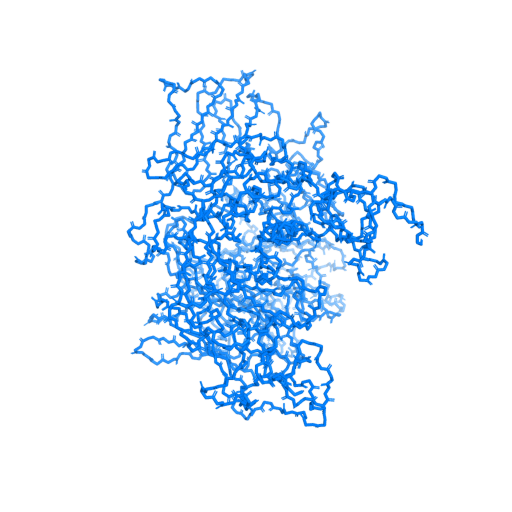THR A CA 1
ATOM 3858 C C . THR A 1 576 ? 105.560 132.306 94.227 1.00 65.41 576 THR A C 1
ATOM 3859 O O . THR A 1 576 ? 106.708 132.460 94.654 1.00 65.30 576 THR A O 1
ATOM 3863 N N . ASP A 1 577 ? 105.206 132.614 92.979 1.00 68.24 577 ASP A N 1
ATOM 3864 C CA . ASP A 1 577 ? 106.183 132.999 91.967 1.00 67.35 577 ASP A CA 1
ATOM 3865 C C . ASP A 1 577 ? 106.938 134.262 92.358 1.00 67.18 577 ASP A C 1
ATOM 3866 O O . ASP A 1 577 ? 106.590 134.932 93.333 1.00 70.59 577 ASP A O 1
ATOM 3871 N N . ASP A 1 578 ? 107.968 134.595 91.579 1.00 59.88 578 ASP A N 1
ATOM 3872 C CA . ASP A 1 578 ? 108.852 135.700 91.931 1.00 60.79 578 ASP A CA 1
ATOM 3873 C C . ASP A 1 578 ? 108.096 137.024 91.939 1.00 61.03 578 ASP A C 1
ATOM 3874 O O . ASP A 1 578 ? 108.358 137.893 92.781 1.00 59.08 578 ASP A O 1
ATOM 3879 N N . ASN A 1 579 ? 107.128 137.182 91.039 1.00 66.85 579 ASN A N 1
ATOM 3880 C CA . ASN A 1 579 ? 106.582 138.497 90.724 1.00 68.47 579 ASN A CA 1
ATOM 3881 C C . ASN A 1 579 ? 105.892 139.179 91.902 1.00 69.23 579 ASN A C 1
ATOM 3882 O O . ASN A 1 579 ? 105.666 140.393 91.853 1.00 69.53 579 ASN A O 1
ATOM 3887 N N . CYS A 1 580 ? 105.550 138.442 92.958 1.00 69.18 580 CYS A N 1
ATOM 3888 C CA . CYS A 1 580 ? 104.814 139.054 94.061 1.00 72.62 580 CYS A CA 1
ATOM 3889 C C . CYS A 1 580 ? 105.336 138.696 95.445 1.00 67.17 580 CYS A C 1
ATOM 3890 O O . CYS A 1 580 ? 104.868 139.269 96.431 1.00 68.17 580 CYS A O 1
ATOM 3893 N N . THR A 1 581 ? 106.285 137.769 95.564 1.00 52.73 581 THR A N 1
ATOM 3894 C CA . THR A 1 581 ? 106.969 137.573 96.840 1.00 53.55 581 THR A CA 1
ATOM 3895 C C . THR A 1 581 ? 108.063 138.624 96.990 1.00 53.10 581 THR A C 1
ATOM 3896 O O . THR A 1 581 ? 109.035 138.627 96.229 1.00 52.73 581 THR A O 1
ATOM 3900 N N . ASP A 1 582 ? 107.906 139.518 97.970 1.00 56.32 582 ASP A N 1
ATOM 3901 C CA . ASP A 1 582 ? 108.747 140.711 98.040 1.00 56.89 582 ASP A CA 1
ATOM 3902 C C . ASP A 1 582 ? 109.298 141.047 99.420 1.00 57.00 582 ASP A C 1
ATOM 3903 O O . ASP A 1 582 ? 110.288 141.784 99.487 1.00 56.66 582 ASP A O 1
ATOM 3908 N N . ASN A 1 583 ? 108.724 140.560 100.519 1.00 45.67 583 ASN A N 1
ATOM 3909 C CA . ASN A 1 583 ? 109.025 141.114 101.832 1.00 43.36 583 ASN A CA 1
ATOM 3910 C C . ASN A 1 583 ? 109.283 140.014 102.852 1.00 42.12 583 ASN A C 1
ATOM 3911 O O . ASN A 1 583 ? 108.828 138.876 102.708 1.00 42.58 583 ASN A O 1
ATOM 3916 N N . PHE A 1 584 ? 110.030 140.382 103.891 1.00 34.93 584 PHE A N 1
ATOM 3917 C CA . PHE A 1 584 ? 110.184 139.591 105.105 1.00 30.95 584 PHE A CA 1
ATOM 3918 C C . PHE A 1 584 ? 109.514 140.340 106.249 1.00 35.25 584 PHE A C 1
ATOM 3919 O O . PHE A 1 584 ? 109.699 141.553 106.391 1.00 30.71 584 PHE A O 1
ATOM 3927 N N . THR A 1 585 ? 108.743 139.623 107.062 1.00 40.93 585 THR A N 1
ATOM 3928 C CA . THR A 1 585 ? 108.078 140.253 108.190 1.00 34.99 585 THR A CA 1
ATOM 3929 C C . THR A 1 585 ? 109.093 140.576 109.285 1.00 33.65 585 THR A C 1
ATOM 3930 O O . THR A 1 585 ? 110.172 139.982 109.339 1.00 41.03 585 THR A O 1
ATOM 3934 N N . PRO A 1 586 ? 108.773 141.524 110.170 1.00 26.89 586 PRO A N 1
ATOM 3935 C CA . PRO A 1 586 ? 109.727 141.865 111.239 1.00 30.34 586 PRO A CA 1
ATOM 3936 C C . PRO A 1 586 ? 110.113 140.681 112.106 1.00 30.50 586 PRO A C 1
ATOM 3937 O O . PRO A 1 586 ? 111.262 140.606 112.558 1.00 31.69 586 PRO A O 1
ATOM 3941 N N . ASN A 1 587 ? 109.187 139.754 112.362 1.00 30.24 587 ASN A N 1
ATOM 3942 C CA . ASN A 1 587 ? 109.537 138.561 113.125 1.00 28.80 587 ASN A CA 1
ATOM 3943 C C . ASN A 1 587 ? 110.580 137.732 112.388 1.00 36.00 587 ASN A C 1
ATOM 3944 O O . ASN A 1 587 ? 111.541 137.241 112.995 1.00 42.60 587 ASN A O 1
ATOM 3949 N N . GLN A 1 588 ? 110.408 137.566 111.076 1.00 31.87 588 GLN A N 1
ATOM 3950 C CA . GLN A 1 588 ? 111.379 136.815 110.290 1.00 22.51 588 GLN A CA 1
ATOM 3951 C C . GLN A 1 588 ? 112.728 137.519 110.267 1.00 17.82 588 GLN A C 1
ATOM 3952 O O . GLN A 1 588 ? 113.775 136.866 110.321 1.00 32.21 588 GLN A O 1
ATOM 3958 N N . VAL A 1 589 ? 112.726 138.851 110.187 1.00 11.86 589 VAL A N 1
ATOM 3959 C CA . VAL A 1 589 ? 113.978 139.603 110.227 1.00 13.69 589 VAL A CA 1
ATOM 3960 C C . VAL A 1 589 ? 114.679 139.398 111.565 1.00 21.58 589 VAL A C 1
ATOM 3961 O O . VAL A 1 589 ? 115.902 139.203 111.625 1.00 33.51 589 VAL A O 1
ATOM 3965 N N . ALA A 1 590 ? 113.908 139.451 112.653 1.00 19.79 590 ALA A N 1
ATOM 3966 C CA . ALA A 1 590 ? 114.504 139.191 113.983 1.00 13.77 590 ALA A CA 1
ATOM 3967 C C . ALA A 1 590 ? 115.128 137.792 113.975 1.00 21.41 590 ALA A C 1
ATOM 3968 O O . ALA A 1 590 ? 116.249 137.640 114.501 1.00 28.28 590 ALA A O 1
ATOM 3970 N N . ARG A 1 591 ? 114.430 136.803 113.408 1.00 30.00 591 ARG A N 1
ATOM 3971 C CA . ARG A 1 591 ? 114.993 135.430 113.311 1.00 30.00 591 ARG A CA 1
ATOM 3972 C C . ARG A 1 591 ? 116.283 135.486 112.488 1.00 30.00 591 ARG A C 1
ATOM 3973 O O . ARG A 1 591 ? 117.303 134.934 112.948 1.00 30.00 591 ARG A O 1
ATOM 3981 N N . MET A 1 592 ? 116.232 136.134 111.321 1.00 17.40 592 MET A N 1
ATOM 3982 C CA . MET A 1 592 ? 117.417 136.241 110.431 1.00 6.72 592 MET A CA 1
ATOM 3983 C C . MET A 1 592 ? 118.607 136.755 111.242 1.00 9.13 592 MET A C 1
ATOM 3984 O O . MET A 1 592 ? 119.730 136.282 110.994 1.00 28.07 592 MET A O 1
ATOM 3989 N N . HIS A 1 593 ? 118.365 137.669 112.186 1.00 17.10 593 HIS A N 1
ATOM 3990 C CA . HIS A 1 593 ? 119.456 138.272 112.949 1.00 17.99 593 HIS A CA 1
ATOM 3991 C C . HIS A 1 593 ? 119.858 137.396 114.130 1.00 20.76 593 HIS A C 1
ATOM 3992 O O . HIS A 1 593 ? 121.048 137.286 114.455 1.00 24.27 593 HIS A O 1
ATOM 3999 N N . CYS A 1 594 ? 118.884 136.763 114.786 1.00 21.33 594 CYS A N 1
ATOM 4000 C CA . CYS A 1 594 ? 119.196 135.887 115.908 1.00 14.54 594 CYS A CA 1
ATOM 4001 C C . CYS A 1 594 ? 120.070 134.723 115.468 1.00 18.28 594 CYS A C 1
ATOM 4002 O O . CYS A 1 594 ? 121.044 134.378 116.146 1.00 25.04 594 CYS A O 1
ATOM 4005 N N . TYR A 1 595 ? 119.741 134.104 114.333 1.00 26.48 595 TYR A N 1
ATOM 4006 C CA . TYR A 1 595 ? 120.534 132.982 113.843 1.00 16.78 595 TYR A CA 1
ATOM 4007 C C . TYR A 1 595 ? 121.821 133.423 113.162 1.00 11.81 595 TYR A C 1
ATOM 4008 O O . TYR A 1 595 ? 122.732 132.604 113.005 1.00 26.37 595 TYR A O 1
ATOM 4017 N N . LEU A 1 596 ? 121.919 134.688 112.753 1.00 16.56 596 LEU A N 1
ATOM 4018 C CA . LEU A 1 596 ? 123.192 135.217 112.281 1.00 14.61 596 LEU A CA 1
ATOM 4019 C C . LEU A 1 596 ? 124.150 135.453 113.439 1.00 13.30 596 LEU A C 1
ATOM 4020 O O . LEU A 1 596 ? 125.358 135.232 113.305 1.00 30.69 596 LEU A O 1
ATOM 4025 N N . ASP A 1 597 ? 123.632 135.913 114.578 1.00 13.98 597 ASP A N 1
ATOM 4026 C CA . ASP A 1 597 ? 124.472 136.066 115.760 1.00 26.28 597 ASP A CA 1
ATOM 4027 C C . ASP A 1 597 ? 124.815 134.723 116.391 1.00 24.93 597 ASP A C 1
ATOM 4028 O O . ASP A 1 597 ? 125.962 134.506 116.791 1.00 24.43 597 ASP A O 1
ATOM 4033 N N . LEU A 1 598 ? 123.851 133.807 116.464 1.00 26.50 598 LEU A N 1
ATOM 4034 C CA . LEU A 1 598 ? 124.053 132.562 117.195 1.00 20.86 598 LEU A CA 1
ATOM 4035 C C . LEU A 1 598 ? 125.058 131.656 116.492 1.00 29.52 598 LEU A C 1
ATOM 4036 O O . LEU A 1 598 ? 126.095 131.302 117.063 1.00 39.97 598 LEU A O 1
ATOM 4041 N N . VAL A 1 599 ? 124.768 131.275 115.253 1.00 20.33 599 VAL A N 1
ATOM 4042 C CA . VAL A 1 599 ? 125.523 130.241 114.552 1.00 20.00 599 VAL A CA 1
ATOM 4043 C C . VAL A 1 599 ? 126.520 130.836 113.566 1.00 18.81 599 VAL A C 1
ATOM 4044 O O . VAL A 1 599 ? 127.682 130.434 113.531 1.00 26.72 599 VAL A O 1
ATOM 4048 N N . TYR A 1 600 ? 126.086 131.801 112.759 1.00 13.46 600 TYR A N 1
ATOM 4049 C CA . TYR A 1 600 ? 126.872 132.307 111.635 1.00 6.68 600 TYR A CA 1
ATOM 4050 C C . TYR A 1 600 ? 127.613 133.590 111.976 1.00 17.88 600 TYR A C 1
ATOM 4051 O O . TYR A 1 600 ? 127.741 134.476 111.128 1.00 19.33 600 TYR A O 1
ATOM 4060 N N . GLN A 1 601 ? 128.109 133.729 113.206 1.00 26.42 601 GLN A N 1
ATOM 4061 C CA . GLN A 1 601 ? 128.843 134.941 113.557 1.00 30.15 601 GLN A CA 1
ATOM 4062 C C . GLN A 1 601 ? 130.085 135.097 112.691 1.00 30.03 601 GLN A C 1
ATOM 4063 O O . GLN A 1 601 ? 130.449 136.214 112.306 1.00 34.12 601 GLN A O 1
ATOM 4069 N N . GLN A 1 602 ? 130.754 133.986 112.380 1.00 25.39 602 GLN A N 1
ATOM 4070 C CA . GLN A 1 602 ? 131.998 134.051 111.624 1.00 23.64 602 GLN A CA 1
ATOM 4071 C C . GLN A 1 602 ? 131.787 134.512 110.188 1.00 31.26 602 GLN A C 1
ATOM 4072 O O . GLN A 1 602 ? 132.724 135.034 109.576 1.00 35.09 602 GLN A O 1
ATOM 4078 N N . TRP A 1 603 ? 130.584 134.333 109.638 1.00 22.89 603 TRP A N 1
ATOM 4079 C CA . TRP A 1 603 ? 130.340 134.735 108.256 1.00 12.26 603 TRP A CA 1
ATOM 4080 C C . TRP A 1 603 ? 130.414 136.248 108.098 1.00 22.50 603 TRP A C 1
ATOM 4081 O O . TRP A 1 603 ? 130.902 136.746 107.077 1.00 32.31 603 TRP A O 1
ATOM 4092 N N . THR A 1 604 ? 129.944 136.993 109.093 1.00 26.54 604 THR A N 1
ATOM 4093 C CA . THR A 1 604 ? 129.949 138.445 109.002 1.00 22.53 604 THR A CA 1
ATOM 4094 C C . THR A 1 604 ? 131.373 138.982 109.113 1.00 27.62 604 THR A C 1
ATOM 4095 O O . THR A 1 604 ? 132.275 138.329 109.644 1.00 35.08 604 THR A O 1
ATOM 4099 N N . GLU A 1 605 ? 131.570 140.196 108.604 1.00 29.62 605 GLU A N 1
ATOM 4100 C CA . GLU A 1 605 ? 132.869 140.852 108.668 1.00 35.50 605 GLU A CA 1
ATOM 4101 C C . GLU A 1 605 ? 133.120 141.543 110.001 1.00 40.08 605 GLU A C 1
ATOM 4102 O O . GLU A 1 605 ? 134.214 142.077 110.208 1.00 40.06 605 GLU A O 1
ATOM 4108 N N . SER A 1 606 ? 132.143 141.552 110.903 1.00 46.99 606 SER A N 1
ATOM 4109 C CA . SER A 1 606 ? 132.297 142.235 112.178 1.00 45.53 606 SER A CA 1
ATOM 4110 C C . SER A 1 606 ? 133.119 141.381 113.135 1.00 45.25 606 SER A C 1
ATOM 4111 O O . SER A 1 606 ? 132.847 140.189 113.307 1.00 48.21 606 SER A O 1
ATOM 4114 N N . ARG A 1 607 ? 134.127 141.995 113.753 1.00 53.68 607 ARG A N 1
ATOM 4115 C CA . ARG A 1 607 ? 134.895 141.338 114.803 1.00 52.47 607 ARG A CA 1
ATOM 4116 C C . ARG A 1 607 ? 134.244 141.485 116.169 1.00 50.71 607 ARG A C 1
ATOM 4117 O O . ARG A 1 607 ? 134.760 140.936 117.148 1.00 48.16 607 ARG A O 1
ATOM 4125 N N . LYS A 1 608 ? 133.136 142.208 116.254 1.00 47.84 608 LYS A N 1
ATOM 4126 C CA . LYS A 1 608 ? 132.484 142.436 117.533 1.00 45.42 608 LYS A CA 1
ATOM 4127 C C . LYS A 1 608 ? 131.808 141.151 117.993 1.00 44.26 608 LYS A C 1
ATOM 4128 O O . LYS A 1 608 ? 131.062 140.542 117.219 1.00 41.79 608 LYS A O 1
ATOM 4134 N N . PRO A 1 609 ? 132.026 140.713 119.231 1.00 33.95 609 PRO A N 1
ATOM 4135 C CA . PRO A 1 609 ? 131.345 139.505 119.697 1.00 31.37 609 PRO A CA 1
ATOM 4136 C C . PRO A 1 609 ? 129.840 139.709 119.694 1.00 32.19 609 PRO A C 1
ATOM 4137 O O . PRO A 1 609 ? 129.338 140.832 119.793 1.00 35.50 609 PRO A O 1
ATOM 4141 N N . THR A 1 610 ? 129.120 138.597 119.567 1.00 31.50 610 THR A N 1
ATOM 4142 C CA . THR A 1 610 ? 127.668 138.635 119.526 1.00 35.32 610 THR A CA 1
ATOM 4143 C C . THR A 1 610 ? 127.122 139.344 120.763 1.00 22.06 610 THR A C 1
ATOM 4144 O O . THR A 1 610 ? 127.855 139.573 121.730 1.00 30.37 610 THR A O 1
ATOM 4148 N N . PRO A 1 611 ? 125.821 139.725 120.767 1.00 24.75 611 PRO A N 1
ATOM 4149 C CA . PRO A 1 611 ? 125.232 140.440 121.894 1.00 29.10 611 PRO A CA 1
ATOM 4150 C C . PRO A 1 611 ? 124.636 139.506 122.954 1.00 30.69 611 PRO A C 1
ATOM 4151 O O . PRO A 1 611 ? 124.135 138.454 122.597 1.00 33.07 611 PRO A O 1
ATOM 4155 N N . ILE A 1 612 ? 124.714 139.909 124.221 1.00 28.55 612 ILE A N 1
ATOM 4156 C CA . ILE A 1 612 ? 124.147 139.130 125.324 1.00 25.11 612 ILE A CA 1
ATOM 4157 C C . ILE A 1 612 ? 122.633 139.058 125.148 1.00 28.34 612 ILE A C 1
ATOM 4158 O O . ILE A 1 612 ? 121.965 140.110 125.086 1.00 29.86 612 ILE A O 1
ATOM 4163 N N . PRO A 1 613 ? 122.031 137.865 125.080 1.00 28.06 613 PRO A N 1
ATOM 4164 C CA . PRO A 1 613 ? 120.646 137.773 124.595 1.00 26.77 613 PRO A CA 1
ATOM 4165 C C . PRO A 1 613 ? 119.611 138.382 125.527 1.00 31.68 613 PRO A C 1
ATOM 4166 O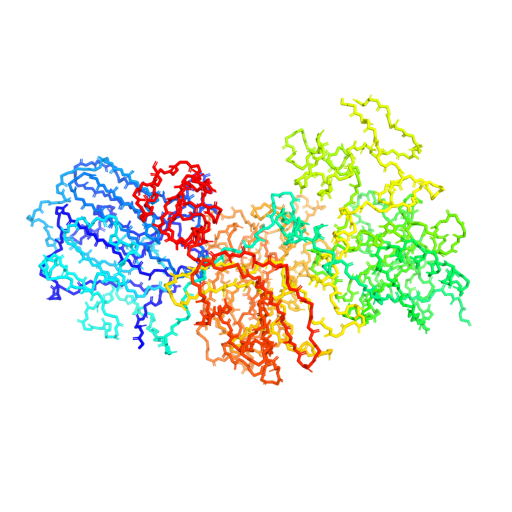 O . PRO A 1 613 ? 118.730 139.124 125.083 1.00 34.56 613 PRO A O 1
ATOM 4170 N N . ILE A 1 614 ? 119.701 138.069 126.815 1.00 34.13 614 ILE A N 1
ATOM 4171 C CA . ILE A 1 614 ? 118.692 138.471 127.791 1.00 33.22 614 ILE A CA 1
ATOM 4172 C C . ILE A 1 614 ? 119.282 139.574 128.660 1.00 36.77 614 ILE A C 1
ATOM 4173 O O . ILE A 1 614 ? 120.478 139.524 128.985 1.00 31.33 614 ILE A O 1
ATOM 4178 N N . PRO A 1 615 ? 118.506 140.583 129.062 1.00 39.98 615 PRO A N 1
ATOM 4179 C CA . PRO A 1 615 ? 119.060 141.630 129.913 1.00 35.02 615 PRO A CA 1
ATOM 4180 C C . PRO A 1 615 ? 119.500 141.064 131.249 1.00 40.25 615 PRO A C 1
ATOM 4181 O O . PRO A 1 615 ? 118.960 140.045 131.717 1.00 40.90 615 PRO A O 1
ATOM 4185 N N . PRO A 1 616 ? 120.482 141.682 131.904 1.00 39.57 616 PRO A N 1
ATOM 4186 C CA . PRO A 1 616 ? 120.885 141.210 133.231 1.00 28.51 616 PRO A CA 1
ATOM 4187 C C . PRO A 1 616 ? 119.723 141.292 134.206 1.00 35.20 616 PRO A C 1
ATOM 4188 O O . PRO A 1 616 ? 118.856 142.160 134.099 1.00 43.97 616 PRO A O 1
ATOM 4192 N N . MET A 1 617 ? 119.700 140.363 135.155 1.00 40.27 617 MET A N 1
ATOM 4193 C CA . MET A 1 617 ? 118.660 140.321 136.169 1.00 42.60 617 MET A CA 1
ATOM 4194 C C . MET A 1 617 ? 119.291 140.332 137.554 1.00 43.12 617 MET A C 1
ATOM 4195 O O . MET A 1 617 ? 120.412 139.859 137.755 1.00 43.83 617 MET A O 1
ATOM 4200 N N . VAL A 1 618 ? 118.554 140.888 138.510 1.00 46.93 618 VAL A N 1
ATOM 4201 C CA . VAL A 1 618 ? 119.042 141.060 139.872 1.00 45.86 618 VAL A CA 1
ATOM 4202 C C . VAL A 1 618 ? 118.778 139.776 140.648 1.00 45.74 618 VAL A C 1
ATOM 4203 O O . VAL A 1 618 ? 117.640 139.295 140.704 1.00 41.77 618 VAL A O 1
ATOM 4207 N N . ILE A 1 619 ? 119.832 139.222 141.244 1.00 43.56 619 ILE A N 1
ATOM 4208 C CA . ILE A 1 619 ? 119.729 138.012 142.054 1.00 42.23 619 ILE A CA 1
ATOM 4209 C C . ILE A 1 619 ? 119.937 138.281 143.534 1.00 49.55 619 ILE A C 1
ATOM 4210 O O . ILE A 1 619 ? 119.646 137.394 144.354 1.00 51.46 619 ILE A O 1
ATOM 4215 N N . GLY A 1 620 ? 120.426 139.461 143.906 1.00 49.05 620 GLY A N 1
ATOM 4216 C CA . GLY A 1 620 ? 120.620 139.804 145.300 1.00 48.58 620 GLY A CA 1
ATOM 4217 C C . GLY A 1 620 ? 120.626 141.303 145.519 1.00 50.63 620 GLY A C 1
ATOM 4218 O O . GLY A 1 620 ? 121.202 142.050 144.723 1.00 50.41 620 GLY A O 1
ATOM 4219 N N . GLN A 1 621 ? 119.988 141.760 146.593 1.00 57.26 621 GLN A N 1
ATOM 4220 C CA . GLN A 1 621 ? 119.884 143.186 146.866 1.00 58.40 621 GLN A CA 1
ATOM 4221 C C . GLN A 1 621 ? 120.065 143.443 148.352 1.00 61.57 621 GLN A C 1
ATOM 4222 O O . GLN A 1 621 ? 119.558 142.686 149.185 1.00 59.74 621 GLN A O 1
ATOM 4228 N N . THR A 1 622 ? 120.787 144.509 148.672 1.00 65.77 622 THR A N 1
ATOM 4229 C CA . THR A 1 622 ? 120.974 144.981 150.035 1.00 64.89 622 THR A CA 1
ATOM 4230 C C . THR A 1 622 ? 120.707 146.485 150.071 1.00 65.02 622 THR A C 1
ATOM 4231 O O . THR A 1 622 ? 120.391 147.106 149.053 1.00 66.39 622 THR A O 1
ATOM 4235 N N . ASN A 1 623 ? 120.842 147.073 151.257 1.00 68.10 623 ASN A N 1
ATOM 4236 C CA . ASN A 1 623 ? 120.647 148.507 151.414 1.00 68.91 623 ASN A CA 1
ATOM 4237 C C . ASN A 1 623 ? 121.797 149.328 150.845 1.00 68.85 623 ASN A C 1
ATOM 4238 O O . ASN A 1 623 ? 121.687 150.557 150.786 1.00 67.66 623 ASN A O 1
ATOM 4243 N N . LYS A 1 624 ? 122.891 148.684 150.430 1.00 73.71 624 LYS A N 1
ATOM 4244 C CA . LYS A 1 624 ? 124.039 149.388 149.878 1.00 74.68 624 LYS A CA 1
ATOM 4245 C C . LYS A 1 624 ? 124.589 148.771 148.600 1.00 74.86 624 LYS A C 1
ATOM 4246 O O . LYS A 1 624 ? 125.374 149.435 147.914 1.00 73.80 624 LYS A O 1
ATOM 4252 N N . SER A 1 625 ? 124.209 147.542 148.249 1.00 71.76 625 SER A N 1
ATOM 4253 C CA . SER A 1 625 ? 124.783 146.866 147.095 1.00 72.54 625 SER A CA 1
ATOM 4254 C C . SER A 1 625 ? 123.701 146.137 146.310 1.00 70.59 625 SER A C 1
ATOM 4255 O O . SER A 1 625 ? 122.665 145.751 146.858 1.00 66.74 625 SER A O 1
ATOM 4258 N N . LEU A 1 626 ? 123.961 145.954 145.015 1.00 64.21 626 LEU A N 1
ATOM 4259 C CA . LEU A 1 626 ? 123.072 145.231 144.111 1.00 62.64 626 LEU A CA 1
ATOM 4260 C C . LEU A 1 626 ? 123.895 144.261 143.277 1.00 63.43 626 LEU A C 1
ATOM 4261 O O . LEU A 1 626 ? 124.947 144.636 142.752 1.00 59.22 626 LEU A O 1
ATOM 4266 N N . THR A 1 627 ? 123.416 143.026 143.135 1.00 55.30 627 THR A N 1
ATOM 4267 C CA . THR A 1 627 ? 124.106 142.000 142.362 1.00 47.57 627 THR A CA 1
ATOM 4268 C C . THR A 1 627 ? 123.290 141.694 141.114 1.00 49.95 627 THR A C 1
ATOM 4269 O O . THR A 1 627 ? 122.108 141.344 141.210 1.00 52.75 627 THR A O 1
ATOM 4273 N N . ILE A 1 628 ? 123.925 141.816 139.951 1.00 43.67 628 ILE A N 1
ATOM 4274 C CA . ILE A 1 628 ? 123.291 141.576 138.659 1.00 38.89 628 ILE A CA 1
ATOM 4275 C C . ILE A 1 628 ? 124.010 140.427 137.968 1.00 43.86 628 ILE A C 1
ATOM 4276 O O . ILE A 1 628 ? 125.246 140.391 137.925 1.00 46.60 628 ILE A O 1
ATOM 4281 N N . HIS A 1 629 ? 123.234 139.488 137.437 1.00 41.11 629 HIS A N 1
ATOM 4282 C CA . HIS A 1 629 ? 123.744 138.336 136.714 1.00 36.29 629 HIS A CA 1
ATOM 4283 C C . HIS A 1 629 ? 123.299 138.429 135.260 1.00 43.40 629 HIS A C 1
ATOM 4284 O O . HIS A 1 629 ? 122.227 138.959 134.959 1.00 52.64 629 HIS A O 1
ATOM 4291 N N . TRP A 1 630 ? 124.140 137.935 134.352 1.00 40.10 630 TRP A N 1
ATOM 4292 C CA . TRP A 1 630 ? 123.852 138.037 132.929 1.00 36.09 630 TRP A CA 1
ATOM 4293 C C . TRP A 1 630 ? 124.360 136.802 132.203 1.00 30.30 630 TRP A C 1
ATOM 4294 O O . TRP A 1 630 ? 125.398 136.242 132.562 1.00 38.75 630 TRP A O 1
ATOM 4305 N N . LEU A 1 631 ? 123.621 136.389 131.177 1.00 27.55 631 LEU A N 1
ATOM 4306 C CA . LEU A 1 631 ? 124.021 135.257 130.365 1.00 36.57 631 LEU A CA 1
ATOM 4307 C C . LEU A 1 631 ? 125.194 135.640 129.466 1.00 38.21 631 LEU A C 1
ATOM 4308 O O . LEU A 1 631 ? 125.433 136.822 129.210 1.00 39.99 631 LEU A O 1
ATOM 4313 N N . PRO A 1 632 ? 125.949 134.659 128.980 1.00 31.05 632 PRO A N 1
ATOM 4314 C CA . PRO A 1 632 ? 127.086 134.962 128.108 1.00 27.19 632 PRO A CA 1
ATOM 4315 C C . PRO A 1 632 ? 126.611 135.358 126.723 1.00 38.72 632 PRO A C 1
ATOM 4316 O O . PRO A 1 632 ? 125.398 135.439 126.477 1.00 44.97 632 PRO A O 1
ATOM 4320 N N . PRO A 1 633 ? 127.527 135.616 125.790 1.00 29.73 633 PRO A N 1
ATOM 4321 C CA . PRO A 1 633 ? 127.102 135.940 124.427 1.00 14.70 633 PRO A CA 1
ATOM 4322 C C . PRO A 1 633 ? 126.239 134.834 123.842 1.00 20.11 633 PRO A C 1
ATOM 4323 O O . PRO A 1 633 ? 126.420 133.650 124.137 1.00 27.09 633 PRO A O 1
ATOM 4327 N N . ILE A 1 634 ? 125.281 135.239 123.008 1.00 24.30 634 ILE A N 1
ATOM 4328 C CA . ILE A 1 634 ? 124.310 134.290 122.470 1.00 26.64 634 ILE A CA 1
ATOM 4329 C C . ILE A 1 634 ? 125.019 133.157 121.740 1.00 26.59 634 ILE A C 1
ATOM 4330 O O . ILE A 1 634 ? 124.639 131.986 121.865 1.00 24.35 634 ILE A O 1
ATOM 4335 N N . SER A 1 635 ? 126.062 133.481 120.972 1.00 35.01 635 SER A N 1
ATOM 4336 C CA . SER A 1 635 ? 126.791 132.448 120.244 1.00 30.29 635 SER A CA 1
ATOM 4337 C C . SER A 1 635 ? 127.367 131.399 121.183 1.00 33.80 635 SER A C 1
ATOM 4338 O O . SER A 1 635 ? 127.568 130.248 120.779 1.00 36.90 635 SER A O 1
ATOM 4341 N N . GLY A 1 636 ? 127.634 131.771 122.433 1.00 38.50 636 GLY A N 1
ATOM 4342 C CA . GLY A 1 636 ? 128.229 130.869 123.394 1.00 34.05 636 GLY A CA 1
ATOM 4343 C C . GLY A 1 636 ? 129.740 130.899 123.444 1.00 35.22 636 GLY A C 1
ATOM 4344 O O . GLY A 1 636 ? 130.325 130.230 124.304 1.00 43.97 636 GLY A O 1
ATOM 4345 N N . VAL A 1 637 ? 130.389 131.648 122.559 1.00 35.80 637 VAL A N 1
ATOM 4346 C CA . VAL A 1 637 ? 131.843 131.751 122.548 1.00 35.37 637 VAL A CA 1
ATOM 4347 C C . VAL A 1 637 ? 132.257 132.741 123.627 1.00 39.58 637 VAL A C 1
ATOM 4348 O O . VAL A 1 637 ? 131.840 133.904 123.610 1.00 43.37 637 VAL A O 1
ATOM 4352 N N . VAL A 1 638 ? 133.082 132.281 124.562 1.00 40.87 638 VAL A N 1
ATOM 4353 C CA . VAL A 1 638 ? 133.522 133.086 125.691 1.00 33.65 638 VAL A CA 1
ATOM 4354 C C . VAL A 1 638 ? 135.012 133.407 125.593 1.00 38.71 638 VAL A C 1
ATOM 4355 O O . VAL A 1 638 ? 135.646 133.723 126.597 1.00 45.79 638 VAL A O 1
ATOM 4359 N N . TYR A 1 639 ? 135.579 133.332 124.391 1.00 42.17 639 TYR A N 1
ATOM 4360 C CA . TYR A 1 639 ? 136.988 133.609 124.165 1.00 43.76 639 TYR A CA 1
ATOM 4361 C C . TYR A 1 639 ? 137.129 134.526 122.960 1.00 45.15 639 TYR A C 1
ATOM 4362 O O . TYR A 1 639 ? 136.216 134.656 122.142 1.00 47.06 639 TYR A O 1
ATOM 4371 N N . ASP A 1 640 ? 138.292 135.160 122.854 1.00 49.40 640 ASP A N 1
ATOM 4372 C CA . ASP A 1 640 ? 138.595 136.006 121.704 1.00 48.40 640 ASP A CA 1
ATOM 4373 C C . ASP A 1 640 ? 138.679 135.114 120.474 1.00 49.74 640 ASP A C 1
ATOM 4374 O O . ASP A 1 640 ? 139.673 134.417 120.261 1.00 50.62 640 ASP A O 1
ATOM 4379 N N . ARG A 1 641 ? 137.633 135.138 119.653 1.00 49.98 641 ARG A N 1
ATOM 4380 C CA . ARG A 1 641 ? 137.513 134.216 118.529 1.00 44.66 641 ARG A CA 1
ATOM 4381 C C . ARG A 1 641 ? 138.399 134.698 117.388 1.00 42.64 641 ARG A C 1
ATOM 4382 O O . ARG A 1 641 ? 138.074 135.677 116.708 1.00 45.17 641 ARG A O 1
ATOM 4390 N N . ALA A 1 642 ? 139.517 134.011 117.179 1.00 51.44 642 ALA A N 1
ATOM 4391 C CA . ALA A 1 642 ? 140.417 134.288 116.070 1.00 54.94 642 ALA A CA 1
ATOM 4392 C C . ALA A 1 642 ? 140.238 133.225 114.994 1.00 55.64 642 ALA A C 1
ATOM 4393 O O . ALA A 1 642 ? 140.134 132.033 115.295 1.00 52.43 642 ALA A O 1
ATOM 4395 N N . SER A 1 643 ? 140.196 133.667 113.739 1.00 55.13 643 SER A N 1
ATOM 4396 C CA . SER A 1 643 ? 139.972 132.748 112.630 1.00 55.37 643 SER A CA 1
ATOM 4397 C C . SER A 1 643 ? 141.032 131.655 112.621 1.00 56.32 643 SER A C 1
ATOM 4398 O O . SER A 1 643 ? 142.230 131.930 112.741 1.00 57.30 643 SER A O 1
ATOM 4401 N N . GLY A 1 644 ? 140.586 130.408 112.478 1.00 56.68 644 GLY A N 1
ATOM 4402 C CA . GLY A 1 644 ? 141.479 129.270 112.455 1.00 56.52 644 GLY A CA 1
ATOM 4403 C C . GLY A 1 644 ? 141.893 128.748 113.813 1.00 56.48 644 GLY A C 1
ATOM 4404 O O . GLY A 1 644 ? 142.613 127.744 113.877 1.00 55.92 644 GLY A O 1
ATOM 4405 N N . SER A 1 645 ? 141.464 129.387 114.897 1.00 55.79 645 SER A N 1
ATOM 4406 C CA . SER A 1 645 ? 141.820 128.960 116.240 1.00 54.57 645 SER A CA 1
ATOM 4407 C C . SER A 1 645 ? 140.766 128.005 116.796 1.00 52.18 645 SER A C 1
ATOM 4408 O O . SER A 1 645 ? 139.698 127.802 116.213 1.00 49.99 645 SER A O 1
ATOM 4411 N N . LEU A 1 646 ? 141.083 127.412 117.945 1.00 52.77 646 LEU A N 1
ATOM 4412 C CA . LEU A 1 646 ? 140.188 126.489 118.627 1.00 52.32 646 LEU A CA 1
ATOM 4413 C C . LEU A 1 646 ? 139.420 127.153 119.762 1.00 53.14 646 LEU A C 1
ATOM 4414 O O . LEU A 1 646 ? 138.739 126.460 120.525 1.00 48.72 646 LEU A O 1
ATOM 4419 N N . CYS A 1 647 ? 139.509 128.478 119.888 1.00 57.15 647 CYS A N 1
ATOM 4420 C CA . CYS A 1 647 ? 138.893 129.168 121.015 1.00 58.20 647 CYS A CA 1
ATOM 4421 C C . CYS A 1 647 ? 137.376 129.031 121.028 1.00 53.76 647 CYS A C 1
ATOM 4422 O O . CYS A 1 647 ? 136.752 129.276 122.065 1.00 49.63 647 CYS A O 1
ATOM 4425 N N . GLY A 1 648 ? 136.768 128.648 119.905 1.00 47.95 648 GLY A N 1
ATOM 4426 C CA . GLY A 1 648 ? 135.322 128.526 119.866 1.00 48.56 648 GLY A CA 1
ATOM 4427 C C . GLY A 1 648 ? 134.784 127.451 120.787 1.00 48.21 648 GLY A C 1
ATOM 4428 O O . GLY A 1 648 ? 133.706 127.611 121.366 1.00 50.30 648 GLY A O 1
ATOM 4429 N N . ALA A 1 649 ? 135.517 126.351 120.940 1.00 39.24 649 ALA A N 1
ATOM 4430 C CA . ALA A 1 649 ? 135.064 125.204 121.714 1.00 40.40 649 ALA A CA 1
ATOM 4431 C C . ALA A 1 649 ? 135.592 125.203 123.143 1.00 44.64 649 ALA A C 1
ATOM 4432 O O . ALA A 1 649 ? 135.385 124.224 123.867 1.00 41.60 649 ALA A O 1
ATOM 4434 N N . CYS A 1 650 ? 136.261 126.272 123.568 1.00 48.91 650 CYS A N 1
ATOM 4435 C CA . CYS A 1 650 ? 136.877 126.327 124.886 1.00 39.73 650 CYS A CA 1
ATOM 4436 C C . CYS A 1 650 ? 135.925 126.959 125.893 1.00 44.68 650 CYS A C 1
ATOM 4437 O O . CYS A 1 650 ? 135.398 128.051 125.659 1.00 49.87 650 CYS A O 1
ATOM 4440 N N . THR A 1 651 ? 135.711 126.270 127.011 1.00 42.97 651 THR A N 1
ATOM 4441 C CA . THR A 1 651 ? 134.915 126.809 128.100 1.00 44.54 651 THR A CA 1
ATOM 4442 C C . THR A 1 651 ? 135.730 127.833 128.890 1.00 41.04 651 THR A C 1
ATOM 4443 O O . THR A 1 651 ? 136.956 127.906 128.787 1.00 44.58 651 THR A O 1
ATOM 4447 N N . GLU A 1 652 ? 135.028 128.627 129.701 1.00 42.15 652 GLU A N 1
ATOM 4448 C CA . GLU A 1 652 ? 135.661 129.757 130.373 1.00 44.28 652 GLU A CA 1
ATOM 4449 C C . GLU A 1 652 ? 136.843 129.345 131.240 1.00 51.09 652 GLU A C 1
ATOM 4450 O O . GLU A 1 652 ? 137.741 130.163 131.467 1.00 51.69 652 GLU A O 1
ATOM 4456 N N . ASP A 1 653 ? 136.871 128.106 131.727 1.00 53.43 653 ASP A N 1
ATOM 4457 C CA . ASP A 1 653 ? 137.929 127.640 132.612 1.00 48.01 653 ASP A CA 1
ATOM 4458 C C . ASP A 1 653 ? 139.017 126.871 131.874 1.00 44.07 653 ASP A C 1
ATOM 4459 O O . ASP A 1 653 ? 139.867 126.249 132.519 1.00 48.92 653 ASP A O 1
ATOM 4464 N N . GLY A 1 654 ? 139.015 126.899 130.542 1.00 37.45 654 GLY A N 1
ATOM 4465 C CA . GLY A 1 654 ? 140.016 126.222 129.748 1.00 40.67 654 GLY A CA 1
ATOM 4466 C C . GLY A 1 654 ? 139.594 124.871 129.213 1.00 42.64 654 GLY A C 1
ATOM 4467 O O . GLY A 1 654 ? 140.307 124.310 128.371 1.00 49.13 654 GLY A O 1
ATOM 4468 N N . THR A 1 655 ? 138.466 124.333 129.672 1.00 36.51 655 THR A N 1
ATOM 4469 C CA . THR A 1 655 ? 137.986 123.054 129.171 1.00 34.82 655 THR A CA 1
ATOM 4470 C C . THR A 1 655 ? 137.893 123.087 127.651 1.00 42.02 655 THR A C 1
ATOM 4471 O O . THR A 1 655 ? 137.837 124.154 127.035 1.00 44.27 655 THR A O 1
ATOM 4475 N N . PHE A 1 656 ? 137.891 121.903 127.041 1.00 45.41 656 PHE A N 1
ATOM 4476 C CA . PHE A 1 656 ? 137.831 121.764 125.589 1.00 40.96 656 PHE A CA 1
ATOM 4477 C C . PHE A 1 656 ? 136.810 120.688 125.247 1.00 37.05 656 PHE A C 1
ATOM 4478 O O . PHE A 1 656 ? 137.055 119.500 125.481 1.00 38.19 656 PHE A O 1
ATOM 4486 N N . ARG A 1 657 ? 135.675 121.100 124.693 1.00 35.09 657 ARG A N 1
ATOM 4487 C CA . ARG A 1 657 ? 134.610 120.188 124.300 1.00 36.11 657 ARG A CA 1
ATOM 4488 C C . ARG A 1 657 ? 134.654 119.988 122.793 1.00 38.80 657 ARG A C 1
ATOM 4489 O O . ARG A 1 657 ? 134.612 120.961 122.034 1.00 43.59 657 ARG A O 1
ATOM 4497 N N . GLN A 1 658 ? 134.737 118.732 122.360 1.00 34.85 658 GLN A N 1
ATOM 4498 C CA . GLN A 1 658 ? 134.797 118.443 120.935 1.00 31.15 658 GLN A CA 1
ATOM 4499 C C . GLN A 1 658 ? 133.965 117.210 120.628 1.00 28.85 658 GLN A C 1
ATOM 4500 O O . GLN A 1 658 ? 134.000 116.227 121.370 1.00 29.20 658 GLN A O 1
ATOM 4506 N N . TYR A 1 659 ? 133.225 117.267 119.526 1.00 24.50 659 TYR A N 1
ATOM 4507 C CA . TYR A 1 659 ? 132.404 116.150 119.098 1.00 25.59 659 TYR A CA 1
ATOM 4508 C C . TYR A 1 659 ? 133.226 115.217 118.212 1.00 26.44 659 TYR A C 1
ATOM 4509 O O . TYR A 1 659 ? 134.395 115.470 117.912 1.00 26.18 659 TYR A O 1
ATOM 4518 N N . VAL A 1 660 ? 132.605 114.116 117.787 1.00 28.32 660 VAL A N 1
ATOM 4519 C CA . VAL A 1 660 ? 133.304 113.139 116.962 1.00 15.62 660 VAL A CA 1
ATOM 4520 C C . VAL A 1 660 ? 133.784 113.805 115.683 1.00 23.11 660 VAL A C 1
ATOM 4521 O O . VAL A 1 660 ? 133.078 114.627 115.086 1.00 36.58 660 VAL A O 1
ATOM 4525 N N . HIS A 1 661 ? 134.999 113.456 115.260 1.00 28.73 661 HIS A N 1
ATOM 4526 C CA . HIS A 1 661 ? 135.560 113.956 114.012 1.00 26.83 661 HIS A CA 1
ATOM 4527 C C . HIS A 1 661 ? 135.609 112.900 112.918 1.00 25.86 661 HIS A C 1
ATOM 4528 O O . HIS A 1 661 ? 135.641 113.257 111.736 1.00 40.37 661 HIS A O 1
ATOM 4535 N N . THR A 1 662 ? 135.614 111.621 113.283 1.00 20.47 662 THR A N 1
ATOM 4536 C CA . THR A 1 662 ? 135.630 110.535 112.317 1.00 23.81 662 THR A CA 1
ATOM 4537 C C . THR A 1 662 ? 134.892 109.351 112.921 1.00 26.13 662 THR A C 1
ATOM 4538 O O . THR A 1 662 ? 134.767 109.234 114.142 1.00 41.36 662 THR A O 1
ATOM 4542 N N . ALA A 1 663 ? 134.400 108.472 112.054 1.00 25.38 663 ALA A N 1
ATOM 4543 C CA . ALA A 1 663 ? 133.652 107.310 112.506 1.00 26.24 663 ALA A CA 1
ATOM 4544 C C . ALA A 1 663 ? 133.911 106.150 111.560 1.00 28.52 663 ALA A C 1
ATOM 4545 O O . ALA A 1 663 ? 134.348 106.335 110.421 1.00 34.52 663 ALA A O 1
ATOM 4547 N N . SER A 1 664 ? 133.640 104.944 112.051 1.00 30.47 664 SER A N 1
ATOM 4548 C CA . SER A 1 664 ? 133.819 103.735 111.261 1.00 34.60 664 SER A CA 1
ATOM 4549 C C . SER A 1 664 ? 133.072 102.599 111.943 1.00 37.63 664 SER A C 1
ATOM 4550 O O . SER A 1 664 ? 132.705 102.687 113.116 1.00 46.77 664 SER A O 1
ATOM 4553 N N . SER A 1 665 ? 132.852 101.527 111.187 1.00 43.79 665 SER A N 1
ATOM 4554 C CA . SER A 1 665 ? 132.183 100.343 111.711 1.00 43.96 665 SER A CA 1
ATOM 4555 C C . SER A 1 665 ? 132.667 99.128 110.938 1.00 48.67 665 SER A C 1
ATOM 4556 O O . SER A 1 665 ? 132.670 99.138 109.703 1.00 53.09 665 SER A O 1
ATOM 4559 N N . ARG A 1 666 ? 133.069 98.085 111.664 1.00 72.00 666 ARG A N 1
ATOM 4560 C CA . ARG A 1 666 ? 133.578 96.874 111.036 1.00 74.47 666 ARG A CA 1
ATOM 4561 C C . ARG A 1 666 ? 132.487 96.051 110.364 1.00 75.01 666 ARG A C 1
ATOM 4562 O O . ARG A 1 666 ? 132.810 95.141 109.593 1.00 74.94 666 ARG A O 1
ATOM 4570 N N . ARG A 1 667 ? 131.217 96.342 110.631 1.00 80.00 667 ARG A N 1
ATOM 4571 C CA . ARG A 1 667 ? 130.141 95.705 109.894 1.00 80.56 667 ARG A CA 1
ATOM 4572 C C . ARG A 1 667 ? 130.120 96.224 108.458 1.00 80.43 667 ARG A C 1
ATOM 4573 O O . ARG A 1 667 ? 130.798 97.195 108.108 1.00 79.02 667 ARG A O 1
ATOM 4581 N N . VAL A 1 668 ? 129.333 95.556 107.615 1.00 87.65 668 VAL A N 1
ATOM 4582 C CA . VAL A 1 668 ? 129.253 95.948 106.213 1.00 87.53 668 VAL A CA 1
ATOM 4583 C C . VAL A 1 668 ? 128.842 97.411 106.135 1.00 87.98 668 VAL A C 1
ATOM 4584 O O . VAL A 1 668 ? 127.771 97.802 106.615 1.00 86.10 668 VAL A O 1
ATOM 4588 N N . CYS A 1 669 ? 129.704 98.233 105.542 1.00 98.59 669 CYS A N 1
ATOM 4589 C CA . CYS A 1 669 ? 129.445 99.664 105.405 1.00 98.89 669 CYS A CA 1
ATOM 4590 C C . CYS A 1 669 ? 128.418 99.858 104.299 1.00 97.25 669 CYS A C 1
ATOM 4591 O O . CYS A 1 669 ? 128.756 99.867 103.113 1.00 95.03 669 CYS A O 1
ATOM 4594 N N . ASP A 1 670 ? 127.154 100.009 104.686 1.00 98.97 670 ASP A N 1
ATOM 4595 C CA . ASP A 1 670 ? 126.093 100.186 103.705 1.00 99.43 670 ASP A CA 1
ATOM 4596 C C . ASP A 1 670 ? 126.388 101.393 102.825 1.00 99.11 670 ASP A C 1
ATOM 4597 O O . ASP A 1 670 ? 126.701 102.479 103.321 1.00 97.67 670 ASP A O 1
ATOM 4602 N N . SER A 1 671 ? 126.287 101.197 101.514 1.00 100.02 671 SER A N 1
ATOM 4603 C CA . SER A 1 671 ? 126.535 102.258 100.550 1.00 100.83 671 SER A CA 1
ATOM 4604 C C . SER A 1 671 ? 125.304 103.116 100.288 1.00 101.57 671 SER A C 1
ATOM 4605 O O . SER A 1 671 ? 125.400 104.102 99.549 1.00 102.74 671 SER A O 1
ATOM 4608 N N . SER A 1 672 ? 124.156 102.771 100.876 1.00 93.60 672 SER A N 1
ATOM 4609 C CA . SER A 1 672 ? 122.947 103.559 100.674 1.00 92.30 672 SER A CA 1
ATOM 4610 C C . SER A 1 672 ? 123.069 104.965 101.247 1.00 92.22 672 SER A C 1
ATOM 4611 O O . SER A 1 672 ? 122.297 105.847 100.858 1.00 91.76 672 SER A O 1
ATOM 4614 N N . GLY A 1 673 ? 124.016 105.193 102.155 1.00 79.95 673 GLY A N 1
ATOM 4615 C CA . GLY A 1 673 ? 124.189 106.488 102.774 1.00 78.02 673 GLY A CA 1
ATOM 4616 C C . GLY A 1 673 ? 123.346 106.724 104.006 1.00 77.11 673 GLY A C 1
ATOM 4617 O O . GLY A 1 673 ? 123.502 107.769 104.650 1.00 75.47 673 GLY A O 1
ATOM 4618 N N . TYR A 1 674 ? 122.465 105.793 104.360 1.00 69.35 674 TYR A N 1
ATOM 4619 C CA . TYR A 1 674 ? 121.621 105.915 105.538 1.00 67.33 674 TYR A CA 1
ATOM 4620 C C . TYR A 1 674 ? 122.254 105.157 106.697 1.00 68.38 674 TYR A C 1
ATOM 4621 O O . TYR A 1 674 ? 122.785 104.057 106.516 1.00 68.84 674 TYR A O 1
ATOM 4630 N N . TRP A 1 675 ? 122.196 105.752 107.887 1.00 57.30 675 TRP A N 1
ATOM 4631 C CA . TRP A 1 675 ? 122.778 105.152 109.086 1.00 50.38 675 TRP A CA 1
ATOM 4632 C C . TRP A 1 675 ? 124.269 104.890 108.896 1.00 51.80 675 TRP A C 1
ATOM 4633 O O . TRP A 1 675 ? 124.826 103.924 109.419 1.00 51.54 675 TRP A O 1
ATOM 4644 N N . THR A 1 676 ? 124.919 105.762 108.136 1.00 51.29 676 THR A N 1
ATOM 4645 C CA . THR A 1 676 ? 126.357 105.687 107.950 1.00 48.07 676 THR A CA 1
ATOM 4646 C C . THR A 1 676 ? 127.075 106.207 109.192 1.00 44.87 676 THR A C 1
ATOM 4647 O O . THR A 1 676 ? 126.509 106.977 109.970 1.00 49.51 676 THR A O 1
ATOM 4651 N N . PRO A 1 677 ? 128.329 105.799 109.406 1.00 33.14 677 PRO A N 1
ATOM 4652 C CA . PRO A 1 677 ? 129.059 106.312 110.575 1.00 35.93 677 PRO A CA 1
ATOM 4653 C C . PRO A 1 677 ? 129.123 107.827 110.627 1.00 32.66 677 PRO A C 1
ATOM 4654 O O . PRO A 1 677 ? 129.224 108.394 111.722 1.00 42.05 677 PRO A O 1
ATOM 4658 N N . GLU A 1 678 ? 129.066 108.505 109.480 1.00 33.77 678 GLU A N 1
ATOM 4659 C CA . GLU A 1 678 ? 129.036 109.962 109.492 1.00 35.96 678 GLU A CA 1
ATOM 4660 C C . GLU A 1 678 ? 127.800 110.501 110.198 1.00 37.25 678 GLU A C 1
ATOM 4661 O O . GLU A 1 678 ? 127.794 111.667 110.607 1.00 43.02 678 GLU A O 1
ATOM 4667 N N . GLU A 1 679 ? 126.752 109.686 110.347 1.00 34.05 679 GLU A N 1
ATOM 4668 C CA . GLU A 1 679 ? 125.583 110.104 111.110 1.00 37.04 679 GLU A CA 1
ATOM 4669 C C . GLU A 1 679 ? 125.869 110.202 112.601 1.00 43.70 679 GLU A C 1
ATOM 4670 O O . GLU A 1 679 ? 125.111 110.868 113.316 1.00 37.36 679 GLU A O 1
ATOM 4676 N N . ALA A 1 680 ? 126.931 109.556 113.084 1.00 39.27 680 ALA A N 1
ATOM 4677 C CA . ALA A 1 680 ? 127.378 109.678 114.466 1.00 20.96 680 ALA A CA 1
ATOM 4678 C C . ALA A 1 680 ? 128.524 110.673 114.603 1.00 14.92 680 ALA A C 1
ATOM 4679 O O . ALA A 1 680 ? 129.384 110.515 115.475 1.00 18.70 680 ALA A O 1
ATOM 4681 N N . VAL A 1 681 ? 128.551 111.693 113.752 1.00 24.50 681 VAL A N 1
ATOM 4682 C CA . VAL A 1 681 ? 129.608 112.694 113.742 1.00 26.23 681 VAL A CA 1
ATOM 4683 C C . VAL A 1 681 ? 128.987 114.054 114.018 1.00 31.59 681 VAL A C 1
ATOM 4684 O O . VAL A 1 681 ? 127.810 114.293 113.727 1.00 38.32 681 VAL A O 1
ATOM 4688 N N . GLY A 1 682 ? 129.785 114.947 114.597 1.00 22.75 682 GLY A N 1
ATOM 4689 C CA . GLY A 1 682 ? 129.343 116.291 114.879 1.00 24.84 682 GLY A CA 1
ATOM 4690 C C . GLY A 1 682 ? 128.340 116.335 116.013 1.00 27.50 682 GLY A C 1
ATOM 4691 O O . GLY A 1 682 ? 128.106 115.340 116.705 1.00 38.82 682 GLY A O 1
ATOM 4692 N N . PRO A 1 683 ? 127.720 117.493 116.221 1.00 22.89 683 PRO A N 1
ATOM 4693 C CA . PRO A 1 683 ? 126.764 117.638 117.324 1.00 27.73 683 PRO A CA 1
ATOM 4694 C C . PRO A 1 683 ? 125.574 116.716 117.142 1.00 27.13 683 PRO A C 1
ATOM 4695 O O . PRO A 1 683 ? 125.294 116.262 116.022 1.00 25.74 683 PRO A O 1
ATOM 4699 N N . PRO A 1 684 ? 124.852 116.406 118.219 1.00 17.79 684 PRO A N 1
ATOM 4700 C CA . PRO A 1 684 ? 123.693 115.516 118.095 1.00 23.86 684 PRO A CA 1
ATOM 4701 C C . PRO A 1 684 ? 122.634 116.109 117.178 1.00 39.78 684 PRO A C 1
ATOM 4702 O O . PRO A 1 684 ? 122.460 117.327 117.096 1.00 39.67 684 PRO A O 1
ATOM 4706 N N . ASP A 1 685 ? 121.922 115.222 116.481 1.00 43.86 685 ASP A N 1
ATOM 4707 C CA . ASP A 1 685 ? 120.954 115.627 115.474 1.00 29.37 685 ASP A CA 1
ATOM 4708 C C . ASP A 1 685 ? 119.549 115.100 115.717 1.00 34.05 685 ASP A C 1
ATOM 4709 O O . ASP A 1 685 ? 118.600 115.671 115.169 1.00 47.85 685 ASP A O 1
ATOM 4714 N N . VAL A 1 686 ? 119.380 114.043 116.508 1.00 35.55 686 VAL A N 1
ATOM 4715 C CA . VAL A 1 686 ? 118.075 113.405 116.660 1.00 42.21 686 VAL A CA 1
ATOM 4716 C C . VAL A 1 686 ? 117.116 114.413 117.286 1.00 43.87 686 VAL A C 1
ATOM 4717 O O . VAL A 1 686 ? 117.287 114.815 118.440 1.00 42.18 686 VAL A O 1
ATOM 4721 N N . ASP A 1 687 ? 116.100 114.823 116.523 1.00 50.58 687 ASP A N 1
ATOM 4722 C CA . ASP A 1 687 ? 115.126 115.781 117.033 1.00 52.27 687 ASP A CA 1
ATOM 4723 C C . ASP A 1 687 ? 114.326 115.189 118.187 1.00 51.95 687 ASP A C 1
ATOM 4724 O O . ASP A 1 687 ? 114.110 115.848 119.211 1.00 48.64 687 ASP A O 1
ATOM 4729 N N . GLN A 1 688 ? 113.877 113.941 118.040 1.00 55.84 688 GLN A N 1
ATOM 4730 C CA . GLN A 1 688 ? 113.111 113.244 119.070 1.00 54.72 688 GLN A CA 1
ATOM 4731 C C . GLN A 1 688 ? 113.950 112.090 119.600 1.00 54.36 688 GLN A C 1
ATOM 4732 O O . GLN A 1 688 ? 113.970 111.003 119.002 1.00 53.40 688 GLN A O 1
ATOM 4738 N N . PRO A 1 689 ? 114.658 112.266 120.714 1.00 44.62 689 PRO A N 1
ATOM 4739 C CA . PRO A 1 689 ? 115.473 111.169 121.240 1.00 39.39 689 PRO A CA 1
ATOM 4740 C C . PRO A 1 689 ? 114.632 109.973 121.655 1.00 40.64 689 PRO A C 1
ATOM 4741 O O . PRO A 1 689 ? 113.463 110.097 122.027 1.00 46.11 689 PRO A O 1
ATOM 4745 N N . CYS A 1 690 ? 115.254 108.801 121.562 1.00 47.17 690 CYS A N 1
ATOM 4746 C CA . CYS A 1 690 ? 114.776 107.532 122.096 1.00 49.25 690 CYS A CA 1
ATOM 4747 C C . CYS A 1 690 ? 113.687 106.935 121.208 1.00 46.73 690 CYS A C 1
ATOM 4748 O O . CYS A 1 690 ? 113.001 105.986 121.599 1.00 48.71 690 CYS A O 1
ATOM 4751 N N . GLU A 1 691 ? 113.536 107.457 119.991 1.00 55.09 691 GLU A N 1
ATOM 4752 C CA . GLU A 1 691 ? 112.704 106.864 118.958 1.00 59.09 691 GLU A CA 1
ATOM 4753 C C . GLU A 1 691 ? 113.536 106.646 117.699 1.00 58.72 691 GLU A C 1
ATOM 4754 O O . GLU A 1 691 ? 114.530 107.347 117.482 1.00 58.28 691 GLU A O 1
ATOM 4760 N N . PRO A 1 692 ? 113.164 105.685 116.854 1.00 57.94 692 PRO A N 1
ATOM 4761 C CA . PRO A 1 692 ? 113.958 105.428 115.647 1.00 55.38 692 PRO A CA 1
ATOM 4762 C C . PRO A 1 692 ? 114.110 106.687 114.807 1.00 56.53 692 PRO A C 1
ATOM 4763 O O . PRO A 1 692 ? 113.162 107.454 114.626 1.00 60.43 692 PRO A O 1
ATOM 4767 N N . SER A 1 693 ? 115.320 106.893 114.292 1.00 48.78 693 SER A N 1
ATOM 4768 C CA . SER A 1 693 ? 115.637 108.099 113.543 1.00 53.54 693 SER A CA 1
ATOM 4769 C C . SER A 1 693 ? 116.667 107.770 112.474 1.00 51.06 693 SER A C 1
ATOM 4770 O O . SER A 1 693 ? 117.388 106.773 112.562 1.00 51.63 693 SER A O 1
ATOM 4773 N N . LEU A 1 694 ? 116.728 108.630 111.458 1.00 53.93 694 LEU A N 1
ATOM 4774 C CA . LEU A 1 694 ? 117.659 108.480 110.349 1.00 53.98 694 LEU A CA 1
ATOM 4775 C C . LEU A 1 694 ? 118.900 109.349 110.506 1.00 49.56 694 LEU A C 1
ATOM 4776 O O . LEU A 1 694 ? 119.712 109.424 109.579 1.00 52.07 694 LEU A O 1
ATOM 4781 N N . GLN A 1 695 ? 119.064 110.007 111.654 1.00 40.64 695 GLN A N 1
ATOM 4782 C CA . GLN A 1 695 ? 120.180 110.914 111.892 1.00 43.83 695 GLN A CA 1
ATOM 4783 C C . GLN A 1 695 ? 121.217 110.318 112.840 1.00 48.76 695 GLN A C 1
ATOM 4784 O O . GLN A 1 695 ? 122.049 111.051 113.387 1.00 46.99 695 GLN A O 1
ATOM 4790 N N . ALA A 1 696 ? 121.188 109.003 113.041 1.00 42.74 696 ALA A N 1
ATOM 4791 C CA . ALA A 1 696 ? 122.095 108.328 113.954 1.00 37.32 696 ALA A CA 1
ATOM 4792 C C . ALA A 1 696 ? 122.651 107.073 113.298 1.00 35.06 696 ALA A C 1
ATOM 4793 O O . ALA A 1 696 ? 121.983 106.429 112.486 1.00 46.82 696 ALA A O 1
ATOM 4795 N N . TRP A 1 697 ? 123.885 106.733 113.662 1.00 30.23 697 TRP A N 1
ATOM 4796 C CA . TRP A 1 697 ? 124.510 105.519 113.157 1.00 32.47 697 TRP A CA 1
ATOM 4797 C C . TRP A 1 697 ? 123.774 104.288 113.670 1.00 32.56 697 TRP A C 1
ATOM 4798 O O . TRP A 1 697 ? 123.253 104.278 114.787 1.00 37.88 697 TRP A O 1
ATOM 4809 N N . SER A 1 698 ? 123.726 103.243 112.844 1.00 45.60 698 SER A N 1
ATOM 4810 C CA . SER A 1 698 ? 123.075 101.999 113.239 1.00 46.11 698 SER A CA 1
ATOM 4811 C C . SER A 1 698 ? 123.548 100.849 112.354 1.00 50.11 698 SER A C 1
ATOM 4812 O O . SER A 1 698 ? 123.520 100.970 111.123 1.00 55.15 698 SER A O 1
ATOM 4815 N N . PRO A 1 699 ? 123.997 99.721 112.929 1.00 57.31 699 PRO A N 1
ATOM 4816 C CA . PRO A 1 699 ? 124.461 98.608 112.087 1.00 64.61 699 PRO A CA 1
ATOM 4817 C C . PRO A 1 699 ? 123.347 97.894 111.337 1.00 67.73 699 PRO A C 1
ATOM 4818 O O . PRO A 1 699 ? 123.420 97.705 110.118 1.00 68.63 699 PRO A O 1
ATOM 4822 N N . GLU A 1 700 ? 122.304 97.494 112.069 1.00 76.79 700 GLU A N 1
ATOM 4823 C CA . GLU A 1 700 ? 121.373 96.492 111.559 1.00 76.26 700 GLU A CA 1
ATOM 4824 C C . GLU A 1 700 ? 120.508 97.015 110.422 1.00 75.12 700 GLU A C 1
ATOM 4825 O O . GLU A 1 700 ? 120.217 96.269 109.481 1.00 78.23 700 GLU A O 1
ATOM 4831 N N . VAL A 1 701 ? 120.080 98.272 110.484 1.00 71.90 701 VAL A N 1
ATOM 4832 C CA . VAL A 1 701 ? 118.948 98.712 109.675 1.00 77.10 701 VAL A CA 1
ATOM 4833 C C . VAL A 1 701 ? 119.305 98.642 108.196 1.00 80.01 701 VAL A C 1
ATOM 4834 O O . VAL A 1 701 ? 120.112 99.434 107.696 1.00 80.56 701 VAL A O 1
ATOM 4838 N N . HIS A 1 702 ? 118.702 97.684 107.492 1.00 94.66 702 HIS A N 1
ATOM 4839 C CA . HIS A 1 702 ? 118.814 97.557 106.044 1.00 94.08 702 HIS A CA 1
ATOM 4840 C C . HIS A 1 702 ? 117.409 97.596 105.465 1.00 97.96 702 HIS A C 1
ATOM 4841 O O . HIS A 1 702 ? 116.564 96.770 105.826 1.00 98.24 702 HIS A O 1
ATOM 4848 N N . LEU A 1 703 ? 117.159 98.555 104.571 1.00 111.67 703 LEU A N 1
ATOM 4849 C CA . LEU A 1 703 ? 115.795 98.806 104.117 1.00 110.49 703 LEU A CA 1
ATOM 4850 C C . LEU A 1 703 ? 115.312 97.736 103.144 1.00 109.59 703 LEU A C 1
ATOM 4851 O O . LEU A 1 703 ? 114.164 97.285 103.233 1.00 109.57 703 LEU A O 1
ATOM 4856 N N . TYR A 1 704 ? 116.164 97.316 102.212 1.00 120.17 704 TYR A N 1
ATOM 4857 C CA . TYR A 1 704 ? 115.745 96.485 101.091 1.00 121.75 704 TYR A CA 1
ATOM 4858 C C . TYR A 1 704 ? 116.049 95.005 101.292 1.00 122.02 704 TYR A C 1
ATOM 4859 O O . TYR A 1 704 ? 116.012 94.241 100.322 1.00 121.85 704 TYR A O 1
ATOM 4868 N N . HIS A 1 705 ? 116.347 94.581 102.520 1.00 121.87 705 HIS A N 1
ATOM 4869 C CA . HIS A 1 705 ? 116.602 93.174 102.835 1.00 122.69 705 HIS A CA 1
ATOM 4870 C C . HIS A 1 705 ? 115.808 92.827 104.091 1.00 122.40 705 HIS A C 1
ATOM 4871 O O . HIS A 1 705 ? 116.305 92.967 105.212 1.00 121.92 705 HIS A O 1
ATOM 4878 N N . MET A 1 706 ? 114.568 92.371 103.898 1.00 118.25 706 MET A N 1
ATOM 4879 C CA . MET A 1 706 ? 113.718 92.013 105.029 1.00 118.32 706 MET A CA 1
ATOM 4880 C C . MET A 1 706 ? 114.003 90.595 105.508 1.00 118.23 706 MET A C 1
ATOM 4881 O O . MET A 1 706 ? 114.176 90.360 106.709 1.00 117.67 706 MET A O 1
ATOM 4886 N N . ASN A 1 707 ? 114.051 89.635 104.582 1.00 118.82 707 ASN A N 1
ATOM 4887 C CA . ASN A 1 707 ? 114.336 88.256 104.966 1.00 119.41 707 ASN A CA 1
ATOM 4888 C C . ASN A 1 707 ? 115.719 88.137 105.592 1.00 118.62 707 ASN A C 1
ATOM 4889 O O . ASN A 1 707 ? 115.905 87.411 106.576 1.00 116.86 707 ASN A O 1
ATOM 4894 N N . MET A 1 708 ? 116.703 88.844 105.035 1.00 116.16 708 MET A N 1
ATOM 4895 C CA . MET A 1 708 ? 118.079 88.797 105.528 1.00 114.39 708 MET A CA 1
ATOM 4896 C C . MET A 1 708 ? 118.219 89.780 106.688 1.00 114.40 708 MET A C 1
ATOM 4897 O O . MET A 1 708 ? 118.693 90.910 106.543 1.00 114.39 708 MET A O 1
ATOM 4902 N N . THR A 1 709 ? 117.790 89.331 107.868 1.00 112.07 709 THR A N 1
ATOM 4903 C CA . THR A 1 709 ? 117.948 90.102 109.101 1.00 112.05 709 THR A CA 1
ATOM 4904 C C . THR A 1 709 ? 119.342 89.821 109.654 1.00 110.98 709 THR A C 1
ATOM 4905 O O . THR A 1 709 ? 119.559 88.926 110.475 1.00 109.39 709 THR A O 1
ATOM 4909 N N . VAL A 1 710 ? 120.306 90.607 109.186 1.00 99.62 710 VAL A N 1
ATOM 4910 C CA . VAL A 1 710 ? 121.701 90.359 109.564 1.00 97.14 710 VAL A CA 1
ATOM 4911 C C . VAL A 1 710 ? 121.880 90.663 111.048 1.00 99.75 710 VAL A C 1
ATOM 4912 O O . VAL A 1 710 ? 121.632 91.806 111.479 1.00 99.26 710 VAL A O 1
ATOM 4916 N N . PRO A 1 711 ? 122.307 89.699 111.874 1.00 99.26 711 PRO A N 1
ATOM 4917 C CA . PRO A 1 711 ? 122.562 90.007 113.286 1.00 95.74 711 PRO A CA 1
ATOM 4918 C C . PRO A 1 711 ? 123.980 90.501 113.520 1.00 93.88 711 PRO A C 1
ATOM 4919 O O . PRO A 1 711 ? 124.821 90.440 112.618 1.00 92.83 711 PRO A O 1
ATOM 4923 N N . CYS A 1 712 ? 124.256 90.990 114.727 1.00 84.60 712 CYS A N 1
ATOM 4924 C CA . CYS A 1 712 ? 125.613 91.435 115.017 1.00 85.09 712 CYS A CA 1
ATOM 4925 C C . CYS A 1 712 ? 126.549 90.232 115.117 1.00 84.00 712 CYS A C 1
ATOM 4926 O O . CYS A 1 712 ? 126.127 89.153 115.546 1.00 86.53 712 CYS A O 1
ATOM 4929 N N . PRO A 1 713 ? 127.816 90.372 114.733 1.00 71.15 713 PRO A 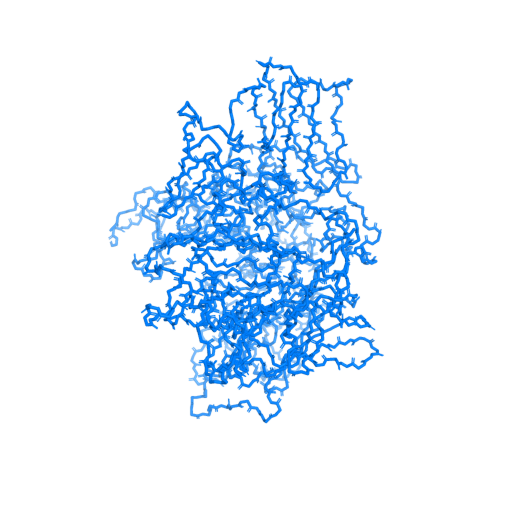N 1
ATOM 4930 C CA . PRO A 1 713 ? 128.739 89.234 114.816 1.00 70.87 713 PRO A CA 1
ATOM 4931 C C . PRO A 1 713 ? 128.989 88.828 116.260 1.00 69.83 713 PRO A C 1
ATOM 4932 O O . PRO A 1 713 ? 128.491 89.436 117.210 1.00 71.35 713 PRO A O 1
ATOM 4936 N N . THR A 1 714 ? 129.782 87.766 116.419 1.00 72.11 714 THR A N 1
ATOM 4937 C CA . THR A 1 714 ? 130.141 87.313 117.759 1.00 72.37 714 THR A CA 1
ATOM 4938 C C . THR A 1 714 ? 130.914 88.389 118.510 1.00 74.89 714 THR A C 1
ATOM 4939 O O . THR A 1 714 ? 130.686 88.610 119.705 1.00 74.71 714 THR A O 1
ATOM 4943 N N . GLU A 1 715 ? 131.834 89.071 117.825 1.00 75.12 715 GLU A N 1
ATOM 4944 C CA . GLU A 1 715 ? 132.580 90.161 118.440 1.00 76.38 715 GLU A CA 1
ATOM 4945 C C . GLU A 1 715 ? 131.702 91.361 118.768 1.00 74.55 715 GLU A C 1
ATOM 4946 O O . GLU A 1 715 ? 132.144 92.246 119.508 1.00 72.63 715 GLU A O 1
ATOM 4952 N N . GLY A 1 716 ? 130.482 91.414 118.240 1.00 68.80 716 GLY A N 1
ATOM 4953 C CA . GLY A 1 716 ? 129.592 92.527 118.502 1.00 66.64 716 GLY A CA 1
ATOM 4954 C C . GLY A 1 716 ? 129.830 93.686 117.559 1.00 64.92 716 GLY A C 1
ATOM 4955 O O . GLY A 1 716 ? 130.971 93.953 117.170 1.00 65.40 716 GLY A O 1
ATOM 4956 N N . CYS A 1 717 ? 128.762 94.383 117.183 1.00 57.63 717 CYS A N 1
ATOM 4957 C CA . CYS A 1 717 ? 128.893 95.512 116.273 1.00 56.08 717 CYS A CA 1
ATOM 4958 C C . CYS A 1 717 ? 129.631 96.650 116.967 1.00 54.84 717 CYS A C 1
ATOM 4959 O O . CYS A 1 717 ? 129.295 97.027 118.092 1.00 58.31 717 CYS A O 1
ATOM 4962 N N . SER A 1 718 ? 130.636 97.201 116.295 1.00 48.48 718 SER A N 1
ATOM 4963 C CA . SER A 1 718 ? 131.514 98.194 116.892 1.00 47.24 718 SER A CA 1
ATOM 4964 C C . SER A 1 718 ? 131.428 99.509 116.132 1.00 41.27 718 SER A C 1
ATOM 4965 O O . SER A 1 718 ? 131.303 99.532 114.904 1.00 48.86 718 SER A O 1
ATOM 4968 N N . LEU A 1 719 ? 131.492 100.607 116.883 1.00 27.45 719 LEU A N 1
ATOM 4969 C CA . LEU A 1 719 ? 131.567 101.950 116.319 1.00 24.94 719 LEU A CA 1
ATOM 4970 C C . LEU A 1 719 ? 132.782 102.641 116.914 1.00 27.37 719 LEU A C 1
ATOM 4971 O O . LEU A 1 719 ? 132.875 102.786 118.136 1.00 38.87 719 LEU A O 1
ATOM 4976 N N . GLU A 1 720 ? 133.700 103.074 116.058 1.00 29.65 720 GLU A N 1
ATOM 4977 C CA . GLU A 1 720 ? 134.977 103.647 116.481 1.00 31.70 720 GLU A CA 1
ATOM 4978 C C . GLU A 1 720 ? 134.945 105.146 116.190 1.00 36.37 720 GLU A C 1
ATOM 4979 O O . GLU A 1 720 ? 135.282 105.587 115.090 1.00 49.54 720 GLU A O 1
ATOM 4985 N N . LEU A 1 721 ? 134.551 105.928 117.190 1.00 22.59 721 LEU A N 1
ATOM 4986 C CA . LEU A 1 721 ? 134.470 107.375 117.046 1.00 16.68 721 LEU A CA 1
ATOM 4987 C C . LEU A 1 721 ? 135.820 107.991 117.388 1.00 18.59 721 LEU A C 1
ATOM 4988 O O . LEU A 1 721 ? 136.314 107.830 118.508 1.00 34.20 721 LEU A O 1
ATOM 4993 N N . LEU A 1 722 ? 136.411 108.693 116.427 1.00 16.87 722 LEU A N 1
ATOM 4994 C CA . LEU A 1 722 ? 137.704 109.340 116.601 1.00 19.33 722 LEU A CA 1
ATOM 4995 C C . LEU A 1 722 ? 137.518 110.841 116.762 1.00 25.97 722 LEU A C 1
ATOM 4996 O O . LEU A 1 722 ? 136.801 111.476 115.983 1.00 30.54 722 LEU A O 1
ATOM 5001 N N . PHE A 1 723 ? 138.171 111.405 117.772 1.00 25.94 723 PHE A N 1
ATOM 5002 C CA . PHE A 1 723 ? 138.116 112.831 118.051 1.00 21.87 723 PHE A CA 1
ATOM 5003 C C . PHE A 1 723 ? 139.377 113.497 117.519 1.00 26.01 723 PHE A C 1
ATOM 5004 O O . PHE A 1 723 ? 140.480 112.958 117.651 1.00 26.53 723 PHE A O 1
ATOM 5012 N N . GLN A 1 724 ? 139.205 114.674 116.913 1.00 34.07 724 GLN A N 1
ATOM 5013 C CA . GLN A 1 724 ? 140.288 115.278 116.144 1.00 36.03 724 GLN A CA 1
ATOM 5014 C C . GLN A 1 724 ? 141.517 115.537 117.005 1.00 39.13 724 GLN A C 1
ATOM 5015 O O . GLN A 1 724 ? 142.639 115.193 116.614 1.00 43.80 724 GLN A O 1
ATOM 5021 N N . HIS A 1 725 ? 141.331 116.140 118.177 1.00 41.78 725 HIS A N 1
ATOM 5022 C CA . HIS A 1 725 ? 142.446 116.596 118.996 1.00 44.58 725 HIS A CA 1
ATOM 5023 C C . HIS A 1 725 ? 142.585 115.715 120.228 1.00 44.85 725 HIS A C 1
ATOM 5024 O O . HIS A 1 725 ? 141.649 115.659 121.040 1.00 46.23 725 HIS A O 1
ATOM 5031 N N . PRO A 1 726 ? 143.704 115.012 120.419 1.00 45.24 726 PRO A N 1
ATOM 5032 C CA . PRO A 1 726 ? 143.891 114.255 121.665 1.00 45.51 726 PRO A CA 1
ATOM 5033 C C . PRO A 1 726 ? 144.043 115.199 122.851 1.00 51.02 726 PRO A C 1
ATOM 5034 O O . PRO A 1 726 ? 144.731 116.218 122.767 1.00 52.73 726 PRO A O 1
ATOM 5038 N N . VAL A 1 727 ? 143.392 114.849 123.961 1.00 48.95 727 VAL A N 1
ATOM 5039 C CA . VAL A 1 727 ? 143.416 115.649 125.178 1.00 45.45 727 VAL A CA 1
ATOM 5040 C C . VAL A 1 727 ? 143.218 114.722 126.368 1.00 46.68 727 VAL A C 1
ATOM 5041 O O . VAL A 1 727 ? 142.652 113.633 126.251 1.00 48.58 727 VAL A O 1
ATOM 5045 N N . GLN A 1 728 ? 143.685 115.174 127.531 1.00 50.19 728 GLN A N 1
ATOM 5046 C CA . GLN A 1 728 ? 143.499 114.409 128.756 1.00 49.67 728 GLN A CA 1
ATOM 5047 C C . GLN A 1 728 ? 142.031 114.466 129.150 1.00 45.92 728 GLN A C 1
ATOM 5048 O O . GLN A 1 728 ? 141.598 115.396 129.837 1.00 48.66 728 GLN A O 1
ATOM 5054 N N . ALA A 1 729 ? 141.264 113.469 128.719 1.00 43.68 729 ALA A N 1
ATOM 5055 C CA . ALA A 1 729 ? 139.814 113.550 128.799 1.00 44.19 729 ALA A CA 1
ATOM 5056 C C . ALA A 1 729 ? 139.345 113.733 130.234 1.00 41.74 729 ALA A C 1
ATOM 5057 O O . ALA A 1 729 ? 139.833 113.078 131.158 1.00 40.64 729 ALA A O 1
ATOM 5059 N N . ASP A 1 730 ? 138.388 114.640 130.412 1.00 46.53 730 ASP A N 1
ATOM 5060 C CA . ASP A 1 730 ? 137.673 114.809 131.668 1.00 48.61 730 ASP A CA 1
ATOM 5061 C C . ASP A 1 730 ? 136.392 113.987 131.669 1.00 47.91 730 ASP A C 1
ATOM 5062 O O . ASP A 1 730 ? 136.078 113.324 132.662 1.00 47.40 730 ASP A O 1
ATOM 5067 N N . THR A 1 731 ? 135.654 114.003 130.561 1.00 43.33 731 THR A N 1
ATOM 5068 C CA . THR A 1 731 ? 134.395 113.277 130.482 1.00 43.41 731 THR A CA 1
ATOM 5069 C C . THR A 1 731 ? 134.138 112.860 129.041 1.00 43.50 731 THR A C 1
ATOM 5070 O O . THR A 1 731 ? 134.631 113.478 128.095 1.00 43.87 731 THR A O 1
ATOM 5074 N N . LEU A 1 732 ? 133.352 111.797 128.887 1.00 36.60 732 LEU A N 1
ATOM 5075 C CA . LEU A 1 732 ? 132.888 111.338 127.585 1.00 31.78 732 LEU A CA 1
ATOM 5076 C C . LEU A 1 732 ? 131.381 111.163 127.655 1.00 36.97 732 LEU A C 1
ATOM 5077 O O . LEU A 1 732 ? 130.850 110.738 128.685 1.00 42.57 732 LEU A O 1
ATOM 5082 N N . THR A 1 733 ? 130.694 111.504 126.569 1.00 37.47 733 THR A N 1
ATOM 5083 C CA . THR A 1 733 ? 129.241 111.475 126.515 1.00 31.80 733 THR A CA 1
ATOM 5084 C C . THR A 1 733 ? 128.798 110.818 125.217 1.00 30.25 733 THR A C 1
ATOM 5085 O O . THR A 1 733 ? 129.209 111.242 124.133 1.00 34.60 733 THR A O 1
ATOM 5089 N N . LEU A 1 734 ? 127.964 109.790 125.333 1.00 27.46 734 LEU A N 1
ATOM 5090 C CA . LEU A 1 734 ? 127.372 109.103 124.193 1.00 29.16 734 LEU A CA 1
ATOM 5091 C C . LEU A 1 734 ? 125.889 109.426 124.127 1.00 32.71 734 LEU A C 1
ATOM 5092 O O . LEU A 1 734 ? 125.175 109.289 125.127 1.00 39.98 734 LEU A O 1
ATOM 5097 N N . TRP A 1 735 ? 125.429 109.848 122.954 1.00 20.50 735 TRP A N 1
ATOM 5098 C CA . TRP A 1 735 ? 124.013 110.123 122.730 1.00 5.93 735 TRP A CA 1
ATOM 5099 C C . TRP A 1 735 ? 123.354 108.907 122.081 1.00 14.66 735 TRP A C 1
ATOM 5100 O O . TRP A 1 735 ? 122.999 108.900 120.904 1.00 40.28 735 TRP A O 1
ATOM 5111 N N . VAL A 1 736 ? 123.202 107.857 122.883 1.00 11.49 736 VAL A N 1
ATOM 5112 C CA . VAL A 1 736 ? 122.507 106.656 122.434 1.00 19.22 736 VAL A CA 1
ATOM 5113 C C . VAL A 1 736 ? 121.012 106.942 122.464 1.00 27.77 736 VAL A C 1
ATOM 5114 O O . VAL A 1 736 ? 120.380 106.879 123.524 1.00 39.78 736 VAL A O 1
ATOM 5118 N N . THR A 1 737 ? 120.436 107.253 121.303 1.00 29.75 737 THR A N 1
ATOM 5119 C CA . THR A 1 737 ? 119.065 107.733 121.214 1.00 21.16 737 THR A CA 1
ATOM 5120 C C . THR A 1 737 ? 118.082 106.656 120.769 1.00 22.01 737 THR A C 1
ATOM 5121 O O . THR A 1 737 ? 116.978 106.989 120.328 1.00 28.00 737 THR A O 1
ATOM 5125 N N . SER A 1 738 ? 118.459 105.383 120.849 1.00 31.15 738 SER A N 1
ATOM 5126 C CA . SER A 1 738 ? 117.513 104.300 120.598 1.00 33.54 738 SER A CA 1
ATOM 5127 C C . SER A 1 738 ? 118.198 102.971 120.873 1.00 40.61 738 SER A C 1
ATOM 5128 O O . SER A 1 738 ? 119.425 102.858 120.809 1.00 50.33 738 SER A O 1
ATOM 5131 N N . PHE A 1 739 ? 117.384 101.968 121.192 1.00 44.17 739 PHE A N 1
ATOM 5132 C CA . PHE A 1 739 ? 117.817 100.579 121.272 1.00 45.26 739 PHE A CA 1
ATOM 5133 C C . PHE A 1 739 ? 116.605 99.743 121.654 1.00 45.83 739 PHE A C 1
ATOM 5134 O O . PHE A 1 739 ? 115.614 100.262 122.175 1.00 54.23 739 PHE A O 1
ATOM 5142 N N . PHE A 1 740 ? 116.695 98.441 121.388 1.00 59.68 740 PHE A N 1
ATOM 5143 C CA . PHE A 1 740 ? 115.576 97.531 121.588 1.00 63.54 740 PHE A CA 1
ATOM 5144 C C . PHE A 1 740 ? 115.837 96.448 122.620 1.00 64.94 740 PHE A C 1
ATOM 5145 O O . PHE A 1 740 ? 114.895 96.011 123.283 1.00 63.58 740 PHE A O 1
ATOM 5153 N N . MET A 1 741 ? 117.081 96.001 122.774 1.00 70.27 741 MET A N 1
ATOM 5154 C CA . MET A 1 741 ? 117.371 94.918 123.703 1.00 72.75 741 MET A CA 1
ATOM 5155 C C . MET A 1 741 ? 117.031 95.341 125.125 1.00 76.00 741 MET A C 1
ATOM 5156 O O . MET A 1 741 ? 117.587 96.313 125.645 1.00 76.30 741 MET A O 1
ATOM 5161 N N . GLU A 1 742 ? 116.115 94.602 125.756 1.00 78.49 742 GLU A N 1
ATOM 5162 C CA . GLU A 1 742 ? 115.702 94.927 127.115 1.00 76.77 742 GLU A CA 1
ATOM 5163 C C . GLU A 1 742 ? 116.794 94.639 128.135 1.00 73.75 742 GLU A C 1
ATOM 5164 O O . GLU A 1 742 ? 116.714 95.130 129.266 1.00 73.16 74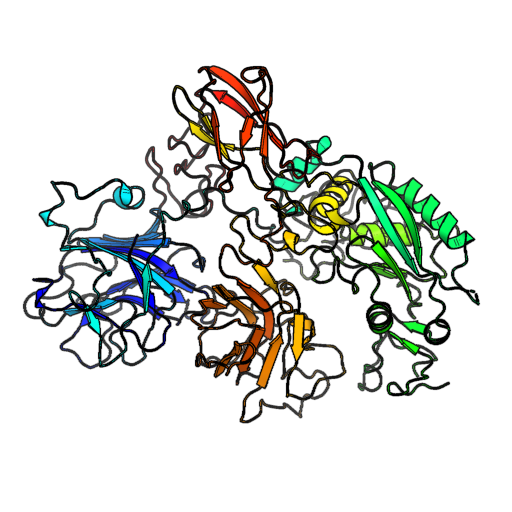2 GLU A O 1
ATOM 5170 N N . SER A 1 743 ? 117.806 93.858 127.766 1.00 74.84 743 SER A N 1
ATOM 5171 C CA . SER A 1 743 ? 118.891 93.560 128.684 1.00 77.40 743 SER A CA 1
ATOM 5172 C C . SER A 1 743 ? 119.757 94.797 128.907 1.00 77.51 743 SER A C 1
ATOM 5173 O O . SER A 1 743 ? 119.819 95.708 128.076 1.00 74.56 743 SER A O 1
ATOM 5176 N N . SER A 1 744 ? 120.433 94.819 130.056 1.00 70.20 744 SER A N 1
ATOM 5177 C CA . SER A 1 744 ? 121.312 95.929 130.398 1.00 67.31 744 SER A CA 1
ATOM 5178 C C . SER A 1 744 ? 122.577 95.959 129.551 1.00 63.10 744 SER A C 1
ATOM 5179 O O . SER A 1 744 ? 123.324 96.940 129.621 1.00 60.57 744 SER A O 1
ATOM 5182 N N . GLN A 1 745 ? 122.831 94.920 128.754 1.00 61.72 745 GLN A N 1
ATOM 5183 C CA . GLN A 1 745 ? 124.055 94.804 127.973 1.00 63.98 745 GLN A CA 1
ATOM 5184 C C . GLN A 1 745 ? 123.893 95.337 126.553 1.00 64.10 745 GLN A C 1
ATOM 5185 O O . GLN A 1 745 ? 124.523 94.824 125.623 1.00 62.28 745 GLN A O 1
ATOM 5191 N N . VAL A 1 746 ? 123.052 96.358 126.366 1.00 58.86 746 VAL A N 1
ATOM 5192 C CA . VAL A 1 746 ? 122.961 97.004 125.059 1.00 53.79 746 VAL A CA 1
ATOM 5193 C C . VAL A 1 746 ? 124.337 97.484 124.620 1.00 52.19 746 VAL A C 1
ATOM 5194 O O . VAL A 1 746 ? 124.740 97.293 123.466 1.00 53.88 746 VAL A O 1
ATOM 5198 N N . LEU A 1 747 ? 125.076 98.115 125.528 1.00 44.76 747 LEU A N 1
ATOM 5199 C CA . LEU A 1 747 ? 126.488 98.421 125.312 1.00 44.06 747 LEU A CA 1
ATOM 5200 C C . LEU A 1 747 ? 127.295 97.274 125.904 1.00 45.81 747 LEU A C 1
ATOM 5201 O O . LEU A 1 747 ? 127.582 97.253 127.103 1.00 51.27 747 LEU A O 1
ATOM 5206 N N . PHE A 1 748 ? 127.661 96.307 125.060 1.00 49.45 748 PHE A N 1
ATOM 5207 C CA . PHE A 1 748 ? 128.426 95.161 125.534 1.00 47.77 748 PHE A CA 1
ATOM 5208 C C . PHE A 1 748 ? 129.781 95.571 126.093 1.00 48.92 748 PHE A C 1
ATOM 5209 O O . PHE A 1 748 ? 130.347 94.842 126.914 1.00 53.29 748 PHE A O 1
ATOM 5217 N N . ASP A 1 749 ? 130.307 96.719 125.676 1.00 45.14 749 ASP A N 1
ATOM 5218 C CA . ASP A 1 749 ? 131.594 97.202 126.156 1.00 46.71 749 ASP A CA 1
ATOM 5219 C C . ASP A 1 749 ? 131.791 98.615 125.627 1.00 45.17 749 ASP A C 1
ATOM 5220 O O . ASP A 1 749 ? 131.147 99.027 124.659 1.00 49.26 749 ASP A O 1
ATOM 5225 N N . THR A 1 750 ? 132.689 99.352 126.279 1.00 41.37 750 THR A N 1
ATOM 5226 C CA . THR A 1 750 ? 133.052 100.706 125.858 1.00 36.87 750 THR A CA 1
ATOM 5227 C C . THR A 1 750 ? 134.565 100.824 125.998 1.00 36.26 750 THR A C 1
ATOM 5228 O O . THR A 1 750 ? 135.076 101.083 127.091 1.00 45.35 750 THR A O 1
ATOM 5232 N N . GLU A 1 751 ? 135.274 100.632 124.891 1.00 39.21 751 GLU A N 1
ATOM 5233 C CA . GLU A 1 751 ? 136.732 100.601 124.888 1.00 42.34 751 GLU A CA 1
ATOM 5234 C C . GLU A 1 751 ? 137.257 101.993 124.556 1.00 39.51 751 GLU A C 1
ATOM 5235 O O . GLU A 1 751 ? 137.209 102.423 123.399 1.00 44.42 751 GLU A O 1
ATOM 5241 N N . ILE A 1 752 ? 137.760 102.696 125.566 1.00 37.30 752 ILE A N 1
ATOM 5242 C CA . ILE A 1 752 ? 138.351 104.014 125.364 1.00 34.86 752 ILE A CA 1
ATOM 5243 C C . ILE A 1 752 ? 139.727 103.827 124.738 1.00 40.57 752 ILE A C 1
ATOM 5244 O O . ILE A 1 752 ? 140.555 103.067 125.252 1.00 48.66 752 ILE A O 1
ATOM 5249 N N . LEU A 1 753 ? 139.972 104.525 123.630 1.00 46.25 753 LEU A N 1
ATOM 5250 C CA . LEU A 1 753 ? 141.226 104.428 122.891 1.00 44.89 753 LEU A CA 1
ATOM 5251 C C . LEU A 1 753 ? 142.107 105.615 123.265 1.00 44.99 753 LEU A C 1
ATOM 5252 O O . LEU A 1 753 ? 141.723 106.773 123.067 1.00 44.28 753 LEU A O 1
ATOM 5257 N N . LEU A 1 754 ? 143.285 105.323 123.807 1.00 50.19 754 LEU A N 1
ATOM 5258 C CA . LEU A 1 754 ? 144.258 106.353 124.137 1.00 48.26 754 LEU A CA 1
ATOM 5259 C C . LEU A 1 754 ? 145.192 106.551 122.944 1.00 51.69 754 LEU A C 1
ATOM 5260 O O . LEU A 1 754 ? 145.016 105.952 121.880 1.00 55.23 754 LEU A O 1
ATOM 5265 N N . GLU A 1 755 ? 146.203 107.397 123.111 1.00 59.14 755 GLU A N 1
ATOM 5266 C CA . GLU A 1 755 ? 147.156 107.707 122.055 1.00 60.82 755 GLU A CA 1
ATOM 5267 C C . GLU A 1 755 ? 148.519 107.152 122.439 1.00 62.01 755 GLU A C 1
ATOM 5268 O O . GLU A 1 755 ? 149.024 107.435 123.530 1.00 62.60 755 GLU A O 1
ATOM 5274 N N . ASN A 1 756 ? 149.107 106.360 121.542 1.00 65.22 756 ASN A N 1
ATOM 5275 C CA . ASN A 1 756 ? 150.415 105.749 121.770 1.00 66.98 756 ASN A CA 1
ATOM 5276 C C . ASN A 1 756 ? 150.397 104.812 122.974 1.00 68.08 756 ASN A C 1
ATOM 5277 O O . ASN A 1 756 ? 151.444 104.503 123.548 1.00 70.69 756 ASN A O 1
ATOM 5282 N N . LYS A 1 757 ? 149.211 104.348 123.362 1.00 67.84 757 LYS A N 1
ATOM 5283 C CA . LYS A 1 757 ? 149.059 103.477 124.519 1.00 68.12 757 LYS A CA 1
ATOM 5284 C C . LYS A 1 757 ? 147.981 102.445 124.216 1.00 66.72 757 LYS A C 1
ATOM 5285 O O . LYS A 1 757 ? 147.315 102.495 123.178 1.00 68.25 757 LYS A O 1
ATOM 5291 N N . GLU A 1 758 ? 147.814 101.502 125.139 1.00 61.55 758 GLU A N 1
ATOM 5292 C CA . GLU A 1 758 ? 146.773 100.494 125.026 1.00 61.02 758 GLU A CA 1
ATOM 5293 C C . GLU A 1 758 ? 145.407 101.128 125.281 1.00 60.99 758 GLU A C 1
ATOM 5294 O O . GLU A 1 758 ? 145.289 102.208 125.865 1.00 57.57 758 GLU A O 1
ATOM 5300 N N . SER A 1 759 ? 144.358 100.445 124.837 1.00 55.50 759 SER A N 1
ATOM 5301 C CA . SER A 1 759 ? 142.984 100.883 125.035 1.00 50.12 759 SER A CA 1
ATOM 5302 C C . SER A 1 759 ? 142.447 100.261 126.316 1.00 51.23 759 SER A C 1
ATOM 5303 O O . SER A 1 759 ? 142.763 99.108 126.629 1.00 54.88 759 SER A O 1
ATOM 5306 N N . VAL A 1 760 ? 141.640 101.021 127.050 1.00 43.31 760 VAL A N 1
ATOM 5307 C CA . VAL A 1 760 ? 141.112 100.583 128.339 1.00 42.29 760 VAL A CA 1
ATOM 5308 C C . VAL A 1 760 ? 139.638 100.246 128.167 1.00 40.69 760 VAL A C 1
ATOM 5309 O O . VAL A 1 760 ? 138.854 101.071 127.687 1.00 45.44 760 VAL A O 1
ATOM 5313 N N . HIS A 1 761 ? 139.261 99.033 128.558 1.00 41.07 761 HIS A N 1
ATOM 5314 C CA . HIS A 1 761 ? 137.880 98.582 128.461 1.00 41.22 761 HIS A CA 1
ATOM 5315 C C . HIS A 1 761 ? 137.136 98.937 129.742 1.00 42.98 761 HIS A C 1
ATOM 5316 O O . HIS A 1 761 ? 137.636 98.696 130.845 1.00 47.37 761 HIS A O 1
ATOM 5323 N N . LEU A 1 762 ? 135.945 99.513 129.591 1.00 37.08 762 LEU A N 1
ATOM 5324 C CA . LEU A 1 762 ? 135.137 99.953 130.719 1.00 40.53 762 LEU A CA 1
ATOM 5325 C C . LEU A 1 762 ? 133.973 99.015 131.013 1.00 40.99 762 LEU A C 1
ATOM 5326 O O . LEU A 1 762 ? 133.096 99.365 131.808 1.00 35.65 762 LEU A O 1
ATOM 5331 N N . GLY A 1 763 ? 133.940 97.841 130.391 1.00 45.30 763 GLY A N 1
ATOM 5332 C CA . GLY A 1 763 ? 132.906 96.870 130.655 1.00 47.88 763 GLY A CA 1
ATOM 5333 C C . GLY A 1 763 ? 131.531 97.371 130.267 1.00 44.67 763 GLY A C 1
ATOM 5334 O O . GLY A 1 763 ? 131.346 98.540 129.918 1.00 46.73 763 GLY A O 1
ATOM 5335 N N . PRO A 1 764 ? 130.534 96.489 130.322 1.00 46.41 764 PRO A N 1
ATOM 5336 C CA . PRO A 1 764 ? 129.176 96.895 129.942 1.00 45.29 764 PRO A CA 1
ATOM 5337 C C . PRO A 1 764 ? 128.656 98.007 130.839 1.00 44.51 764 PRO A C 1
ATOM 5338 O O . PRO A 1 764 ? 128.932 98.043 132.040 1.00 52.98 764 PRO A O 1
ATOM 5342 N N . LEU A 1 765 ? 127.895 98.919 130.241 1.00 32.54 765 LEU A N 1
ATOM 5343 C CA . LEU A 1 765 ? 127.310 100.047 130.949 1.00 41.20 765 LEU A CA 1
ATOM 5344 C C . LEU A 1 765 ? 125.839 100.165 130.587 1.00 43.35 765 LEU A C 1
ATOM 5345 O O . LEU A 1 765 ? 125.448 99.896 129.447 1.00 50.29 765 LEU A O 1
ATOM 5350 N N . ASP A 1 766 ? 125.028 100.560 131.563 1.00 39.80 766 ASP A N 1
ATOM 5351 C CA . ASP A 1 766 ? 123.615 100.793 131.320 1.00 38.57 766 ASP A CA 1
ATOM 5352 C C . ASP A 1 766 ? 123.404 102.189 130.746 1.00 39.75 766 ASP A C 1
ATOM 5353 O O . ASP A 1 766 ? 124.190 103.111 130.977 1.00 43.91 766 ASP A O 1
ATOM 5358 N N . THR A 1 767 ? 122.322 102.337 129.986 1.00 39.40 767 THR A N 1
ATOM 5359 C CA . THR A 1 767 ? 122.027 103.606 129.337 1.00 43.16 767 THR A CA 1
ATOM 5360 C C . THR A 1 767 ? 120.521 103.756 129.192 1.00 44.34 767 THR A C 1
ATOM 5361 O O . THR A 1 767 ? 119.779 102.771 129.150 1.00 43.34 767 THR A O 1
ATOM 5365 N N . PHE A 1 768 ? 120.086 105.010 129.118 1.00 42.62 768 PHE A N 1
ATOM 5366 C CA . PHE A 1 768 ? 118.700 105.357 128.854 1.00 40.74 768 PHE A CA 1
ATOM 5367 C C . PHE A 1 768 ? 118.595 105.919 127.444 1.00 40.82 768 PHE A C 1
ATOM 5368 O O . PHE A 1 768 ? 119.496 106.617 126.970 1.00 37.38 768 PHE A O 1
ATOM 5376 N N . CYS A 1 769 ? 117.487 105.610 126.769 1.00 39.58 769 CYS A N 1
ATOM 5377 C CA . CYS A 1 769 ? 117.340 106.069 125.395 1.00 37.13 769 CYS A CA 1
ATOM 5378 C C . CYS A 1 769 ? 117.211 107.584 125.310 1.00 38.18 769 CYS A C 1
ATOM 5379 O O . CYS A 1 769 ? 117.608 108.169 124.297 1.00 43.73 769 CYS A O 1
ATOM 5382 N N . ASP A 1 770 ? 116.678 108.234 126.345 1.00 41.58 770 ASP A N 1
ATOM 5383 C CA . ASP A 1 770 ? 116.375 109.659 126.300 1.00 42.32 770 ASP A CA 1
ATOM 5384 C C . ASP A 1 770 ? 117.447 110.533 126.938 1.00 41.81 770 ASP A C 1
ATOM 5385 O O . ASP A 1 770 ? 117.356 111.760 126.838 1.00 41.74 770 ASP A O 1
ATOM 5390 N N . ILE A 1 771 ? 118.451 109.948 127.583 1.00 41.53 771 ILE A N 1
ATOM 5391 C CA . ILE A 1 771 ? 119.466 110.730 128.287 1.00 37.39 771 ILE A CA 1
ATOM 5392 C C . ILE A 1 771 ? 120.841 110.357 127.742 1.00 38.33 771 ILE A C 1
ATOM 5393 O O . ILE A 1 771 ? 121.087 109.181 127.440 1.00 37.59 771 ILE A O 1
ATOM 5398 N N . PRO A 1 772 ? 121.764 111.311 127.594 1.00 30.13 772 PRO A N 1
ATOM 5399 C CA . PRO A 1 772 ? 123.104 110.973 127.091 1.00 21.68 772 PRO A CA 1
ATOM 5400 C C . PRO A 1 772 ? 123.935 110.286 128.163 1.00 29.07 772 PRO A C 1
ATOM 5401 O O . PRO A 1 772 ? 124.216 110.867 129.214 1.00 38.90 772 PRO A O 1
ATOM 5405 N N . LEU A 1 773 ? 124.332 109.045 127.894 1.00 34.79 773 LEU A N 1
ATOM 5406 C CA . LEU A 1 773 ? 125.210 108.325 128.805 1.00 39.44 773 LEU A CA 1
ATOM 5407 C C . LEU A 1 773 ? 126.504 109.101 129.008 1.00 37.27 773 LEU A C 1
ATOM 5408 O O . LEU A 1 773 ? 127.088 109.620 128.056 1.00 41.13 773 LEU A O 1
ATOM 5413 N N . THR A 1 774 ? 126.951 109.187 130.258 1.00 26.38 774 THR A N 1
ATOM 5414 C CA . THR A 1 774 ? 128.142 109.949 130.604 1.00 30.05 774 THR A CA 1
ATOM 5415 C C . THR A 1 774 ? 129.099 109.076 131.401 1.00 36.12 774 THR A C 1
ATOM 5416 O O . THR A 1 774 ? 128.681 108.283 132.249 1.00 41.08 774 THR A O 1
ATOM 5420 N N . ILE A 1 775 ? 130.390 109.222 131.112 1.00 36.85 775 ILE A N 1
ATOM 5421 C CA . ILE A 1 775 ? 131.441 108.486 131.805 1.00 36.49 775 ILE A CA 1
ATOM 5422 C C . ILE A 1 775 ? 132.562 109.455 132.152 1.00 41.93 775 ILE A C 1
ATOM 5423 O O . ILE A 1 775 ? 133.030 110.206 131.290 1.00 39.69 775 ILE A O 1
ATOM 5428 N N . LYS A 1 776 ? 132.998 109.434 133.409 1.00 43.27 776 LYS A N 1
ATOM 5429 C CA . LYS A 1 776 ? 134.198 110.159 133.808 1.00 37.47 776 LYS A CA 1
ATOM 5430 C C . LYS A 1 776 ? 135.411 109.294 133.493 1.00 45.86 776 LYS A C 1
ATOM 5431 O O . LYS A 1 776 ? 135.513 108.161 133.975 1.00 47.43 776 LYS A O 1
ATOM 5437 N N . LEU A 1 777 ? 136.327 109.823 132.687 1.00 46.75 777 LEU A N 1
ATOM 5438 C CA . LEU A 1 777 ? 137.448 109.042 132.167 1.00 45.41 777 LEU A CA 1
ATOM 5439 C C . LEU A 1 777 ? 138.605 109.120 133.155 1.00 49.41 777 LEU A C 1
ATOM 5440 O O . LEU A 1 777 ? 139.291 110.141 133.251 1.00 49.55 777 LEU A O 1
ATOM 5445 N N . HIS A 1 778 ? 138.819 108.031 133.894 1.00 50.12 778 HIS A N 1
ATOM 5446 C CA . HIS A 1 778 ? 139.965 107.895 134.792 1.00 48.22 778 HIS A CA 1
ATOM 5447 C C . HIS A 1 778 ? 141.032 107.089 134.056 1.00 49.57 778 HIS A C 1
ATOM 5448 O O . HIS A 1 778 ? 141.203 105.888 134.263 1.00 48.58 778 HIS A O 1
ATOM 5455 N N . VAL A 1 779 ? 141.758 107.775 133.177 1.00 52.43 779 VAL A N 1
ATOM 5456 C CA . VAL A 1 779 ? 142.753 107.153 132.312 1.00 54.16 779 VAL A CA 1
ATOM 5457 C C . VAL A 1 779 ? 144.048 107.944 132.405 1.00 54.27 779 VAL A C 1
ATOM 5458 O O . VAL A 1 779 ? 144.032 109.180 132.441 1.00 53.22 779 VAL A O 1
ATOM 5462 N N . ASP A 1 780 ? 145.169 107.230 132.446 1.00 59.20 780 ASP A N 1
ATOM 5463 C CA . ASP A 1 780 ? 146.492 107.847 132.551 1.00 59.51 780 ASP A CA 1
ATOM 5464 C C . ASP A 1 780 ? 147.098 108.105 131.173 1.00 57.84 780 ASP A C 1
ATOM 5465 O O . ASP A 1 780 ? 148.213 107.683 130.869 1.00 56.91 780 ASP A O 1
ATOM 5470 N N . GLY A 1 781 ? 146.359 108.809 130.326 1.00 55.26 781 GLY A N 1
ATOM 5471 C CA . GLY A 1 781 ? 146.844 109.117 128.992 1.00 55.64 781 GLY A CA 1
ATOM 5472 C C . GLY A 1 781 ? 145.844 109.984 128.261 1.00 56.32 781 GLY A C 1
ATOM 5473 O O . GLY A 1 781 ? 144.753 110.276 128.761 1.00 54.46 781 GLY A O 1
ATOM 5474 N N . LYS A 1 782 ? 146.237 110.390 127.056 1.00 52.69 782 LYS A N 1
ATOM 5475 C CA . LYS A 1 782 ? 145.399 111.248 126.228 1.00 50.46 782 LYS A CA 1
ATOM 5476 C C . LYS A 1 782 ? 144.428 110.391 125.426 1.00 49.48 782 LYS A C 1
ATOM 5477 O O . LYS A 1 782 ? 144.847 109.555 124.620 1.00 49.73 782 LYS A O 1
ATOM 5483 N N . VAL A 1 783 ? 143.135 110.599 125.647 1.00 46.10 783 VAL A N 1
ATOM 5484 C CA . VAL A 1 783 ? 142.106 109.863 124.922 1.00 41.43 783 VAL A CA 1
ATOM 5485 C C . VAL A 1 783 ? 141.945 110.479 123.541 1.00 41.91 783 VAL A C 1
ATOM 5486 O O . VAL A 1 783 ? 141.797 111.700 123.407 1.00 41.19 783 VAL A O 1
ATOM 5490 N N . SER A 1 784 ? 141.982 109.638 122.505 1.00 47.07 784 SER A N 1
ATOM 5491 C CA . SER A 1 784 ? 141.803 110.104 121.139 1.00 40.72 784 SER A CA 1
ATOM 5492 C C . SER A 1 784 ? 140.648 109.420 120.424 1.00 39.60 784 SER A C 1
ATOM 5493 O O . SER A 1 784 ? 140.468 109.649 119.224 1.00 45.15 784 SER A O 1
ATOM 5496 N N . GLY A 1 785 ? 139.868 108.599 121.113 1.00 38.57 785 GLY A N 1
ATOM 5497 C CA . GLY A 1 785 ? 138.734 107.947 120.486 1.00 36.82 785 GLY A CA 1
ATOM 5498 C C . GLY A 1 785 ? 138.033 107.049 121.478 1.00 34.57 785 GLY A C 1
ATOM 5499 O O . GLY A 1 785 ? 138.489 106.850 122.609 1.00 50.89 785 GLY A O 1
ATOM 5500 N N . VAL A 1 786 ? 136.901 106.512 121.034 1.00 24.03 786 VAL A N 1
ATOM 5501 C CA . VAL A 1 786 ? 136.111 105.572 121.821 1.00 23.91 786 VAL A CA 1
ATOM 5502 C C . VAL A 1 786 ? 135.536 104.527 120.878 1.00 32.68 786 VAL A C 1
ATOM 5503 O O . VAL A 1 786 ? 134.957 104.872 119.843 1.00 47.79 786 VAL A O 1
ATOM 5507 N N . LYS A 1 787 ? 135.681 103.256 121.234 1.00 32.36 787 LYS A N 1
ATOM 5508 C CA . LYS A 1 787 ? 135.143 102.155 120.442 1.00 34.58 787 LYS A CA 1
ATOM 5509 C C . LYS A 1 787 ? 134.015 101.507 121.233 1.00 35.58 787 LYS A C 1
ATOM 5510 O O . LYS A 1 787 ? 134.264 100.738 122.166 1.00 50.07 787 LYS A O 1
ATOM 5516 N N . VAL A 1 788 ? 132.783 101.816 120.852 1.00 29.64 788 VAL A N 1
ATOM 5517 C CA . VAL A 1 788 ? 131.600 101.279 121.513 1.00 30.35 788 VAL A CA 1
ATOM 5518 C C . VAL A 1 788 ? 131.265 99.938 120.878 1.00 38.24 788 VAL A C 1
ATOM 5519 O O . VAL A 1 788 ? 131.032 99.858 119.667 1.00 51.55 788 VAL A O 1
ATOM 5523 N N . TYR A 1 789 ? 131.245 98.886 121.692 1.00 41.38 789 TYR A N 1
ATOM 5524 C CA . TYR A 1 789 ? 130.825 97.559 121.262 1.00 44.16 789 TYR A CA 1
ATOM 5525 C C . TYR A 1 789 ? 129.397 97.333 121.737 1.00 42.05 789 TYR A C 1
ATOM 5526 O O . TYR A 1 789 ? 129.063 97.655 122.881 1.00 53.32 789 TYR A O 1
ATOM 5535 N N . THR A 1 790 ? 128.559 96.786 120.862 1.00 41.44 790 THR A N 1
ATOM 5536 C CA . THR A 1 790 ? 127.145 96.605 121.147 1.00 46.60 790 THR A CA 1
ATOM 5537 C C . THR A 1 790 ? 126.672 95.280 120.573 1.00 52.71 790 THR A C 1
ATOM 5538 O O . THR A 1 790 ? 126.986 94.940 119.428 1.00 52.66 790 THR A O 1
ATOM 5542 N N . PHE A 1 791 ? 125.919 94.533 121.378 1.00 62.19 791 PHE A N 1
ATOM 5543 C CA . PHE A 1 791 ? 125.243 93.331 120.913 1.00 62.66 791 PHE A CA 1
ATOM 5544 C C . PHE A 1 791 ? 123.841 93.613 120.395 1.00 59.92 791 PHE A C 1
ATOM 5545 O O . PHE A 1 791 ? 123.213 92.712 119.830 1.00 60.10 791 PHE A O 1
ATOM 5553 N N . ASP A 1 792 ? 123.341 94.833 120.573 1.00 60.01 792 ASP A N 1
ATOM 5554 C CA . ASP A 1 792 ? 122.015 95.194 120.096 1.00 60.84 792 ASP A CA 1
ATOM 5555 C C . ASP A 1 792 ? 122.079 95.551 118.617 1.00 60.03 792 ASP A C 1
ATOM 5556 O O . ASP A 1 792 ? 123.027 96.199 118.165 1.00 62.42 792 ASP A O 1
ATOM 5561 N N . GLU A 1 793 ? 121.067 95.119 117.863 1.00 64.59 793 GLU A N 1
ATOM 5562 C CA . GLU A 1 793 ? 121.062 95.375 116.428 1.00 65.85 793 GLU A CA 1
ATOM 5563 C C . GLU A 1 793 ? 120.537 96.768 116.105 1.00 64.77 793 GLU A C 1
ATOM 5564 O O . GLU A 1 793 ? 121.019 97.407 115.163 1.00 64.74 793 GLU A O 1
ATOM 5570 N N . ARG A 1 794 ? 119.568 97.258 116.874 1.00 60.21 794 ARG A N 1
ATOM 5571 C CA . ARG A 1 794 ? 118.874 98.501 116.566 1.00 58.24 794 ARG A CA 1
ATOM 5572 C C . ARG A 1 794 ? 119.425 99.708 117.316 1.00 55.40 794 ARG A C 1
ATOM 5573 O O . ARG A 1 794 ? 118.857 100.798 117.196 1.00 57.71 794 ARG A O 1
ATOM 5581 N N . ILE A 1 795 ? 120.505 99.551 118.086 1.00 44.62 795 ILE A N 1
ATOM 5582 C CA . ILE A 1 795 ? 121.029 100.678 118.848 1.00 42.98 795 ILE A CA 1
ATOM 5583 C C . ILE A 1 795 ? 121.462 101.776 117.887 1.00 36.50 795 ILE A C 1
ATOM 5584 O O . ILE A 1 795 ? 121.938 101.508 116.776 1.00 47.68 795 ILE A O 1
ATOM 5589 N N . GLU A 1 796 ? 121.296 103.027 118.314 1.00 28.47 796 GLU A N 1
ATOM 5590 C CA . GLU A 1 796 ? 121.629 104.188 117.500 1.00 26.82 796 GLU A CA 1
ATOM 5591 C C . GLU A 1 796 ? 122.440 105.165 118.336 1.00 24.11 796 GLU A C 1
ATOM 5592 O O . GLU A 1 796 ? 121.969 105.630 119.377 1.00 40.81 796 GLU A O 1
ATOM 5598 N N . ILE A 1 797 ? 123.648 105.478 117.879 1.00 20.50 797 ILE A N 1
ATOM 5599 C CA . ILE A 1 797 ? 124.512 106.458 118.527 1.00 22.56 797 ILE A CA 1
ATOM 5600 C C . ILE A 1 797 ? 124.402 107.740 117.711 1.00 17.22 797 ILE A C 1
ATOM 5601 O O . ILE A 1 797 ? 125.000 107.865 116.640 1.00 38.26 797 ILE A O 1
ATOM 5606 N N . ASP A 1 798 ? 123.638 108.706 118.224 1.00 15.66 798 ASP A N 1
ATOM 5607 C CA . ASP A 1 798 ? 123.383 109.922 117.462 1.00 23.45 798 ASP A CA 1
ATOM 5608 C C . ASP A 1 798 ? 124.616 110.813 117.378 1.00 26.18 798 ASP A C 1
ATOM 5609 O O . ASP A 1 798 ? 124.797 111.519 116.379 1.00 31.24 798 ASP A O 1
ATOM 5614 N N . ALA A 1 799 ? 125.458 110.807 118.404 1.00 19.53 799 ALA A N 1
ATOM 5615 C CA . ALA A 1 799 ? 126.671 111.618 118.424 1.00 20.73 799 ALA A CA 1
ATOM 5616 C C . ALA A 1 799 ? 127.462 111.242 119.669 1.00 19.08 799 ALA A C 1
ATOM 5617 O O . ALA A 1 799 ? 127.059 110.371 120.445 1.00 33.47 799 ALA A O 1
ATOM 5619 N N . ALA A 1 800 ? 128.602 111.904 119.852 1.00 22.49 800 ALA A N 1
ATOM 5620 C CA . ALA A 1 800 ? 129.404 111.711 121.050 1.00 28.60 800 ALA A CA 1
ATOM 5621 C C . ALA A 1 800 ? 130.272 112.942 121.263 1.00 34.70 800 ALA A C 1
ATOM 5622 O O . ALA A 1 800 ? 130.683 113.593 120.300 1.00 39.71 800 ALA A O 1
ATOM 5624 N N . LEU A 1 801 ? 130.542 113.249 122.528 1.00 31.06 801 LEU A N 1
ATOM 5625 C CA . LEU A 1 801 ? 131.271 114.447 122.917 1.00 26.25 801 LEU A CA 1
ATOM 5626 C C . LEU A 1 801 ? 132.358 114.087 123.917 1.00 32.21 801 LEU A C 1
ATOM 5627 O O . LEU A 1 801 ? 132.136 113.282 124.824 1.00 46.38 801 LEU A O 1
ATOM 5632 N N . LEU A 1 802 ? 133.536 114.682 123.748 1.00 31.60 802 LEU A N 1
ATOM 5633 C CA . LEU A 1 802 ? 134.645 114.520 124.674 1.00 29.47 802 LEU A CA 1
ATOM 5634 C C . LEU A 1 802 ? 134.970 115.874 125.285 1.00 38.10 802 LEU A C 1
ATOM 5635 O O . LEU A 1 802 ? 135.219 116.844 124.559 1.00 39.24 802 LEU A O 1
ATOM 5640 N N . THR A 1 803 ? 134.959 115.934 126.614 1.00 45.00 803 THR A N 1
ATOM 5641 C CA . THR A 1 803 ? 135.282 117.137 127.369 1.00 36.15 803 THR A CA 1
ATOM 5642 C C . THR A 1 803 ? 136.649 116.944 128.009 1.00 42.58 803 THR A C 1
ATOM 5643 O O . THR A 1 803 ? 136.859 115.972 128.744 1.00 43.98 803 THR A O 1
ATOM 5647 N N . SER A 1 804 ? 137.562 117.874 127.737 1.00 44.64 804 SER A N 1
ATOM 5648 C CA . SER A 1 804 ? 138.946 117.766 128.169 1.00 42.49 804 SER A CA 1
ATOM 5649 C C . SER A 1 804 ? 139.098 118.199 129.624 1.00 42.33 804 SER A C 1
ATOM 5650 O O . SER A 1 804 ? 138.158 118.672 130.268 1.00 51.43 804 SER A O 1
ATOM 5653 N N . GLN A 1 805 ? 140.308 118.036 130.146 1.00 48.00 805 GLN A N 1
ATOM 5654 C CA . GLN A 1 805 ? 140.599 118.475 131.500 1.00 46.31 805 GLN A CA 1
ATOM 5655 C C . GLN A 1 805 ? 140.571 120.002 131.566 1.00 46.44 805 GLN A C 1
ATOM 5656 O O . GLN A 1 805 ? 140.960 120.670 130.604 1.00 51.18 805 GLN A O 1
ATOM 5662 N N . PRO A 1 806 ? 140.118 120.583 132.676 1.00 40.38 806 PRO A N 1
ATOM 5663 C CA . PRO A 1 806 ? 140.137 122.044 132.790 1.00 43.38 806 PRO A CA 1
ATOM 5664 C C . PRO A 1 806 ? 141.540 122.596 132.591 1.00 41.02 806 PRO A C 1
ATOM 5665 O O . PRO A 1 806 ? 142.532 121.987 132.994 1.00 41.85 806 PRO A O 1
ATOM 5669 N N . HIS A 1 807 ? 141.616 123.762 131.950 1.00 45.62 807 HIS A N 1
ATOM 5670 C CA . HIS A 1 807 ? 142.890 124.414 131.648 1.00 47.57 807 HIS A CA 1
ATOM 5671 C C . HIS A 1 807 ? 143.716 123.583 130.669 1.00 46.48 807 HIS A C 1
ATOM 5672 O O . HIS A 1 807 ? 144.941 123.504 130.777 1.00 49.77 807 HIS A O 1
ATOM 5679 N N . SER A 1 808 ? 143.040 122.965 129.705 1.00 50.36 808 SER A N 1
ATOM 5680 C CA . SER A 1 808 ? 143.728 122.209 128.672 1.00 53.71 808 SER A CA 1
ATOM 5681 C C . SER A 1 808 ? 144.608 123.150 127.848 1.00 54.15 808 SER A C 1
ATOM 5682 O O . SER A 1 808 ? 144.296 124.337 127.708 1.00 55.65 808 SER A O 1
ATOM 5685 N N . PRO A 1 809 ? 145.749 122.671 127.297 1.00 55.65 809 PRO A N 1
ATOM 5686 C CA . PRO A 1 809 ? 146.667 123.545 126.560 1.00 55.66 809 PRO A CA 1
ATOM 5687 C C . PRO A 1 809 ? 146.054 124.042 125.244 1.00 56.49 809 PRO A C 1
ATOM 5688 O O . PRO A 1 809 ? 146.468 125.087 124.778 1.00 57.74 809 PRO A O 1
ATOM 5692 N N . LEU A 1 810 ? 145.099 123.296 124.678 1.00 53.26 810 LEU A N 1
ATOM 5693 C CA . LEU A 1 810 ? 144.555 123.707 123.390 1.00 54.22 810 LEU A CA 1
ATOM 5694 C C . LEU A 1 810 ? 144.068 125.148 123.433 1.00 53.42 810 LEU A C 1
ATOM 5695 O O . LEU A 1 810 ? 144.041 125.828 122.401 1.00 56.21 810 LEU A O 1
ATOM 5700 N N . CYS A 1 811 ? 143.679 125.628 124.615 1.00 55.75 811 CYS A N 1
ATOM 5701 C CA . CYS A 1 811 ? 143.174 126.982 124.797 1.00 57.67 811 CYS A CA 1
ATOM 5702 C C . CYS A 1 811 ? 144.135 127.854 125.598 1.00 59.24 811 CYS A C 1
ATOM 5703 O O . CYS A 1 811 ? 143.728 128.892 126.128 1.00 60.14 811 CYS A O 1
ATOM 5706 N N . SER A 1 812 ? 145.402 127.450 125.701 1.00 62.79 812 SER A N 1
ATOM 5707 C CA . SER A 1 812 ? 146.366 128.244 126.456 1.00 65.35 812 SER A CA 1
ATOM 5708 C C . SER A 1 812 ? 146.544 129.624 125.837 1.00 66.43 812 SER A C 1
ATOM 5709 O O . SER A 1 812 ? 146.629 130.629 126.554 1.00 65.77 812 SER A O 1
ATOM 5712 N N . GLY A 1 813 ? 146.605 129.696 124.507 1.00 62.23 813 GLY A N 1
ATOM 5713 C CA . GLY A 1 813 ? 146.765 130.967 123.829 1.00 62.42 813 GLY A CA 1
ATOM 5714 C C . GLY A 1 813 ? 145.505 131.793 123.701 1.00 61.20 813 GLY A C 1
ATOM 5715 O O . GLY A 1 813 ? 145.594 132.990 123.411 1.00 62.03 813 GLY A O 1
ATOM 5716 N N . CYS A 1 814 ? 144.337 131.191 123.908 1.00 60.69 814 CYS A N 1
ATOM 5717 C CA . CYS A 1 814 ? 143.087 131.930 123.805 1.00 61.01 814 CYS A CA 1
ATOM 5718 C C . CYS A 1 814 ? 142.958 132.927 124.952 1.00 60.30 814 CYS A C 1
ATOM 5719 O O . CYS A 1 814 ? 143.415 132.683 126.072 1.00 63.84 814 CYS A O 1
ATOM 5722 N N . ARG A 1 815 ? 142.327 134.063 124.659 1.00 54.43 815 ARG A N 1
ATOM 5723 C CA . ARG A 1 815 ? 142.120 135.119 125.641 1.00 58.09 815 ARG A CA 1
ATOM 5724 C C . ARG A 1 815 ? 140.659 135.135 126.064 1.00 55.39 815 ARG A C 1
ATOM 5725 O O . ARG A 1 815 ? 139.780 135.254 125.199 1.00 55.11 815 ARG A O 1
ATOM 5733 N N . PRO A 1 816 ? 140.342 135.018 127.352 1.00 47.21 816 PRO A N 1
ATOM 5734 C CA . PRO A 1 816 ? 138.933 135.001 127.756 1.00 44.53 816 PRO A CA 1
ATOM 5735 C C . PRO A 1 816 ? 138.251 136.327 127.467 1.00 47.26 816 PRO A C 1
ATOM 5736 O O . PRO A 1 816 ? 138.882 137.386 127.431 1.00 49.76 816 PRO A O 1
ATOM 5740 N N . VAL A 1 817 ? 136.942 136.255 127.253 1.00 46.07 817 VAL A N 1
ATOM 5741 C CA . VAL A 1 817 ? 136.136 137.434 126.959 1.00 38.56 817 VAL A CA 1
ATOM 5742 C C . VAL A 1 817 ? 135.830 138.147 128.270 1.00 41.41 817 VAL A C 1
ATOM 5743 O O . VAL A 1 817 ? 135.276 137.550 129.200 1.00 49.32 817 VAL A O 1
ATOM 5747 N N . ARG A 1 818 ? 136.206 139.419 128.351 1.00 47.10 818 ARG A N 1
ATOM 5748 C CA . ARG A 1 818 ? 135.845 140.240 129.493 1.00 47.93 818 ARG A CA 1
ATOM 5749 C C . ARG A 1 818 ? 134.427 140.776 129.317 1.00 42.43 818 ARG A C 1
ATOM 5750 O O . ARG A 1 818 ? 133.779 140.569 128.288 1.00 47.76 818 ARG A O 1
ATOM 5758 N N . TYR A 1 819 ? 133.943 141.474 130.339 1.00 30.34 819 TYR A N 1
ATOM 5759 C CA . TYR A 1 819 ? 132.636 142.109 130.288 1.00 35.55 819 TYR A CA 1
ATOM 5760 C C . TYR A 1 819 ? 132.752 143.557 130.738 1.00 40.91 819 TYR A C 1
ATOM 5761 O O . TYR A 1 819 ? 133.605 143.902 131.556 1.00 49.18 819 TYR A O 1
ATOM 5770 N N . GLN A 1 820 ? 131.885 144.400 130.188 1.00 38.60 820 GLN A N 1
ATOM 5771 C CA . GLN A 1 820 ? 131.798 145.808 130.554 1.00 41.16 820 GLN A CA 1
ATOM 5772 C C . GLN A 1 820 ? 130.353 146.133 130.896 1.00 42.92 820 GLN A C 1
ATOM 5773 O O . GLN A 1 820 ? 129.444 145.791 130.136 1.00 50.10 820 GLN A O 1
ATOM 5779 N N . VAL A 1 821 ? 130.140 146.792 132.032 1.00 44.22 821 VAL A N 1
ATOM 5780 C CA . VAL A 1 821 ? 128.798 147.123 132.501 1.00 45.39 821 VAL A CA 1
ATOM 5781 C C . VAL A 1 821 ? 128.658 148.637 132.556 1.00 51.47 821 VAL A C 1
ATOM 5782 O O . VAL A 1 821 ? 129.562 149.335 133.033 1.00 51.18 821 VAL A O 1
ATOM 5786 N N . LEU A 1 822 ? 127.525 149.136 132.057 1.00 52.69 822 LEU A N 1
ATOM 5787 C CA . LEU A 1 822 ? 127.154 150.542 132.143 1.00 50.82 822 LEU A CA 1
ATOM 5788 C C . LEU A 1 822 ? 125.859 150.678 132.930 1.00 54.21 822 LEU A C 1
ATOM 5789 O O . LEU A 1 822 ? 124.976 149.815 132.850 1.00 49.36 822 LEU A O 1
ATOM 5794 N N . ARG A 1 823 ? 125.749 151.778 133.673 1.00 62.84 823 ARG A N 1
ATOM 5795 C CA . ARG A 1 823 ? 124.590 152.082 134.498 1.00 61.13 823 ARG A CA 1
ATOM 5796 C C . ARG A 1 823 ? 123.891 153.324 133.961 1.00 60.94 823 ARG A C 1
ATOM 5797 O O . ARG A 1 823 ? 124.457 154.073 133.159 1.00 61.47 823 ARG A O 1
ATOM 5805 N N . ASP A 1 824 ? 122.650 153.540 134.407 1.00 64.78 824 ASP A N 1
ATOM 5806 C CA . ASP A 1 824 ? 121.885 154.690 133.936 1.00 67.86 824 ASP A CA 1
ATOM 5807 C C . ASP A 1 824 ? 122.626 155.980 134.277 1.00 70.35 824 ASP A C 1
ATOM 5808 O O . ASP A 1 824 ? 122.811 156.826 133.394 1.00 70.95 824 ASP A O 1
ATOM 5813 N N . PRO A 1 825 ? 123.065 156.180 135.519 1.00 66.90 825 PRO A N 1
ATOM 5814 C CA . PRO A 1 825 ? 124.001 157.270 135.791 1.00 65.53 825 PRO A CA 1
ATOM 5815 C C . PRO A 1 825 ? 125.428 156.804 135.570 1.00 64.26 825 PRO A C 1
ATOM 5816 O O . PRO A 1 825 ? 125.750 155.638 135.838 1.00 63.53 825 PRO A O 1
ATOM 5820 N N . PRO A 1 826 ? 126.312 157.671 135.080 1.00 69.82 826 PRO A N 1
ATOM 5821 C CA . PRO A 1 826 ? 127.702 157.246 134.879 1.00 70.78 826 PRO A CA 1
ATOM 5822 C C . PRO A 1 826 ? 128.329 156.775 136.183 1.00 69.05 826 PRO A C 1
ATOM 5823 O O . PRO A 1 826 ? 128.102 157.351 137.249 1.00 67.25 826 PRO A O 1
ATOM 5827 N N . PHE A 1 827 ? 129.124 155.710 136.088 1.00 69.72 827 PHE A N 1
ATOM 5828 C CA . PHE A 1 827 ? 129.846 155.187 137.241 1.00 70.06 827 PHE A CA 1
ATOM 5829 C C . PHE A 1 827 ? 130.889 156.196 137.702 1.00 71.90 827 PHE A C 1
ATOM 5830 O O . PHE A 1 827 ? 131.033 157.264 137.098 1.00 71.64 827 PHE A O 1
ATOM 5838 N N . ALA A 1 828 ? 131.609 155.878 138.775 1.00 79.29 828 ALA A N 1
ATOM 5839 C CA . ALA A 1 828 ? 132.715 156.720 139.211 1.00 77.89 828 ALA A CA 1
ATOM 5840 C C . ALA A 1 828 ? 133.649 156.999 138.044 1.00 80.12 828 ALA A C 1
ATOM 5841 O O . ALA A 1 828 ? 134.222 156.075 137.460 1.00 80.15 828 ALA A O 1
ATOM 5843 N N . SER A 1 829 ? 133.783 158.281 137.698 1.00 80.15 829 SER A N 1
ATOM 5844 C CA . SER A 1 829 ? 134.550 158.710 136.532 1.00 80.37 829 SER A CA 1
ATOM 5845 C C . SER A 1 829 ? 133.780 158.446 135.242 1.00 79.63 829 SER A C 1
ATOM 5846 O O . SER A 1 829 ? 134.231 158.826 134.156 1.00 77.84 829 SER A O 1
ATOM 5849 N N . GLY A 1 830 ? 132.619 157.800 135.348 1.00 77.17 830 GLY A N 1
ATOM 5850 C CA . GLY A 1 830 ? 131.733 157.603 134.221 1.00 75.69 830 GLY A CA 1
ATOM 5851 C C . GLY A 1 830 ? 132.091 156.461 133.297 1.00 74.89 830 GLY A C 1
ATOM 5852 O O . GLY A 1 830 ? 131.373 156.240 132.313 1.00 75.19 830 GLY A O 1
ATOM 5853 N N . LEU A 1 831 ? 133.165 155.725 133.574 1.00 75.20 831 LEU A N 1
ATOM 5854 C CA . LEU A 1 831 ? 133.536 154.642 132.677 1.00 77.96 831 LEU A CA 1
ATOM 5855 C C . LEU A 1 831 ? 132.805 153.356 133.054 1.00 79.09 831 LEU A C 1
ATOM 5856 O O . LEU A 1 831 ? 132.463 153.149 134.223 1.00 76.80 831 LEU A O 1
ATOM 5861 N N . PRO A 1 832 ? 132.545 152.469 132.094 1.00 64.55 832 PRO A N 1
ATOM 5862 C CA . PRO A 1 832 ? 131.934 151.182 132.439 1.00 60.93 832 PRO A CA 1
ATOM 5863 C C . PRO A 1 832 ? 132.865 150.350 133.304 1.00 61.18 832 PRO A C 1
ATOM 5864 O O . PRO A 1 832 ? 134.091 150.433 133.196 1.00 60.46 832 PRO A O 1
ATOM 5868 N N . VAL A 1 833 ? 132.269 149.538 134.171 1.00 56.47 833 VAL A N 1
ATOM 5869 C CA . VAL A 1 833 ? 133.053 148.681 135.054 1.00 53.36 833 VAL A CA 1
ATOM 5870 C C . VAL A 1 833 ? 133.441 147.420 134.293 1.00 55.35 833 VAL A C 1
ATOM 5871 O O . VAL A 1 833 ? 132.627 146.850 133.556 1.00 58.28 833 VAL A O 1
ATOM 5875 N N . VAL A 1 834 ? 134.688 146.990 134.461 1.00 51.07 834 VAL A N 1
ATOM 5876 C CA . VAL A 1 834 ? 135.246 145.862 133.724 1.00 49.07 834 VAL A CA 1
ATOM 5877 C C . VAL A 1 834 ? 135.175 144.641 134.634 1.00 48.81 834 VAL A C 1
ATOM 5878 O O . VAL A 1 834 ? 135.952 144.507 135.583 1.00 51.31 834 VAL A O 1
ATOM 5882 N N . VAL A 1 835 ? 134.238 143.746 134.339 1.00 42.66 835 VAL A N 1
ATOM 5883 C CA . VAL A 1 835 ? 134.103 142.480 135.048 1.00 43.46 835 VAL A CA 1
ATOM 5884 C C . VAL A 1 835 ? 134.855 141.425 134.245 1.00 45.18 835 VAL A C 1
ATOM 5885 O O . VAL A 1 835 ? 134.401 141.004 133.177 1.00 47.01 835 VAL A O 1
ATOM 5889 N N . THR A 1 836 ? 136.008 141.001 134.755 1.00 50.49 836 THR A N 1
ATOM 5890 C CA . THR A 1 836 ? 136.854 140.024 134.082 1.00 51.88 836 THR A CA 1
ATOM 5891 C C . THR A 1 836 ? 136.610 138.598 134.555 1.00 51.75 836 THR A C 1
ATOM 5892 O O . THR A 1 836 ? 137.295 137.682 134.090 1.00 51.20 836 THR A O 1
ATOM 5896 N N . HIS A 1 837 ? 135.658 138.385 135.459 1.00 54.96 837 HIS A N 1
ATOM 5897 C CA . HIS A 1 837 ? 135.435 137.061 136.019 1.00 53.80 837 HIS A CA 1
ATOM 5898 C C . HIS A 1 837 ? 134.741 136.164 134.995 1.00 56.35 837 HIS A C 1
ATOM 5899 O O . HIS A 1 837 ? 134.489 136.550 133.850 1.00 52.56 837 HIS A O 1
ATOM 5906 N N . SER A 1 838 ? 134.429 134.938 135.424 1.00 60.57 838 SER A N 1
ATOM 5907 C CA . SER A 1 838 ? 133.806 133.950 134.557 1.00 57.38 838 SER A CA 1
ATOM 5908 C C . SER A 1 838 ? 132.506 133.384 135.111 1.00 57.98 838 SER A C 1
ATOM 5909 O O . SER A 1 838 ? 131.896 132.534 134.453 1.00 57.43 838 SER A O 1
ATOM 5912 N N . HIS A 1 839 ? 132.066 133.817 136.291 1.00 52.85 839 HIS A N 1
ATOM 5913 C CA . HIS A 1 839 ? 130.814 133.340 136.866 1.00 49.70 839 HIS A CA 1
ATOM 5914 C C . HIS A 1 839 ? 129.637 134.256 136.553 1.00 54.54 839 HIS A C 1
ATOM 5915 O O . HIS A 1 839 ? 128.517 133.969 136.987 1.00 57.72 839 HIS A O 1
ATOM 5922 N N . ARG A 1 840 ? 129.861 135.340 135.807 1.00 48.02 840 ARG A N 1
ATOM 5923 C CA . ARG A 1 840 ? 128.796 136.202 135.296 1.00 40.01 840 ARG A CA 1
ATOM 5924 C C . ARG A 1 840 ? 127.940 136.760 136.439 1.00 47.11 840 ARG A C 1
ATOM 5925 O O . ARG A 1 840 ? 126.743 136.491 136.559 1.00 44.57 840 ARG A O 1
ATOM 5933 N N . LYS A 1 841 ? 128.601 137.554 137.278 1.00 53.03 841 LYS A N 1
ATOM 5934 C CA . LYS A 1 841 ? 127.945 138.272 138.361 1.00 43.89 841 LYS A CA 1
ATOM 5935 C C . LYS A 1 841 ? 128.714 139.557 138.623 1.00 44.18 841 LYS A C 1
ATOM 5936 O O . LYS A 1 841 ? 129.947 139.566 138.578 1.00 48.23 841 LYS A O 1
ATOM 5942 N N . PHE A 1 842 ? 127.985 140.637 138.891 1.00 42.94 842 PHE A N 1
ATOM 5943 C CA . PHE A 1 842 ? 128.599 141.913 139.227 1.00 46.17 842 PHE A CA 1
ATOM 5944 C C . PHE A 1 842 ? 127.895 142.526 140.425 1.00 50.17 842 PHE A C 1
ATOM 5945 O O . PHE A 1 842 ? 126.664 142.555 140.480 1.00 54.03 842 PHE A O 1
ATOM 5953 N N . THR A 1 843 ? 128.681 143.035 141.368 1.00 59.26 843 THR A N 1
ATOM 5954 C CA . THR A 1 843 ? 128.163 143.711 142.549 1.00 61.63 843 THR A CA 1
ATOM 5955 C C . THR A 1 843 ? 128.477 145.199 142.455 1.00 64.75 843 THR A C 1
ATOM 5956 O O . THR A 1 843 ? 129.621 145.584 142.189 1.00 64.23 843 THR A O 1
ATOM 5960 N N . ASP A 1 844 ? 127.454 146.025 142.654 1.00 69.25 844 ASP A N 1
ATOM 5961 C CA . ASP A 1 844 ? 127.571 147.475 142.602 1.00 68.70 844 ASP A CA 1
ATOM 5962 C C . ASP A 1 844 ? 127.286 148.040 143.983 1.00 68.12 844 ASP A C 1
ATOM 5963 O O . ASP A 1 844 ? 126.263 147.708 144.591 1.00 67.25 844 ASP A O 1
ATOM 5968 N N . VAL A 1 845 ? 128.186 148.894 144.469 1.00 75.13 845 VAL A N 1
ATOM 5969 C CA . VAL A 1 845 ? 128.067 149.505 145.786 1.00 76.42 845 VAL A CA 1
ATOM 5970 C C . VAL A 1 845 ? 127.819 151.003 145.716 1.00 75.96 845 VAL A C 1
ATOM 5971 O O . VAL A 1 845 ? 127.745 151.655 146.762 1.00 73.63 845 VAL A O 1
ATOM 5975 N N . GLU A 1 846 ? 127.691 151.571 144.518 1.00 73.26 846 GLU A N 1
ATOM 5976 C CA . GLU A 1 846 ? 127.390 152.985 144.343 1.00 73.81 846 GLU A CA 1
ATOM 5977 C C . GLU A 1 846 ? 125.898 153.244 144.195 1.00 73.81 846 GLU A C 1
ATOM 5978 O O . GLU A 1 846 ? 125.508 154.322 143.736 1.00 74.19 846 GLU A O 1
ATOM 5984 N N . VAL A 1 847 ? 125.060 152.284 144.571 1.00 67.97 847 VAL A N 1
ATOM 5985 C CA . VAL A 1 847 ? 123.620 152.392 144.362 1.00 67.24 847 VAL A CA 1
ATOM 5986 C C . VAL A 1 847 ? 122.964 152.953 145.616 1.00 65.45 847 VAL A C 1
ATOM 5987 O O . VAL A 1 847 ? 123.234 152.504 146.736 1.00 67.13 847 VAL A O 1
ATOM 5991 N N . THR A 1 848 ? 122.092 153.944 145.426 1.00 69.63 848 THR A N 1
ATOM 5992 C CA . THR A 1 848 ? 121.364 154.578 146.514 1.00 70.91 848 THR A CA 1
ATOM 5993 C C . THR A 1 848 ? 119.922 154.096 146.517 1.00 71.67 848 THR A C 1
ATOM 5994 O O . THR A 1 848 ? 119.320 153.981 145.441 1.00 70.32 848 THR A O 1
ATOM 5998 N N . PRO A 1 849 ? 119.332 153.803 147.677 1.00 71.23 849 PRO A N 1
ATOM 5999 C CA . PRO A 1 849 ? 117.953 153.301 147.686 1.00 68.66 849 PRO A CA 1
ATOM 6000 C C . PRO A 1 849 ? 116.986 154.287 147.044 1.00 68.32 849 PRO A C 1
ATOM 6001 O O . PRO A 1 849 ? 117.116 155.504 147.195 1.00 70.01 849 PRO A O 1
ATOM 6005 N N . GLY A 1 850 ? 116.010 153.744 146.319 1.00 68.06 850 GLY A N 1
ATOM 6006 C CA . GLY A 1 850 ? 114.943 154.533 145.741 1.00 69.27 850 GLY A CA 1
ATOM 6007 C C . GLY A 1 850 ? 115.219 155.099 144.365 1.00 68.66 850 GLY A C 1
ATOM 6008 O O . GLY A 1 850 ? 114.305 155.672 143.759 1.00 67.11 850 GLY A O 1
ATOM 6009 N N . GLN A 1 851 ? 116.435 154.957 143.850 1.00 67.37 851 GLN A N 1
ATOM 6010 C CA . GLN A 1 851 ? 116.803 155.510 142.555 1.00 67.74 851 GLN A CA 1
ATOM 6011 C C . GLN A 1 851 ? 116.713 154.442 141.470 1.00 67.59 851 GLN A C 1
ATOM 6012 O O . GLN A 1 851 ? 116.900 153.249 141.718 1.00 67.57 851 GLN A O 1
ATOM 6018 N N . MET A 1 852 ? 116.419 154.893 140.254 1.00 64.55 852 MET A N 1
ATOM 6019 C CA . MET A 1 852 ? 116.288 154.018 139.096 1.00 65.03 852 MET A CA 1
ATOM 6020 C C . MET A 1 852 ? 117.649 153.835 138.440 1.00 66.64 852 MET A C 1
ATOM 6021 O O . MET A 1 852 ? 118.392 154.805 138.258 1.00 64.55 852 MET A O 1
ATOM 6026 N N . TYR A 1 853 ? 117.969 152.592 138.085 1.00 64.59 853 TYR A N 1
ATOM 6027 C CA . TYR A 1 853 ? 119.236 152.244 137.463 1.00 62.85 853 TYR A CA 1
ATOM 6028 C C . TYR A 1 853 ? 118.981 151.377 136.240 1.00 60.85 853 TYR A C 1
ATOM 6029 O O . TYR A 1 853 ? 118.127 150.483 136.265 1.00 60.57 853 TYR A O 1
ATOM 6038 N N . GLN A 1 854 ? 119.732 151.649 135.176 1.00 54.09 854 GLN A N 1
ATOM 6039 C CA . GLN A 1 854 ? 119.646 150.916 133.921 1.00 56.21 854 GLN A CA 1
ATOM 6040 C C . GLN A 1 854 ? 120.976 150.223 133.665 1.00 57.77 854 GLN A C 1
ATOM 6041 O O . GLN A 1 854 ? 121.983 150.885 133.398 1.00 59.88 854 GLN A O 1
ATOM 6047 N N . TYR A 1 855 ? 120.971 148.895 133.733 1.00 51.41 855 TYR A N 1
ATOM 6048 C CA . TYR A 1 855 ? 122.182 148.090 133.632 1.00 45.02 855 TYR A CA 1
ATOM 6049 C C . TYR A 1 855 ? 122.268 147.481 132.240 1.00 46.63 855 TYR A C 1
ATOM 6050 O O . TYR A 1 855 ? 121.313 146.848 131.777 1.00 47.63 855 TYR A O 1
ATOM 6059 N N . GLN A 1 856 ? 123.411 147.676 131.581 1.00 40.05 856 GLN A N 1
ATOM 6060 C CA . GLN A 1 856 ? 123.691 147.075 130.282 1.00 40.27 856 GLN A CA 1
ATOM 6061 C C . GLN A 1 856 ? 125.068 146.429 130.314 1.00 38.03 856 GLN A C 1
ATOM 6062 O O . GLN A 1 856 ? 125.983 146.941 130.964 1.00 44.40 856 GLN A O 1
ATOM 6068 N N . VAL A 1 857 ? 125.215 145.315 129.598 1.00 35.69 857 VAL A N 1
ATOM 6069 C CA . VAL A 1 857 ? 126.426 144.500 129.635 1.00 41.79 857 VAL A CA 1
ATOM 6070 C C . VAL A 1 857 ? 126.891 144.216 128.212 1.00 44.58 857 VAL A C 1
ATOM 6071 O O . VAL A 1 857 ? 126.079 143.880 127.343 1.00 46.40 857 VAL A O 1
ATOM 6075 N N . LEU A 1 858 ? 128.196 144.354 127.980 1.00 40.75 858 LEU A N 1
ATOM 6076 C CA . LEU A 1 858 ? 128.840 143.983 126.728 1.00 32.60 858 LEU A CA 1
ATOM 6077 C C . LEU A 1 858 ? 129.903 142.933 127.012 1.00 43.12 858 LEU A C 1
ATOM 6078 O O . LEU A 1 858 ? 130.582 142.993 128.039 1.00 49.64 858 LEU A O 1
ATOM 6083 N N . ALA A 1 859 ? 130.044 141.972 126.103 1.00 39.10 859 ALA A N 1
ATOM 6084 C CA . ALA A 1 859 ? 131.050 140.919 126.240 1.00 36.13 859 ALA A CA 1
ATOM 6085 C C . ALA A 1 859 ? 132.257 141.233 125.356 1.00 32.82 859 ALA A C 1
ATOM 6086 O O . ALA A 1 859 ? 132.563 140.528 124.397 1.00 37.53 859 ALA A O 1
ATOM 6088 N N . GLU A 1 860 ? 132.959 142.309 125.704 1.00 40.42 860 GLU A N 1
ATOM 6089 C CA . GLU A 1 860 ? 134.029 142.787 124.840 1.00 43.71 860 GLU A CA 1
ATOM 6090 C C . GLU A 1 860 ? 135.159 141.766 124.789 1.0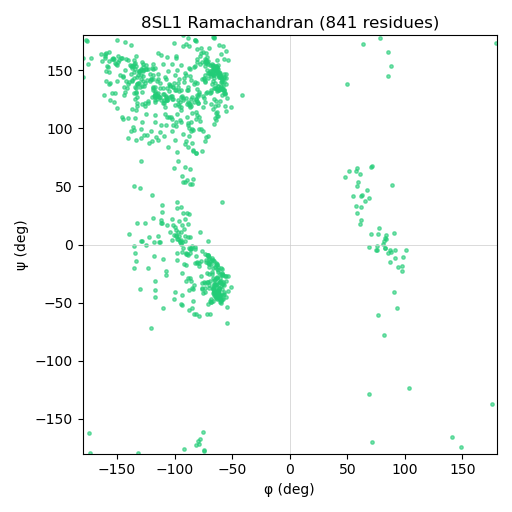0 44.63 860 GLU A C 1
ATOM 6091 O O . GLU A 1 860 ? 135.386 141.012 125.738 1.00 48.61 860 GLU A O 1
ATOM 6097 N N . ALA A 1 861 ? 135.880 141.753 123.671 1.00 48.63 861 ALA A N 1
ATOM 6098 C CA . ALA A 1 861 ? 136.972 140.799 123.493 1.00 50.23 861 ALA A CA 1
ATOM 6099 C C . ALA A 1 861 ? 137.959 141.355 122.481 1.00 53.22 861 ALA A C 1
ATOM 6100 O O . ALA A 1 861 ? 137.573 141.681 121.354 1.00 53.35 861 ALA A O 1
ATOM 6102 N N . GLY A 1 862 ? 139.225 141.463 122.879 1.00 63.67 862 GLY A N 1
ATOM 6103 C CA . GLY A 1 862 ? 140.277 141.884 121.977 1.00 63.82 862 GLY A CA 1
ATOM 6104 C C . GLY A 1 862 ? 140.322 143.365 121.686 1.00 62.58 862 GLY A C 1
ATOM 6105 O O . GLY A 1 862 ? 141.082 143.782 120.805 1.00 63.98 862 GLY A O 1
ATOM 6106 N N . GLY A 1 863 ? 139.534 144.176 122.395 1.00 59.01 863 GLY A N 1
ATOM 6107 C CA . GLY A 1 863 ? 139.463 145.605 122.180 1.00 61.19 863 GLY A CA 1
ATOM 6108 C C . GLY A 1 863 ? 138.290 146.027 121.318 1.00 60.97 863 GLY A C 1
ATOM 6109 O O . GLY A 1 863 ? 137.907 147.204 121.339 1.00 61.67 863 GLY A O 1
ATOM 6110 N N . GLU A 1 864 ? 137.715 145.097 120.561 1.00 54.91 864 GLU A N 1
ATOM 6111 C CA . GLU A 1 864 ? 136.533 145.378 119.750 1.00 56.13 864 GLU A CA 1
ATOM 6112 C C . GLU A 1 864 ? 135.304 145.184 120.627 1.00 57.55 864 GLU A C 1
ATOM 6113 O O . GLU A 1 864 ? 134.828 144.062 120.817 1.00 56.43 864 GLU A O 1
ATOM 6119 N N . LEU A 1 865 ? 134.789 146.285 121.165 1.00 51.05 865 LEU A N 1
ATOM 6120 C CA . LEU A 1 865 ? 133.654 146.224 122.076 1.00 46.17 865 LEU A CA 1
ATOM 6121 C C . LEU A 1 865 ? 132.420 145.704 121.348 1.00 44.45 865 LEU A C 1
ATOM 6122 O O . LEU A 1 865 ? 132.117 146.134 120.231 1.00 40.88 865 LEU A O 1
ATOM 6127 N N . GLY A 1 866 ? 131.707 144.780 121.985 1.00 35.74 866 GLY A N 1
ATOM 6128 C CA . GLY A 1 866 ? 130.522 144.191 121.404 1.00 31.26 866 GLY A CA 1
ATOM 6129 C C . GLY A 1 866 ? 129.332 145.130 121.456 1.00 36.76 866 GLY A C 1
ATOM 6130 O O . GLY A 1 866 ? 129.455 146.345 121.622 1.00 41.07 866 GLY A O 1
ATOM 6131 N N . GLU A 1 867 ? 128.150 144.540 121.302 1.00 39.48 867 GLU A N 1
ATOM 6132 C CA . GLU A 1 867 ? 126.910 145.300 121.357 1.00 41.60 867 GLU A CA 1
ATOM 6133 C C . GLU A 1 867 ? 126.307 145.233 122.753 1.00 41.43 867 GLU A C 1
ATOM 6134 O O . GLU A 1 867 ? 126.367 144.199 123.424 1.00 46.91 867 GLU A O 1
ATOM 6140 N N . ALA A 1 868 ? 125.722 146.346 123.185 1.00 37.67 868 ALA A N 1
ATOM 6141 C CA . ALA A 1 868 ? 125.139 146.420 124.515 1.00 38.89 868 ALA A CA 1
ATOM 6142 C C . ALA A 1 868 ? 123.903 145.534 124.619 1.00 41.28 868 ALA A C 1
ATOM 6143 O O . ALA A 1 868 ? 123.160 145.341 123.653 1.00 43.62 868 ALA A O 1
ATOM 6145 N N . SER A 1 869 ? 123.696 144.991 125.811 1.00 34.90 869 SER A N 1
ATOM 6146 C CA . SER A 1 869 ? 122.555 144.137 126.097 1.00 32.33 869 SER A CA 1
ATOM 6147 C C . SER A 1 869 ? 121.303 144.978 126.296 1.00 29.67 869 SER A C 1
ATOM 6148 O O . SER A 1 869 ? 121.378 146.184 126.536 1.00 31.35 869 SER A O 1
ATOM 6151 N N . PRO A 1 870 ? 120.125 144.369 126.206 1.00 30.98 870 PRO A N 1
ATOM 6152 C CA . PRO A 1 870 ? 118.902 145.085 126.565 1.00 34.79 870 PRO A CA 1
ATOM 6153 C C . PRO A 1 870 ? 119.000 145.621 127.980 1.00 37.04 870 PRO A C 1
ATOM 6154 O O . PRO A 1 870 ? 119.687 145.033 128.828 1.00 46.97 870 PRO A O 1
ATOM 6158 N N . PRO A 1 871 ? 118.377 146.792 128.260 1.00 36.62 871 PRO A N 1
ATOM 6159 C CA . PRO A 1 871 ? 118.545 147.456 129.558 1.00 42.14 871 PRO A CA 1
ATOM 6160 C C . PRO A 1 871 ? 117.726 146.921 130.735 1.00 44.93 871 PRO A C 1
ATOM 6161 O O . PRO A 1 871 ? 116.522 146.792 130.610 1.00 48.79 871 PRO A O 1
ATOM 6165 N N . LEU A 1 872 ? 118.405 146.627 131.841 1.00 43.35 872 LEU A N 1
ATOM 6166 C CA . LEU A 1 872 ? 117.734 146.199 133.060 1.00 44.45 872 LEU A CA 1
ATOM 6167 C C . LEU A 1 872 ? 117.390 147.432 133.882 1.00 49.34 872 LEU A C 1
ATOM 6168 O O . LEU A 1 872 ? 118.285 148.082 134.430 1.00 52.30 872 LEU A O 1
ATOM 6173 N N . ASN A 1 873 ? 116.103 147.754 133.959 1.00 54.51 873 ASN A N 1
ATOM 6174 C CA . ASN A 1 873 ? 115.620 148.892 134.728 1.00 54.22 873 ASN A CA 1
ATOM 6175 C C . ASN A 1 873 ? 115.170 148.397 136.095 1.00 59.39 873 ASN A C 1
ATOM 6176 O O . ASN A 1 873 ? 114.256 147.571 136.190 1.00 58.08 873 ASN A O 1
ATOM 6181 N N . HIS A 1 874 ? 115.813 148.896 137.148 1.00 63.24 874 HIS A N 1
ATOM 6182 C CA . HIS A 1 874 ? 115.470 148.498 138.505 1.00 60.68 874 HIS A CA 1
ATOM 6183 C C . HIS A 1 874 ? 115.605 149.689 139.439 1.00 62.96 874 HIS A C 1
ATOM 6184 O O . HIS A 1 874 ? 116.583 150.435 139.366 1.00 63.92 874 HIS A O 1
ATOM 6191 N N . ILE A 1 875 ? 114.620 149.864 140.312 1.00 63.38 875 ILE A N 1
ATOM 6192 C CA . ILE A 1 875 ? 114.663 150.887 141.348 1.00 61.26 875 ILE A CA 1
ATOM 6193 C C . ILE A 1 875 ? 115.196 150.232 142.613 1.00 65.14 875 ILE A C 1
ATOM 6194 O O . ILE A 1 875 ? 114.631 149.243 143.095 1.00 66.11 875 ILE A O 1
ATOM 6199 N N . HIS A 1 876 ? 116.287 150.777 143.146 1.00 68.81 876 HIS A N 1
ATOM 6200 C CA . HIS A 1 876 ? 116.935 150.174 144.302 1.00 66.64 876 HIS A CA 1
ATOM 6201 C C . HIS A 1 876 ? 115.944 150.023 145.448 1.00 66.11 876 HIS A C 1
ATOM 6202 O O . HIS A 1 876 ? 115.238 150.970 145.808 1.00 67.20 876 HIS A O 1
ATOM 6209 N N . GLY A 1 877 ? 115.897 148.823 146.024 1.00 64.28 877 GLY A N 1
ATOM 6210 C CA . GLY A 1 877 ? 114.984 148.507 147.094 1.00 65.95 877 GLY A CA 1
ATOM 6211 C C . GLY A 1 877 ? 113.658 147.933 146.645 1.00 66.07 877 GLY A C 1
ATOM 6212 O O . GLY A 1 877 ? 112.904 147.425 147.483 1.00 66.10 877 GLY A O 1
ATOM 6213 N N . ALA A 1 878 ? 113.351 147.995 145.353 1.00 57.84 878 ALA A N 1
ATOM 6214 C CA . ALA A 1 878 ? 112.087 147.471 144.867 1.00 58.21 878 ALA A CA 1
ATOM 6215 C C . ALA A 1 878 ? 112.103 145.943 144.902 1.00 59.70 878 ALA A C 1
ATOM 6216 O O . ALA A 1 878 ? 113.160 145.322 144.762 1.00 56.58 878 ALA A O 1
ATOM 6218 N N . PRO A 1 879 ? 110.946 145.311 145.082 1.00 64.50 879 PRO A N 1
ATOM 6219 C CA . PRO A 1 879 ? 110.900 143.847 145.061 1.00 60.53 879 PRO A CA 1
ATOM 6220 C C . PRO A 1 879 ? 111.211 143.304 143.677 1.00 60.36 879 PRO A C 1
ATOM 6221 O O . PRO A 1 879 ? 110.998 143.958 142.655 1.00 67.63 879 PRO A O 1
ATOM 6225 N N . TYR A 1 880 ? 111.729 142.080 143.658 1.00 57.57 880 TYR A N 1
ATOM 6226 C CA . TYR A 1 880 ? 112.066 141.414 142.408 1.00 58.11 880 TYR A CA 1
ATOM 6227 C C . TYR A 1 880 ? 111.993 139.912 142.625 1.00 55.22 880 TYR A C 1
ATOM 6228 O O . TYR A 1 880 ? 112.045 139.436 143.763 1.00 60.93 880 TYR A O 1
ATOM 6237 N N . CYS A 1 881 ? 111.860 139.175 141.524 1.00 45.59 881 CYS A N 1
ATOM 6238 C CA . CYS A 1 881 ? 111.811 137.722 141.601 1.00 49.85 881 CYS A CA 1
ATOM 6239 C C . CYS A 1 881 ? 113.138 137.174 142.107 1.00 52.42 881 CYS A C 1
ATOM 6240 O O . CYS A 1 881 ? 114.204 137.733 141.838 1.00 56.78 881 CYS A O 1
ATOM 6243 N N . GLY A 1 882 ? 113.066 136.069 142.842 1.00 46.91 882 GLY A N 1
ATOM 6244 C CA . GLY A 1 882 ? 114.249 135.504 143.457 1.00 46.96 882 GLY A CA 1
ATOM 6245 C C . GLY A 1 882 ? 114.812 136.398 144.542 1.00 50.38 882 GLY A C 1
ATOM 6246 O O . GLY A 1 882 ? 116.030 136.570 144.646 1.00 51.48 882 GLY A O 1
ATOM 6247 N N . ASP A 1 883 ? 113.957 136.886 145.429 1.00 62.99 883 ASP A N 1
ATOM 6248 C CA . ASP A 1 883 ? 114.441 137.731 146.559 1.00 64.30 883 ASP A CA 1
ATOM 6249 C C . ASP A 1 883 ? 113.887 137.195 147.880 1.00 61.48 883 ASP A C 1
ATOM 6250 O O . ASP A 1 883 ? 114.146 137.823 148.904 1.00 62.58 883 ASP A O 1
ATOM 6255 N N . GLY A 1 884 ? 113.155 136.085 147.853 1.00 59.81 884 GLY A N 1
ATOM 6256 C CA . GLY A 1 884 ? 112.725 135.470 149.088 1.00 61.53 884 GLY A CA 1
ATOM 6257 C C . GLY A 1 884 ? 111.478 136.062 149.704 1.00 63.01 884 GLY A C 1
ATOM 6258 O O . GLY A 1 884 ? 111.110 135.663 150.816 1.00 66.05 884 GLY A O 1
ATOM 6259 N N . LYS A 1 885 ? 110.818 137.000 149.028 1.00 66.27 885 LYS A N 1
ATOM 6260 C CA . LYS A 1 885 ? 109.614 137.640 149.545 1.00 66.20 885 LYS A CA 1
ATOM 6261 C C . LYS A 1 885 ? 108.564 137.676 148.447 1.00 65.58 885 LYS A C 1
ATOM 6262 O O . LYS A 1 885 ? 108.759 138.335 147.420 1.00 64.63 885 LYS A O 1
ATOM 6268 N N . VAL A 1 886 ? 107.454 136.968 148.664 1.00 61.75 886 VAL A N 1
ATOM 6269 C CA . VAL A 1 886 ? 106.349 137.025 147.720 1.00 62.62 886 VAL A CA 1
ATOM 6270 C C . VAL A 1 886 ? 105.762 138.433 147.718 1.00 66.64 886 VAL A C 1
ATOM 6271 O O . VAL A 1 886 ? 105.680 139.101 148.757 1.00 66.98 886 VAL A O 1
ATOM 6275 N N . SER A 1 887 ? 105.352 138.888 146.537 1.00 72.46 887 SER A N 1
ATOM 6276 C CA . SER A 1 887 ? 104.789 140.225 146.371 1.00 75.08 887 SER A CA 1
ATOM 6277 C C . SER A 1 887 ? 103.629 140.138 145.392 1.00 75.88 887 SER A C 1
ATOM 6278 O O . SER A 1 887 ? 103.841 139.932 144.193 1.00 76.06 887 SER A O 1
ATOM 6281 N N . GLU A 1 888 ? 102.404 140.292 145.901 1.00 80.84 888 GLU A N 1
ATOM 6282 C CA . GLU A 1 888 ? 101.239 140.347 145.027 1.00 79.92 888 GLU A CA 1
ATOM 6283 C C . GLU A 1 888 ? 101.248 141.589 144.147 1.00 79.57 888 GLU A C 1
ATOM 6284 O O . GLU A 1 888 ? 100.571 141.607 143.113 1.00 78.50 888 GLU A O 1
ATOM 6290 N N . ARG A 1 889 ? 101.998 142.623 144.535 1.00 82.50 889 ARG A N 1
ATOM 6291 C CA . ARG A 1 889 ? 102.077 143.831 143.722 1.00 83.41 889 ARG A CA 1
ATOM 6292 C C . ARG A 1 889 ? 102.680 143.535 142.355 1.00 82.43 889 ARG A C 1
ATOM 6293 O O . ARG A 1 889 ? 102.194 144.031 141.332 1.00 82.36 889 ARG A O 1
ATOM 6301 N N . LEU A 1 890 ? 103.738 142.728 142.316 1.00 75.08 890 LEU A N 1
ATOM 6302 C CA . LEU A 1 890 ? 104.409 142.376 141.072 1.00 73.57 890 LEU A CA 1
ATOM 6303 C C . LEU A 1 890 ? 103.904 141.070 140.472 1.00 72.99 890 LEU A C 1
ATOM 6304 O O . LEU A 1 890 ? 104.441 140.626 139.452 1.00 74.55 890 LEU A O 1
ATOM 6309 N N . GLY A 1 891 ? 102.892 140.447 141.072 1.00 70.08 891 GLY A N 1
ATOM 6310 C CA . GLY A 1 891 ? 102.327 139.230 140.530 1.00 70.34 891 GLY A CA 1
ATOM 6311 C C . GLY A 1 891 ? 103.061 137.960 140.892 1.00 71.47 891 GLY A C 1
ATOM 6312 O O . GLY A 1 891 ? 102.729 136.899 140.349 1.00 70.57 891 GLY A O 1
ATOM 6313 N N . GLU A 1 892 ? 104.044 138.026 141.785 1.00 70.77 892 GLU A N 1
ATOM 6314 C CA . GLU A 1 892 ? 104.761 136.828 142.196 1.00 67.69 892 GLU A CA 1
ATOM 6315 C C . GLU A 1 892 ? 103.839 135.894 142.973 1.00 67.82 892 GLU A C 1
ATOM 6316 O O . GLU A 1 892 ? 102.913 136.329 143.663 1.00 67.09 892 GLU A O 1
ATOM 6322 N N . GLU A 1 893 ? 104.132 134.591 142.858 1.00 64.86 893 GLU A N 1
ATOM 6323 C CA . GLU A 1 893 ? 103.372 133.553 143.603 1.00 64.83 893 GLU A CA 1
ATOM 6324 C C . GLU A 1 893 ? 104.377 132.804 144.484 1.00 60.82 893 GLU A C 1
ATOM 6325 O O . GLU A 1 893 ? 104.337 133.004 145.713 1.00 57.76 893 GLU A O 1
ATOM 6331 N N . CYS A 1 894 ? 105.247 131.980 143.882 1.00 57.14 894 CYS A N 1
ATOM 6332 C CA . CYS A 1 894 ? 106.322 131.317 144.672 1.00 61.24 894 CYS A CA 1
ATOM 6333 C C . CYS A 1 894 ? 107.649 132.037 144.425 1.00 60.65 894 CYS A C 1
ATOM 6334 O O . CYS A 1 894 ? 108.285 131.737 143.397 1.00 64.33 894 CYS A O 1
ATOM 6337 N N . ASP A 1 895 ? 108.055 132.951 145.308 1.00 52.54 895 ASP A N 1
ATOM 6338 C CA . ASP A 1 895 ? 109.406 133.557 145.164 1.00 52.91 895 ASP A CA 1
ATOM 6339 C C . ASP A 1 895 ? 110.354 132.644 145.940 1.00 57.70 895 ASP A C 1
ATOM 6340 O O . ASP A 1 895 ? 110.632 132.955 147.115 1.00 57.29 895 ASP A O 1
ATOM 6345 N N . ASP A 1 896 ? 110.823 131.554 145.320 1.00 58.47 896 ASP A N 1
ATOM 6346 C CA . ASP A 1 896 ? 111.603 130.593 146.093 1.00 54.46 896 ASP A CA 1
ATOM 6347 C C . ASP A 1 896 ? 112.941 131.159 146.547 1.00 51.00 896 ASP A C 1
ATOM 6348 O O . ASP A 1 896 ? 113.595 130.556 147.405 1.00 53.82 896 ASP A O 1
ATOM 6353 N N . GLY A 1 897 ? 113.367 132.293 145.993 1.00 47.96 897 GLY A N 1
ATOM 6354 C CA . GLY A 1 897 ? 114.653 132.878 146.315 1.00 50.64 897 GLY A CA 1
ATOM 6355 C C . GLY A 1 897 ? 115.729 132.621 145.285 1.00 51.80 897 GLY A C 1
ATOM 6356 O O . GLY A 1 897 ? 116.837 133.150 145.428 1.00 54.41 897 GLY A O 1
ATOM 6357 N N . ASP A 1 898 ? 115.443 131.827 144.256 1.00 52.64 898 ASP A N 1
ATOM 6358 C CA . ASP A 1 898 ? 116.386 131.566 143.180 1.00 52.31 898 ASP A CA 1
ATOM 6359 C C . ASP A 1 898 ? 115.650 131.636 141.851 1.00 53.06 898 ASP A C 1
ATOM 6360 O O . ASP A 1 898 ? 114.442 131.397 141.779 1.00 50.10 898 ASP A O 1
ATOM 6365 N N . LEU A 1 899 ? 116.394 131.968 140.797 1.00 49.15 899 LEU A N 1
ATOM 6366 C CA . LEU A 1 899 ? 115.843 132.081 139.456 1.00 45.30 899 LEU A CA 1
ATOM 6367 C C . LEU A 1 899 ? 115.959 130.784 138.665 1.00 44.10 899 LEU A C 1
ATOM 6368 O O . LEU A 1 899 ? 116.027 130.824 137.432 1.00 46.68 899 LEU A O 1
ATOM 6373 N N . VAL A 1 900 ? 115.988 129.643 139.343 1.00 43.55 900 VAL A N 1
ATOM 6374 C CA . VAL A 1 900 ? 116.089 128.346 138.686 1.00 42.49 900 VAL A CA 1
ATOM 6375 C C . VAL A 1 900 ? 114.691 127.760 138.558 1.00 45.41 900 VAL A C 1
ATOM 6376 O O . VAL A 1 900 ? 113.975 127.613 139.555 1.00 49.43 900 VAL A O 1
ATOM 6380 N N . SER A 1 901 ? 114.302 127.427 137.334 1.00 47.55 901 SER A N 1
ATOM 6381 C CA . SER A 1 901 ? 112.986 126.870 137.072 1.00 49.02 901 SER A CA 1
ATOM 6382 C C . SER A 1 901 ? 112.959 125.382 137.401 1.00 47.28 901 SER A C 1
ATOM 6383 O O . SER A 1 901 ? 113.988 124.704 137.423 1.00 46.65 901 SER A O 1
ATOM 6386 N N . GLY A 1 902 ? 111.754 124.881 137.664 1.00 48.68 902 GLY A N 1
ATOM 6387 C CA . GLY A 1 902 ? 111.553 123.487 137.989 1.00 47.25 902 GLY A CA 1
ATOM 6388 C C . GLY A 1 902 ? 111.699 123.149 139.455 1.00 51.17 902 GLY A C 1
ATOM 6389 O O . GLY A 1 902 ? 111.270 122.064 139.869 1.00 54.15 902 GLY A O 1
ATOM 6390 N N . ASP A 1 903 ? 112.283 124.038 140.255 1.00 49.43 903 ASP A N 1
ATOM 6391 C CA . ASP A 1 903 ? 112.448 123.805 141.688 1.00 47.15 903 ASP A CA 1
ATOM 6392 C C . ASP A 1 903 ? 111.217 124.202 142.485 1.00 49.48 903 ASP A C 1
ATOM 6393 O O . ASP A 1 903 ? 111.317 124.951 143.460 1.00 54.66 903 ASP A O 1
ATOM 6398 N N . GLY A 1 904 ? 110.046 123.713 142.097 1.00 48.53 904 GLY A N 1
ATOM 6399 C CA . GLY A 1 904 ? 108.799 124.082 142.738 1.00 55.93 904 GLY A CA 1
ATOM 6400 C C . GLY A 1 904 ? 108.127 125.283 142.107 1.00 54.72 904 GLY A C 1
ATOM 6401 O O . GLY A 1 904 ? 106.904 125.304 141.956 1.00 51.55 904 GLY A O 1
ATOM 6402 N N . CYS A 1 905 ? 108.912 126.292 141.737 1.00 58.20 905 CYS A N 1
ATOM 6403 C CA . CYS A 1 905 ? 108.400 127.509 141.130 1.00 55.04 905 CYS A CA 1
ATOM 6404 C C . CYS A 1 905 ? 109.294 127.941 139.977 1.00 52.31 905 CYS A C 1
ATOM 6405 O O . CYS A 1 905 ? 110.514 127.750 140.008 1.00 55.12 905 CYS A O 1
ATOM 6408 N N . SER A 1 906 ? 108.674 128.540 138.966 1.00 55.45 906 SER A N 1
ATOM 6409 C CA . SER A 1 906 ? 109.394 128.987 137.785 1.00 56.08 906 SER A CA 1
ATOM 6410 C C . SER A 1 906 ? 110.238 130.217 138.104 1.00 52.97 906 SER A C 1
ATOM 6411 O O . SER A 1 906 ? 110.058 130.881 139.127 1.00 52.76 906 SER A O 1
ATOM 6414 N N . LYS A 1 907 ? 111.174 130.517 137.203 1.00 49.05 907 LYS A N 1
ATOM 6415 C CA . LYS A 1 907 ? 112.024 131.688 137.375 1.00 48.42 907 LYS A CA 1
ATOM 6416 C C . LYS A 1 907 ? 111.263 132.992 137.188 1.00 49.54 907 LYS A C 1
ATOM 6417 O O . LYS A 1 907 ? 111.810 134.057 137.491 1.00 49.93 907 LYS A O 1
ATOM 6423 N N . VAL A 1 908 ? 110.027 132.934 136.698 1.00 52.13 908 VAL A N 1
ATOM 6424 C CA . VAL A 1 908 ? 109.182 134.116 136.579 1.00 48.35 908 VAL A CA 1
ATOM 6425 C C . VAL A 1 908 ? 108.356 134.256 137.852 1.00 54.16 908 VAL A C 1
ATOM 6426 O O . VAL A 1 908 ? 107.389 135.024 137.898 1.00 58.68 908 VAL A O 1
ATOM 6430 N N . CYS A 1 909 ? 108.731 133.513 138.895 1.00 59.70 909 CYS A N 1
ATOM 6431 C CA . CYS A 1 909 ? 108.026 133.540 140.175 1.00 54.52 909 CYS A CA 1
ATOM 6432 C C . CYS A 1 909 ? 106.558 133.159 139.989 1.00 54.56 909 CYS A C 1
ATOM 6433 O O . CYS A 1 909 ? 105.647 133.855 140.442 1.00 58.75 909 CYS A O 1
ATOM 6436 N N . GLU A 1 910 ? 106.334 132.037 139.311 1.00 46.53 910 GLU A N 1
ATOM 6437 C CA . GLU A 1 910 ? 104.994 131.552 139.022 1.00 49.31 910 GLU A CA 1
ATOM 6438 C C . GLU A 1 910 ? 104.853 130.114 139.494 1.00 50.19 910 GLU A C 1
ATOM 6439 O O . GLU A 1 910 ? 105.749 129.290 139.286 1.00 47.17 910 GLU A O 1
ATOM 6441 N N . LEU A 1 911 ? 103.722 129.823 140.130 1.00 59.02 911 LEU A N 1
ATOM 6442 C CA . LEU A 1 911 ? 103.435 128.468 140.576 1.00 57.67 911 LEU A CA 1
ATOM 6443 C C . LEU A 1 911 ? 103.367 127.521 139.384 1.00 55.96 911 LEU A C 1
ATOM 6444 O O . LEU A 1 911 ? 102.720 127.812 138.375 1.00 59.14 911 LEU A O 1
ATOM 6449 N N . GLU A 1 912 ? 104.056 126.389 139.533 1.00 56.34 912 GLU A N 1
ATOM 6450 C CA . GLU A 1 912 ? 104.043 125.362 138.465 1.00 59.86 912 GLU A CA 1
ATOM 6451 C C . GLU A 1 912 ? 102.920 124.370 138.766 1.00 60.22 912 GLU A C 1
ATOM 6452 O O . GLU A 1 912 ? 102.234 124.546 139.793 1.00 60.47 912 GLU A O 1
ATOM 6458 N N . GLU A 1 913 ? 102.751 123.367 137.909 1.00 63.06 913 GLU A N 1
ATOM 6459 C CA . GLU A 1 913 ? 101.716 122.357 138.083 1.00 64.46 913 GLU A CA 1
ATOM 6460 C C . GLU A 1 913 ? 101.993 121.519 139.325 1.00 62.49 913 GLU A C 1
ATOM 6461 O O . GLU A 1 913 ? 103.078 120.948 139.471 1.00 59.87 913 GLU A O 1
ATOM 6467 N N . GLY A 1 914 ? 101.008 121.452 140.221 1.00 62.44 914 GLY A N 1
ATOM 6468 C CA . GLY A 1 914 ? 101.082 120.605 141.392 1.00 57.98 914 GLY A CA 1
ATOM 6469 C C . GLY A 1 914 ? 101.832 121.182 142.571 1.00 56.19 914 GLY A C 1
ATOM 6470 O O . GLY A 1 914 ? 101.874 120.539 143.627 1.00 57.93 914 GLY A O 1
ATOM 6471 N N . PHE A 1 915 ? 102.416 122.369 142.441 1.00 48.70 915 PHE A N 1
ATOM 6472 C CA . PHE A 1 915 ? 103.223 122.949 143.504 1.00 47.87 915 PHE A CA 1
ATOM 6473 C C . PHE A 1 915 ? 102.419 123.983 144.285 1.00 50.66 915 PHE A C 1
ATOM 6474 O O . PHE A 1 915 ? 101.564 124.679 143.734 1.00 58.45 915 PHE A O 1
ATOM 6482 N N . ASN A 1 916 ? 102.698 124.064 145.585 1.00 51.10 916 ASN A N 1
ATOM 6483 C CA . ASN A 1 916 ? 101.888 124.837 146.525 1.00 49.14 916 ASN A CA 1
ATOM 6484 C C . ASN A 1 916 ? 102.779 125.652 147.461 1.00 48.61 916 ASN A C 1
ATOM 6485 O O . ASN A 1 916 ? 102.633 125.612 148.683 1.00 53.53 916 ASN A O 1
ATOM 6490 N N . CYS A 1 917 ? 103.712 126.391 146.865 1.00 48.86 917 CYS A N 1
ATOM 6491 C CA . CYS A 1 917 ? 104.729 127.114 147.674 1.00 51.09 917 CYS A CA 1
ATOM 6492 C C . CYS A 1 917 ? 104.085 128.027 148.730 1.00 52.87 917 CYS A C 1
ATOM 6493 O O . CYS A 1 917 ? 103.238 128.859 148.348 1.00 52.45 917 CYS A O 1
ATOM 6496 N N . VAL A 1 918 ? 104.471 127.872 150.001 1.00 55.59 918 VAL A N 1
ATOM 6497 C CA . VAL A 1 918 ? 103.961 128.618 151.144 1.00 55.19 918 VAL A CA 1
ATOM 6498 C C . VAL A 1 918 ? 105.142 129.199 151.908 1.00 53.07 918 VAL A C 1
ATOM 6499 O O . VAL A 1 918 ? 106.260 128.677 151.832 1.00 55.52 918 VAL A O 1
ATOM 6503 N N . GLY A 1 919 ? 104.894 130.276 152.641 1.00 57.57 919 GLY A N 1
ATOM 6504 C CA . GLY A 1 919 ? 105.919 130.926 153.427 1.00 60.11 919 GLY A CA 1
ATOM 6505 C C . GLY A 1 919 ? 106.685 131.962 152.620 1.00 61.16 919 GLY A C 1
ATOM 6506 O O . GLY A 1 919 ? 106.793 131.891 151.394 1.00 66.50 919 GLY A O 1
ATOM 6507 N N . GLU A 1 920 ? 107.228 132.954 153.332 1.00 63.44 920 GLU A N 1
ATOM 6508 C CA . GLU A 1 920 ? 107.995 134.000 152.657 1.00 65.47 920 GLU A CA 1
ATOM 6509 C C . GLU A 1 920 ? 109.187 133.416 151.913 1.00 68.19 920 GLU A C 1
ATOM 6510 O O . GLU A 1 920 ? 109.385 133.752 150.733 1.00 69.71 920 GLU A O 1
ATOM 6516 N N . PRO A 1 921 ? 110.008 132.547 152.515 1.00 59.70 921 PRO A N 1
ATOM 6517 C CA . PRO A 1 921 ? 110.981 131.789 151.704 1.00 58.20 921 PRO A CA 1
ATOM 6518 C C . PRO A 1 921 ? 110.294 130.556 151.124 1.00 59.41 921 PRO A C 1
ATOM 6519 O O . PRO A 1 921 ? 110.393 129.438 151.626 1.00 62.57 921 PRO A O 1
ATOM 6523 N N . SER A 1 922 ? 109.557 130.784 150.038 1.00 52.03 922 SER A N 1
ATOM 6524 C CA . SER A 1 922 ? 108.646 129.792 149.478 1.00 51.27 922 SER A CA 1
ATOM 6525 C C . SER A 1 922 ? 109.247 128.394 149.488 1.00 51.75 922 SER A C 1
ATOM 6526 O O . SER A 1 922 ? 110.387 128.188 149.064 1.00 52.00 922 SER A O 1
ATOM 6529 N N . LEU A 1 923 ? 108.485 127.439 150.033 1.00 51.33 923 LEU A N 1
ATOM 6530 C CA . LEU A 1 923 ? 108.932 126.020 150.057 1.00 51.63 923 LEU A CA 1
ATOM 6531 C C . LEU A 1 923 ? 107.904 125.204 149.271 1.00 48.99 923 LEU A C 1
ATOM 6532 O O . LEU A 1 923 ? 106.938 124.722 149.893 1.00 52.60 923 LEU A O 1
ATOM 6537 N N . CYS A 1 924 ? 108.101 125.064 147.958 1.00 42.45 924 CYS A N 1
ATOM 6538 C CA . CYS A 1 924 ? 107.104 124.370 147.100 1.00 47.70 924 CYS A CA 1
ATOM 6539 C C . CYS A 1 924 ? 106.984 122.895 147.489 1.00 43.85 924 CYS A C 1
ATOM 6540 O O . CYS A 1 924 ? 107.965 122.340 148.025 1.00 53.01 924 CYS A O 1
ATOM 6543 N N . TYR A 1 925 ? 105.823 122.291 147.218 1.00 44.10 925 TYR A N 1
ATOM 6544 C CA . TYR A 1 925 ? 105.627 120.846 147.509 1.00 43.14 925 TYR A CA 1
ATOM 6545 C C . TYR A 1 925 ? 104.482 120.296 146.654 1.00 43.89 925 TYR A C 1
ATOM 6546 O O . TYR A 1 925 ? 103.591 121.078 146.268 1.00 54.91 925 TYR A O 1
ATOM 6555 N N . MET A 1 926 ? 104.511 118.992 146.371 1.00 35.38 926 MET A N 1
ATOM 6556 C CA . MET A 1 926 ? 103.478 118.347 145.571 1.00 38.89 926 MET A CA 1
ATOM 6557 C C . MET A 1 926 ? 102.181 118.238 146.365 1.00 46.08 926 MET A C 1
ATOM 6558 O O . MET A 1 926 ? 101.090 118.395 145.816 1.00 46.79 926 MET A O 1
#

Sequence (843 aa):
GLPILYFSGRRERLLLRPEVLAEIPREAFTVEAWVKPEGGQNNPAIIAGVFDNCSHTVSDKGWALGIRSGKDKGKRDARFFFSLCTDRVKKATILISHSRYQPGTWTHVAATYDGRHMALYVDGTQVASSLDQSGPLNSPFMASCRSLLLGGDSSEDGHYFRGHLGTLVFWSTALPQSHFQHSSQHSSGEEEATDLVLTASFEPVNTEWVPFRDEKYPRLEVLQGFEPEPEILSPLQPPLCGQTVCDNVELISQYNGYWPLRGEKVIRYQVVNICDDIVSEEQIRLQHEALNEAFSRYNISWQLSVHQVHNSTLRHRVVLVNCEPSKIGNDHCDPECEHPLTGTCFDPDSPKRAYMSVKELKEALQLNSTHFLNIYFASSVREDLAGAATWPWDKDAVTHLGGIVLSPAYYGMPGHTDTMIHQVGHVLGLYHVFKGVSERESCNDPCKETVPSMETGDLCADTAPTPKSELCREPEPTTRFPGAPFTNYMSYTDDNCTDNFTPNQVARMHCYLDLVYQQWTESRKPTPIPIPPMVIGQTNKSLTIHWLPPISGVVYDRASGSLCGACTEDGTFRQYVHTASSRRVCDSSGYWTPEEAVGPPDVDQPCEPSLQAWSPEVHLYHMNMTVPCPTEGCSLELLFQHPVQADTLTLWVTSFFMESSQVLFDTEILLENKESVHLGPLDTFCDIPLTIKLHVDGKVSGVKVYTFDERIEIDAALLTSQPHSPLCSGCRPVRYQVLRDPPFASGLPVVVTHSHRKFTDVEVTPGQMYQYQVLAEAGGELGEASPPLNHIHGAPYCGDGKVSERLGEECDDGDLVSGDGCSKVCELEEGFNCVGEPSLCYM

B-factor: mean 57.26, std 24.17, range [0.82, 132.17]

Radius of gyration: 29.9 Å; Cα contacts (8 Å, |Δi|>4): 2102; chains: 1; bounding box: 62×72×91 Å

Foldseek 3Di:
DFKKFFFALQQAKKWWDCVVFVFAFWAKKKKKWFWAAFFFAQAPWFQKWKWFAVDLAATPAGKTWAWHDDPVAQQDFIFTKIWHHAPPDPDIDMWTFDHHDDHRAGWIWMWIDHFFWIFIAILLFTRGIGRPDGDTRYDVVSRVRIIMMGQFHSHPVTSGTGGMIGWMWMFNHGDDSVCSNVVVVPDCDPVRVVGGRDIDRNPDCVVTIDTDPPGDHGDMDDDDDDDDDGFQADDQDAFPQDQASCLRPQLLVQLLPPCLLQAAWEFEAEEEDQDVCLADVLLVVLLLVVLQVQCVVSNYHYDYHYHYDPDVLVNQAAEFEPDALPPPPQPDDDQRQPDPLCCVDNRSPDSRRRYHYVQVVLVVVFDQLQQHAYEAAHATPDPLCQWAADELSDQCLRGSSGHIYGHSVQGRDPQRSLVVVLRVLRSLQFAALQFQPAVADDPPGPQRQLAQACRHGRNGNVAWHAHQDQDLDQDDPCSGTPPHPSLDSRHSYGPPRNRHDDSSSSSSSSLSCLARVVSRTPDQFHAEFRAFWDWQEADQFKTKTFTDDHNNQQFWNDDPPAQSRQAAQQGKGKFWFDDKDKPADQDSSPWLGRCLQTGDFDDSQFADDDRSFHFRQDDPSCDVCRDFADPQAIKMKGFTDDWAAFQKKWWQFRYFDDSDQQQQQWKWFAFPPDHIDISGGGGHRRRTIGMDGDPDPGTTGIMMTGGRTRGTTTRIMMTMHDGSIVSCVVIGGFWKWKAKPQADVVRGTDIHRDNSRMDMDRNAHAQDWMWIWMWRGHPPSTHGIRHTDIDGRPDDDALHLAADVVLPADQSLNGLYQPSQAHSRNHGDPPWDFDDSNTRTHD

Organism: Homo sapiens (NCBI:txid9606)

GO terms:
  GO:0004222 metalloendopeptidase activity (F, EXP)
  GO:0005576 extracellular region (C, TAS)
  GO:0004222 metalloendopeptidase activity (F, TAS)
  GO:0008237 metallopeptidase activity (F, IDA)
  GO:0006508 proteolysis (P, IDA)
  GO:0070062 extracellular exosome (C, HDA)

Solvent-accessible surface area: 38116 Å² total; per-residue (Å²): 92,66,20,1,0,6,1,28,17,102,159,6,10,0,30,10,53,113,135,60,20,114,80,20,15,100,69,5,0,0,0,13,1,68,0,37,0,4,0,0,1,29,54,30,0,6,0,0,0,8,7,19,80,72,48,172,111,115,6,92,33,3,2,8,0,0,0,64,1,24,179,152,112,26,62,80,24,3,59,3,3,0,14,0,13,3,79,139,42,190,145,13,14,64,8,65,5,60,55,111,5,99,34,42,63,55,1,10,0,0,0,1,0,65,10,134,72,0,0,0,5,22,81,0,8,17,3,12,51,32,111,87,0,33,15,71,9,12,62,89,196,50,24,102,20,17,17,2,4,0,0,0,5,13,18,152,119,4,34,29,0,8,0,7,0,1,34,0,20,1,9,38,53,28,24,90,29,48,4,5,57,59,26,99,121,82,89,90,24,167,170,30,64,128,42,67,48,19,74,8,44,0,119,50,16,85,83,37,1,51,36,27,129,144,10,136,59,3,105,72,36,84,43,182,53,196,58,116,129,94,101,39,19,21,96,18,129,62,28,146,14,8,70,24,38,0,2,16,56,87,0,6,61,54,0,36,57,50,192,20,2,54,26,145,26,44,0,51,0,16,0,4,25,27,33,133,130,131,0,52,135,105,11,7,116,48,0,33,92,22,0,32,128,5,0,58,124,22,72,1,28,8,84,63,29,75,74,103,16,114,81,52,76,32,29,137,30,38,14,0,17,98,0,23,10,37,34,54,83,19,146,125,89,25,61,56,8,97,37,108,47,7,90,155,37,80,92,41,140,28,126,78,37,30,0,5,1,11,86,62,10,24,88,67,31,118,17,78,5,53,31,45,0,1,0,0,7,2,52,25,45,123,163,122,67,19,8,38,31,16,70,6,52,46,49,30,4,47,52,44,40,2,2,0,6,5,21,12,67,78,0,2,77,103,44,71,14,19,33,1,0,14,17,0,0,18,0,0,0,3,24,18,0,4,37,1,48,50,78,38,158,58,116,132,28,77,17,85,4,86,92,88,29,34,83,26,1,3,3,1,34,80,0,15,17,10,20,50,31,108,86,49,144,93,20,131,79,118,108,166,12,104,53,8,21,58,51,2,10,0,12,110,13,92,40,146,36,6,76,57,8,8,77,20,1,12,0,2,0,0,0,0,0,11,26,38,0,21,31,2,10,78,53,173,103,20,5,6,0,8,23,28,1,32,8,33,26,46,75,129,142,28,1,34,0,1,0,21,32,3,14,27,44,19,15,16,38,69,55,76,83,55,59,6,34,39,4,59,35,59,6,11,6,99,17,60,6,99,66,10,52,11,204,24,106,91,59,76,43,19,107,29,28,19,85,30,0,20,12,51,50,18,16,108,116,57,15,69,107,27,104,66,0,4,5,10,33,40,33,105,95,113,139,143,119,95,40,84,16,66,137,102,4,2,10,0,60,0,55,5,106,57,42,4,94,7,33,16,0,15,0,50,1,5,10,23,127,69,155,59,69,106,7,0,85,15,0,20,0,25,19,59,143,122,149,23,56,114,35,18,68,8,30,16,6,6,29,6,36,0,20,11,50,12,80,33,150,12,90,0,18,0,0,33,0,27,0,100,2,50,125,0,7,0,2,0,0,13,0,22,1,96,62,148,8,89,49,7,96,68,18,162,74,3,130,3,39,0,64,28,77,30,105,18,70,104,34,122,43,49,78,6,79,99,57,89,45,29,23,80,5,95,79,8,80,86,56,85,89,2,61,0,32,0,11,1,14,12,52,61,74,75,10,81,22,0,3,42,28,84,18,76,5,54,20,34,23,30,3,30,19,112,45,22,166,189,92,53,15,84,0,0,28,36,51,11,41,45,30,19,0,1,28,45,110,3,26,76,38,165,43,4,86,19,85,50,95,76,3,32,0,70,112

Nearest PDB structures (foldseek):
  8sl1-assembly1_A  TM=1.001E+00  e=0.000E+00  Homo sapiens
  7ufg-assembly1_B  TM=9.260E-01  e=0.000E+00  Homo sapiens
  8d8o-assembly1_B  TM=9.273E-01  e=0.000E+00  Homo sapiens
  8a7e-assembly1_Q  TM=9.171E-01  e=4.107E-102  Homo sapiens
  7ufg-assembly1_A  TM=9.221E-01  e=1.332E-94  Homo sapiens

InterPro domains:
  IPR000436 Sushi/SCR/CCP domain [PF00084] (1467-1518)
  IPR000436 Sushi/SCR/CCP domain [PF00084] (1525-1588)
  IPR000436 Sushi/SCR/CCP domain [PS50923] (1523-1592)
  IPR000436 Sushi/SCR/CCP domain [PS50923] (1593-1648)
  IPR000436 Sushi/SCR/CCP domain [SM00032] (1396-1459)
  IPR000436 Sushi/SCR/CCP domain [SM00032] (1464-1521)
  IPR000436 Sushi/SCR/CCP domain [SM00032] (1525-1590)
  IPR000436 Sushi/SCR/CCP domain [SM00032] (1595-1646)
  IPR000436 Sushi/SCR/CCP domain [cd00033] (1467-1522)
  IPR000436 Sushi/SCR/CCP domain [cd00033] (1525-1591)
  IPR000800 Notch domain [PF00066] (588-613)
  IPR000800 Notch domain [SM00004] (571-613)
  IPR000800 Notch domain [SM00004] (1722-1759)
  IPR006558 LamG-like jellyroll fold [SM00560] (285-436)
  IPR008754 Peptidase M43, pregnancy-associated plasma-A [PF05572] (679-830)
  IPR008754 Peptidase M43, pregnancy-associated plasma-A [cd04275] (634-831)
  IPR011936 Myxococcus cysteine-rich repeat [TIGR02232] (1113-1151)
  IPR013320 Concanavalin A-like lectin/glucanase domain superfamily [SSF49899] (213-437)
  IPR024079 Metallopeptidase, catalytic domain superfamily [G3DSA:3.40.390.10] (629-836)
  IPR035976 Sushi/SCR/CCP superfamily [SSF57535] (1469-1530)

Secondary structure (DSSP, 8-state):
--EEEEEESSS--EEE-TTT-S---SSEEEEEEEEEE-SS--SSEEEEEEEESS--S----EEEEEEEE-TTTSSS-EEEEEEEE-SSSSSPEEEEEEEE--TTS-EEEEEEEETTEEEEEETTEEEEEE----S-SS-GGGGGGEEEEESS-SSTT----EEEEEEEEEESS---HHHHHTTTTS-S-STTGGGEEEEE--SSHHHHEEESTTPPPPEEEE-SSPPPPPPSS------SS--SGGGSHHHHHHHHH-GGGG--EEEEEEEEE-S-----HHHHHHHHHHHHHHHHTTTEEEEEEEEE---HHHHHSEEETT--TT-SSSSS--GGG--GGG-----TT-TT-SEEEHHHHHHHH----SSSEEEE----SSSS--EEE--TTSTTSSSTT-SEEE-GGGSSSTT-THHHHHHHHHHTT---TTTTTTS--STT-TT--SSS-SSSTTT-SSS-------SSSPPPP----TT--TTBTTSSS-TTT--B--HHHHHHHHHHHHHT-GGGSS--SPPPPSS--EEEEE-SS-EEEE----TT---B---TT-SGGGB-TTS-BEEE--B---SS---TTSTT-GGGGSSS---SSTTS--SSSB-SS--TT-SS--PPP-TT-EEEEEEEEEEE-EEEEEEEEEE----SGGGB-EEEEEESSS--EE---B---TTS-EEEE---SS-EEEEEEEE--SS-EEEEEEEEE-TT-GGGSS--B--EEEE-SS--GGGPPEEE--SS-EEEE----TT-EEEEEEE--BTTB--PPPPPEEEETT---SSSS---TTTT-S---SS--TTSSB-TTS-B-TT---BTTTTB-B-